Protein 9IKB (pdb70)

Structure (mmCIF, N/CA/C/O backbone):
data_9IKB
#
_entry.id   9IKB
#
_cell.length_a   107.445
_cell.length_b   107.445
_cell.length_c   255.397
_cell.angle_alpha   90.00
_cell.angle_beta   90.00
_cell.angle_gamma   90.00
#
_symmetry.space_group_name_H-M   'P 43 21 2'
#
loop_
_entity.id
_entity.type
_entity.pdbx_description
1 polymer 'Kinesin-like protein'
2 polymer 'Kinesin-like protein klp-20'
3 polymer 'Kinesin-associated protein'
#
loop_
_atom_site.group_PDB
_atom_site.id
_atom_site.type_symbol
_atom_site.label_atom_id
_atom_site.label_alt_id
_atom_site.label_comp_id
_atom_site.label_asym_id
_atom_site.label_entity_id
_atom_site.label_seq_id
_atom_site.pdbx_PDB_ins_code
_atom_site.Cartn_x
_atom_site.Cartn_y
_atom_site.Cartn_z
_atom_site.occupancy
_atom_site.B_iso_or_equiv
_atom_site.auth_seq_id
_atom_site.auth_comp_id
_atom_site.auth_asym_id
_atom_site.auth_atom_id
_atom_site.pdbx_PDB_model_num
ATOM 1 N N . HIS A 1 1 ? 7.725 17.472 11.482 1.00 175.35 529 HIS B N 1
ATOM 2 C CA . HIS A 1 1 ? 8.957 17.017 12.116 1.00 175.52 529 HIS B CA 1
ATOM 3 C C . HIS A 1 1 ? 8.841 17.066 13.638 1.00 170.98 529 HIS B C 1
ATOM 4 O O . HIS A 1 1 ? 9.034 16.059 14.320 1.00 166.30 529 HIS B O 1
ATOM 6 N N . HIS A 1 2 ? 8.532 18.250 14.160 1.00 169.80 530 HIS B N 1
ATOM 7 C CA . HIS A 1 2 ? 8.379 18.441 15.594 1.00 172.82 530 HIS B CA 1
ATOM 8 C C . HIS A 1 2 ? 7.078 17.813 16.092 1.00 174.69 530 HIS B C 1
ATOM 9 O O . HIS A 1 2 ? 6.113 17.633 15.343 1.00 166.65 530 HIS B O 1
ATOM 16 N N . HIS A 1 3 ? 7.068 17.462 17.380 1.00 182.04 531 HIS B N 1
ATOM 17 C CA . HIS A 1 3 ? 5.875 16.916 18.019 1.00 174.83 531 HIS B CA 1
ATOM 18 C C . HIS A 1 3 ? 4.955 18.032 18.501 1.00 169.26 531 HIS B C 1
ATOM 19 O O . HIS A 1 3 ? 4.924 19.116 17.910 1.00 174.61 531 HIS B O 1
ATOM 26 N N . HIS A 1 4 ? 4.197 17.781 19.566 1.00 165.77 532 HIS B N 1
ATOM 27 C CA . HIS A 1 4 ? 3.234 18.767 20.037 1.00 169.20 532 HIS B CA 1
ATOM 28 C C . HIS A 1 4 ? 2.875 18.488 21.488 1.00 163.61 532 HIS B C 1
ATOM 29 O O . HIS A 1 4 ? 3.058 17.377 21.992 1.00 158.38 532 HIS B O 1
ATOM 31 N N . SER A 1 5 ? 2.339 19.509 22.144 1.00 155.19 533 SER B N 1
ATOM 32 C CA . SER A 1 5 ? 1.935 19.404 23.540 1.00 163.51 533 SER B CA 1
ATOM 33 C C . SER A 1 5 ? 0.738 20.323 23.763 1.00 156.33 533 SER B C 1
ATOM 34 O O . SER A 1 5 ? 0.096 20.770 22.806 1.00 162.10 533 SER B O 1
ATOM 37 N N . GLN A 1 6 ? 0.445 20.617 25.032 1.00 138.67 534 GLN B N 1
ATOM 38 C CA . GLN A 1 6 ? -0.706 21.434 25.392 1.00 142.13 534 GLN B CA 1
ATOM 39 C C . GLN A 1 6 ? -0.376 22.672 26.224 1.00 144.98 534 GLN B C 1
ATOM 40 O O . GLN A 1 6 ? -1.229 23.563 26.312 1.00 136.29 534 GLN B O 1
ATOM 46 N N . ASP A 1 7 ? 0.816 22.771 26.820 1.00 147.98 535 ASP B N 1
ATOM 47 C CA . ASP A 1 7 ? 1.218 23.925 27.634 1.00 143.40 535 ASP B CA 1
ATOM 48 C C . ASP A 1 7 ? 0.268 24.088 28.811 1.00 125.25 535 ASP B C 1
ATOM 49 O O . ASP A 1 7 ? 0.094 23.141 29.596 1.00 108.38 535 ASP B O 1
ATOM 54 N N . GLY A 1 8 ? -0.359 25.247 28.983 1.00 135.83 536 GLY B N 1
ATOM 55 C CA . GLY A 1 8 ? -1.234 25.458 30.111 1.00 126.40 536 GLY B CA 1
ATOM 56 C C . GLY A 1 8 ? -2.489 26.256 29.830 1.00 126.82 536 GLY B C 1
ATOM 57 O O . GLY A 1 8 ? -2.747 27.280 30.472 1.00 119.70 536 GLY B O 1
ATOM 58 N N . GLY A 1 9 ? -3.294 25.780 28.898 1.00 138.37 537 GLY B N 1
ATOM 59 C CA . GLY A 1 9 ? -4.526 26.449 28.522 1.00 137.68 537 GLY B CA 1
ATOM 60 C C . GLY A 1 9 ? -4.764 26.363 27.029 1.00 141.08 537 GLY B C 1
ATOM 61 O O . GLY A 1 9 ? -3.835 26.284 26.224 1.00 141.34 537 GLY B O 1
ATOM 62 N N . ALA A 1 10 ? -6.036 26.375 26.647 1.00 143.19 538 ALA B N 1
ATOM 63 C CA . ALA A 1 10 ? -6.440 26.315 25.243 1.00 148.30 538 ALA B CA 1
ATOM 64 C C . ALA A 1 10 ? -7.007 27.679 24.859 1.00 152.61 538 ALA B C 1
ATOM 65 O O . ALA A 1 10 ? -8.197 27.949 25.036 1.00 148.79 538 ALA B O 1
ATOM 67 N N . TYR A 1 11 ? -6.142 28.539 24.335 1.00 158.00 539 TYR B N 1
ATOM 68 C CA . TYR A 1 11 ? -6.536 29.837 23.812 1.00 162.13 539 TYR B CA 1
ATOM 69 C C . TYR A 1 11 ? -6.682 29.777 22.295 1.00 164.56 539 TYR B C 1
ATOM 70 O O . TYR A 1 11 ? -6.089 28.933 21.620 1.00 157.51 539 TYR B O 1
ATOM 79 N N . SER A 1 12 ? -7.490 30.693 21.767 1.00 173.03 540 SER B N 1
ATOM 80 C CA . SER A 1 12 ? -7.683 30.822 20.332 1.00 183.87 540 SER B CA 1
ATOM 81 C C . SER A 1 12 ? -6.466 31.487 19.689 1.00 184.63 540 SER B C 1
ATOM 82 O O . SER A 1 12 ? -5.569 31.994 20.367 1.00 189.94 540 SER B O 1
ATOM 85 N N . ASP A 1 13 ? -6.429 31.456 18.358 1.00 176.77 541 ASP B N 1
ATOM 86 C CA . ASP A 1 13 ? -5.319 32.048 17.619 1.00 188.02 541 ASP B CA 1
ATOM 87 C C . ASP A 1 13 ? -5.782 33.199 16.733 1.00 193.87 541 ASP B C 1
ATOM 88 O O . ASP A 1 13 ? -5.420 33.267 15.553 1.00 189.29 541 ASP B O 1
ATOM 93 N N . GLU A 1 14 ? -6.586 34.100 17.286 1.00 197.54 542 GLU B N 1
ATOM 94 C CA . GLU A 1 14 ? -7.047 35.287 16.581 1.00 195.79 542 GLU B CA 1
ATOM 95 C C . GLU A 1 14 ? -6.179 36.490 16.936 1.00 203.46 542 GLU B C 1
ATOM 96 O O . GLU A 1 14 ? -5.574 36.557 18.009 1.00 199.90 542 GLU B O 1
ATOM 98 N N . ARG A 1 15 ? -6.138 37.455 16.012 1.00 212.99 543 ARG B N 1
ATOM 99 C CA . ARG A 1 15 ? -5.323 38.650 16.202 1.00 209.19 543 ARG B CA 1
ATOM 100 C C . ARG A 1 15 ? -5.899 39.599 17.246 1.00 213.48 543 ARG B C 1
ATOM 101 O O . ARG A 1 15 ? -5.171 40.466 17.742 1.00 216.08 543 ARG B O 1
ATOM 103 N N . GLN A 1 16 ? -7.180 39.469 17.582 1.00 225.13 544 GLN B N 1
ATOM 104 C CA . GLN A 1 16 ? -7.833 40.361 18.535 1.00 224.41 544 GLN B CA 1
ATOM 105 C C . GLN A 1 16 ? -8.206 39.687 19.845 1.00 221.78 544 GLN B C 1
ATOM 106 O O . GLN A 1 16 ? -8.111 40.315 20.903 1.00 224.91 544 GLN B O 1
ATOM 112 N N . ASP A 1 17 ? -8.647 38.427 19.799 1.00 201.74 545 ASP B N 1
ATOM 113 C CA . ASP A 1 17 ? -9.039 37.735 21.023 1.00 192.60 545 ASP B CA 1
ATOM 114 C C . ASP A 1 17 ? -7.847 37.519 21.949 1.00 183.85 545 ASP B C 1
ATOM 115 O O . ASP A 1 17 ? -7.972 37.651 23.175 1.00 180.83 545 ASP B O 1
ATOM 120 N N . LEU A 1 18 ? -6.679 37.205 21.385 1.00 185.76 546 LEU B N 1
ATOM 121 C CA . LEU A 1 18 ? -5.479 37.113 22.206 1.00 176.25 546 LEU B CA 1
ATOM 122 C C . LEU A 1 18 ? -5.107 38.464 22.797 1.00 177.16 546 LEU B C 1
ATOM 123 O O . LEU A 1 18 ? -4.619 38.532 23.929 1.00 173.60 546 LEU B O 1
ATOM 128 N N . ASP A 1 19 ? -5.357 39.550 22.061 1.00 189.37 547 ASP B N 1
ATOM 129 C CA . ASP A 1 19 ? -5.098 40.879 22.602 1.00 186.19 547 ASP B CA 1
ATOM 130 C C . ASP A 1 19 ? -6.035 41.191 23.763 1.00 183.32 547 ASP B C 1
ATOM 131 O O . ASP A 1 19 ? -5.623 41.800 24.759 1.00 181.95 547 ASP B O 1
ATOM 136 N N . GLN A 1 20 ? -7.294 40.757 23.665 1.00 168.45 548 GLN B N 1
ATOM 137 C CA . GLN A 1 20 ? -8.224 40.958 24.772 1.00 168.29 548 GLN B CA 1
ATOM 138 C C . GLN A 1 20 ? -7.815 40.135 25.987 1.00 168.14 548 GLN B C 1
ATOM 139 O O . GLN A 1 20 ? -7.916 40.605 27.128 1.00 163.63 548 GLN B O 1
ATOM 145 N N . THR A 1 21 ? -7.350 38.904 25.762 1.00 173.39 549 THR B N 1
ATOM 146 C CA . THR A 1 21 ? -6.876 38.093 26.880 1.00 161.34 549 THR B CA 1
ATOM 147 C C . THR A 1 21 ? -5.641 38.714 27.523 1.00 154.04 549 THR B C 1
ATOM 148 O O . THR A 1 21 ? -5.493 38.685 28.752 1.00 159.70 549 THR B O 1
ATOM 152 N N . ILE A 1 22 ? -4.766 39.315 26.712 1.00 157.00 550 ILE B N 1
ATOM 153 C CA . ILE A 1 22 ? -3.599 40.000 27.259 1.00 160.67 550 ILE B CA 1
ATOM 154 C C . ILE A 1 22 ? -4.035 41.180 28.113 1.00 162.79 550 ILE B C 1
ATOM 155 O O . ILE A 1 22 ? -3.524 41.389 29.222 1.00 165.52 550 ILE B O 1
ATOM 160 N N . ALA A 1 23 ? -5.005 41.955 27.621 1.00 154.22 551 ALA B N 1
ATOM 161 C CA . ALA A 1 23 ? -5.475 43.107 28.381 1.00 152.72 551 ALA B CA 1
ATOM 162 C C . ALA A 1 23 ? -6.112 42.678 29.696 1.00 157.59 551 ALA B C 1
ATOM 163 O O . ALA A 1 23 ? -5.891 43.309 30.736 1.00 163.86 551 ALA B O 1
ATOM 165 N N . GLU A 1 24 ? -6.857 41.570 29.684 1.00 163.65 552 GLU B N 1
ATOM 166 C CA . GLU A 1 24 ? -7.529 41.129 30.903 1.00 167.22 552 GLU B CA 1
ATOM 167 C C . GLU A 1 24 ? -6.529 40.604 31.928 1.00 163.20 552 GLU B C 1
ATOM 168 O O . GLU A 1 24 ? -6.610 40.937 33.121 1.00 159.86 552 GLU B O 1
ATOM 174 N N . VAL A 1 25 ? -5.580 39.773 31.487 1.00 160.87 553 VAL B N 1
ATOM 175 C CA . VAL A 1 25 ? -4.611 39.244 32.439 1.00 158.51 553 VAL B CA 1
ATOM 176 C C . VAL A 1 25 ? -3.711 40.353 32.970 1.00 160.32 553 VAL B C 1
ATOM 177 O O . VAL A 1 25 ? -3.323 40.326 34.142 1.00 160.74 553 VAL B O 1
ATOM 181 N N . SER A 1 26 ? -3.394 41.364 32.152 1.00 151.85 554 SER B N 1
ATOM 182 C CA . SER A 1 26 ? -2.616 42.487 32.667 1.00 144.77 554 SER B CA 1
ATOM 183 C C . SER A 1 26 ? -3.429 43.321 33.651 1.00 146.57 554 SER B C 1
ATOM 184 O O . SER A 1 26 ? -2.889 43.817 34.650 1.00 146.21 554 SER B O 1
ATOM 187 N N . LYS A 1 27 ? -4.733 43.471 33.397 1.00 148.01 555 LYS B N 1
ATOM 188 C CA . LYS A 1 27 ? -5.577 44.225 34.316 1.00 144.93 555 LYS B CA 1
ATOM 189 C C . LYS A 1 27 ? -5.667 43.537 35.671 1.00 141.35 555 LYS B C 1
ATOM 190 O O . LYS A 1 27 ? -5.649 44.201 36.715 1.00 141.02 555 LYS B O 1
ATOM 196 N N . GLU A 1 28 ? -5.742 42.203 35.678 1.00 142.30 556 GLU B N 1
ATOM 197 C CA . GLU A 1 28 ? -5.748 41.493 36.956 1.00 136.35 556 GLU B CA 1
ATOM 198 C C . GLU A 1 28 ? -4.368 41.487 37.605 1.00 132.71 556 GLU B C 1
ATOM 199 O O . GLU A 1 28 ? -4.261 41.543 38.840 1.00 130.45 556 GLU B O 1
ATOM 205 N N . LEU A 1 29 ? -3.307 41.418 36.795 1.00 136.84 557 LEU B N 1
ATOM 206 C CA . LEU A 1 29 ? -1.954 41.432 37.333 1.00 131.66 557 LEU B CA 1
ATOM 207 C C . LEU A 1 29 ? -1.633 42.753 38.008 1.00 137.59 557 LEU B C 1
ATOM 208 O O . LEU A 1 29 ? -0.887 42.771 38.989 1.00 137.67 557 LEU B O 1
ATOM 213 N N . LYS A 1 30 ? -2.189 43.861 37.512 1.00 134.49 558 LYS B N 1
ATOM 214 C CA . LYS A 1 30 ? -1.974 45.143 38.179 1.00 134.70 558 LYS B CA 1
ATOM 215 C C . LYS A 1 30 ? -2.512 45.110 39.605 1.00 134.71 558 LYS B C 1
ATOM 216 O O . LYS A 1 30 ? -1.825 45.512 40.557 1.00 135.55 558 LYS B O 1
ATOM 222 N N . LEU A 1 31 ? -3.740 44.610 39.772 1.00 135.89 559 LEU B N 1
ATOM 223 C CA . LEU A 1 31 ? -4.345 44.542 41.097 1.00 133.99 559 LEU B CA 1
ATOM 224 C C . LEU A 1 31 ? -3.588 43.582 42.004 1.00 134.76 559 LEU B C 1
ATOM 225 O O . LEU A 1 31 ? -3.321 43.900 43.171 1.00 139.30 559 LEU B O 1
ATOM 230 N N . LYS A 1 32 ? -3.218 42.409 41.483 1.00 133.36 560 LYS B N 1
ATOM 231 C CA . LYS A 1 32 ? -2.489 41.458 42.316 1.00 129.92 560 LYS B CA 1
ATOM 232 C C . LYS A 1 32 ? -1.122 42.004 42.711 1.00 133.92 560 LYS B C 1
ATOM 233 O O . LYS A 1 32 ? -0.670 41.801 43.844 1.00 135.81 560 LYS B O 1
ATOM 239 N N . LEU A 1 33 ? -0.477 42.755 41.815 1.00 134.26 561 LEU B N 1
ATOM 240 C CA . LEU A 1 33 ? 0.842 43.295 42.115 1.00 137.01 561 LEU B CA 1
ATOM 241 C C . LEU A 1 33 ? 0.761 44.383 43.176 1.00 143.04 561 LEU B C 1
ATOM 242 O O . LEU A 1 33 ? 1.576 44.412 44.107 1.00 143.61 561 LEU B O 1
ATOM 247 N N . LEU A 1 34 ? -0.219 45.286 43.065 1.00 149.26 562 LEU B N 1
ATOM 248 C CA . LEU A 1 34 ? -0.351 46.305 44.103 1.00 147.38 562 LEU B CA 1
ATOM 249 C C . LEU A 1 34 ? -0.768 45.704 45.442 1.00 150.16 562 LEU B C 1
ATOM 250 O O . LEU A 1 34 ? -0.338 46.194 46.496 1.00 161.01 562 LEU B O 1
ATOM 255 N N . ILE A 1 35 ? -1.587 44.644 45.431 1.00 147.65 563 ILE B N 1
ATOM 256 C CA . ILE A 1 35 ? -1.936 43.985 46.688 1.00 148.48 563 ILE B CA 1
ATOM 257 C C . ILE A 1 35 ? -0.709 43.323 47.303 1.00 151.09 563 ILE B C 1
ATOM 258 O O . ILE A 1 35 ? -0.538 43.316 48.528 1.00 149.19 563 ILE B O 1
ATOM 263 N N . VAL A 1 36 ? 0.177 42.778 46.465 1.00 147.99 564 VAL B N 1
ATOM 264 C CA . VAL A 1 36 ? 1.439 42.243 46.970 1.00 142.82 564 VAL B CA 1
ATOM 265 C C . VAL A 1 36 ? 2.293 43.364 47.547 1.00 148.44 564 VAL B C 1
ATOM 266 O O . VAL A 1 36 ? 2.999 43.180 48.548 1.00 146.83 564 VAL B O 1
ATOM 270 N N . GLU A 1 37 ? 2.220 44.550 46.944 1.00 154.22 565 GLU B N 1
ATOM 271 C CA . GLU A 1 37 ? 3.108 45.637 47.337 1.00 156.70 565 GLU B CA 1
ATOM 272 C C . GLU A 1 37 ? 2.700 46.234 48.679 1.00 159.53 565 GLU B C 1
ATOM 273 O O . GLU A 1 37 ? 3.486 46.244 49.634 1.00 158.87 565 GLU B O 1
ATOM 279 N N . ASN A 1 38 ? 1.468 46.741 48.770 1.00 155.20 566 ASN B N 1
ATOM 280 C CA . ASN A 1 38 ? 1.102 47.553 49.927 1.00 155.90 566 ASN B CA 1
ATOM 281 C C . ASN A 1 38 ? 0.870 46.734 51.194 1.00 159.29 566 ASN B C 1
ATOM 282 O O . ASN A 1 38 ? 1.189 47.206 52.292 1.00 162.55 566 ASN B O 1
ATOM 287 N N . PHE A 1 39 ? 0.332 45.521 51.078 1.00 156.59 567 PHE B N 1
ATOM 288 C CA . PHE A 1 39 ? -0.058 44.768 52.266 1.00 154.85 567 PHE B CA 1
ATOM 289 C C . PHE A 1 39 ? 1.038 43.821 52.746 1.00 151.04 567 PHE B C 1
ATOM 290 O O . PHE A 1 39 ? 1.412 43.848 53.923 1.00 149.97 567 PHE B O 1
ATOM 298 N N . ILE A 1 40 ? 1.553 42.981 51.859 1.00 153.45 568 ILE B N 1
ATOM 299 C CA . ILE A 1 40 ? 2.578 42.008 52.254 1.00 146.95 568 ILE B CA 1
ATOM 300 C C . ILE A 1 40 ? 3.909 42.729 52.445 1.00 150.20 568 ILE B C 1
ATOM 301 O O . ILE A 1 40 ? 4.315 43.518 51.573 1.00 153.46 568 ILE B O 1
ATOM 306 N N . PRO A 1 41 ? 4.609 42.502 53.554 1.00 148.88 569 PRO B N 1
ATOM 307 C CA . PRO A 1 41 ? 5.911 43.145 53.770 1.00 148.36 569 PRO B CA 1
ATOM 308 C C . PRO A 1 41 ? 6.982 42.590 52.844 1.00 159.79 569 PRO B C 1
ATOM 309 O O . PRO A 1 41 ? 6.845 41.515 52.256 1.00 167.79 569 PRO B O 1
ATOM 313 N N . ARG A 1 42 ? 8.056 43.370 52.698 1.00 158.59 570 ARG B N 1
ATOM 314 C CA . ARG A 1 42 ? 9.171 42.942 51.857 1.00 165.22 570 ARG B CA 1
ATOM 315 C C . ARG A 1 42 ? 9.775 41.632 52.349 1.00 166.98 570 ARG B C 1
ATOM 316 O O . ARG A 1 42 ? 10.204 40.800 51.542 1.00 166.53 570 ARG B O 1
ATOM 324 N N . ASP A 1 43 ? 9.807 41.422 53.668 1.00 168.21 571 ASP B N 1
ATOM 325 C CA . ASP A 1 43 ? 10.436 40.216 54.199 1.00 166.14 571 ASP B CA 1
ATOM 326 C C . ASP A 1 43 ? 9.666 38.968 53.787 1.00 163.86 571 ASP B C 1
ATOM 327 O O . ASP A 1 43 ? 10.249 38.003 53.275 1.00 167.13 571 ASP B O 1
ATOM 332 N N . VAL A 1 44 ? 8.346 38.981 53.985 1.00 160.14 572 VAL B N 1
ATOM 333 C CA . VAL A 1 44 ? 7.540 37.807 53.670 1.00 160.84 572 VAL B CA 1
ATOM 334 C C . VAL A 1 44 ? 7.532 37.548 52.170 1.00 162.04 572 VAL B C 1
ATOM 335 O O . VAL A 1 44 ? 7.607 36.396 51.725 1.00 160.70 572 VAL B O 1
ATOM 339 N N . SER A 1 45 ? 7.473 38.612 51.365 1.00 157.89 573 SER B N 1
ATOM 340 C CA . SER A 1 45 ? 7.447 38.425 49.919 1.00 157.26 573 SER B CA 1
ATOM 341 C C . SER A 1 45 ? 8.772 37.874 49.413 1.00 163.88 573 SER B C 1
ATOM 342 O O . SER A 1 45 ? 8.790 36.964 48.574 1.00 162.32 573 SER B O 1
ATOM 345 N N . GLU A 1 46 ? 9.892 38.395 49.925 1.00 182.33 574 GLU B N 1
ATOM 346 C CA . GLU A 1 46 ? 11.190 37.869 49.519 1.00 180.32 574 GLU B CA 1
ATOM 347 C C . GLU A 1 46 ? 11.356 36.419 49.950 1.00 181.61 574 GLU B C 1
ATOM 348 O O . GLU A 1 46 ? 11.880 35.596 49.190 1.00 186.12 574 GLU B O 1
ATOM 354 N N . ARG A 1 47 ? 10.870 36.072 51.146 1.00 166.58 575 ARG B N 1
ATOM 355 C CA . ARG A 1 47 ? 11.011 34.696 51.608 1.00 161.07 575 ARG B CA 1
ATOM 356 C C . ARG A 1 47 ? 10.175 33.739 50.769 1.00 159.66 575 ARG B C 1
ATOM 357 O O . ARG A 1 47 ? 10.652 32.664 50.382 1.00 162.25 575 ARG B O 1
ATOM 365 N N . ILE A 1 48 ? 8.934 34.117 50.455 1.00 159.91 576 ILE B N 1
ATOM 366 C CA . ILE A 1 48 ? 8.083 33.222 49.679 1.00 155.74 576 ILE B CA 1
ATOM 367 C C . ILE A 1 48 ? 8.591 33.100 48.247 1.00 155.96 576 ILE B C 1
ATOM 368 O O . ILE A 1 48 ? 8.567 32.012 47.660 1.00 155.90 576 ILE B O 1
ATOM 373 N N . LYS A 1 49 ? 9.069 34.203 47.660 1.00 153.33 577 LYS B N 1
ATOM 374 C CA . LYS A 1 49 ? 9.603 34.127 46.305 1.00 155.73 577 LYS B CA 1
ATOM 375 C C . LYS A 1 49 ? 10.934 33.387 46.239 1.00 162.57 577 LYS B C 1
ATOM 376 O O . LYS A 1 49 ? 11.267 32.838 45.183 1.00 166.98 577 LYS B O 1
ATOM 382 N N . GLU A 1 50 ? 11.708 33.363 47.328 1.00 169.15 578 GLU B N 1
ATOM 383 C CA . GLU A 1 50 ? 12.923 32.556 47.336 1.00 171.33 578 GLU B CA 1
ATOM 384 C C . GLU A 1 50 ? 12.637 31.087 47.619 1.00 170.04 578 GLU B C 1
ATOM 385 O O . GLU A 1 50 ? 13.418 30.221 47.209 1.00 170.59 578 GLU B O 1
ATOM 391 N N . ARG A 1 51 ? 11.535 30.785 48.306 1.00 163.34 579 ARG B N 1
ATOM 392 C CA . ARG A 1 51 ? 11.154 29.408 48.594 1.00 161.45 579 ARG B CA 1
ATOM 393 C C . ARG A 1 51 ? 10.106 28.877 47.619 1.00 156.24 579 ARG B C 1
ATOM 394 O O . ARG A 1 51 ? 9.431 27.888 47.923 1.00 158.91 579 ARG B O 1
ATOM 402 N N . ALA A 1 52 ? 9.947 29.521 46.465 1.00 158.58 580 ALA B N 1
ATOM 403 C CA . ALA A 1 52 ? 8.998 29.100 45.443 1.00 157.85 580 ALA B CA 1
ATOM 404 C C . ALA A 1 52 ? 9.733 28.461 44.272 1.00 157.53 580 ALA B C 1
ATOM 405 O O . ALA A 1 52 ? 10.795 28.938 43.857 1.00 146.51 580 ALA B O 1
ATOM 407 N N . GLU A 1 53 ? 9.155 27.389 43.731 1.00 155.81 581 GLU B N 1
ATOM 408 C CA . GLU A 1 53 ? 9.714 26.666 42.594 1.00 152.01 581 GLU B CA 1
ATOM 409 C C . GLU A 1 53 ? 8.681 26.654 41.475 1.00 147.98 581 GLU B C 1
ATOM 410 O O . GLU A 1 53 ? 7.604 26.069 41.627 1.00 146.81 581 GLU B O 1
ATOM 416 N N . TRP A 1 54 ? 9.001 27.317 40.367 1.00 148.61 582 TRP B N 1
ATOM 417 C CA . TRP A 1 54 ? 8.146 27.283 39.188 1.00 150.10 582 TRP B CA 1
ATOM 418 C C . TRP A 1 54 ? 8.223 25.917 38.518 1.00 148.39 582 TRP B C 1
ATOM 419 O O . TRP A 1 54 ? 9.289 25.296 38.467 1.00 145.89 582 TRP B O 1
ATOM 430 N N . ASN A 1 55 ? 7.092 25.449 37.993 1.00 145.24 583 ASN B N 1
ATOM 431 C CA . ASN A 1 55 ? 7.043 24.184 37.277 1.00 145.66 583 ASN B CA 1
ATOM 432 C C . ASN A 1 55 ? 7.090 24.427 35.773 1.00 155.01 583 ASN B C 1
ATOM 433 O O . ASN A 1 55 ? 6.535 25.407 35.269 1.00 154.50 583 ASN B O 1
ATOM 438 N N . GLU A 1 56 ? 7.756 23.517 35.058 1.00 164.57 584 GLU B N 1
ATOM 439 C CA . GLU A 1 56 ? 7.861 23.574 33.602 1.00 156.53 584 GLU B CA 1
ATOM 440 C C . GLU A 1 56 ? 6.801 22.732 32.901 1.00 153.86 584 GLU B C 1
ATOM 441 O O . GLU A 1 56 ? 6.119 23.227 32.000 1.00 159.48 584 GLU B O 1
ATOM 443 N N . ASP A 1 57 ? 6.652 21.462 33.291 1.00 159.99 585 ASP B N 1
ATOM 444 C CA . ASP A 1 57 ? 5.626 20.623 32.676 1.00 162.41 585 ASP B CA 1
ATOM 445 C C . ASP A 1 57 ? 4.231 21.137 33.002 1.00 160.11 585 ASP B C 1
ATOM 446 O O . ASP A 1 57 ? 3.358 21.188 32.127 1.00 160.28 585 ASP B O 1
ATOM 451 N N . SER A 1 58 ? 4.004 21.519 34.251 1.00 164.01 586 SER B N 1
ATOM 452 C CA . SER A 1 58 ? 2.756 22.129 34.678 1.00 162.38 586 SER B CA 1
ATOM 453 C C . SER A 1 58 ? 2.926 23.638 34.799 1.00 164.54 586 SER B C 1
ATOM 454 O O . SER A 1 58 ? 4.038 24.169 34.791 1.00 166.75 586 SER B O 1
ATOM 457 N N . PHE A 1 59 ? 1.797 24.333 34.901 1.00 147.27 587 PHE B N 1
ATOM 458 C CA . PHE A 1 59 ? 1.769 25.786 35.033 1.00 146.26 587 PHE B CA 1
ATOM 459 C C . PHE A 1 59 ? 1.392 26.127 36.473 1.00 147.89 587 PHE B C 1
ATOM 460 O O . PHE A 1 59 ? 0.261 26.518 36.764 1.00 147.14 587 PHE B O 1
ATOM 468 N N . GLU A 1 60 ? 2.354 25.975 37.383 1.00 144.08 588 GLU B N 1
ATOM 469 C CA . GLU A 1 60 ? 2.089 26.242 38.791 1.00 141.61 588 GLU B CA 1
ATOM 470 C C . GLU A 1 60 ? 3.394 26.450 39.548 1.00 143.20 588 GLU B C 1
ATOM 471 O O . GLU A 1 60 ? 4.455 25.958 39.152 1.00 143.23 588 GLU B O 1
ATOM 477 N N . TRP A 1 61 ? 3.290 27.183 40.653 1.00 140.83 589 TRP B N 1
ATOM 478 C CA . TRP A 1 61 ? 4.377 27.351 41.606 1.00 142.89 589 TRP B CA 1
ATOM 479 C C . TRP A 1 61 ? 4.173 26.424 42.798 1.00 152.65 589 TRP B C 1
ATOM 480 O O . TRP A 1 61 ? 3.042 26.169 43.220 1.00 152.02 589 TRP B O 1
ATOM 491 N N . ASN A 1 62 ? 5.282 25.924 43.341 1.00 169.91 590 ASN B N 1
ATOM 492 C CA . ASN A 1 62 ? 5.280 25.106 44.549 1.00 166.36 590 ASN B CA 1
ATOM 493 C C . ASN A 1 62 ? 6.049 25.859 45.628 1.00 167.17 590 ASN B C 1
ATOM 494 O O . ASN A 1 62 ? 7.258 26.080 45.496 1.00 172.85 590 ASN B O 1
ATOM 499 N N . VAL A 1 63 ? 5.348 26.264 46.683 1.00 167.12 591 VAL B N 1
ATOM 500 C CA . VAL A 1 63 ? 5.933 27.021 47.783 1.00 165.24 591 VAL B CA 1
ATOM 501 C C . VAL A 1 63 ? 6.069 26.067 48.963 1.00 165.74 591 VAL B C 1
ATOM 502 O O . VAL A 1 63 ? 5.109 25.834 49.706 1.00 162.93 591 VAL B O 1
ATOM 506 N N . ASN A 1 64 ? 7.265 25.515 49.144 1.00 170.90 592 ASN B N 1
ATOM 507 C CA . ASN A 1 64 ? 7.528 24.598 50.246 1.00 180.04 592 ASN B CA 1
ATOM 508 C C . ASN A 1 64 ? 8.025 25.347 51.481 1.00 174.21 592 ASN B C 1
ATOM 509 O O . ASN A 1 64 ? 8.870 24.848 52.225 1.00 167.15 592 ASN B O 1
ATOM 514 N N . LYS A 1 116 ? 16.997 23.058 67.654 1.00 141.97 645 LYS B N 1
ATOM 515 C CA . LYS A 1 116 ? 18.049 23.844 67.019 1.00 151.42 645 LYS B CA 1
ATOM 516 C C . LYS A 1 116 ? 19.111 24.254 68.034 1.00 151.95 645 LYS B C 1
ATOM 517 O O . LYS A 1 116 ? 20.120 23.568 68.204 1.00 146.04 645 LYS B O 1
ATOM 519 N N . ARG A 1 117 ? 18.878 25.378 68.709 1.00 152.63 646 ARG B N 1
ATOM 520 C CA . ARG A 1 117 ? 19.797 25.868 69.725 1.00 149.25 646 ARG B CA 1
ATOM 521 C C . ARG A 1 117 ? 19.022 26.701 70.734 1.00 141.62 646 ARG B C 1
ATOM 522 O O . ARG A 1 117 ? 18.067 27.392 70.372 1.00 145.39 646 ARG B O 1
ATOM 524 N N . LEU A 1 118 ? 19.439 26.627 71.997 1.00 136.49 647 LEU B N 1
ATOM 525 C CA . LEU A 1 118 ? 18.802 27.425 73.036 1.00 136.26 647 LEU B CA 1
ATOM 526 C C . LEU A 1 118 ? 19.038 28.909 72.780 1.00 134.67 647 LEU B C 1
ATOM 527 O O . LEU A 1 118 ? 20.139 29.328 72.414 1.00 140.29 647 LEU B O 1
ATOM 532 N N . VAL A 1 119 ? 17.991 29.708 72.981 1.00 127.65 648 VAL B N 1
ATOM 533 C CA . VAL A 1 119 ? 18.044 31.148 72.752 1.00 131.50 648 VAL B CA 1
ATOM 534 C C . VAL A 1 119 ? 18.091 31.862 74.098 1.00 120.92 648 VAL B C 1
ATOM 535 O O . VAL A 1 119 ? 18.151 31.212 75.148 1.00 125.31 648 VAL B O 1
ATOM 539 N N . ALA A 1 120 ? 18.062 33.194 74.092 1.00 120.19 649 ALA B N 1
ATOM 540 C CA . ALA A 1 120 ? 18.271 33.947 75.326 1.00 122.78 649 ALA B CA 1
ATOM 541 C C . ALA A 1 120 ? 17.775 35.379 75.154 1.00 131.05 649 ALA B C 1
ATOM 542 O O . ALA A 1 120 ? 17.252 35.762 74.102 1.00 129.80 649 ALA B O 1
ATOM 544 N N . THR A 1 121 ? 17.937 36.157 76.222 1.00 145.84 650 THR B N 1
ATOM 545 C CA . THR A 1 121 ? 17.686 37.589 76.294 1.00 143.75 650 THR B CA 1
ATOM 546 C C . THR A 1 121 ? 18.805 38.351 75.580 1.00 145.36 650 THR B C 1
ATOM 547 O O . THR A 1 121 ? 19.898 37.815 75.388 1.00 150.15 650 THR B O 1
ATOM 551 N N . PRO A 1 122 ? 18.558 39.600 75.161 1.00 137.85 651 PRO B N 1
ATOM 552 C CA . PRO A 1 122 ? 19.519 40.300 74.288 1.00 135.97 651 PRO B CA 1
ATOM 553 C C . PRO A 1 122 ? 20.853 40.662 74.934 1.00 125.50 651 PRO B C 1
ATOM 554 O O . PRO A 1 122 ? 21.673 41.315 74.277 1.00 135.75 651 PRO B O 1
ATOM 558 N N . GLY A 1 123 ? 21.120 40.275 76.178 1.00 120.47 652 GLY B N 1
ATOM 559 C CA . GLY A 1 123 ? 22.351 40.711 76.811 1.00 128.46 652 GLY B CA 1
ATOM 560 C C . GLY A 1 123 ? 23.368 39.638 77.157 1.00 123.71 652 GLY B C 1
ATOM 561 O O . GLY A 1 123 ? 24.516 39.688 76.702 1.00 94.37 652 GLY B O 1
ATOM 562 N N . CYS A 1 124 ? 22.966 38.691 77.999 1.00 122.45 653 CYS B N 1
ATOM 563 C CA . CYS A 1 124 ? 23.848 37.694 78.592 1.00 114.29 653 CYS B CA 1
ATOM 564 C C . CYS A 1 124 ? 24.157 36.535 77.643 1.00 107.50 653 CYS B C 1
ATOM 565 O O . CYS A 1 124 ? 23.389 36.217 76.730 1.00 108.61 653 CYS B O 1
ATOM 568 N N . ARG A 1 125 ? 25.304 35.893 77.888 1.00 109.46 654 ARG B N 1
ATOM 569 C CA . ARG A 1 125 ? 25.717 34.696 77.161 1.00 104.76 654 ARG B CA 1
ATOM 570 C C . ARG A 1 125 ? 24.814 33.511 77.488 1.00 100.42 654 ARG B C 1
ATOM 571 O O . ARG A 1 125 ? 24.075 33.027 76.625 1.00 102.72 654 ARG B O 1
ATOM 579 N N . ARG A 1 126 ? 24.872 33.033 78.733 1.00 118.71 655 ARG B N 1
ATOM 580 C CA . ARG A 1 126 ? 23.994 31.969 79.192 1.00 121.68 655 ARG B CA 1
ATOM 581 C C . ARG A 1 126 ? 22.625 32.534 79.566 1.00 117.44 655 ARG B C 1
ATOM 582 O O . ARG A 1 126 ? 22.505 33.716 79.904 1.00 120.25 655 ARG B O 1
ATOM 590 N N . PRO A 1 127 ? 21.572 31.716 79.494 1.00 102.95 656 PRO B N 1
ATOM 591 C CA . PRO A 1 127 ? 20.242 32.191 79.905 1.00 107.84 656 PRO B CA 1
ATOM 592 C C . PRO A 1 127 ? 20.092 32.318 81.414 1.00 120.50 656 PRO B C 1
ATOM 593 O O . PRO A 1 127 ? 19.886 31.319 82.111 1.00 122.49 656 PRO B O 1
ATOM 597 N N . MET A 1 128 ? 20.194 33.539 81.930 1.00 116.03 657 MET B N 1
ATOM 598 C CA . MET A 1 128 ? 19.952 33.819 83.338 1.00 108.37 657 MET B CA 1
ATOM 599 C C . MET A 1 128 ? 18.608 34.521 83.504 1.00 107.28 657 MET B C 1
ATOM 600 O O . MET A 1 128 ? 18.190 35.308 82.651 1.00 114.36 657 MET B O 1
ATOM 605 N N . SER A 1 129 ? 17.939 34.236 84.622 1.00 113.14 658 SER B N 1
ATOM 606 C CA . SER A 1 129 ? 16.569 34.683 84.843 1.00 109.62 658 SER B CA 1
ATOM 607 C C . SER A 1 129 ? 16.526 36.184 85.142 1.00 112.02 658 SER B C 1
ATOM 608 O O . SER A 1 129 ? 17.544 36.880 85.134 1.00 118.16 658 SER B O 1
ATOM 611 N N . MET A 1 130 ? 15.311 36.692 85.385 1.00 114.61 659 MET B N 1
ATOM 612 C CA . MET A 1 130 ? 15.135 38.119 85.641 1.00 124.35 659 MET B CA 1
ATOM 613 C C . MET A 1 130 ? 15.494 38.508 87.071 1.00 111.97 659 MET B C 1
ATOM 614 O O . MET A 1 130 ? 16.080 39.573 87.291 1.00 110.74 659 MET B O 1
ATOM 619 N N . CYS A 1 131 ? 15.116 37.697 88.064 1.00 114.48 660 CYS B N 1
ATOM 620 C CA . CYS A 1 131 ? 15.494 38.043 89.430 1.00 117.49 660 CYS B CA 1
ATOM 621 C C . CYS A 1 131 ? 17.002 37.999 89.603 1.00 114.62 660 CYS B C 1
ATOM 622 O O . CYS A 1 131 ? 17.571 38.834 90.315 1.00 122.85 660 CYS B O 1
ATOM 625 N N . GLU A 1 132 ? 17.660 37.067 88.916 1.00 105.44 661 GLU B N 1
ATOM 626 C CA . GLU A 1 132 ? 19.113 36.974 88.966 1.00 98.06 661 GLU B CA 1
ATOM 627 C C . GLU A 1 132 ? 19.759 38.254 88.450 1.00 98.65 661 GLU B C 1
ATOM 628 O O . GLU A 1 132 ? 20.570 38.880 89.145 1.00 103.69 661 GLU B O 1
ATOM 634 N N . ARG A 1 133 ? 19.389 38.676 87.236 1.00 101.64 662 ARG B N 1
ATOM 635 C CA . ARG A 1 133 ? 19.979 39.883 86.668 1.00 101.41 662 ARG B CA 1
ATOM 636 C C . ARG A 1 133 ? 19.583 41.134 87.440 1.00 98.29 662 ARG B C 1
ATOM 637 O O . ARG A 1 133 ? 20.381 42.070 87.534 1.00 111.07 662 ARG B O 1
ATOM 645 N N . MET A 1 134 ? 18.377 41.174 88.017 1.00 99.31 663 MET B N 1
ATOM 646 C CA . MET A 1 134 ? 17.990 42.344 88.803 1.00 111.42 663 MET B CA 1
ATOM 647 C C . MET A 1 134 ? 18.801 42.438 90.091 1.00 106.88 663 MET B C 1
ATOM 648 O O . MET A 1 134 ? 19.252 43.529 90.474 1.00 104.53 663 MET B O 1
ATOM 653 N N . LEU A 1 135 ? 19.008 41.309 90.772 1.00 102.83 664 LEU B N 1
ATOM 654 C CA . LEU A 1 135 ? 19.873 41.336 91.941 1.00 94.48 664 LEU B CA 1
ATOM 655 C C . LEU A 1 135 ? 21.294 41.714 91.550 1.00 95.64 664 LEU B C 1
ATOM 656 O O . LEU A 1 135 ? 21.962 42.463 92.273 1.00 104.60 664 LEU B O 1
ATOM 661 N N . VAL A 1 136 ? 21.752 41.264 90.377 1.00 99.49 665 VAL B N 1
ATOM 662 C CA . VAL A 1 136 ? 23.099 41.627 89.949 1.00 99.82 665 VAL B CA 1
ATOM 663 C C . VAL A 1 136 ? 23.189 43.122 89.672 1.00 108.25 665 VAL B C 1
ATOM 664 O O . VAL A 1 136 ? 24.194 43.766 89.997 1.00 111.70 665 VAL B O 1
ATOM 668 N N . GLU A 1 137 ? 22.132 43.707 89.106 1.00 106.97 666 GLU B N 1
ATOM 669 C CA . GLU A 1 137 ? 22.179 45.130 88.789 1.00 109.04 666 GLU B CA 1
ATOM 670 C C . GLU A 1 137 ? 22.159 45.971 90.057 1.00 115.43 666 GLU B C 1
ATOM 671 O O . GLU A 1 137 ? 22.911 46.949 90.176 1.00 122.09 666 GLU B O 1
ATOM 677 N N . THR A 1 138 ? 21.331 45.588 91.032 1.00 109.93 667 THR B N 1
ATOM 678 C CA . THR A 1 138 ? 21.342 46.316 92.296 1.00 110.05 667 THR B CA 1
ATOM 679 C C . THR A 1 138 ? 22.680 46.155 93.016 1.00 114.69 667 THR B C 1
ATOM 680 O O . THR A 1 138 ? 23.180 47.108 93.633 1.00 121.73 667 THR B O 1
ATOM 684 N N . ALA A 1 139 ? 23.305 44.976 92.906 1.00 111.36 668 ALA B N 1
ATOM 685 C CA . ALA A 1 139 ? 24.612 44.777 93.527 1.00 101.00 668 ALA B CA 1
ATOM 686 C C . ALA A 1 139 ? 25.683 45.631 92.859 1.00 106.36 668 ALA B C 1
ATOM 687 O O . ALA A 1 139 ? 26.579 46.149 93.533 1.00 110.61 668 ALA B O 1
ATOM 689 N N . ARG A 1 140 ? 25.613 45.785 91.534 1.00 106.13 669 ARG B N 1
ATOM 690 C CA . ARG A 1 140 ? 26.556 46.670 90.857 1.00 102.20 669 ARG B CA 1
ATOM 691 C C . ARG A 1 140 ? 26.329 48.127 91.234 1.00 112.74 669 ARG B C 1
ATOM 692 O O . ARG A 1 140 ? 27.289 48.902 91.328 1.00 110.66 669 ARG B O 1
ATOM 700 N N . GLU A 1 141 ? 25.075 48.520 91.465 1.00 136.01 670 GLU B N 1
ATOM 701 C CA . GLU A 1 141 ? 24.842 49.871 91.965 1.00 137.45 670 GLU B CA 1
ATOM 702 C C . GLU A 1 141 ? 25.463 50.051 93.348 1.00 138.07 670 GLU B C 1
ATOM 703 O O . GLU A 1 141 ? 26.090 51.083 93.629 1.00 138.69 670 GLU B O 1
ATOM 709 N N . GLN A 1 142 ? 25.348 49.031 94.207 1.00 111.39 671 GLN B N 1
ATOM 710 C CA . GLN A 1 142 ? 26.002 49.103 95.512 1.00 102.94 671 GLN B CA 1
ATOM 711 C C . GLN A 1 142 ? 27.519 49.182 95.370 1.00 107.18 671 GLN B C 1
ATOM 712 O O . GLN A 1 142 ? 28.179 49.927 96.104 1.00 112.23 671 GLN B O 1
ATOM 718 N N . PHE A 1 143 ? 28.085 48.444 94.410 1.00 110.70 672 PHE B N 1
ATOM 719 C CA . PHE A 1 143 ? 29.530 48.496 94.198 1.00 102.81 672 PHE B CA 1
ATOM 720 C C . PHE A 1 143 ? 29.970 49.860 93.690 1.00 107.66 672 PHE B C 1
ATOM 721 O O . PHE A 1 143 ? 31.066 50.322 94.025 1.00 110.15 672 PHE B O 1
ATOM 729 N N . GLY A 1 144 ? 29.129 50.517 92.890 1.00 109.38 673 GLY B N 1
ATOM 730 C CA . GLY A 1 144 ? 29.447 51.852 92.421 1.00 114.51 673 GLY B CA 1
ATOM 731 C C . GLY A 1 144 ? 29.231 52.927 93.457 1.00 118.05 673 GLY B C 1
ATOM 732 O O . GLY A 1 144 ? 29.741 54.041 93.298 1.00 122.89 673 GLY B O 1
ATOM 733 N N . ALA A 1 145 ? 28.487 52.617 94.515 1.00 113.40 674 ALA B N 1
ATOM 734 C CA . ALA A 1 145 ? 28.299 53.550 95.617 1.00 111.17 674 ALA B CA 1
ATOM 735 C C . ALA A 1 145 ? 29.406 53.476 96.673 1.00 108.45 674 ALA B C 1
ATOM 736 O O . ALA A 1 145 ? 29.301 54.151 97.700 1.00 119.36 674 ALA B O 1
ATOM 738 N N . GLN A 1 146 ? 30.449 52.674 96.459 1.00 109.77 675 GLN B N 1
ATOM 739 C CA . GLN A 1 146 ? 31.514 52.545 97.453 1.00 105.42 675 GLN B CA 1
ATOM 740 C C . GLN A 1 146 ? 32.421 53.772 97.483 1.00 113.55 675 GLN B C 1
ATOM 741 O O . GLN A 1 146 ? 32.610 54.460 96.476 1.00 115.25 675 GLN B O 1
ATOM 747 N N . ARG A 1 147 ? 32.997 54.035 98.660 1.00 124.28 676 ARG B N 1
ATOM 748 C CA . ARG A 1 147 ? 33.939 55.136 98.841 1.00 123.62 676 ARG B CA 1
ATOM 749 C C . ARG A 1 147 ? 35.363 54.670 98.560 1.00 118.55 676 ARG B C 1
ATOM 750 O O . ARG A 1 147 ? 35.791 53.623 99.060 1.00 115.26 676 ARG B O 1
ATOM 758 N N . ARG A 1 148 ? 36.098 55.461 97.780 1.00 108.49 677 ARG B N 1
ATOM 759 C CA . ARG A 1 148 ? 37.453 55.095 97.401 1.00 101.54 677 ARG B CA 1
ATOM 760 C C . ARG A 1 148 ? 38.424 55.306 98.565 1.00 100.68 677 ARG B C 1
ATOM 761 O O . ARG A 1 148 ? 38.191 56.151 99.434 1.00 104.08 677 ARG B O 1
ATOM 769 N N . PRO A 1 149 ? 39.515 54.537 98.603 1.00 96.07 678 PRO B N 1
ATOM 770 C CA . PRO A 1 149 ? 40.505 54.710 99.667 1.00 92.08 678 PRO B CA 1
ATOM 771 C C . PRO A 1 149 ? 41.178 56.069 99.590 1.00 98.43 678 PRO B C 1
ATOM 772 O O . PRO A 1 149 ? 41.287 56.666 98.505 1.00 108.23 678 PRO B O 1
ATOM 776 N N . PRO A 1 150 ? 41.639 56.603 100.719 1.00 102.31 679 PRO B N 1
ATOM 777 C CA . PRO A 1 150 ? 42.271 57.930 100.719 1.00 101.62 679 PRO B CA 1
ATOM 778 C C . PRO A 1 150 ? 43.572 57.958 99.931 1.00 101.13 679 PRO B C 1
ATOM 779 O O . PRO A 1 150 ? 44.251 56.943 99.759 1.00 105.46 679 PRO B O 1
ATOM 783 N N . ILE A 1 151 ? 43.887 59.148 99.408 1.00 101.89 680 ILE B N 1
ATOM 784 C CA . ILE A 1 151 ? 45.114 59.328 98.634 1.00 110.98 680 ILE B CA 1
ATOM 785 C C . ILE A 1 151 ? 46.340 59.006 99.479 1.00 120.93 680 ILE B C 1
ATOM 786 O O . ILE A 1 151 ? 47.306 58.404 98.993 1.00 122.94 680 ILE B O 1
ATOM 791 N N . SER A 1 152 ? 46.315 59.375 100.758 1.00 122.11 681 SER B N 1
ATOM 792 C CA . SER A 1 152 ? 47.451 59.186 101.657 1.00 119.80 681 SER B CA 1
ATOM 793 C C . SER A 1 152 ? 47.023 58.217 102.754 1.00 131.41 681 SER B C 1
ATOM 794 O O . SER A 1 152 ? 46.656 58.609 103.863 1.00 128.70 681 SER B O 1
ATOM 797 N N . GLY A 1 153 ? 47.071 56.930 102.426 1.00 149.13 682 GLY B N 1
ATOM 798 C CA . GLY A 1 153 ? 46.749 55.890 103.384 1.00 144.50 682 GLY B CA 1
ATOM 799 C C . GLY A 1 153 ? 47.352 54.575 102.954 1.00 156.86 682 GLY B C 1
ATOM 800 O O . GLY A 1 153 ? 47.614 54.351 101.767 1.00 164.03 682 GLY B O 1
ATOM 801 N N . SER A 1 154 ? 47.545 53.686 103.924 1.00 161.46 683 SER B N 1
ATOM 802 C CA . SER A 1 154 ? 48.235 52.425 103.691 1.00 168.12 683 SER B CA 1
ATOM 803 C C . SER A 1 154 ? 47.244 51.443 103.092 1.00 177.19 683 SER B C 1
ATOM 804 O O . SER A 1 154 ? 46.506 50.759 103.802 1.00 168.89 683 SER B O 1
ATOM 807 N N . GLY A 1 155 ? 47.226 51.374 101.764 1.00 196.64 684 GLY B N 1
ATOM 808 C CA . GLY A 1 155 ? 46.328 50.475 101.056 1.00 193.17 684 GLY B CA 1
ATOM 809 C C . GLY A 1 155 ? 47.050 49.629 100.026 1.00 193.60 684 GLY B C 1
ATOM 810 O O . GLY A 1 155 ? 46.653 49.598 98.859 1.00 191.57 684 GLY B O 1
ATOM 811 N N . SER A 1 156 ? 48.127 48.956 100.441 1.00 179.38 685 SER B N 1
ATOM 812 C CA . SER A 1 156 ? 48.889 48.129 99.508 1.00 169.32 685 SER B CA 1
ATOM 813 C C . SER A 1 156 ? 48.096 46.913 99.038 1.00 157.67 685 SER B C 1
ATOM 814 O O . SER A 1 156 ? 48.225 46.492 97.882 1.00 149.32 685 SER B O 1
ATOM 817 N N . PHE A 1 157 ? 47.260 46.349 99.905 1.00 157.97 686 PHE B N 1
ATOM 818 C CA . PHE A 1 157 ? 46.610 45.075 99.614 1.00 151.77 686 PHE B CA 1
ATOM 819 C C . PHE A 1 157 ? 45.412 45.315 98.704 1.00 144.56 686 PHE B C 1
ATOM 820 O O . PHE A 1 157 ? 44.366 45.797 99.151 1.00 143.86 686 PHE B O 1
ATOM 822 N N . VAL A 1 158 ? 45.572 44.991 97.419 1.00 145.36 687 VAL B N 1
ATOM 823 C CA . VAL A 1 158 ? 44.457 45.099 96.485 1.00 144.03 687 VAL B CA 1
ATOM 824 C C . VAL A 1 158 ? 43.386 44.058 96.791 1.00 134.85 687 VAL B C 1
ATOM 825 O O . VAL A 1 158 ? 42.205 44.269 96.490 1.00 117.69 687 VAL B O 1
ATOM 829 N N . GLU A 1 159 ? 43.776 42.928 97.387 1.00 131.68 688 GLU B N 1
ATOM 830 C CA . GLU A 1 159 ? 42.864 41.855 97.781 1.00 135.34 688 GLU B CA 1
ATOM 831 C C . GLU A 1 159 ? 42.106 41.252 96.601 1.00 128.60 688 GLU B C 1
ATOM 832 O O . GLU A 1 159 ? 42.311 40.079 96.268 1.00 120.44 688 GLU B O 1
ATOM 838 N N . ALA A 1 160 ? 41.227 42.036 95.972 1.00 121.77 689 ALA B N 1
ATOM 839 C CA . ALA A 1 160 ? 40.379 41.574 94.870 1.00 119.18 689 ALA B CA 1
ATOM 840 C C . ALA A 1 160 ? 39.507 40.390 95.306 1.00 111.07 689 ALA B C 1
ATOM 841 O O . ALA A 1 160 ? 39.663 39.253 94.856 1.00 103.40 689 ALA B O 1
ATOM 843 N N . THR A 1 161 ? 38.582 40.701 96.209 1.00 110.99 690 THR B N 1
ATOM 844 C CA . THR A 1 161 ? 37.641 39.711 96.712 1.00 118.36 690 THR B CA 1
ATOM 845 C C . THR A 1 161 ? 36.580 39.386 95.666 1.00 109.71 690 THR B C 1
ATOM 846 O O . THR A 1 161 ? 36.285 40.191 94.778 1.00 103.36 690 THR B O 1
ATOM 850 N N . ILE A 1 162 ? 36.008 38.189 95.773 1.00 100.99 691 ILE B N 1
ATOM 851 C CA . ILE A 1 162 ? 34.887 37.774 94.935 1.00 90.84 691 ILE B CA 1
ATOM 852 C C . ILE A 1 162 ? 33.607 38.000 95.738 1.00 88.12 691 ILE B C 1
ATOM 853 O O . ILE A 1 162 ? 33.386 37.297 96.737 1.00 97.18 691 ILE B O 1
ATOM 858 N N . PRO A 1 163 ? 32.758 38.950 95.355 1.00 79.83 692 PRO B N 1
ATOM 859 C CA . PRO A 1 163 ? 31.489 39.138 96.068 1.00 85.94 692 PRO B CA 1
ATOM 860 C C . PRO A 1 163 ? 30.565 37.939 95.923 1.00 94.05 692 PRO B C 1
ATOM 861 O O . PRO A 1 163 ? 30.516 37.271 94.881 1.00 108.45 692 PRO B O 1
ATOM 865 N N . GLU A 1 164 ? 29.807 37.683 96.991 1.00 89.64 693 GLU B N 1
ATOM 866 C CA . GLU A 1 164 ? 28.814 36.620 96.942 1.00 100.56 693 GLU B CA 1
ATOM 867 C C . GLU A 1 164 ? 27.740 36.921 95.908 1.00 104.96 693 GLU B C 1
ATOM 868 O O . GLU A 1 164 ? 27.226 36.000 95.261 1.00 109.87 693 GLU B O 1
ATOM 874 N N . GLU A 1 165 ? 27.421 38.205 95.709 1.00 115.11 694 GLU B N 1
ATOM 875 C CA . GLU A 1 165 ? 26.390 38.578 94.748 1.00 117.99 694 GLU B CA 1
ATOM 876 C C . GLU A 1 165 ? 26.767 38.166 93.332 1.00 119.77 694 GLU B C 1
ATOM 877 O O . GLU A 1 165 ? 25.885 37.862 92.521 1.00 122.33 694 GLU B O 1
ATOM 883 N N . THR A 1 166 ? 28.061 38.152 93.012 1.00 96.61 695 THR B N 1
ATOM 884 C CA . THR A 1 166 ? 28.496 37.691 91.700 1.00 93.30 695 THR B CA 1
ATOM 885 C C . THR A 1 166 ? 28.749 36.191 91.667 1.00 95.38 695 THR B C 1
ATOM 886 O O . THR A 1 166 ? 28.446 35.541 90.662 1.00 102.56 695 THR B O 1
ATOM 890 N N . ILE A 1 167 ? 29.300 35.615 92.740 1.00 96.30 696 ILE B N 1
ATOM 891 C CA . ILE A 1 167 ? 29.532 34.176 92.710 1.00 90.88 696 ILE B CA 1
ATOM 892 C C . ILE A 1 167 ? 28.220 33.398 92.694 1.00 89.17 696 ILE B C 1
ATOM 893 O O . ILE A 1 167 ? 28.196 32.250 92.237 1.00 98.80 696 ILE B O 1
ATOM 898 N N . ARG A 1 168 ? 27.119 33.985 93.164 1.00 94.03 697 ARG B N 1
ATOM 899 C CA . ARG A 1 168 ? 25.857 33.257 93.162 1.00 104.40 697 ARG B CA 1
ATOM 900 C C . ARG A 1 168 ? 25.083 33.395 91.859 1.00 105.09 697 ARG B C 1
ATOM 901 O O . ARG A 1 168 ? 24.369 32.462 91.477 1.00 111.94 697 ARG B O 1
ATOM 909 N N . PHE A 1 169 ? 25.209 34.522 91.161 1.00 103.30 698 PHE B N 1
ATOM 910 C CA . PHE A 1 169 ? 24.381 34.799 89.995 1.00 105.46 698 PHE B CA 1
ATOM 911 C C . PHE A 1 169 ? 25.197 34.876 88.710 1.00 105.17 698 PHE B C 1
ATOM 912 O O . PHE A 1 169 ? 24.919 34.142 87.755 1.00 107.08 698 PHE B O 1
ATOM 920 N N . CYS A 1 170 ? 26.187 35.764 88.652 1.00 92.38 699 CYS B N 1
ATOM 921 C CA . CYS A 1 170 ? 26.993 35.909 87.447 1.00 94.57 699 CYS B CA 1
ATOM 922 C C . CYS A 1 170 ? 27.790 34.639 87.169 1.00 97.56 699 CYS B C 1
ATOM 923 O O . CYS A 1 170 ? 28.386 34.047 88.075 1.00 95.10 699 CYS B O 1
ATOM 926 N N . GLY A 1 171 ? 27.792 34.225 85.906 1.00 105.23 700 GLY B N 1
ATOM 927 C CA . GLY A 1 171 ? 28.604 33.131 85.422 1.00 103.20 700 GLY B CA 1
ATOM 928 C C . GLY A 1 171 ? 30.014 33.497 85.015 1.00 99.58 700 GLY B C 1
ATOM 929 O O . GLY A 1 171 ? 30.803 32.606 84.687 1.00 103.33 700 GLY B O 1
ATOM 930 N N . GLU A 1 172 ? 30.361 34.783 85.024 1.00 106.09 701 GLU B N 1
ATOM 931 C CA . GLU A 1 172 ? 31.670 35.228 84.565 1.00 105.62 701 GLU B CA 1
ATOM 932 C C . GLU A 1 172 ? 31.974 36.586 85.178 1.00 109.94 701 GLU B C 1
ATOM 933 O O . GLU A 1 172 ? 31.073 37.298 85.631 1.00 117.77 701 GLU B O 1
ATOM 939 N N . ASN A 1 173 ? 33.262 36.940 85.173 1.00 102.98 702 ASN B N 1
ATOM 940 C CA . ASN A 1 173 ? 33.743 38.220 85.698 1.00 104.07 702 ASN B CA 1
ATOM 941 C C . ASN A 1 173 ? 33.334 38.403 87.162 1.00 101.45 702 ASN B C 1
ATOM 942 O O . ASN A 1 173 ? 32.722 39.400 87.552 1.00 95.60 702 ASN B O 1
ATOM 947 N N . VAL A 1 174 ? 33.677 37.399 87.972 1.00 94.35 703 VAL B N 1
ATOM 948 C CA . VAL A 1 174 ? 33.271 37.396 89.374 1.00 86.13 703 VAL B CA 1
ATOM 949 C C . VAL A 1 174 ? 34.175 38.287 90.228 1.00 82.48 703 VAL B C 1
ATOM 950 O O . VAL A 1 174 ? 33.697 38.956 91.151 1.00 85.56 703 VAL B O 1
ATOM 954 N N . VAL A 1 175 ? 35.485 38.303 89.959 1.00 78.59 704 VAL B N 1
ATOM 955 C CA . VAL A 1 175 ? 36.399 39.118 90.754 1.00 76.47 704 VAL B CA 1
ATOM 956 C C . VAL A 1 175 ? 36.087 40.593 90.547 1.00 75.95 704 VAL B C 1
ATOM 957 O O . VAL A 1 175 ? 35.881 41.052 89.414 1.00 79.91 704 VAL B O 1
ATOM 961 N N . VAL A 1 176 ? 36.050 41.346 91.645 1.00 71.82 705 VAL B N 1
ATOM 962 C CA . VAL A 1 176 ? 35.852 42.792 91.617 1.00 75.28 705 VAL B CA 1
ATOM 963 C C . VAL A 1 176 ? 36.970 43.426 92.433 1.00 78.89 705 VAL B C 1
ATOM 964 O O . VAL A 1 176 ? 37.056 43.208 93.648 1.00 95.86 705 VAL B O 1
ATOM 968 N N . PHE A 1 177 ? 37.828 44.194 91.769 1.00 73.19 706 PHE B N 1
ATOM 969 C CA . PHE A 1 177 ? 38.945 44.828 92.452 1.00 76.84 706 PHE B CA 1
ATOM 970 C C . PHE A 1 177 ? 38.472 46.013 93.286 1.00 91.09 706 PHE B C 1
ATOM 971 O O . PHE A 1 177 ? 37.481 46.675 92.965 1.00 90.06 706 PHE B O 1
ATOM 979 N N . SER A 1 178 ? 39.203 46.277 94.369 1.00 97.50 707 SER B N 1
ATOM 980 C CA . SER A 1 178 ? 38.815 47.295 95.337 1.00 94.48 707 SER B CA 1
ATOM 981 C C . SER A 1 178 ? 39.452 48.653 95.052 1.00 90.96 707 SER B C 1
ATOM 982 O O . SER A 1 178 ? 38.773 49.681 95.123 1.00 97.61 707 SER B O 1
ATOM 985 N N . ALA A 1 179 ? 40.739 48.678 94.717 1.00 90.13 708 ALA B N 1
ATOM 986 C CA . ALA A 1 179 ? 41.443 49.939 94.545 1.00 90.45 708 ALA B CA 1
ATOM 987 C C . ALA A 1 179 ? 42.541 49.767 93.504 1.00 97.10 708 ALA B C 1
ATOM 988 O O . ALA A 1 179 ? 42.910 48.651 93.130 1.00 99.20 708 ALA B O 1
ATOM 990 N N . LEU A 1 180 ? 43.030 50.898 93.008 1.00 100.34 709 LEU B N 1
ATOM 991 C CA . LEU A 1 180 ? 44.139 50.917 92.067 1.00 98.24 709 LEU B CA 1
ATOM 992 C C . LEU A 1 180 ? 45.469 50.668 92.767 1.00 95.18 709 LEU B C 1
ATOM 993 O O . LEU A 1 180 ? 45.631 50.943 93.960 1.00 101.22 709 LEU B O 1
ATOM 998 N N . GLU A 1 181 ? 46.422 50.126 92.013 1.00 90.79 710 GLU B N 1
ATOM 999 C CA . GLU A 1 181 ? 47.797 50.058 92.487 1.00 91.35 710 GLU B CA 1
ATOM 1000 C C . GLU A 1 181 ? 48.390 51.460 92.568 1.00 97.16 710 GLU B C 1
ATOM 1001 O O . GLU A 1 181 ? 48.186 52.285 91.674 1.00 96.96 710 GLU B O 1
ATOM 1007 N N . ARG A 1 182 ? 49.146 51.721 93.634 1.00 96.60 711 ARG B N 1
ATOM 1008 C CA . ARG A 1 182 ? 49.758 53.028 93.847 1.00 97.56 711 ARG B CA 1
ATOM 1009 C C . ARG A 1 182 ? 51.183 52.838 94.343 1.00 98.28 711 ARG B C 1
ATOM 1010 O O . ARG A 1 182 ? 51.403 52.200 95.378 1.00 101.74 711 ARG B O 1
ATOM 1018 N N . PHE A 1 183 ? 52.143 53.376 93.595 1.00 100.24 712 PHE B N 1
ATOM 1019 C CA . PHE A 1 183 ? 53.545 53.301 93.983 1.00 104.64 712 PHE B CA 1
ATOM 1020 C C . PHE A 1 183 ? 53.813 54.162 95.214 1.00 112.57 712 PHE B C 1
ATOM 1021 O O . PHE A 1 183 ? 53.294 55.274 95.341 1.00 105.23 712 PHE B O 1
ATOM 1029 N N . VAL A 1 184 ? 54.629 53.642 96.122 1.00 121.01 713 VAL B N 1
ATOM 1030 C CA . VAL A 1 184 ? 54.978 54.319 97.370 1.00 116.48 713 VAL B CA 1
ATOM 1031 C C . VAL A 1 184 ? 56.442 54.747 97.302 1.00 119.55 713 VAL B C 1
ATOM 1032 O O . VAL A 1 184 ? 57.325 53.893 97.148 1.00 118.32 713 VAL B O 1
ATOM 1036 N N . PRO A 1 185 ? 56.742 56.043 97.383 1.00 125.70 714 PRO B N 1
ATOM 1037 C CA . PRO A 1 185 ? 58.141 56.477 97.472 1.00 126.93 714 PRO B CA 1
ATOM 1038 C C . PRO A 1 185 ? 58.782 56.039 98.779 1.00 121.92 714 PRO B C 1
ATOM 1039 O O . PRO A 1 185 ? 58.111 55.861 99.798 1.00 126.94 714 PRO B O 1
ATOM 1043 N N . GLU A 1 186 ? 60.105 55.859 98.736 1.00 117.89 715 GLU B N 1
ATOM 1044 C CA . GLU A 1 186 ? 60.887 55.520 99.927 1.00 120.33 715 GLU B CA 1
ATOM 1045 C C . GLU A 1 186 ? 61.262 56.810 100.655 1.00 127.64 715 GLU B C 1
ATOM 1046 O O . GLU A 1 186 ? 62.337 57.384 100.463 1.00 127.40 715 GLU B O 1
ATOM 1052 N N . VAL A 1 187 ? 60.355 57.263 101.524 1.00 124.91 716 VAL B N 1
ATOM 1053 C CA . VAL A 1 187 ? 60.561 58.464 102.327 1.00 123.17 716 VAL B CA 1
ATOM 1054 C C . VAL A 1 187 ? 60.067 58.205 103.744 1.00 126.96 716 VAL B C 1
ATOM 1055 O O . VAL A 1 187 ? 59.168 57.388 103.970 1.00 130.07 716 VAL B O 1
ATOM 1059 N N . THR A 1 188 ? 60.655 58.919 104.703 1.00 125.86 717 THR B N 1
ATOM 1060 C CA . THR A 1 188 ? 60.352 58.714 106.112 1.00 124.84 717 THR B CA 1
ATOM 1061 C C . THR A 1 188 ? 60.442 60.049 106.842 1.00 128.74 717 THR B C 1
ATOM 1062 O O . THR A 1 188 ? 61.023 61.016 106.344 1.00 124.20 717 THR B O 1
ATOM 1066 N N . ASP A 1 189 ? 59.849 60.092 108.031 1.00 134.47 718 ASP B N 1
ATOM 1067 C CA . ASP A 1 189 ? 59.893 61.259 108.910 1.00 133.25 718 ASP B CA 1
ATOM 1068 C C . ASP A 1 189 ? 60.632 60.872 110.189 1.00 127.93 718 ASP B C 1
ATOM 1069 O O . ASP A 1 189 ? 60.012 60.739 111.247 1.00 138.32 718 ASP B O 1
ATOM 1074 N N . SER A 1 190 ? 61.954 60.694 110.103 1.00 127.50 719 SER B N 1
ATOM 1075 C CA . SER A 1 190 ? 62.689 60.105 111.214 1.00 135.27 719 SER B CA 1
ATOM 1076 C C . SER A 1 190 ? 63.918 60.871 111.688 1.00 139.06 719 SER B C 1
ATOM 1077 O O . SER A 1 190 ? 64.625 60.359 112.564 1.00 138.02 719 SER B O 1
ATOM 1080 N N . ASP A 1 191 ? 64.208 62.061 111.141 1.00 135.63 720 ASP B N 1
ATOM 1081 C CA . ASP A 1 191 ? 65.268 62.902 111.697 1.00 139.83 720 ASP B CA 1
ATOM 1082 C C . ASP A 1 191 ? 66.604 62.150 111.677 1.00 141.89 720 ASP B C 1
ATOM 1083 O O . ASP A 1 191 ? 66.741 61.195 110.899 1.00 123.06 720 ASP B O 1
ATOM 1088 N N . PRO A 1 192 ? 67.646 62.558 112.448 1.00 151.72 721 PRO B N 1
ATOM 1089 C CA . PRO A 1 192 ? 68.804 61.662 112.591 1.00 139.12 721 PRO B CA 1
ATOM 1090 C C . PRO A 1 192 ? 68.468 60.362 113.307 1.00 133.47 721 PRO B C 1
ATOM 1091 O O . PRO A 1 192 ? 68.398 60.330 114.540 1.00 124.80 721 PRO B O 1
ATOM 1095 N N . SER A 1 193 ? 68.258 59.297 112.530 1.00 143.53 722 SER B N 1
ATOM 1096 C CA . SER A 1 193 ? 68.032 57.930 113.020 1.00 137.33 722 SER B CA 1
ATOM 1097 C C . SER A 1 193 ? 67.248 57.834 114.331 1.00 125.12 722 SER B C 1
ATOM 1098 O O . SER A 1 193 ? 66.046 58.097 114.369 1.00 115.65 722 SER B O 1
ATOM 1101 N N . ARG B 2 5 ? 6.884 32.399 13.492 1.00 205.98 531 ARG C N 1
ATOM 1102 C CA . ARG B 2 5 ? 6.747 33.839 13.671 1.00 205.29 531 ARG C CA 1
ATOM 1103 C C . ARG B 2 5 ? 5.307 34.288 13.443 1.00 199.98 531 ARG C C 1
ATOM 1104 O O . ARG B 2 5 ? 5.034 35.480 13.301 1.00 203.11 531 ARG C O 1
ATOM 1106 N N . GLN B 2 6 ? 4.387 33.325 13.404 1.00 188.86 532 GLN C N 1
ATOM 1107 C CA . GLN B 2 6 ? 2.972 33.631 13.230 1.00 180.86 532 GLN C CA 1
ATOM 1108 C C . GLN B 2 6 ? 2.392 34.201 14.518 1.00 181.48 532 GLN C C 1
ATOM 1109 O O . GLN B 2 6 ? 2.175 35.412 14.627 1.00 180.39 532 GLN C O 1
ATOM 1111 N N . VAL B 2 7 ? 2.138 33.335 15.497 1.00 185.22 533 VAL C N 1
ATOM 1112 C CA . VAL B 2 7 ? 1.660 33.769 16.804 1.00 179.45 533 VAL C CA 1
ATOM 1113 C C . VAL B 2 7 ? 2.593 33.214 17.871 1.00 180.40 533 VAL C C 1
ATOM 1114 O O . VAL B 2 7 ? 2.324 32.165 18.466 1.00 165.74 533 VAL C O 1
ATOM 1118 N N . GLU B 2 8 ? 3.709 33.901 18.102 1.00 194.15 534 GLU C N 1
ATOM 1119 C CA . GLU B 2 8 ? 4.649 33.527 19.148 1.00 185.48 534 GLU C CA 1
ATOM 1120 C C . GLU B 2 8 ? 4.717 34.558 20.264 1.00 185.10 534 GLU C C 1
ATOM 1121 O O . GLU B 2 8 ? 4.615 34.197 21.439 1.00 183.80 534 GLU C O 1
ATOM 1127 N N . ALA B 2 9 ? 4.890 35.839 19.929 1.00 184.45 535 ALA C N 1
ATOM 1128 C CA . ALA B 2 9 ? 4.884 36.872 20.960 1.00 181.86 535 ALA C CA 1
ATOM 1129 C C . ALA B 2 9 ? 3.512 37.024 21.604 1.00 177.25 535 ALA C C 1
ATOM 1130 O O . ALA B 2 9 ? 3.423 37.313 22.804 1.00 186.77 535 ALA C O 1
ATOM 1132 N N . MET B 2 10 ? 2.436 36.810 20.839 1.00 168.42 536 MET C N 1
ATOM 1133 C CA . MET B 2 10 ? 1.096 37.003 21.385 1.00 169.62 536 MET C CA 1
ATOM 1134 C C . MET B 2 10 ? 0.768 35.981 22.465 1.00 172.80 536 MET C C 1
ATOM 1135 O O . MET B 2 10 ? -0.012 36.279 23.377 1.00 170.41 536 MET C O 1
ATOM 1140 N N . LEU B 2 11 ? 1.337 34.778 22.383 1.00 176.20 537 LEU C N 1
ATOM 1141 C CA . LEU B 2 11 ? 1.174 33.811 23.460 1.00 170.12 537 LEU C CA 1
ATOM 1142 C C . LEU B 2 11 ? 2.302 33.874 24.481 1.00 171.99 537 LEU C C 1
ATOM 1143 O O . LEU B 2 11 ? 2.096 33.491 25.636 1.00 172.57 537 LEU C O 1
ATOM 1148 N N . ASP B 2 12 ? 3.491 34.342 24.089 1.00 192.50 538 ASP C N 1
ATOM 1149 C CA . ASP B 2 12 ? 4.565 34.517 25.063 1.00 194.99 538 ASP C CA 1
ATOM 1150 C C . ASP B 2 12 ? 4.217 35.597 26.080 1.00 191.29 538 ASP C C 1
ATOM 1151 O O . ASP B 2 12 ? 4.562 35.478 27.264 1.00 193.14 538 ASP C O 1
ATOM 1156 N N . ASP B 2 13 ? 3.511 36.645 25.646 1.00 205.39 539 ASP C N 1
ATOM 1157 C CA . ASP B 2 13 ? 3.052 37.651 26.596 1.00 200.62 539 ASP C CA 1
ATOM 1158 C C . ASP B 2 13 ? 2.061 37.051 27.582 1.00 198.83 539 ASP C C 1
ATOM 1159 O O . ASP B 2 13 ? 2.128 37.324 28.786 1.00 196.26 539 ASP C O 1
ATOM 1164 N N . ILE B 2 14 ? 1.148 36.209 27.090 1.00 176.60 540 ILE C N 1
ATOM 1165 C CA . ILE B 2 14 ? 0.183 35.564 27.974 1.00 167.25 540 ILE C CA 1
ATOM 1166 C C . ILE B 2 14 ? 0.890 34.625 28.940 1.00 163.71 540 ILE C C 1
ATOM 1167 O O . ILE B 2 14 ? 0.533 34.545 30.120 1.00 160.04 540 ILE C O 1
ATOM 1172 N N . ARG B 2 15 ? 1.935 33.938 28.473 1.00 161.53 541 ARG C N 1
ATOM 1173 C CA . ARG B 2 15 ? 2.647 33.007 29.342 1.00 153.27 541 ARG C CA 1
ATOM 1174 C C . ARG B 2 15 ? 3.385 33.747 30.450 1.00 158.12 541 ARG C C 1
ATOM 1175 O O . ARG B 2 15 ? 3.298 33.371 31.625 1.00 164.25 541 ARG C O 1
ATOM 1183 N N . GLN B 2 16 ? 4.095 34.823 30.100 1.00 156.94 542 GLN C N 1
ATOM 1184 C CA . GLN B 2 16 ? 4.814 35.577 31.123 1.00 154.33 542 GLN C CA 1
ATOM 1185 C C . GLN B 2 16 ? 3.854 36.242 32.103 1.00 152.28 542 GLN C C 1
ATOM 1186 O O . GLN B 2 16 ? 4.083 36.217 33.323 1.00 152.77 542 GLN C O 1
ATOM 1192 N N . LEU B 2 17 ? 2.767 36.832 31.595 1.00 152.20 543 LEU C N 1
ATOM 1193 C CA . LEU B 2 17 ? 1.826 37.506 32.479 1.00 147.79 543 LEU C CA 1
ATOM 1194 C C . LEU B 2 17 ? 1.108 36.514 33.384 1.00 152.17 543 LEU C C 1
ATOM 1195 O O . LEU B 2 17 ? 0.902 36.791 34.569 1.00 157.54 543 LEU C O 1
ATOM 1200 N N . ARG B 2 18 ? 0.735 35.344 32.855 1.00 147.69 544 ARG C N 1
ATOM 1201 C CA . ARG B 2 18 ? 0.121 34.323 33.693 1.00 145.43 544 ARG C CA 1
ATOM 1202 C C . ARG B 2 18 ? 1.100 33.756 34.709 1.00 146.58 544 ARG C C 1
ATOM 1203 O O . ARG B 2 18 ? 0.693 33.409 35.819 1.00 152.66 544 ARG C O 1
ATOM 1211 N N . LYS B 2 19 ? 2.388 33.670 34.368 1.00 145.32 545 LYS C N 1
ATOM 1212 C CA . LYS B 2 19 ? 3.365 33.205 35.347 1.00 146.71 545 LYS C CA 1
ATOM 1213 C C . LYS B 2 19 ? 3.494 34.197 36.495 1.00 152.28 545 LYS C C 1
ATOM 1214 O O . LYS B 2 19 ? 3.469 33.813 37.675 1.00 146.81 545 LYS C O 1
ATOM 1220 N N . GLU B 2 20 ? 3.599 35.488 36.168 1.00 168.36 546 GLU C N 1
ATOM 1221 C CA . GLU B 2 20 ? 3.679 36.501 37.217 1.00 167.24 546 GLU C CA 1
ATOM 1222 C C . GLU B 2 20 ? 2.393 36.548 38.036 1.00 173.30 546 GLU C C 1
ATOM 1223 O O . GLU B 2 20 ? 2.428 36.726 39.262 1.00 175.77 546 GLU C O 1
ATOM 1229 N N . LEU B 2 21 ? 1.248 36.343 37.379 1.00 148.83 547 LEU C N 1
ATOM 1230 C CA . LEU B 2 21 ? -0.028 36.370 38.083 1.00 144.96 547 LEU C CA 1
ATOM 1231 C C . LEU B 2 21 ? -0.170 35.177 39.017 1.00 151.00 547 LEU C C 1
ATOM 1232 O O . LEU B 2 21 ? -0.665 35.322 40.138 1.00 149.52 547 LEU C O 1
ATOM 1237 N N . LEU B 2 22 ? 0.253 33.991 38.573 1.00 148.03 548 LEU C N 1
ATOM 1238 C CA . LEU B 2 22 ? 0.211 32.824 39.445 1.00 145.37 548 LEU C CA 1
ATOM 1239 C C . LEU B 2 22 ? 1.160 32.983 40.623 1.00 147.05 548 LEU C C 1
ATOM 1240 O O . LEU B 2 22 ? 0.835 32.574 41.743 1.00 152.03 548 LEU C O 1
ATOM 1245 N N . LEU B 2 23 ? 2.315 33.617 40.406 1.00 149.08 549 LEU C N 1
ATOM 1246 C CA . LEU B 2 23 ? 3.233 33.848 41.518 1.00 144.32 549 LEU C CA 1
ATOM 1247 C C . LEU B 2 23 ? 2.616 34.789 42.547 1.00 137.76 549 LEU C C 1
ATOM 1248 O O . LEU B 2 23 ? 2.653 34.524 43.758 1.00 137.66 549 LEU C O 1
ATOM 1253 N N . ASN B 2 24 ? 2.018 35.888 42.077 1.00 133.73 550 ASN C N 1
ATOM 1254 C CA . ASN B 2 24 ? 1.410 36.837 43.004 1.00 134.14 550 ASN C CA 1
ATOM 1255 C C . ASN B 2 24 ? 0.201 36.232 43.710 1.00 139.78 550 ASN C C 1
ATOM 1256 O O . ASN B 2 24 ? -0.001 36.460 44.910 1.00 143.92 550 ASN C O 1
ATOM 1261 N N . ILE B 2 25 ? -0.603 35.444 42.993 1.00 143.23 551 ILE C N 1
ATOM 1262 C CA . ILE B 2 25 ? -1.760 34.808 43.612 1.00 145.51 551 ILE C CA 1
ATOM 1263 C C . ILE B 2 25 ? -1.314 33.790 44.651 1.00 150.65 551 ILE C C 1
ATOM 1264 O O . ILE B 2 25 ? -1.920 33.673 45.723 1.00 154.15 551 ILE C O 1
ATOM 1269 N N . ALA B 2 26 ? -0.219 33.076 44.379 1.00 147.11 552 ALA C N 1
ATOM 1270 C CA . ALA B 2 26 ? 0.273 32.109 45.350 1.00 146.15 552 ALA C CA 1
ATOM 1271 C C . ALA B 2 26 ? 0.774 32.802 46.607 1.00 151.59 552 ALA C C 1
ATOM 1272 O O . ALA B 2 26 ? 0.471 32.366 47.724 1.00 152.80 552 ALA C O 1
ATOM 1274 N N . ILE B 2 27 ? 1.524 33.897 46.453 1.00 149.40 553 ILE C N 1
ATOM 1275 C CA . ILE B 2 27 ? 2.037 34.551 47.654 1.00 147.43 553 ILE C CA 1
ATOM 1276 C C . ILE B 2 27 ? 0.916 35.229 48.444 1.00 147.48 553 ILE C C 1
ATOM 1277 O O . ILE B 2 27 ? 0.942 35.231 49.684 1.00 158.95 553 ILE C O 1
ATOM 1282 N N . ILE B 2 28 ? -0.096 35.791 47.770 1.00 142.65 554 ILE C N 1
ATOM 1283 C CA . ILE B 2 28 ? -1.181 36.408 48.533 1.00 144.72 554 ILE C CA 1
ATOM 1284 C C . ILE B 2 28 ? -2.051 35.350 49.202 1.00 153.10 554 ILE C C 1
ATOM 1285 O O . ILE B 2 28 ? -2.566 35.574 50.304 1.00 152.61 554 ILE C O 1
ATOM 1290 N N . ASP B 2 29 ? -2.240 34.190 48.564 1.00 166.81 555 ASP C N 1
ATOM 1291 C CA . ASP B 2 29 ? -2.939 33.100 49.232 1.00 172.23 555 ASP C CA 1
ATOM 1292 C C . ASP B 2 29 ? -2.126 32.563 50.401 1.00 170.05 555 ASP C C 1
ATOM 1293 O O . ASP B 2 29 ? -2.697 32.077 51.384 1.00 175.90 555 ASP C O 1
ATOM 1298 N N . GLU B 2 30 ? -0.796 32.635 50.306 1.00 164.75 556 GLU C N 1
ATOM 1299 C CA . GLU B 2 30 ? 0.056 32.213 51.413 1.00 168.34 556 GLU C CA 1
ATOM 1300 C C . GLU B 2 30 ? -0.026 33.183 52.587 1.00 171.02 556 GLU C C 1
ATOM 1301 O O . GLU B 2 30 ? 0.034 32.761 53.748 1.00 178.28 556 GLU C O 1
ATOM 1307 N N . TYR B 2 31 ? -0.177 34.481 52.314 1.00 165.72 557 TYR C N 1
ATOM 1308 C CA . TYR B 2 31 ? -0.154 35.452 53.405 1.00 168.36 557 TYR C CA 1
ATOM 1309 C C . TYR B 2 31 ? -1.555 35.804 53.897 1.00 169.06 557 TYR C C 1
ATOM 1310 O O . TYR B 2 31 ? -1.978 35.330 54.956 1.00 175.74 557 TYR C O 1
ATOM 1319 N N . ILE B 2 32 ? -2.278 36.633 53.149 1.00 156.19 558 ILE C N 1
ATOM 1320 C CA . ILE B 2 32 ? -3.583 37.132 53.588 1.00 151.94 558 ILE C CA 1
ATOM 1321 C C . ILE B 2 32 ? -4.614 36.008 53.551 1.00 150.00 558 ILE C C 1
ATOM 1322 O O . ILE B 2 32 ? -4.498 35.082 52.734 1.00 153.47 558 ILE C O 1
ATOM 1327 N N . PRO B 2 33 ? -5.627 36.036 54.431 1.00 151.37 559 PRO C N 1
ATOM 1328 C CA . PRO B 2 33 ? -6.617 34.949 54.465 1.00 154.70 559 PRO C CA 1
ATOM 1329 C C . PRO B 2 33 ? -7.673 35.050 53.373 1.00 158.94 559 PRO C C 1
ATOM 1330 O O . PRO B 2 33 ? -7.540 35.834 52.427 1.00 154.80 559 PRO C O 1
ATOM 1334 N N . VAL B 2 34 ? -8.729 34.245 53.503 1.00 163.86 560 VAL C N 1
ATOM 1335 C CA . VAL B 2 34 ? -9.762 34.190 52.474 1.00 163.03 560 VAL C CA 1
ATOM 1336 C C . VAL B 2 34 ? -10.811 35.286 52.669 1.00 163.68 560 VAL C C 1
ATOM 1337 O O . VAL B 2 34 ? -11.460 35.707 51.704 1.00 155.82 560 VAL C O 1
ATOM 1341 N N . GLU B 2 35 ? -11.011 35.759 53.900 1.00 169.01 561 GLU C N 1
ATOM 1342 C CA . GLU B 2 35 ? -11.993 36.814 54.120 1.00 171.71 561 GLU C CA 1
ATOM 1343 C C . GLU B 2 35 ? -11.411 38.192 53.822 1.00 173.35 561 GLU C C 1
ATOM 1344 O O . GLU B 2 35 ? -12.090 39.052 53.247 1.00 175.40 561 GLU C O 1
ATOM 1350 N N . HIS B 2 36 ? -10.155 38.419 54.206 1.00 164.38 562 HIS C N 1
ATOM 1351 C CA . HIS B 2 36 ? -9.548 39.725 53.986 1.00 163.61 562 HIS C CA 1
ATOM 1352 C C . HIS B 2 36 ? -9.331 40.018 52.506 1.00 162.07 562 HIS C C 1
ATOM 1353 O O . HIS B 2 36 ? -9.402 41.180 52.096 1.00 165.80 562 HIS C O 1
ATOM 1360 N N . VAL B 2 37 ? -9.079 38.995 51.685 1.00 168.91 563 VAL C N 1
ATOM 1361 C CA . VAL B 2 37 ? -8.962 39.240 50.250 1.00 163.66 563 VAL C CA 1
ATOM 1362 C C . VAL B 2 37 ? -10.307 39.665 49.668 1.00 167.27 563 VAL C C 1
ATOM 1363 O O . VAL B 2 37 ? -10.37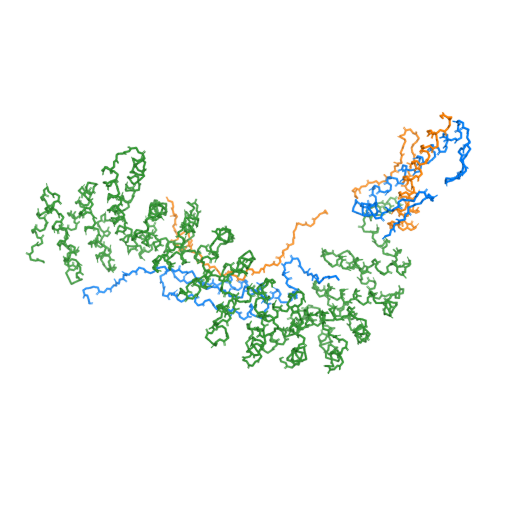4 40.543 48.798 1.00 171.80 563 VAL C O 1
ATOM 1367 N N . GLU B 2 38 ? -11.402 39.078 50.162 1.00 163.65 564 GLU C N 1
ATOM 1368 C CA . GLU B 2 38 ? -12.726 39.526 49.747 1.00 167.27 564 GLU C CA 1
ATOM 1369 C C . GLU B 2 38 ? -13.013 40.938 50.237 1.00 181.83 564 GLU C C 1
ATOM 1370 O O . GLU B 2 38 ? -13.717 41.699 49.562 1.00 189.14 564 GLU C O 1
ATOM 1376 N N . LEU B 2 39 ? -12.482 41.300 51.406 1.00 184.04 565 LEU C N 1
ATOM 1377 C CA . LEU B 2 39 ? -12.649 42.665 51.899 1.00 180.98 565 LEU C CA 1
ATOM 1378 C C . LEU B 2 39 ? -11.892 43.659 51.025 1.00 181.81 565 LEU C C 1
ATOM 1379 O O . LEU B 2 39 ? -12.407 44.739 50.710 1.00 182.17 565 LEU C O 1
ATOM 1384 N N . ILE B 2 40 ? -10.669 43.309 50.622 1.00 178.57 566 ILE C N 1
ATOM 1385 C CA . ILE B 2 40 ? -9.893 44.173 49.738 1.00 178.65 566 ILE C CA 1
ATOM 1386 C C . ILE B 2 40 ? -10.540 44.257 48.360 1.00 189.36 566 ILE C C 1
ATOM 1387 O O . ILE B 2 40 ? -10.416 45.276 47.668 1.00 179.73 566 ILE C O 1
ATOM 1392 N N . GLU B 2 41 ? -11.249 43.204 47.945 1.00 203.53 567 GLU C N 1
ATOM 1393 C CA . GLU B 2 41 ? -11.806 43.171 46.596 1.00 204.62 567 GLU C CA 1
ATOM 1394 C C . GLU B 2 41 ? -12.864 44.248 46.389 1.00 217.59 567 GLU C C 1
ATOM 1395 O O . GLU B 2 41 ? -13.067 44.708 45.259 1.00 225.20 567 GLU C O 1
ATOM 1401 N N . LYS B 2 42 ? -13.540 44.670 47.458 1.00 194.61 568 LYS C N 1
ATOM 1402 C CA . LYS B 2 42 ? -14.607 45.658 47.369 1.00 203.79 568 LYS C CA 1
ATOM 1403 C C . LYS B 2 42 ? -14.169 47.047 47.828 1.00 207.60 568 LYS C C 1
ATOM 1404 O O . LYS B 2 42 ? -15.023 47.894 48.114 1.00 217.97 568 LYS C O 1
ATOM 1410 N N . TYR B 2 43 ? -12.865 47.297 47.914 1.00 185.94 569 TYR C N 1
ATOM 1411 C CA . TYR B 2 43 ? -12.346 48.617 48.269 1.00 174.09 569 TYR C CA 1
ATOM 1412 C C . TYR B 2 43 ? -11.199 48.999 47.339 1.00 161.59 569 TYR C C 1
ATOM 1413 O O . TYR B 2 43 ? -10.131 49.433 47.771 1.00 157.91 569 TYR C O 1
ATOM 1422 N N . VAL B 2 44 ? -11.420 48.849 46.034 1.00 153.65 570 VAL C N 1
ATOM 1423 C CA . VAL B 2 44 ? -10.421 49.197 45.032 1.00 152.79 570 VAL C CA 1
ATOM 1424 C C . VAL B 2 44 ? -11.154 49.614 43.764 1.00 154.68 570 VAL C C 1
ATOM 1425 O O . VAL B 2 44 ? -12.252 49.131 43.475 1.00 159.54 570 VAL C O 1
ATOM 1429 N N . SER B 2 45 ? -10.549 50.531 43.009 1.00 149.10 571 SER C N 1
ATOM 1430 C CA . SER B 2 45 ? -11.196 51.105 41.833 1.00 149.22 571 SER C CA 1
ATOM 1431 C C . SER B 2 45 ? -10.236 51.086 40.653 1.00 165.87 571 SER C C 1
ATOM 1432 O O . SER B 2 45 ? -9.154 51.676 40.725 1.00 165.97 571 SER C O 1
ATOM 1435 N N . TRP B 2 46 ? -10.628 50.400 39.582 1.00 169.77 572 TRP C N 1
ATOM 1436 C CA . TRP B 2 46 ? -9.861 50.364 38.344 1.00 168.53 572 TRP C CA 1
ATOM 1437 C C . TRP B 2 46 ? -10.021 51.672 37.572 1.00 176.83 572 TRP C C 1
ATOM 1438 O O . TRP B 2 46 ? -11.073 52.316 37.619 1.00 165.54 572 TRP C O 1
ATOM 1449 N N . SER B 2 47 ? -8.970 52.059 36.845 1.00 194.72 573 SER C N 1
ATOM 1450 C CA . SER B 2 47 ? -8.986 53.271 36.034 1.00 207.62 573 SER C CA 1
ATOM 1451 C C . SER B 2 47 ? -8.636 52.931 34.593 1.00 208.55 573 SER C C 1
ATOM 1452 O O . SER B 2 47 ? -7.596 52.316 34.331 1.00 216.27 573 SER C O 1
ATOM 1455 N N . GLU B 2 48 ? -9.509 53.326 33.661 1.00 196.99 574 GLU C N 1
ATOM 1456 C CA . GLU B 2 48 ? -9.258 53.072 32.246 1.00 201.43 574 GLU C CA 1
ATOM 1457 C C . GLU B 2 48 ? -8.320 54.100 31.623 1.00 216.95 574 GLU C C 1
ATOM 1458 O O . GLU B 2 48 ? -7.640 53.789 30.639 1.00 207.16 574 GLU C O 1
ATOM 1460 N N . GLU B 2 49 ? -8.275 55.321 32.160 1.00 219.98 575 GLU C N 1
ATOM 1461 C CA . GLU B 2 49 ? -7.385 56.350 31.635 1.00 220.76 575 GLU C CA 1
ATOM 1462 C C . GLU B 2 49 ? -6.032 56.376 32.335 1.00 223.19 575 GLU C C 1
ATOM 1463 O O . GLU B 2 49 ? -5.058 56.866 31.752 1.00 221.65 575 GLU C O 1
ATOM 1469 N N . HIS B 2 50 ? -5.950 55.868 33.565 1.00 223.38 576 HIS C N 1
ATOM 1470 C CA . HIS B 2 50 ? -4.680 55.757 34.273 1.00 224.13 576 HIS C CA 1
ATOM 1471 C C . HIS B 2 50 ? -3.983 54.425 34.016 1.00 218.65 576 HIS C C 1
ATOM 1472 O O . HIS B 2 50 ? -2.749 54.371 33.966 1.00 218.58 576 HIS C O 1
ATOM 1479 N N . GLY B 2 51 ? -4.747 53.350 33.833 1.00 212.74 577 GLY C N 1
ATOM 1480 C CA . GLY B 2 51 ? -4.155 52.035 33.688 1.00 210.41 577 GLY C CA 1
ATOM 1481 C C . GLY B 2 51 ? -3.747 51.357 34.978 1.00 206.12 577 GLY C C 1
ATOM 1482 O O . GLY B 2 51 ? -2.823 50.539 34.968 1.00 201.50 577 GLY C O 1
ATOM 1483 N N . ASP B 2 52 ? -4.386 51.693 36.099 1.00 186.71 578 ASP C N 1
ATOM 1484 C CA . ASP B 2 52 ? -4.055 51.073 37.378 1.00 175.88 578 ASP C CA 1
ATOM 1485 C C . ASP B 2 52 ? -5.262 51.162 38.306 1.00 171.91 578 ASP C C 1
ATOM 1486 O O . ASP B 2 52 ? -6.282 51.777 37.982 1.00 174.60 578 ASP C O 1
ATOM 1491 N N . TRP B 2 53 ? -5.143 50.501 39.453 1.00 162.61 579 TRP C N 1
ATOM 1492 C CA . TRP B 2 53 ? -6.158 50.522 40.495 1.00 161.44 579 TRP C CA 1
ATOM 1493 C C . TRP B 2 53 ? -5.817 51.560 41.563 1.00 164.48 579 TRP C C 1
ATOM 1494 O O . TRP B 2 53 ? -4.691 52.055 41.654 1.00 166.00 579 TRP C O 1
ATOM 1505 N N . GLN B 2 54 ? -6.819 51.883 42.381 1.00 153.57 580 GLN C N 1
ATOM 1506 C CA . GLN B 2 54 ? -6.688 52.877 43.437 1.00 156.33 580 GLN C CA 1
ATOM 1507 C C . GLN B 2 54 ? -7.377 52.390 44.704 1.00 155.85 580 GLN C C 1
ATOM 1508 O O . GLN B 2 54 ? -8.434 51.752 44.644 1.00 157.71 580 GLN C O 1
ATOM 1514 N N . LEU B 2 55 ? -6.766 52.707 45.848 1.00 164.00 581 LEU C N 1
ATOM 1515 C CA . LEU B 2 55 ? -7.296 52.381 47.165 1.00 160.33 581 LEU C CA 1
ATOM 1516 C C . LEU B 2 55 ? -6.758 53.395 48.168 1.00 160.75 581 LEU C C 1
ATOM 1517 O O . LEU B 2 55 ? -5.879 54.203 47.857 1.00 164.23 581 LEU C O 1
ATOM 1522 N N . LYS B 2 56 ? -7.296 53.345 49.387 1.00 161.28 582 LYS C N 1
ATOM 1523 C CA . LYS B 2 56 ? -6.897 54.260 50.459 1.00 161.23 582 LYS C CA 1
ATOM 1524 C C . LYS B 2 56 ? -5.632 53.726 51.123 1.00 162.65 582 LYS C C 1
ATOM 1525 O O . LYS B 2 56 ? -5.682 52.967 52.093 1.00 153.74 582 LYS C O 1
ATOM 1527 N N . ALA B 2 57 ? -4.479 54.132 50.595 1.00 161.69 583 ALA C N 1
ATOM 1528 C CA . ALA B 2 57 ? -3.183 53.681 51.085 1.00 164.34 583 ALA C CA 1
ATOM 1529 C C . ALA B 2 57 ? -2.593 54.683 52.070 1.00 171.15 583 ALA C C 1
ATOM 1530 O O . ALA B 2 57 ? -2.745 55.897 51.904 1.00 170.23 583 ALA C O 1
ATOM 1532 N N . ILE B 2 58 ? -1.906 54.164 53.091 1.00 171.65 584 ILE C N 1
ATOM 1533 C CA . ILE B 2 58 ? -1.198 54.992 54.063 1.00 175.32 584 ILE C CA 1
ATOM 1534 C C . ILE B 2 58 ? -0.190 54.140 54.830 1.00 184.89 584 ILE C C 1
ATOM 1535 O O . ILE B 2 58 ? -0.555 53.138 55.455 1.00 188.55 584 ILE C O 1
ATOM 1540 N N . ALA B 2 59 ? 1.081 54.538 54.789 1.00 181.00 585 ALA C N 1
ATOM 1541 C CA . ALA B 2 59 ? 2.186 53.855 55.486 1.00 173.16 585 ALA C CA 1
ATOM 1542 C C . ALA B 2 59 ? 2.281 52.426 54.951 1.00 172.23 585 ALA C C 1
ATOM 1543 O O . ALA B 2 59 ? 2.349 52.250 53.724 1.00 158.60 585 ALA C O 1
ATOM 1545 N N . TYR B 2 60 ? 2.306 51.405 55.808 1.00 176.12 586 TYR C N 1
ATOM 1546 C CA . TYR B 2 60 ? 2.430 49.997 55.408 1.00 167.88 586 TYR C CA 1
ATOM 1547 C C . TYR B 2 60 ? 3.718 49.746 54.632 1.00 163.48 586 TYR C C 1
ATOM 1548 O O . TYR B 2 60 ? 3.990 48.621 54.213 1.00 153.69 586 TYR C O 1
ATOM 1557 N N . SER B 2 68 ? 5.972 54.227 65.509 1.00 173.45 594 SER C N 1
ATOM 1558 C CA . SER B 2 68 ? 7.140 54.472 64.669 1.00 180.86 594 SER C CA 1
ATOM 1559 C C . SER B 2 68 ? 8.181 53.370 64.849 1.00 194.74 594 SER C C 1
ATOM 1560 O O . SER B 2 68 ? 8.146 52.355 64.150 1.00 192.22 594 SER C O 1
ATOM 1563 N N . ALA B 2 69 ? 9.116 53.581 65.781 1.00 209.90 595 ALA C N 1
ATOM 1564 C CA . ALA B 2 69 ? 10.113 52.566 66.096 1.00 209.21 595 ALA C CA 1
ATOM 1565 C C . ALA B 2 69 ? 10.576 52.735 67.531 1.00 209.70 595 ALA C C 1
ATOM 1566 O O . ALA B 2 69 ? 10.662 53.873 68.010 1.00 210.15 595 ALA C O 1
ATOM 1568 N N . PRO B 2 70 ? 10.883 51.647 68.241 1.00 210.90 596 PRO C N 1
ATOM 1569 C CA . PRO B 2 70 ? 11.435 51.793 69.587 1.00 209.54 596 PRO C CA 1
ATOM 1570 C C . PRO B 2 70 ? 12.797 52.458 69.542 1.00 208.54 596 PRO C C 1
ATOM 1571 O O . PRO B 2 70 ? 13.562 52.271 68.581 1.00 207.71 596 PRO C O 1
ATOM 1575 N N . PRO B 2 71 ? 13.147 53.255 70.562 1.00 203.45 597 PRO C N 1
ATOM 1576 C CA . PRO B 2 71 ? 14.480 53.874 70.588 1.00 197.55 597 PRO C CA 1
ATOM 1577 C C . PRO B 2 71 ? 15.598 52.851 70.713 1.00 192.63 597 PRO C C 1
ATOM 1578 O O . PRO B 2 71 ? 16.357 52.628 69.764 1.00 192.26 597 PRO C O 1
ATOM 1582 N N . ALA B 2 72 ? 15.705 52.227 71.884 1.00 186.20 598 ALA C N 1
ATOM 1583 C CA . ALA B 2 72 ? 16.732 51.226 72.147 1.00 178.98 598 ALA C CA 1
ATOM 1584 C C . ALA B 2 72 ? 16.320 50.421 73.371 1.00 172.83 598 ALA C C 1
ATOM 1585 O O . ALA B 2 72 ? 15.386 50.782 74.090 1.00 169.48 598 ALA C O 1
ATOM 1587 N N . LYS B 2 73 ? 17.025 49.313 73.590 1.00 176.87 599 LYS C N 1
ATOM 1588 C CA . LYS B 2 73 ? 16.802 48.452 74.743 1.00 165.39 599 LYS C CA 1
ATOM 1589 C C . LYS B 2 73 ? 18.046 48.445 75.625 1.00 176.17 599 LYS C C 1
ATOM 1590 O O . LYS B 2 73 ? 19.175 48.425 75.123 1.00 170.16 599 LYS C O 1
ATOM 1592 N N . LYS B 2 74 ? 17.832 48.456 76.937 1.00 192.10 600 LYS C N 1
ATOM 1593 C CA . LYS B 2 74 ? 18.920 48.468 77.904 1.00 189.96 600 LYS C CA 1
ATOM 1594 C C . LYS B 2 74 ? 19.405 47.039 78.072 1.00 186.69 600 LYS C C 1
ATOM 1595 O O . LYS B 2 74 ? 18.947 46.300 78.945 1.00 190.24 600 LYS C O 1
ATOM 1597 N N . GLU B 2 75 ? 20.335 46.647 77.204 1.00 162.00 601 GLU C N 1
ATOM 1598 C CA . GLU B 2 75 ? 20.846 45.286 77.190 1.00 151.09 601 GLU C CA 1
ATOM 1599 C C . GLU B 2 75 ? 21.701 45.021 78.423 1.00 143.34 601 GLU C C 1
ATOM 1600 O O . GLU B 2 75 ? 22.328 45.925 78.980 1.00 143.77 601 GLU C O 1
ATOM 1606 N N . PHE B 2 76 ? 21.701 43.763 78.854 1.00 139.70 602 PHE C N 1
ATOM 1607 C CA . PHE B 2 76 ? 22.448 43.352 80.033 1.00 121.63 602 PHE C CA 1
ATOM 1608 C C . PHE B 2 76 ? 23.951 43.465 79.796 1.00 114.67 602 PHE C C 1
ATOM 1609 O O . PHE B 2 76 ? 24.445 43.288 78.679 1.00 119.65 602 PHE C O 1
ATOM 1617 N N . SER B 2 77 ? 24.676 43.770 80.869 1.00 107.90 603 SER C N 1
ATOM 1618 C CA . SER B 2 77 ? 26.124 43.902 80.840 1.00 107.89 603 SER C CA 1
ATOM 1619 C C . SER B 2 77 ? 26.753 42.962 81.860 1.00 104.83 603 SER C C 1
ATOM 1620 O O . SER B 2 77 ? 26.134 42.606 82.868 1.00 115.20 603 SER C O 1
ATOM 1623 N N . ASN B 2 78 ? 27.992 42.557 81.585 1.00 98.23 604 ASN C N 1
ATOM 1624 C CA . ASN B 2 78 ? 28.734 41.664 82.465 1.00 96.53 604 ASN C CA 1
ATOM 1625 C C . ASN B 2 78 ? 29.927 42.338 83.130 1.00 100.99 604 ASN C C 1
ATOM 1626 O O . ASN B 2 78 ? 30.776 41.645 83.702 1.00 105.94 604 ASN C O 1
ATOM 1631 N N . ASN B 2 79 ? 30.021 43.665 83.072 1.00 98.46 605 ASN C N 1
ATOM 1632 C CA . ASN B 2 79 ? 31.128 44.377 83.710 1.00 98.02 605 ASN C CA 1
ATOM 1633 C C . ASN B 2 79 ? 30.788 44.565 85.181 1.00 105.92 605 ASN C C 1
ATOM 1634 O O . ASN B 2 79 ? 30.197 45.566 85.588 1.00 108.82 605 ASN C O 1
ATOM 1639 N N . ASN B 2 80 ? 31.167 43.576 85.993 1.00 98.92 606 ASN C N 1
ATOM 1640 C CA . ASN B 2 80 ? 30.985 43.664 87.435 1.00 93.17 606 ASN C CA 1
ATOM 1641 C C . ASN B 2 80 ? 31.932 44.665 88.082 1.00 92.88 606 ASN C C 1
ATOM 1642 O O . ASN B 2 80 ? 31.707 45.052 89.234 1.00 90.12 606 ASN C O 1
ATOM 1647 N N . GLN B 2 81 ? 32.973 45.093 87.371 1.00 92.61 607 GLN C N 1
ATOM 1648 C CA . GLN B 2 81 ? 33.923 46.080 87.879 1.00 84.59 607 GLN C CA 1
ATOM 1649 C C . GLN B 2 81 ? 33.282 47.457 87.771 1.00 89.13 607 GLN C C 1
ATOM 1650 O O . GLN B 2 81 ? 33.478 48.187 86.798 1.00 93.21 607 GLN C O 1
ATOM 1656 N N . THR B 2 82 ? 32.483 47.808 88.779 1.00 94.36 608 THR C N 1
ATOM 1657 C CA . THR B 2 82 ? 31.824 49.107 88.831 1.00 91.70 608 THR C CA 1
ATOM 1658 C C . THR B 2 82 ? 32.309 49.970 89.990 1.00 95.58 608 THR C C 1
ATOM 1659 O O . THR B 2 82 ? 31.767 51.060 90.204 1.00 100.01 608 THR C O 1
ATOM 1663 N N . VAL B 2 83 ? 33.308 49.520 90.739 1.00 98.21 609 VAL C N 1
ATOM 1664 C CA . VAL B 2 83 ? 33.811 50.314 91.867 1.00 102.88 609 VAL C CA 1
ATOM 1665 C C . VAL B 2 83 ? 34.550 51.534 91.327 1.00 107.22 609 VAL C C 1
ATOM 1666 O O . VAL B 2 83 ? 35.444 51.384 90.475 1.00 118.20 609 VAL C O 1
ATOM 1670 N N . PRO B 2 84 ? 34.224 52.748 91.773 1.00 98.05 610 PRO C N 1
ATOM 1671 C CA . PRO B 2 84 ? 35.005 53.916 91.346 1.00 98.83 610 PRO C CA 1
ATOM 1672 C C . PRO B 2 84 ? 36.443 53.796 91.828 1.00 107.17 610 PRO C C 1
ATOM 1673 O O . PRO B 2 84 ? 36.709 53.300 92.925 1.00 110.80 610 PRO C O 1
ATOM 1677 N N . MET B 2 85 ? 37.376 54.265 91.003 1.00 108.32 611 MET C N 1
ATOM 1678 C CA . MET B 2 85 ? 38.784 54.038 91.304 1.00 104.71 611 MET C CA 1
ATOM 1679 C C . MET B 2 85 ? 39.646 55.265 91.045 1.00 99.39 611 MET C C 1
ATOM 1680 O O . MET B 2 85 ? 40.473 55.628 91.887 1.00 102.26 611 MET C O 1
ATOM 1685 N N . TYR B 2 86 ? 39.489 55.892 89.882 1.00 97.61 612 TYR C N 1
ATOM 1686 C CA . TYR B 2 86 ? 40.316 57.042 89.546 1.00 98.61 612 TYR C CA 1
ATOM 1687 C C . TYR B 2 86 ? 39.933 58.250 90.393 1.00 96.38 612 TYR C C 1
ATOM 1688 O O . TYR B 2 86 ? 38.757 58.473 90.695 1.00 97.23 612 TYR C O 1
ATOM 1697 N N . TYR B 2 87 ? 40.942 59.025 90.777 1.00 90.00 613 TYR C N 1
ATOM 1698 C CA . TYR B 2 87 ? 40.782 60.251 91.539 1.00 87.76 613 TYR C CA 1
ATOM 1699 C C . TYR B 2 87 ? 40.836 61.443 90.583 1.00 100.36 613 TYR C C 1
ATOM 1700 O O . TYR B 2 87 ? 40.939 61.288 89.365 1.00 118.84 613 TYR C O 1
ATOM 1709 N N . SER B 2 88 ? 40.767 62.650 91.142 1.00 97.09 614 SER C N 1
ATOM 1710 C CA . SER B 2 88 ? 40.792 63.850 90.314 1.00 96.68 614 SER C CA 1
ATOM 1711 C C . SER B 2 88 ? 41.318 65.025 91.124 1.00 102.96 614 SER C C 1
ATOM 1712 O O . SER B 2 88 ? 40.859 65.258 92.245 1.00 114.96 614 SER C O 1
ATOM 1715 N N . TYR B 2 89 ? 42.283 65.755 90.556 1.00 96.80 615 TYR C N 1
ATOM 1716 C CA . TYR B 2 89 ? 42.758 66.975 91.202 1.00 93.89 615 TYR C CA 1
ATOM 1717 C C . TYR B 2 89 ? 41.674 68.045 91.242 1.00 104.30 615 TYR C C 1
ATOM 1718 O O . TYR B 2 89 ? 41.590 68.816 92.204 1.00 112.09 615 TYR C O 1
ATOM 1727 N N . ARG B 2 90 ? 40.837 68.108 90.206 1.00 120.42 616 ARG C N 1
ATOM 1728 C CA . ARG B 2 90 ? 39.811 69.139 90.127 1.00 125.54 616 ARG C CA 1
ATOM 1729 C C . ARG B 2 90 ? 38.558 68.785 90.911 1.00 128.51 616 ARG C C 1
ATOM 1730 O O . ARG B 2 90 ? 37.683 69.644 91.068 1.00 132.67 616 ARG C O 1
ATOM 1738 N N . ALA B 2 91 ? 38.453 67.559 91.406 1.00 113.14 617 ALA C N 1
ATOM 1739 C CA . ALA B 2 91 ? 37.300 67.119 92.180 1.00 114.32 617 ALA C CA 1
ATOM 1740 C C . ALA B 2 91 ? 37.649 66.744 93.610 1.00 111.34 617 ALA C C 1
ATOM 1741 O O . ALA B 2 91 ? 36.875 67.041 94.524 1.00 106.20 617 ALA C O 1
ATOM 1743 N N . ASP B 2 92 ? 38.788 66.085 93.827 1.00 118.34 618 ASP C N 1
ATOM 1744 C CA . ASP B 2 92 ? 39.192 65.698 95.172 1.00 114.93 618 ASP C CA 1
ATOM 1745 C C . ASP B 2 92 ? 40.089 66.727 95.845 1.00 115.51 618 ASP C C 1
ATOM 1746 O O . ASP B 2 92 ? 40.106 66.806 97.080 1.00 114.62 618 ASP C O 1
ATOM 1751 N N . LEU B 2 93 ? 40.843 67.512 95.071 1.00 100.22 619 LEU C N 1
ATOM 1752 C CA . LEU B 2 93 ? 41.666 68.577 95.627 1.00 102.25 619 LEU C CA 1
ATOM 1753 C C . LEU B 2 93 ? 41.169 69.975 95.288 1.00 108.24 619 LEU C C 1
ATOM 1754 O O . LEU B 2 93 ? 41.745 70.950 95.782 1.00 102.71 619 LEU C O 1
ATOM 1759 N N . GLY B 2 94 ? 40.136 70.109 94.462 1.00 108.64 620 GLY C N 1
ATOM 1760 C CA . GLY B 2 94 ? 39.572 71.425 94.243 1.00 107.04 620 GLY C CA 1
ATOM 1761 C C . GLY B 2 94 ? 40.475 72.410 93.525 1.00 116.06 620 GLY C C 1
ATOM 1762 O O . GLY B 2 94 ? 40.495 73.594 93.875 1.00 127.14 620 GLY C O 1
ATOM 1763 N N . ALA B 2 95 ? 41.254 71.944 92.550 1.00 115.93 621 ALA C N 1
ATOM 1764 C CA . ALA B 2 95 ? 42.148 72.838 91.828 1.00 127.70 621 ALA C CA 1
ATOM 1765 C C . ALA B 2 95 ? 42.266 72.407 90.373 1.00 136.33 621 ALA C C 1
ATOM 1766 O O . ALA B 2 95 ? 42.345 71.212 90.077 1.00 132.75 621 ALA C O 1
ATOM 1768 N N . SER B 2 96 ? 42.290 73.389 89.474 1.00 164.96 622 SER C N 1
ATOM 1769 C CA . SER B 2 96 ? 42.436 73.110 88.052 1.00 160.75 622 SER C CA 1
ATOM 1770 C C . SER B 2 96 ? 43.867 72.695 87.724 1.00 160.35 622 SER C C 1
ATOM 1771 O O . SER B 2 96 ? 44.826 73.104 88.384 1.00 160.51 622 SER C O 1
ATOM 1774 N N . THR B 2 97 ? 44.001 71.870 86.687 1.00 156.19 623 THR C N 1
ATOM 1775 C CA . THR B 2 97 ? 45.291 71.356 86.245 1.00 152.10 623 THR C CA 1
ATOM 1776 C C . THR B 2 97 ? 45.910 72.186 85.124 1.00 155.68 623 THR C C 1
ATOM 1777 O O . THR B 2 97 ? 46.905 71.758 84.529 1.00 158.79 623 THR C O 1
ATOM 1781 N N . ALA B 2 98 ? 45.340 73.346 84.810 1.00 153.73 624 ALA C N 1
ATOM 1782 C CA . ALA B 2 98 ? 45.864 74.191 83.740 1.00 146.71 624 ALA C CA 1
ATOM 1783 C C . ALA B 2 98 ? 46.588 75.417 84.293 1.00 148.47 624 ALA C C 1
ATOM 1784 O O . ALA B 2 98 ? 47.301 76.114 83.568 1.00 146.51 624 ALA C O 1
ATOM 1786 N N . LEU C 3 2 ? 83.254 65.779 107.113 1.00 152.18 123 LEU G N 1
ATOM 1787 C CA . LEU C 3 2 ? 82.801 67.029 107.712 1.00 161.80 123 LEU G CA 1
ATOM 1788 C C . LEU C 3 2 ? 83.998 67.910 108.061 1.00 182.47 123 LEU G C 1
ATOM 1789 O O . LEU C 3 2 ? 83.847 69.095 108.356 1.00 180.82 123 LEU G O 1
ATOM 1794 N N . GLY C 3 3 ? 85.197 67.325 108.006 1.00 211.80 124 GLY G N 1
ATOM 1795 C CA . GLY C 3 3 ? 86.390 68.069 108.368 1.00 216.84 124 GLY G CA 1
ATOM 1796 C C . GLY C 3 3 ? 86.867 69.051 107.321 1.00 215.61 124 GLY G C 1
ATOM 1797 O O . GLY C 3 3 ? 87.606 69.982 107.655 1.00 224.18 124 GLY G O 1
ATOM 1798 N N . LYS C 3 4 ? 86.446 68.882 106.065 1.00 192.38 125 LYS G N 1
ATOM 1799 C CA . LYS C 3 4 ? 86.862 69.763 104.976 1.00 192.49 125 LYS G CA 1
ATOM 1800 C C . LYS C 3 4 ? 85.665 70.076 104.074 1.00 190.72 125 LYS G C 1
ATOM 1801 O O . LYS C 3 4 ? 85.672 69.835 102.870 1.00 194.13 125 LYS G O 1
ATOM 1807 N N . ILE C 3 5 ? 84.606 70.623 104.674 1.00 187.65 126 ILE G N 1
ATOM 1808 C CA . ILE C 3 5 ? 83.451 71.045 103.887 1.00 185.95 126 ILE G CA 1
ATOM 1809 C C . ILE C 3 5 ? 83.772 72.314 103.109 1.00 193.68 126 ILE G C 1
ATOM 1810 O O . ILE C 3 5 ? 83.450 72.432 101.918 1.00 191.06 126 ILE G O 1
ATOM 1815 N N . ASP C 3 6 ? 84.416 73.283 103.766 1.00 197.17 127 ASP G N 1
ATOM 1816 C CA . ASP C 3 6 ? 84.803 74.507 103.076 1.00 196.85 127 ASP G CA 1
ATOM 1817 C C . ASP C 3 6 ? 85.823 74.226 101.984 1.00 200.88 127 ASP G C 1
ATOM 1818 O O . ASP C 3 6 ? 85.870 74.946 100.981 1.00 204.22 127 ASP G O 1
ATOM 1823 N N . GLU C 3 7 ? 86.640 73.184 102.153 1.00 204.23 128 GLU G N 1
ATOM 1824 C CA . GLU C 3 7 ? 87.548 72.789 101.083 1.00 207.14 128 GLU G CA 1
ATOM 1825 C C . GLU C 3 7 ? 86.771 72.323 99.857 1.00 205.54 128 GLU G C 1
ATOM 1826 O O . GLU C 3 7 ? 87.124 72.666 98.723 1.00 202.64 128 GLU G O 1
ATOM 1832 N N . TYR C 3 8 ? 85.693 71.561 100.065 1.00 193.10 129 TYR G N 1
ATOM 1833 C CA . TYR C 3 8 ? 84.855 71.155 98.941 1.00 188.73 129 TYR G CA 1
ATOM 1834 C C . TYR C 3 8 ? 84.136 72.345 98.318 1.00 187.32 129 TYR G C 1
ATOM 1835 O O . TYR C 3 8 ? 83.947 72.387 97.096 1.00 185.06 129 TYR G O 1
ATOM 1844 N N . ILE C 3 9 ? 83.754 73.335 99.128 1.00 186.98 130 ILE G N 1
ATOM 1845 C CA . ILE C 3 9 ? 83.111 74.520 98.566 1.00 185.80 130 ILE G CA 1
ATOM 1846 C C . ILE C 3 9 ? 84.097 75.308 97.709 1.00 194.97 130 ILE G C 1
ATOM 1847 O O . ILE C 3 9 ? 83.761 75.769 96.610 1.00 194.23 130 ILE G O 1
ATOM 1852 N N . GLU C 3 10 ? 85.334 75.459 98.188 1.00 198.13 131 GLU G N 1
ATOM 1853 C CA . GLU C 3 10 ? 86.362 76.122 97.393 1.00 196.84 131 GLU G CA 1
ATOM 1854 C C . GLU C 3 10 ? 86.697 75.328 96.137 1.00 201.77 131 GLU G C 1
ATOM 1855 O O . GLU C 3 10 ? 87.031 75.919 95.103 1.00 206.25 131 GLU G O 1
ATOM 1861 N N . CYS C 3 11 ? 86.626 73.997 96.206 1.00 193.38 132 CYS G N 1
ATOM 1862 C CA . CYS C 3 11 ? 86.781 73.190 95.001 1.00 187.78 132 CYS G CA 1
ATOM 1863 C C . CYS C 3 11 ? 85.644 73.444 94.020 1.00 185.49 132 CYS G C 1
ATOM 1864 O O . CYS C 3 11 ? 85.846 73.415 92.800 1.00 183.15 132 CYS G O 1
ATOM 1867 N N . PHE C 3 12 ? 84.437 73.688 94.537 1.00 187.07 133 PHE G N 1
ATOM 1868 C CA . PHE C 3 12 ? 83.340 74.113 93.671 1.00 182.22 133 PHE G CA 1
ATOM 1869 C C . PHE C 3 12 ? 83.618 75.477 93.056 1.00 186.85 133 PHE G C 1
ATOM 1870 O O . PHE C 3 12 ? 83.206 75.744 91.921 1.00 181.32 133 PHE G O 1
ATOM 1878 N N . TYR C 3 13 ? 84.315 76.350 93.785 1.00 189.20 134 TYR G N 1
ATOM 1879 C CA . TYR C 3 13 ? 84.710 77.641 93.236 1.00 191.57 134 TYR G CA 1
ATOM 1880 C C . TYR C 3 13 ? 85.868 77.543 92.248 1.00 190.98 134 TYR G C 1
ATOM 1881 O O . TYR C 3 13 ? 86.111 78.505 91.512 1.00 188.74 134 TYR G O 1
ATOM 1890 N N . GLY C 3 14 ? 86.584 76.421 92.218 1.00 197.20 135 GLY G N 1
ATOM 1891 C CA . GLY C 3 14 ? 87.616 76.226 91.210 1.00 198.32 135 GLY G CA 1
ATOM 1892 C C . GLY C 3 14 ? 87.002 75.963 89.846 1.00 200.75 135 GLY G C 1
ATOM 1893 O O . GLY C 3 14 ? 86.071 75.159 89.713 1.00 198.39 135 GLY G O 1
ATOM 1894 N N . GLU C 3 15 ? 87.517 76.644 88.823 1.00 196.31 136 GLU G N 1
ATOM 1895 C CA . GLU C 3 15 ? 86.980 76.532 87.466 1.00 191.09 136 GLU G CA 1
ATOM 1896 C C . GLU C 3 15 ? 87.678 75.409 86.695 1.00 198.33 136 GLU G C 1
ATOM 1897 O O . GLU C 3 15 ? 88.312 75.619 85.661 1.00 206.71 136 GLU G O 1
ATOM 1899 N N . THR C 3 16 ? 87.528 74.192 87.214 1.00 197.20 137 THR G N 1
ATOM 1900 C CA . THR C 3 16 ? 88.084 73.005 86.585 1.00 197.50 137 THR G CA 1
ATOM 1901 C C . THR C 3 16 ? 87.057 71.884 86.657 1.00 199.48 137 THR G C 1
ATOM 1902 O O . THR C 3 16 ? 86.304 71.773 87.628 1.00 195.57 137 THR G O 1
ATOM 1906 N N . SER C 3 17 ? 87.022 71.062 85.605 1.00 219.35 138 SER G N 1
ATOM 1907 C CA . SER C 3 17 ? 86.012 70.012 85.520 1.00 216.18 138 SER G CA 1
ATOM 1908 C C . SER C 3 17 ? 86.186 68.963 86.613 1.00 215.99 138 SER G C 1
ATOM 1909 O O . SER C 3 17 ? 85.196 68.446 87.144 1.00 215.00 138 SER G O 1
ATOM 1912 N N . VAL C 3 18 ? 87.427 68.644 86.972 1.00 197.09 139 VAL G N 1
ATOM 1913 C CA . VAL C 3 18 ? 87.666 67.617 87.981 1.00 186.72 139 VAL G CA 1
ATOM 1914 C C . VAL C 3 18 ? 87.738 68.207 89.386 1.00 180.23 139 VAL G C 1
ATOM 1915 O O . VAL C 3 18 ? 87.333 67.552 90.354 1.00 173.38 139 VAL G O 1
ATOM 1919 N N . GLU C 3 19 ? 88.224 69.442 89.516 1.00 174.02 140 GLU G N 1
ATOM 1920 C CA . GLU C 3 19 ? 88.273 70.075 90.828 1.00 170.63 140 GLU G CA 1
ATOM 1921 C C . GLU C 3 19 ? 86.876 70.250 91.406 1.00 176.61 140 GLU G C 1
ATOM 1922 O O . GLU C 3 19 ? 86.703 70.229 92.629 1.00 177.17 140 GLU G O 1
ATOM 1928 N N . LYS C 3 20 ? 85.866 70.403 90.546 1.00 174.55 141 LYS G N 1
ATOM 1929 C CA . LYS C 3 20 ? 84.491 70.487 91.024 1.00 169.89 141 LYS G CA 1
ATOM 1930 C C . LYS C 3 20 ? 83.925 69.110 91.360 1.00 171.62 141 LYS G C 1
ATOM 1931 O O . LYS C 3 20 ? 83.353 68.913 92.439 1.00 179.91 141 LYS G O 1
ATOM 1937 N N . ASN C 3 21 ? 84.077 68.144 90.448 1.00 165.20 142 ASN G N 1
ATOM 1938 C CA . ASN C 3 21 ? 83.438 66.848 90.645 1.00 160.59 142 ASN G CA 1
ATOM 1939 C C . ASN C 3 21 ? 84.083 66.039 91.764 1.00 168.43 142 ASN G C 1
ATOM 1940 O O . ASN C 3 21 ? 83.410 65.191 92.356 1.00 169.19 142 ASN G O 1
ATOM 1945 N N . LYS C 3 22 ? 85.355 66.290 92.088 1.00 162.69 143 LYS G N 1
ATOM 1946 C CA . LYS C 3 22 ? 85.958 65.612 93.232 1.00 150.59 143 LYS G CA 1
ATOM 1947 C C . LYS C 3 22 ? 85.278 66.028 94.531 1.00 145.96 143 LYS G C 1
ATOM 1948 O O . LYS C 3 22 ? 84.879 65.179 95.341 1.00 150.03 143 LYS G O 1
ATOM 1950 N N . GLY C 3 23 ? 85.095 67.335 94.727 1.00 146.30 144 GLY G N 1
ATOM 1951 C CA . GLY C 3 23 ? 84.368 67.795 95.895 1.00 148.33 144 GLY G CA 1
ATOM 1952 C C . GLY C 3 23 ? 82.905 67.410 95.852 1.00 146.11 144 GLY G C 1
ATOM 1953 O O . GLY C 3 23 ? 82.293 67.175 96.897 1.00 148.19 144 GLY G O 1
ATOM 1954 N N . ALA C 3 24 ? 82.335 67.301 94.650 1.00 147.42 145 ALA G N 1
ATOM 1955 C CA . ALA C 3 24 ? 80.944 66.878 94.528 1.00 137.01 145 ALA G CA 1
ATOM 1956 C C . ALA C 3 24 ? 80.763 65.431 94.978 1.00 130.86 145 ALA G C 1
ATOM 1957 O O . ALA C 3 24 ? 79.846 65.121 95.748 1.00 127.79 145 ALA G O 1
ATOM 1959 N N . VAL C 3 25 ? 81.625 64.526 94.505 1.00 132.72 146 VAL G N 1
ATOM 1960 C CA . VAL C 3 25 ? 81.523 63.132 94.926 1.00 132.42 146 VAL G CA 1
ATOM 1961 C C . VAL C 3 25 ? 81.873 62.982 96.403 1.00 135.11 146 VAL G C 1
ATOM 1962 O O . VAL C 3 25 ? 81.315 62.118 97.093 1.00 138.52 146 VAL G O 1
ATOM 1966 N N . ALA C 3 26 ? 82.766 63.829 96.930 1.00 130.72 147 ALA G N 1
ATOM 1967 C CA . ALA C 3 26 ? 83.038 63.777 98.363 1.00 133.02 147 ALA G CA 1
ATOM 1968 C C . ALA C 3 26 ? 81.821 64.212 99.171 1.00 134.13 147 ALA G C 1
ATOM 1969 O O . ALA C 3 26 ? 81.477 63.582 100.179 1.00 138.92 147 ALA G O 1
ATOM 1971 N N . LEU C 3 27 ? 81.139 65.270 98.729 1.00 127.53 148 LEU G N 1
ATOM 1972 C CA . LEU C 3 27 ? 79.917 65.699 99.397 1.00 123.16 148 LEU G CA 1
ATOM 1973 C C . LEU C 3 27 ? 78.816 64.651 99.278 1.00 123.31 148 LEU G C 1
ATOM 1974 O O . LEU C 3 27 ? 78.023 64.472 100.209 1.00 129.06 148 LEU G O 1
ATOM 1979 N N . TYR C 3 28 ? 78.775 63.928 98.158 1.00 126.11 149 TYR G N 1
ATOM 1980 C CA . TYR C 3 28 ? 77.765 62.889 97.982 1.00 123.96 149 TYR G CA 1
ATOM 1981 C C . TYR C 3 28 ? 78.019 61.705 98.911 1.00 130.99 149 TYR G C 1
ATOM 1982 O O . TYR C 3 28 ? 77.091 61.201 99.559 1.00 135.43 149 TYR G O 1
ATOM 1991 N N . GLU C 3 29 ? 79.275 61.263 99.015 1.00 135.60 150 GLU G N 1
ATOM 1992 C CA . GLU C 3 29 ? 79.584 60.195 99.958 1.00 136.88 150 GLU G CA 1
ATOM 1993 C C . GLU C 3 29 ? 79.438 60.649 101.407 1.00 140.49 150 GLU G C 1
ATOM 1994 O O . GLU C 3 29 ? 79.218 59.806 102.284 1.00 148.26 150 GLU G O 1
ATOM 2000 N N . LEU C 3 30 ? 79.566 61.952 101.683 1.00 140.36 151 LEU G N 1
ATOM 2001 C CA . LEU C 3 30 ? 79.262 62.445 103.025 1.00 138.99 151 LEU G CA 1
ATOM 2002 C C . LEU C 3 30 ? 77.763 62.419 103.302 1.00 138.37 151 LEU G C 1
ATOM 2003 O O . LEU C 3 30 ? 77.336 62.058 104.406 1.00 148.54 151 LEU G O 1
ATOM 2008 N N . SER C 3 31 ? 76.948 62.784 102.310 1.00 142.49 152 SER G N 1
ATOM 2009 C CA . SER C 3 31 ? 75.498 62.735 102.467 1.00 147.30 152 SER G CA 1
ATOM 2010 C C . SER C 3 31 ? 74.974 61.309 102.492 1.00 147.97 152 SER G C 1
ATOM 2011 O O . SER C 3 31 ? 73.817 61.095 102.871 1.00 149.24 152 SER G O 1
ATOM 2014 N N . LYS C 3 32 ? 75.799 60.341 102.087 1.00 154.53 153 LYS G N 1
ATOM 2015 C CA . LYS C 3 32 ? 75.398 58.940 102.133 1.00 148.92 153 LYS G CA 1
ATOM 2016 C C . LYS C 3 32 ? 74.992 58.487 103.533 1.00 149.97 153 LYS G C 1
ATOM 2017 O O . LYS C 3 32 ? 74.225 57.526 103.655 1.00 150.50 153 LYS G O 1
ATOM 2023 N N . ASN C 3 33 ? 75.491 59.141 104.598 1.00 177.50 154 ASN G N 1
ATOM 2024 C CA . ASN C 3 33 ? 74.967 58.781 105.910 1.00 177.20 154 ASN G CA 1
ATOM 2025 C C . ASN C 3 33 ? 74.028 59.870 106.430 1.00 175.49 154 ASN G C 1
ATOM 2026 O O . ASN C 3 33 ? 74.239 61.059 106.168 1.00 178.05 154 ASN G O 1
ATOM 2031 N N . PRO C 3 34 ? 72.979 59.495 107.168 1.00 159.54 155 PRO G N 1
ATOM 2032 C CA . PRO C 3 34 ? 71.956 60.468 107.574 1.00 154.88 155 PRO G CA 1
ATOM 2033 C C . PRO C 3 34 ? 72.285 61.271 108.824 1.00 159.53 155 PRO G C 1
ATOM 2034 O O . PRO C 3 34 ? 71.493 62.147 109.191 1.00 154.51 155 PRO G O 1
ATOM 2038 N N . GLN C 3 35 ? 73.403 61.001 109.502 1.00 159.04 156 GLN G N 1
ATOM 2039 C CA . GLN C 3 35 ? 73.679 61.685 110.763 1.00 165.20 156 GLN G CA 1
ATOM 2040 C C . GLN C 3 35 ? 73.925 63.174 110.546 1.00 164.41 156 GLN G C 1
ATOM 2041 O O . GLN C 3 35 ? 73.336 64.018 111.232 1.00 160.52 156 GLN G O 1
ATOM 2047 N N . ASN C 3 36 ? 74.786 63.516 109.591 1.00 162.96 157 ASN G N 1
ATOM 2048 C CA . ASN C 3 36 ? 75.107 64.900 109.276 1.00 159.95 157 ASN G CA 1
ATOM 2049 C C . ASN C 3 36 ? 74.204 65.484 108.198 1.00 145.65 157 ASN G C 1
ATOM 2050 O O . ASN C 3 36 ? 74.445 66.610 107.746 1.00 141.86 157 ASN G O 1
ATOM 2055 N N . LEU C 3 37 ? 73.189 64.736 107.760 1.00 144.11 158 LEU G N 1
ATOM 2056 C CA . LEU C 3 37 ? 72.314 65.228 106.701 1.00 144.73 158 LEU G CA 1
ATOM 2057 C C . LEU C 3 37 ? 71.568 66.483 107.137 1.00 140.79 158 LEU G C 1
ATOM 2058 O O . LEU C 3 37 ? 71.406 67.422 106.348 1.00 134.56 158 LEU G O 1
ATOM 2063 N N . THR C 3 38 ? 71.128 66.530 108.397 1.00 147.17 159 THR G N 1
ATOM 2064 C CA . THR C 3 38 ? 70.494 67.743 108.903 1.00 139.94 159 THR G CA 1
ATOM 2065 C C . THR C 3 38 ? 71.496 68.886 109.008 1.00 143.83 159 THR G C 1
ATOM 2066 O O . THR C 3 38 ? 71.164 70.042 108.715 1.00 141.97 159 THR G O 1
ATOM 2070 N N . GLN C 3 39 ? 72.734 68.577 109.405 1.00 147.59 160 GLN G N 1
ATOM 2071 C CA . GLN C 3 39 ? 73.752 69.615 109.517 1.00 150.18 160 GLN G CA 1
ATOM 2072 C C . GLN C 3 39 ? 74.088 70.221 108.162 1.00 149.80 160 GLN G C 1
ATOM 2073 O O . GLN C 3 39 ? 74.391 71.416 108.077 1.00 154.96 160 GLN G O 1
ATOM 2079 N N . LEU C 3 40 ? 74.027 69.424 107.094 1.00 137.65 161 LEU G N 1
ATOM 2080 C CA . LEU C 3 40 ? 74.366 69.964 105.786 1.00 138.93 161 LEU G CA 1
ATOM 2081 C C . LEU C 3 40 ? 73.167 70.612 105.107 1.00 143.68 161 LEU G C 1
ATOM 2082 O O . LEU C 3 40 ? 73.342 71.596 104.378 1.00 141.54 161 LEU G O 1
ATOM 2087 N N . VAL C 3 41 ? 71.955 70.086 105.311 1.00 142.32 162 VAL G N 1
ATOM 2088 C CA . VAL C 3 41 ? 70.780 70.754 104.758 1.00 132.98 162 VAL G CA 1
ATOM 2089 C C . VAL C 3 41 ? 70.528 72.078 105.472 1.00 143.88 162 VAL G C 1
ATOM 2090 O O . VAL C 3 41 ? 69.959 73.007 104.886 1.00 138.95 162 VAL G O 1
ATOM 2094 N N . ASN C 3 42 ? 70.951 72.199 106.733 1.00 150.64 163 ASN G N 1
ATOM 2095 C CA . ASN C 3 42 ? 70.827 73.468 107.439 1.00 147.75 163 ASN G CA 1
ATOM 2096 C C . ASN C 3 42 ? 71.963 74.432 107.127 1.00 151.91 163 ASN G C 1
ATOM 2097 O O . ASN C 3 42 ? 71.906 75.589 107.558 1.00 157.41 163 ASN G O 1
ATOM 2102 N N . ASN C 3 43 ? 72.985 73.991 106.396 1.00 152.03 164 ASN G N 1
ATOM 2103 C CA . ASN C 3 43 ? 74.070 74.870 105.975 1.00 153.54 164 ASN G CA 1
ATOM 2104 C C . ASN C 3 43 ? 73.582 75.692 104.789 1.00 154.16 164 ASN G C 1
ATOM 2105 O O . ASN C 3 43 ? 73.324 75.148 103.710 1.00 148.92 164 ASN G O 1
ATOM 2110 N N . GLU C 3 44 ? 73.459 77.006 104.984 1.00 166.49 165 GLU G N 1
ATOM 2111 C CA . GLU C 3 44 ? 72.839 77.848 103.966 1.00 165.42 165 GLU G CA 1
ATOM 2112 C C . GLU C 3 44 ? 73.766 78.062 102.776 1.00 157.98 165 GLU G C 1
ATOM 2113 O O . GLU C 3 44 ? 73.343 77.955 101.619 1.00 149.50 165 GLU G O 1
ATOM 2119 N N . THR C 3 45 ? 75.041 78.357 103.042 1.00 155.24 166 THR G N 1
ATOM 2120 C CA . THR C 3 45 ? 75.968 78.664 101.958 1.00 147.03 166 THR G CA 1
ATOM 2121 C C . THR C 3 45 ? 76.231 77.447 101.082 1.00 141.39 166 THR G C 1
ATOM 2122 O O . THR C 3 45 ? 76.572 77.594 99.902 1.00 143.09 166 THR G O 1
ATOM 2126 N N . LEU C 3 46 ? 76.066 76.244 101.631 1.00 146.23 167 LEU G N 1
ATOM 2127 C CA . LEU C 3 46 ? 76.345 75.034 100.865 1.00 142.94 167 LEU G CA 1
ATOM 2128 C C . LEU C 3 46 ? 75.312 74.826 99.764 1.00 141.72 167 LEU G C 1
ATOM 2129 O O . LEU C 3 46 ? 75.644 74.855 98.574 1.00 142.93 167 LEU G O 1
ATOM 2134 N N . MET C 3 47 ? 74.046 74.627 100.144 1.00 138.54 168 MET G N 1
ATOM 2135 C CA . MET C 3 47 ? 73.029 74.261 99.160 1.00 141.17 168 MET G CA 1
ATOM 2136 C C . MET C 3 47 ? 72.817 75.353 98.121 1.00 141.30 168 MET G C 1
ATOM 2137 O O . MET C 3 47 ? 72.465 75.055 96.974 1.00 136.26 168 MET G O 1
ATOM 2142 N N . MET C 3 48 ? 73.024 76.617 98.493 1.00 143.72 169 MET G N 1
ATOM 2143 C CA . MET C 3 48 ? 72.901 77.693 97.516 1.00 138.81 169 MET G CA 1
ATOM 2144 C C . MET C 3 48 ? 73.971 77.570 96.437 1.00 138.24 169 MET G C 1
ATOM 2145 O O . MET C 3 48 ? 73.677 77.672 95.239 1.00 143.21 169 MET G O 1
ATOM 2150 N N . ALA C 3 49 ? 75.218 77.316 96.845 1.00 137.10 170 ALA G N 1
ATOM 2151 C CA . ALA C 3 49 ? 76.278 77.084 95.873 1.00 138.01 170 ALA G CA 1
ATOM 2152 C C . ALA C 3 49 ? 76.038 75.809 95.076 1.00 138.49 170 ALA G C 1
ATOM 2153 O O . ALA C 3 49 ? 76.394 75.742 93.895 1.00 141.10 170 ALA G O 1
ATOM 2155 N N . LEU C 3 50 ? 75.418 74.799 95.693 1.00 136.78 171 LEU G N 1
ATOM 2156 C CA . LEU C 3 50 ? 75.106 73.567 94.975 1.00 133.49 171 LEU G CA 1
ATOM 2157 C C . LEU C 3 50 ? 74.101 73.827 93.861 1.00 133.76 171 LEU G C 1
ATOM 2158 O O . LEU C 3 50 ? 74.288 73.389 92.719 1.00 130.41 171 LEU G O 1
ATOM 2163 N N . ALA C 3 51 ? 73.027 74.553 94.175 1.00 137.00 172 ALA G N 1
ATOM 2164 C CA . ALA C 3 51 ? 72.037 74.882 93.156 1.00 132.14 172 ALA G CA 1
ATOM 2165 C C . ALA C 3 51 ? 72.629 75.783 92.081 1.00 132.57 172 ALA G C 1
ATOM 2166 O O . ALA C 3 51 ? 72.325 75.627 90.892 1.00 136.02 172 ALA G O 1
ATOM 2168 N N . ARG C 3 52 ? 73.508 76.711 92.470 1.00 133.10 173 ARG G N 1
ATOM 2169 C CA . ARG C 3 52 ? 74.088 77.606 91.476 1.00 134.18 173 ARG G CA 1
ATOM 2170 C C . ARG C 3 52 ? 75.032 76.860 90.540 1.00 135.59 173 ARG G C 1
ATOM 2171 O O . ARG C 3 52 ? 75.052 77.124 89.333 1.00 145.61 173 ARG G O 1
ATOM 2179 N N . VAL C 3 53 ? 75.830 75.931 91.075 1.00 134.43 174 VAL G N 1
ATOM 2180 C CA . VAL C 3 53 ? 76.702 75.138 90.218 1.00 136.07 174 VAL G CA 1
ATOM 2181 C C . VAL C 3 53 ? 75.912 74.140 89.378 1.00 139.13 174 VAL G C 1
ATOM 2182 O O . VAL C 3 53 ? 76.375 73.743 88.303 1.00 147.87 174 VAL G O 1
ATOM 2186 N N . PHE C 3 54 ? 74.737 73.701 89.844 1.00 134.56 175 PHE G N 1
ATOM 2187 C CA . PHE C 3 54 ? 73.867 72.924 88.967 1.00 126.86 175 PHE G CA 1
ATOM 2188 C C . PHE C 3 54 ? 73.286 73.784 87.852 1.00 137.15 175 PHE G C 1
ATOM 2189 O O . PHE C 3 54 ? 73.034 73.283 86.751 1.00 142.81 175 PHE G O 1
ATOM 2197 N N . ARG C 3 55 ? 73.057 75.072 88.116 1.00 142.36 176 ARG G N 1
ATOM 2198 C CA . ARG C 3 55 ? 72.563 75.956 87.063 1.00 140.55 176 ARG G CA 1
ATOM 2199 C C . ARG C 3 55 ? 73.652 76.261 86.040 1.00 143.68 176 ARG G C 1
ATOM 2200 O O . ARG C 3 55 ? 73.391 76.270 84.831 1.00 141.49 176 ARG G O 1
ATOM 2208 N N . GLU C 3 56 ? 74.879 76.491 86.506 1.00 172.04 177 GLU G N 1
ATOM 2209 C CA . GLU C 3 56 ? 75.970 76.935 85.633 1.00 173.37 177 GLU G CA 1
ATOM 2210 C C . GLU C 3 56 ? 76.671 75.753 84.967 1.00 171.68 177 GLU G C 1
ATOM 2211 O O . GLU C 3 56 ? 76.480 75.498 83.774 1.00 176.08 177 GLU G O 1
ATOM 2217 N N . ASP C 3 57 ? 77.504 75.038 85.723 1.00 152.58 178 ASP G N 1
ATOM 2218 C CA . ASP C 3 57 ? 78.304 73.943 85.170 1.00 151.41 178 ASP G CA 1
ATOM 2219 C C . ASP C 3 57 ? 77.495 72.649 85.210 1.00 141.02 178 ASP G C 1
ATOM 2220 O O . ASP C 3 57 ? 77.610 71.826 86.121 1.00 146.70 178 ASP G O 1
ATOM 2222 N N . TRP C 3 58 ? 76.666 72.464 84.184 1.00 130.67 179 TRP G N 1
ATOM 2223 C CA . TRP C 3 58 ? 75.873 71.246 84.070 1.00 131.84 179 TRP G CA 1
ATOM 2224 C C . TRP C 3 58 ? 75.633 70.874 82.613 1.00 138.63 179 TRP G C 1
ATOM 2225 O O . TRP C 3 58 ? 75.554 69.687 82.278 1.00 134.71 179 TRP G O 1
ATOM 2236 N N . LYS C 3 59 ? 75.514 71.877 81.739 1.00 142.69 180 LYS G N 1
ATOM 2237 C CA . LYS C 3 59 ? 75.294 71.598 80.324 1.00 136.00 180 LYS G CA 1
ATOM 2238 C C . LYS C 3 59 ? 76.432 70.763 79.750 1.00 132.63 180 LYS G C 1
ATOM 2239 O O . LYS C 3 59 ? 76.201 69.734 79.104 1.00 133.39 180 LYS G O 1
ATOM 2245 N N . LYS C 3 60 ? 77.671 71.191 79.983 1.00 129.63 181 LYS G N 1
ATOM 2246 C CA . LYS C 3 60 ? 78.848 70.464 79.531 1.00 129.23 181 LYS G CA 1
ATOM 2247 C C . LYS C 3 60 ? 79.343 69.430 80.534 1.00 136.88 181 LYS G C 1
ATOM 2248 O O . LYS C 3 60 ? 80.232 68.641 80.195 1.00 138.27 181 LYS G O 1
ATOM 2254 N N . HIS C 3 61 ? 78.798 69.406 81.747 1.00 143.99 182 HIS G N 1
ATOM 2255 C CA . HIS C 3 61 ? 79.325 68.580 82.833 1.00 139.68 182 HIS G CA 1
ATOM 2256 C C . HIS C 3 61 ? 78.218 67.690 83.389 1.00 134.08 182 HIS G C 1
ATOM 2257 O O . HIS C 3 61 ? 77.459 68.103 84.269 1.00 128.86 182 HIS G O 1
ATOM 2264 N N . PHE C 3 62 ? 78.119 66.468 82.864 1.00 136.00 183 PHE G N 1
ATOM 2265 C CA . PHE C 3 62 ? 77.302 65.445 83.502 1.00 129.33 183 PHE G CA 1
ATOM 2266 C C . PHE C 3 62 ? 78.015 64.765 84.666 1.00 136.28 183 PHE G C 1
ATOM 2267 O O . PHE C 3 62 ? 77.362 64.064 85.447 1.00 132.81 183 PHE G O 1
ATOM 2275 N N . GLU C 3 63 ? 79.333 64.945 84.790 1.00 168.43 184 GLU G N 1
ATOM 2276 C CA . GLU C 3 63 ? 80.086 64.333 85.879 1.00 170.09 184 GLU G CA 1
ATOM 2277 C C . GLU C 3 63 ? 79.769 64.947 87.236 1.00 170.77 184 GLU G C 1
ATOM 2278 O O . GLU C 3 63 ? 79.936 64.274 88.259 1.00 171.18 184 GLU G O 1
ATOM 2284 N N . VAL C 3 64 ? 79.325 66.202 87.274 1.00 141.56 185 VAL G N 1
ATOM 2285 C CA . VAL C 3 64 ? 79.010 66.862 88.530 1.00 134.33 185 VAL G CA 1
ATOM 2286 C C . VAL C 3 64 ? 77.507 67.001 88.757 1.00 120.75 185 VAL G C 1
ATOM 2287 O O . VAL C 3 64 ? 77.065 67.012 89.914 1.00 128.55 185 VAL G O 1
ATOM 2291 N N . GLY C 3 65 ? 76.706 67.088 87.692 1.00 112.94 186 GLY G N 1
ATOM 2292 C CA . GLY C 3 65 ? 75.280 67.284 87.867 1.00 99.91 186 GLY G CA 1
ATOM 2293 C C . GLY C 3 65 ? 74.547 66.031 88.279 1.00 107.27 186 GLY G C 1
ATOM 2294 O O . GLY C 3 65 ? 73.381 66.110 88.684 1.00 106.86 186 GLY G O 1
ATOM 2295 N N . THR C 3 66 ? 75.194 64.873 88.165 1.00 110.04 187 THR G N 1
ATOM 2296 C CA . THR C 3 66 ? 74.653 63.646 88.733 1.00 111.21 187 THR G CA 1
ATOM 2297 C C . THR C 3 66 ? 74.998 63.502 90.213 1.00 117.14 187 THR G C 1
ATOM 2298 O O . THR C 3 66 ? 74.155 63.071 91.005 1.00 112.84 187 THR G O 1
ATOM 2302 N N . ASN C 3 67 ? 76.217 63.881 90.610 1.00 116.22 188 ASN G N 1
ATOM 2303 C CA . ASN C 3 67 ? 76.576 63.832 92.024 1.00 106.58 188 ASN G CA 1
ATOM 2304 C C . ASN C 3 67 ? 75.754 64.823 92.836 1.00 104.91 188 ASN G C 1
ATOM 2305 O O . ASN C 3 67 ? 75.200 64.469 93.887 1.00 114.51 188 ASN G O 1
ATOM 2310 N N . ILE C 3 68 ? 75.631 66.061 92.343 1.00 104.13 189 ILE G N 1
ATOM 2311 C CA . ILE C 3 68 ? 74.892 67.081 93.078 1.00 100.67 189 ILE G CA 1
ATOM 2312 C C . ILE C 3 68 ? 73.389 66.871 92.993 1.00 102.68 189 ILE G C 1
ATOM 2313 O O . ILE C 3 68 ? 72.638 67.562 93.693 1.00 105.56 189 ILE G O 1
ATOM 2318 N N . MET C 3 69 ? 72.922 65.962 92.131 1.00 104.67 190 MET G N 1
ATOM 2319 C CA . MET C 3 69 ? 71.523 65.546 92.127 1.00 110.24 190 MET G CA 1
ATOM 2320 C C . MET C 3 69 ? 71.264 64.350 93.040 1.00 106.68 190 MET G C 1
ATOM 2321 O O . MET C 3 69 ? 70.226 64.294 93.709 1.00 109.99 190 MET G O 1
ATOM 2326 N N . ASN C 3 70 ? 72.173 63.372 93.066 1.00 120.97 191 ASN G N 1
ATOM 2327 C CA . ASN C 3 70 ? 72.026 62.267 94.006 1.00 121.03 191 ASN G CA 1
ATOM 2328 C C . ASN C 3 70 ? 72.154 62.748 95.445 1.00 120.51 191 ASN G C 1
ATOM 2329 O O . ASN C 3 70 ? 71.542 62.170 96.353 1.00 120.09 191 ASN G O 1
ATOM 2334 N N . LEU C 3 71 ? 72.925 63.816 95.673 1.00 114.15 192 LEU G N 1
ATOM 2335 C CA . LEU C 3 71 ? 72.946 64.424 96.999 1.00 110.77 192 LEU G CA 1
ATOM 2336 C C . LEU C 3 71 ? 71.575 64.985 97.368 1.00 112.13 192 LEU G C 1
ATOM 2337 O O . LEU C 3 71 ? 71.106 64.813 98.502 1.00 115.28 192 LEU G O 1
ATOM 2342 N N . PHE C 3 72 ? 70.899 65.630 96.412 1.00 112.83 193 PHE G N 1
ATOM 2343 C CA . PHE C 3 72 ? 69.550 66.121 96.675 1.00 112.13 193 PHE G CA 1
ATOM 2344 C C . PHE C 3 72 ? 68.571 64.975 96.890 1.00 114.52 193 PHE G C 1
ATOM 2345 O O . PHE C 3 72 ? 67.636 65.097 97.688 1.00 121.35 193 PHE G O 1
ATOM 2353 N N . VAL C 3 73 ? 68.780 63.850 96.204 1.00 111.44 194 VAL G N 1
ATOM 2354 C CA . VAL C 3 73 ? 67.921 62.688 96.422 1.00 105.74 194 VAL G CA 1
ATOM 2355 C C . VAL C 3 73 ? 68.107 62.147 97.836 1.00 119.87 194 VAL G C 1
ATOM 2356 O O . VAL C 3 73 ? 67.133 61.802 98.523 1.00 124.41 194 VAL G O 1
ATOM 2360 N N . ASN C 3 74 ? 69.358 62.079 98.298 1.00 114.29 195 ASN G N 1
ATOM 2361 C CA . ASN C 3 74 ? 69.613 61.635 99.663 1.00 108.19 195 ASN G CA 1
ATOM 2362 C C . ASN C 3 74 ? 69.004 62.596 100.676 1.00 114.95 195 ASN G C 1
ATOM 2363 O O . ASN C 3 74 ? 68.533 62.173 101.738 1.00 121.26 195 ASN G O 1
ATOM 2368 N N . ILE C 3 75 ? 69.004 63.896 100.368 1.00 110.55 196 ILE G N 1
ATOM 2369 C CA . ILE C 3 75 ? 68.353 64.857 101.257 1.00 109.68 196 ILE G CA 1
ATOM 2370 C C . ILE C 3 75 ? 66.841 64.653 101.260 1.00 111.85 196 ILE G C 1
ATOM 2371 O O . ILE C 3 75 ? 66.185 64.769 102.303 1.00 118.98 196 ILE G O 1
ATOM 2376 N N . SER C 3 76 ? 66.270 64.320 100.103 1.00 112.45 197 SER G N 1
ATOM 2377 C CA . SER C 3 76 ? 64.829 64.150 99.963 1.00 109.34 197 SER G CA 1
ATOM 2378 C C . SER C 3 76 ? 64.349 62.788 100.440 1.00 113.77 197 SER G C 1
ATOM 2379 O O . SER C 3 76 ? 63.136 62.550 100.462 1.00 120.16 197 SER G O 1
ATOM 2382 N N . LYS C 3 77 ? 65.267 61.894 100.812 1.00 119.80 198 LYS G N 1
ATOM 2383 C CA . LYS C 3 77 ? 64.863 60.605 101.362 1.00 121.38 198 LYS G CA 1
ATOM 2384 C C . LYS C 3 77 ? 64.057 60.750 102.648 1.00 120.96 198 LYS G C 1
ATOM 2385 O O . LYS C 3 77 ? 63.331 59.820 103.014 1.00 122.51 198 LYS G O 1
ATOM 2391 N N . PHE C 3 78 ? 64.172 61.878 103.345 1.00 122.87 199 PHE G N 1
ATOM 2392 C CA . PHE C 3 78 ? 63.374 62.154 104.531 1.00 119.93 199 PHE G CA 1
ATOM 2393 C C . PHE C 3 78 ? 62.477 63.360 104.284 1.00 119.14 199 PHE G C 1
ATOM 2394 O O . PHE C 3 78 ? 62.923 64.378 103.746 1.00 125.25 199 PHE G O 1
ATOM 2402 N N . SER C 3 79 ? 61.209 63.239 104.684 1.00 122.11 200 SER G N 1
ATOM 2403 C CA . SER C 3 79 ? 60.202 64.240 104.348 1.00 126.84 200 SER G CA 1
ATOM 2404 C C . SER C 3 79 ? 60.229 65.472 105.244 1.00 126.91 200 SER G C 1
ATOM 2405 O O . SER C 3 79 ? 59.603 66.477 104.893 1.00 132.03 200 SER G O 1
ATOM 2408 N N . CYS C 3 80 ? 60.921 65.431 106.382 1.00 130.09 201 CYS G N 1
ATOM 2409 C CA . CYS C 3 80 ? 60.999 66.620 107.220 1.00 132.47 201 CYS G CA 1
ATOM 2410 C C . CYS C 3 80 ? 61.977 67.654 106.677 1.00 126.43 201 CYS G C 1
ATOM 2411 O O . CYS C 3 80 ? 61.984 68.792 107.159 1.00 131.31 201 CYS G O 1
ATOM 2414 N N . LEU C 3 81 ? 62.808 67.281 105.706 1.00 119.43 202 LEU G N 1
ATOM 2415 C CA . LEU C 3 81 ? 63.713 68.204 105.038 1.00 123.33 202 LEU G CA 1
ATOM 2416 C C . LEU C 3 81 ? 63.148 68.767 103.739 1.00 126.65 202 LEU G C 1
ATOM 2417 O O . LEU C 3 81 ? 63.820 69.576 103.089 1.00 120.68 202 LEU G O 1
ATOM 2422 N N . HIS C 3 82 ? 61.946 68.348 103.332 1.00 127.40 203 HIS G N 1
ATOM 2423 C CA . HIS C 3 82 ? 61.403 68.807 102.057 1.00 118.63 203 HIS G CA 1
ATOM 2424 C C . HIS C 3 82 ? 61.109 70.301 102.062 1.00 116.33 203 HIS G C 1
ATOM 2425 O O . HIS C 3 82 ? 61.172 70.943 101.006 1.00 120.65 203 HIS G O 1
ATOM 2432 N N . GLY C 3 83 ? 60.788 70.874 103.222 1.00 114.57 204 GLY G N 1
ATOM 2433 C CA . GLY C 3 83 ? 60.543 72.305 103.266 1.00 120.04 204 GLY G CA 1
ATOM 2434 C C . GLY C 3 83 ? 61.809 73.112 103.060 1.00 120.11 204 GLY G C 1
ATOM 2435 O O . GLY C 3 83 ? 61.795 74.147 102.389 1.00 125.21 204 GLY G O 1
ATOM 2436 N N . ILE C 3 84 ? 62.931 72.628 103.601 1.00 120.69 205 ILE G N 1
ATOM 2437 C CA . ILE C 3 84 ? 64.205 73.301 103.375 1.00 124.86 205 ILE G CA 1
ATOM 2438 C C . ILE C 3 84 ? 64.634 73.167 101.919 1.00 119.84 205 ILE G C 1
ATOM 2439 O O . ILE C 3 84 ? 65.332 74.040 101.387 1.00 122.74 205 ILE G O 1
ATOM 2444 N N . LEU C 3 85 ? 64.228 72.085 101.249 1.00 118.62 206 LEU G N 1
ATOM 2445 C CA . LEU C 3 85 ? 64.538 71.934 99.831 1.00 117.99 206 LEU G CA 1
ATOM 2446 C C . LEU C 3 85 ? 63.684 72.867 98.981 1.00 117.54 206 LEU G C 1
ATOM 2447 O O . LEU C 3 85 ? 64.190 73.524 98.064 1.00 116.03 206 LEU G O 1
ATOM 2452 N N . LEU C 3 86 ? 62.382 72.936 99.270 1.00 121.60 207 LEU G N 1
ATOM 2453 C CA . LEU C 3 86 ? 61.498 73.808 98.505 1.00 115.15 207 LEU G CA 1
ATOM 2454 C C . LEU C 3 86 ? 61.727 75.284 98.803 1.00 125.45 207 LEU G C 1
ATOM 2455 O O . LEU C 3 86 ? 61.327 76.131 97.996 1.00 126.55 207 LEU G O 1
ATOM 2460 N N . HIS C 3 87 ? 62.343 75.615 99.943 1.00 137.36 208 HIS G N 1
ATOM 2461 C CA . HIS C 3 87 ? 62.686 77.009 100.204 1.00 139.34 208 HIS G CA 1
ATOM 2462 C C . HIS C 3 87 ? 63.683 77.531 99.179 1.00 137.86 208 HIS G C 1
ATOM 2463 O O . HIS C 3 87 ? 63.696 78.729 98.874 1.00 138.76 208 HIS G O 1
ATOM 2470 N N . HIS C 3 88 ? 64.531 76.653 98.653 1.00 132.10 209 HIS G N 1
ATOM 2471 C CA . HIS C 3 88 ? 65.344 76.928 97.480 1.00 130.94 209 HIS G CA 1
ATOM 2472 C C . HIS C 3 88 ? 64.589 76.505 96.221 1.00 139.62 209 HIS G C 1
ATOM 2473 O O . HIS C 3 88 ? 63.633 75.728 96.273 1.00 144.50 209 HIS G O 1
ATOM 2480 N N . LYS C 3 89 ? 65.023 77.036 95.080 1.00 145.32 210 LYS G N 1
ATOM 2481 C CA . LYS C 3 89 ? 64.422 76.661 93.804 1.00 146.98 210 LYS G CA 1
ATOM 2482 C C . LYS C 3 89 ? 65.025 75.362 93.280 1.00 147.07 210 LYS G C 1
ATOM 2483 O O . LYS C 3 89 ? 65.467 75.295 92.128 1.00 149.79 210 LYS G O 1
ATOM 2485 N N . ILE C 3 90 ? 65.045 74.326 94.120 1.00 125.53 211 ILE G N 1
ATOM 2486 C CA . ILE C 3 90 ? 65.676 73.064 93.743 1.00 122.91 211 ILE G CA 1
ATOM 2487 C C . ILE C 3 90 ? 64.767 72.241 92.838 1.00 123.14 211 ILE G C 1
ATOM 2488 O O . ILE C 3 90 ? 65.238 71.590 91.898 1.00 133.72 211 ILE G O 1
ATOM 2493 N N . GLY C 3 91 ? 63.457 72.252 93.096 1.00 115.93 212 GLY G N 1
ATOM 2494 C CA . GLY C 3 91 ? 62.554 71.438 92.299 1.00 119.38 212 GLY G CA 1
ATOM 2495 C C . GLY C 3 91 ? 62.444 71.898 90.860 1.00 123.15 212 GLY G C 1
ATOM 2496 O O . GLY C 3 91 ? 62.286 71.074 89.954 1.00 115.38 212 GLY G O 1
ATOM 2497 N N . THR C 3 92 ? 62.529 73.209 90.625 1.00 128.34 213 THR G N 1
ATOM 2498 C CA . THR C 3 92 ? 62.503 73.715 89.257 1.00 108.68 213 THR G CA 1
ATOM 2499 C C . THR C 3 92 ? 63.744 73.299 88.477 1.00 116.41 213 THR G C 1
ATOM 2500 O O . THR C 3 92 ? 63.696 73.211 87.244 1.00 125.84 213 THR G O 1
ATOM 2504 N N . LEU C 3 93 ? 64.858 73.051 89.171 1.00 118.73 214 LEU G N 1
ATOM 2505 C CA . LEU C 3 93 ? 66.089 72.690 88.477 1.00 120.52 214 LEU G CA 1
ATOM 2506 C C . LEU C 3 93 ? 65.937 71.378 87.720 1.00 125.41 214 LEU G C 1
ATOM 2507 O O . LEU C 3 93 ? 66.362 71.272 86.566 1.00 127.99 214 LEU G O 1
ATOM 2512 N N . CYS C 3 94 ? 65.317 70.370 88.342 1.00 134.71 215 CYS G N 1
ATOM 2513 C CA . CYS C 3 94 ? 65.123 69.100 87.647 1.00 133.59 215 CYS G CA 1
ATOM 2514 C C . CYS C 3 94 ? 64.137 69.218 86.493 1.00 133.22 215 CYS G C 1
ATOM 2515 O O . CYS C 3 94 ? 64.308 68.553 85.465 1.00 130.37 215 CYS G O 1
ATOM 2518 N N . VAL C 3 95 ? 63.117 70.065 86.629 1.00 123.91 216 VAL G N 1
ATOM 2519 C CA . VAL C 3 95 ? 62.166 70.230 85.536 1.00 114.38 216 VAL G CA 1
ATOM 2520 C C . VAL C 3 95 ? 62.842 70.894 84.347 1.00 118.40 216 VAL G C 1
ATOM 2521 O O . VAL C 3 95 ? 62.683 70.459 83.200 1.00 128.07 216 VAL G O 1
ATOM 2525 N N . ASN C 3 96 ? 63.638 71.936 84.604 1.00 118.30 217 ASN G N 1
ATOM 2526 C CA . ASN C 3 96 ? 64.381 72.575 83.524 1.00 122.17 217 ASN G CA 1
ATOM 2527 C C . ASN C 3 96 ? 65.407 71.619 82.927 1.00 120.94 217 ASN G C 1
ATOM 2528 O O . ASN C 3 96 ? 65.639 71.621 81.710 1.00 123.85 217 ASN G O 1
ATOM 2533 N N . ALA C 3 97 ? 66.003 70.765 83.763 1.00 117.74 218 ALA G N 1
ATOM 2534 C CA . ALA C 3 97 ? 67.003 69.829 83.268 1.00 115.34 218 ALA G CA 1
ATOM 2535 C C . ALA C 3 97 ? 66.378 68.792 82.349 1.00 116.28 218 ALA G C 1
ATOM 2536 O O . ALA C 3 97 ? 66.926 68.490 81.284 1.00 122.69 218 ALA G O 1
ATOM 2538 N N . MET C 3 98 ? 65.225 68.246 82.734 1.00 117.24 219 MET G N 1
ATOM 2539 C CA . MET C 3 98 ? 64.546 67.293 81.864 1.00 116.87 219 MET G CA 1
ATOM 2540 C C . MET C 3 98 ? 64.057 67.966 80.589 1.00 117.53 219 MET G C 1
ATOM 2541 O O . MET C 3 98 ? 64.170 67.393 79.496 1.00 122.40 219 MET G O 1
ATOM 2546 N N . GLU C 3 99 ? 63.556 69.201 80.699 1.00 122.22 220 GLU G N 1
ATOM 2547 C CA . GLU C 3 99 ? 63.056 69.899 79.520 1.00 123.59 220 GLU G CA 1
ATOM 2548 C C . GLU C 3 99 ? 64.175 70.180 78.528 1.00 125.37 220 GLU G C 1
ATOM 2549 O O . GLU C 3 99 ? 63.964 70.133 77.310 1.00 121.86 220 GLU G O 1
ATOM 2555 N N . HIS C 3 100 ? 65.380 70.462 79.028 1.00 117.38 221 HIS G N 1
ATOM 2556 C CA . HIS C 3 100 ? 66.491 70.725 78.122 1.00 114.56 221 HIS G CA 1
ATOM 2557 C C . HIS C 3 100 ? 67.088 69.436 77.568 1.00 114.11 221 HIS G C 1
ATOM 2558 O O . HIS C 3 100 ? 67.376 69.346 76.367 1.00 120.65 221 HIS G O 1
ATOM 2565 N N . GLU C 3 101 ? 67.275 68.426 78.423 1.00 111.26 222 GLU G N 1
ATOM 2566 C CA . GLU C 3 101 ? 67.882 67.177 77.984 1.00 106.38 222 GLU G CA 1
ATOM 2567 C C . GLU C 3 101 ? 66.990 66.380 77.043 1.00 111.74 222 GLU G C 1
ATOM 2568 O O . GLU C 3 101 ? 67.517 65.608 76.241 1.00 116.83 222 GLU G O 1
ATOM 2574 N N . THR C 3 102 ? 65.666 66.557 77.093 1.00 115.22 223 THR G N 1
ATOM 2575 C CA . THR C 3 102 ? 64.817 65.895 76.105 1.00 112.78 223 THR G CA 1
ATOM 2576 C C . THR C 3 102 ? 65.121 66.406 74.700 1.00 119.75 223 THR G C 1
ATOM 2577 O O . THR C 3 102 ? 65.361 65.621 73.771 1.00 120.47 223 THR G O 1
ATOM 2581 N N . LYS C 3 103 ? 65.131 67.730 74.533 1.00 118.75 224 LYS G N 1
ATOM 2582 C CA . LYS C 3 103 ? 65.465 68.311 73.240 1.00 111.09 224 LYS G CA 1
ATOM 2583 C C . LYS C 3 103 ? 66.909 68.023 72.851 1.00 114.86 224 LYS G C 1
ATOM 2584 O O . LYS C 3 103 ? 67.204 67.831 71.665 1.00 123.49 224 LYS G O 1
ATOM 2590 N N . ARG C 3 104 ? 67.819 67.964 73.827 1.00 111.58 225 ARG G N 1
ATOM 2591 C CA . ARG C 3 104 ? 69.202 67.630 73.500 1.00 109.67 225 ARG G CA 1
ATOM 2592 C C . ARG C 3 104 ? 69.331 66.186 73.029 1.00 114.20 225 ARG G C 1
ATOM 2593 O O 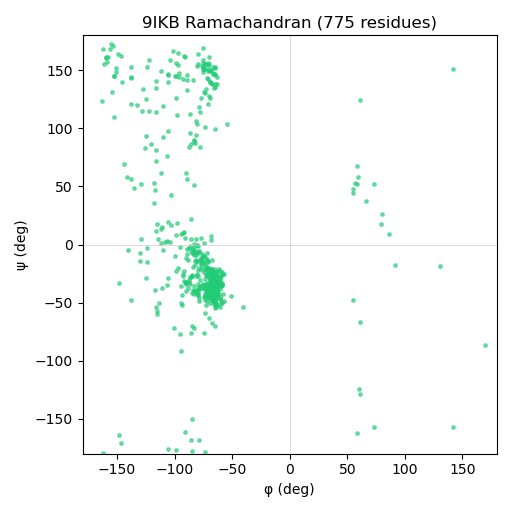. ARG C 3 104 ? 70.099 65.898 72.105 1.00 125.35 225 ARG G O 1
ATOM 2601 N N . TYR C 3 105 ? 68.582 65.263 73.638 1.00 113.46 226 TYR G N 1
ATOM 2602 C CA . TYR C 3 105 ? 68.597 63.880 73.176 1.00 113.33 226 TYR G CA 1
ATOM 2603 C C . TYR C 3 105 ? 67.982 63.757 71.791 1.00 123.94 226 TYR G C 1
ATOM 2604 O O . TYR C 3 105 ? 68.436 62.947 70.976 1.00 128.51 226 TYR G O 1
ATOM 2613 N N . ASP C 3 106 ? 66.953 64.557 71.500 1.00 131.70 227 ASP G N 1
ATOM 2614 C CA . ASP C 3 106 ? 66.400 64.545 70.149 1.00 128.82 227 ASP G CA 1
ATOM 2615 C C . ASP C 3 106 ? 67.418 65.063 69.138 1.00 133.24 227 ASP G C 1
ATOM 2616 O O . ASP C 3 106 ? 67.576 64.491 68.051 1.00 140.58 227 ASP G O 1
ATOM 2621 N N . PHE C 3 107 ? 68.140 66.129 69.494 1.00 134.28 228 PHE G N 1
ATOM 2622 C CA . PHE C 3 107 ? 69.170 66.650 68.601 1.00 136.10 228 PHE G CA 1
ATOM 2623 C C . PHE C 3 107 ? 70.303 65.647 68.413 1.00 135.69 228 PHE G C 1
ATOM 2624 O O . PHE C 3 107 ? 70.855 65.524 67.316 1.00 140.16 228 PHE G O 1
ATOM 2632 N N . TRP C 3 108 ? 70.634 64.887 69.459 1.00 126.57 229 TRP G N 1
ATOM 2633 C CA . TRP C 3 108 ? 71.695 63.891 69.334 1.00 119.38 229 TRP G CA 1
ATOM 2634 C C . TRP C 3 108 ? 71.253 62.711 68.478 1.00 130.32 229 TRP G C 1
ATOM 2635 O O . TRP C 3 108 ? 72.035 62.194 67.670 1.00 132.44 229 TRP G O 1
ATOM 2646 N N . ILE C 3 109 ? 70.005 62.265 68.645 1.00 133.49 230 ILE G N 1
ATOM 2647 C CA . ILE C 3 109 ? 69.507 61.157 67.841 1.00 135.06 230 ILE G CA 1
ATOM 2648 C C . ILE C 3 109 ? 69.338 61.576 66.384 1.00 133.03 230 ILE G C 1
ATOM 2649 O O . ILE C 3 109 ? 69.419 60.735 65.481 1.00 129.06 230 ILE G O 1
ATOM 2654 N N . ALA C 3 110 ? 69.098 62.868 66.123 1.00 137.15 231 ALA G N 1
ATOM 2655 C CA . ALA C 3 110 ? 69.098 63.359 64.748 1.00 140.55 231 ALA G CA 1
ATOM 2656 C C . ALA C 3 110 ? 70.498 63.660 64.227 1.00 136.83 231 ALA G C 1
ATOM 2657 O O . ALA C 3 110 ? 70.679 63.794 63.014 1.00 135.78 231 ALA G O 1
ATOM 2659 N N . GLU C 3 111 ? 71.478 63.805 65.115 1.00 136.39 232 GLU G N 1
ATOM 2660 C CA . GLU C 3 111 ? 72.850 64.019 64.682 1.00 137.47 232 GLU G CA 1
ATOM 2661 C C . GLU C 3 111 ? 73.554 62.702 64.382 1.00 137.63 232 GLU G C 1
ATOM 2662 O O . GLU C 3 111 ? 74.473 62.665 63.555 1.00 133.92 232 GLU G O 1
ATOM 2668 N N . MET C 3 112 ? 73.124 61.618 65.031 1.00 138.33 233 MET G N 1
ATOM 2669 C CA . MET C 3 112 ? 73.774 60.324 64.844 1.00 135.09 233 MET G CA 1
ATOM 2670 C C . MET C 3 112 ? 73.651 59.821 63.412 1.00 136.41 233 MET G C 1
ATOM 2671 O O . MET C 3 112 ? 74.509 59.064 62.944 1.00 138.21 233 MET G O 1
ATOM 2676 N N . LYS C 3 113 ? 72.604 60.233 62.699 1.00 149.53 234 LYS G N 1
ATOM 2677 C CA . LYS C 3 113 ? 72.358 59.752 61.345 1.00 152.61 234 LYS G CA 1
ATOM 2678 C C . LYS C 3 113 ? 73.234 60.439 60.303 1.00 151.31 234 LYS G C 1
ATOM 2679 O O . LYS C 3 113 ? 73.190 60.052 59.130 1.00 155.33 234 LYS G O 1
ATOM 2685 N N . LYS C 3 114 ? 74.018 61.447 60.697 1.00 147.63 235 LYS G N 1
ATOM 2686 C CA . LYS C 3 114 ? 74.936 62.143 59.803 1.00 144.01 235 LYS G CA 1
ATOM 2687 C C . LYS C 3 114 ? 76.195 62.506 60.598 1.00 143.16 235 LYS G C 1
ATOM 2688 O O . LYS C 3 114 ? 76.488 63.667 60.884 1.00 144.15 235 LYS G O 1
ATOM 2694 N N . THR C 3 115 ? 76.972 61.486 60.955 1.00 149.81 236 THR G N 1
ATOM 2695 C CA . THR C 3 115 ? 78.191 61.683 61.730 1.00 145.84 236 THR G CA 1
ATOM 2696 C C . THR C 3 115 ? 79.131 60.512 61.479 1.00 153.22 236 THR G C 1
ATOM 2697 O O . THR C 3 115 ? 78.750 59.495 60.895 1.00 159.32 236 THR G O 1
ATOM 2701 N N . ASP C 3 116 ? 80.372 60.671 61.933 1.00 156.38 237 ASP G N 1
ATOM 2702 C CA . ASP C 3 116 ? 81.398 59.649 61.784 1.00 163.87 237 ASP G CA 1
ATOM 2703 C C . ASP C 3 116 ? 81.303 58.647 62.938 1.00 164.06 237 ASP G C 1
ATOM 2704 O O . ASP C 3 116 ? 80.323 58.622 63.688 1.00 161.99 237 ASP G O 1
ATOM 2709 N N . GLN C 3 117 ? 82.321 57.796 63.083 1.00 171.24 238 GLN G N 1
ATOM 2710 C CA . GLN C 3 117 ? 82.281 56.707 64.055 1.00 163.95 238 GLN G CA 1
ATOM 2711 C C . GLN C 3 117 ? 82.722 57.125 65.454 1.00 167.94 238 GLN G C 1
ATOM 2712 O O . GLN C 3 117 ? 82.111 56.703 66.441 1.00 167.26 238 GLN G O 1
ATOM 2718 N N . GLU C 3 118 ? 83.780 57.934 65.570 1.00 206.98 239 GLU G N 1
ATOM 2719 C CA . GLU C 3 118 ? 84.226 58.363 66.893 1.00 203.74 239 GLU G CA 1
ATOM 2720 C C . GLU C 3 118 ? 83.191 59.267 67.552 1.00 200.09 239 GLU G C 1
ATOM 2721 O O . GLU C 3 118 ? 82.884 59.116 68.744 1.00 199.79 239 GLU G O 1
ATOM 2727 N N . THR C 3 119 ? 82.624 60.197 66.782 1.00 163.39 240 THR G N 1
ATOM 2728 C CA . THR C 3 119 ? 81.549 61.029 67.305 1.00 154.25 240 THR G CA 1
ATOM 2729 C C . THR C 3 119 ? 80.313 60.198 67.623 1.00 152.31 240 THR G C 1
ATOM 2730 O O . THR C 3 119 ? 79.534 60.565 68.507 1.00 155.37 240 THR G O 1
ATOM 2734 N N . LEU C 3 120 ? 80.127 59.068 66.936 1.00 149.45 241 LEU G N 1
ATOM 2735 C CA . LEU C 3 120 ? 79.005 58.192 67.255 1.00 140.69 241 LEU G CA 1
ATOM 2736 C C . LEU C 3 120 ? 79.158 57.588 68.647 1.00 148.26 241 LEU G C 1
ATOM 2737 O O . LEU C 3 120 ? 78.210 57.587 69.442 1.00 150.60 241 LEU G O 1
ATOM 2742 N N . ARG C 3 121 ? 80.351 57.078 68.969 1.00 143.03 242 ARG G N 1
ATOM 2743 C CA . ARG C 3 121 ? 80.584 56.579 70.320 1.00 139.96 242 ARG G CA 1
ATOM 2744 C C . ARG C 3 121 ? 80.514 57.699 71.349 1.00 140.59 242 ARG G C 1
ATOM 2745 O O . ARG C 3 121 ? 80.051 57.478 72.478 1.00 140.08 242 ARG G O 1
ATOM 2753 N N . LYS C 3 122 ? 80.950 58.906 70.976 1.00 137.62 243 LYS G N 1
ATOM 2754 C CA . LYS C 3 122 ? 80.837 60.031 71.898 1.00 138.78 243 LYS G CA 1
ATOM 2755 C C . LYS C 3 122 ? 79.377 60.338 72.205 1.00 133.98 243 LYS G C 1
ATOM 2756 O O . LYS C 3 122 ? 79.010 60.565 73.364 1.00 137.34 243 LYS G O 1
ATOM 2762 N N . LEU C 3 123 ? 78.524 60.325 71.178 1.00 128.98 244 LEU G N 1
ATOM 2763 C CA . LEU C 3 123 ? 77.099 60.551 71.388 1.00 124.15 244 LEU G CA 1
ATOM 2764 C C . LEU C 3 123 ? 76.455 59.417 72.175 1.00 134.23 244 LEU G C 1
ATOM 2765 O O . LEU C 3 123 ? 75.542 59.661 72.970 1.00 140.30 244 LEU G O 1
ATOM 2770 N N . LYS C 3 124 ? 76.932 58.183 71.998 1.00 132.70 245 LYS G N 1
ATOM 2771 C CA . LYS C 3 124 ? 76.392 57.075 72.782 1.00 133.13 245 LYS G CA 1
ATOM 2772 C C . LYS C 3 124 ? 76.709 57.254 74.263 1.00 130.90 245 LYS G C 1
ATOM 2773 O O . LYS C 3 124 ? 75.830 57.115 75.126 1.00 132.46 245 LYS G O 1
ATOM 2779 N N . THR C 3 125 ? 77.966 57.580 74.573 1.00 127.68 246 THR G N 1
ATOM 2780 C CA . THR C 3 125 ? 78.339 57.796 75.968 1.00 123.91 246 THR G CA 1
ATOM 2781 C C . THR C 3 125 ? 77.621 59.009 76.551 1.00 123.39 246 THR G C 1
ATOM 2782 O O . THR C 3 125 ? 77.236 59.005 77.730 1.00 130.03 246 THR G O 1
ATOM 2786 N N . ALA C 3 126 ? 77.407 60.047 75.737 1.00 118.57 247 ALA G N 1
ATOM 2787 C CA . ALA C 3 126 ? 76.681 61.214 76.221 1.00 114.99 247 ALA G CA 1
ATOM 2788 C C . ALA C 3 126 ? 75.224 60.877 76.509 1.00 118.95 247 ALA G C 1
ATOM 2789 O O . ALA C 3 126 ? 74.656 61.359 77.495 1.00 128.29 247 ALA G O 1
ATOM 2791 N N . ILE C 3 127 ? 74.608 60.042 75.669 1.00 114.78 248 ILE G N 1
ATOM 2792 C CA . ILE C 3 127 ? 73.230 59.633 75.915 1.00 121.62 248 ILE G CA 1
ATOM 2793 C C . ILE C 3 127 ? 73.140 58.791 77.181 1.00 120.10 248 ILE G C 1
ATOM 2794 O O . ILE C 3 127 ? 72.187 58.916 77.959 1.00 121.11 248 ILE G O 1
ATOM 2799 N N . ARG C 3 128 ? 74.151 57.956 77.438 1.00 119.69 249 ARG G N 1
ATOM 2800 C CA . ARG C 3 128 ? 74.133 57.160 78.664 1.00 114.81 249 ARG G CA 1
ATOM 2801 C C . ARG C 3 128 ? 74.272 58.040 79.905 1.00 112.48 249 ARG G C 1
ATOM 2802 O O . ARG C 3 128 ? 73.536 57.868 80.889 1.00 114.94 249 ARG G O 1
ATOM 2810 N N . LYS C 3 129 ? 75.202 58.999 79.873 1.00 112.07 250 LYS G N 1
ATOM 2811 C CA . LYS C 3 129 ? 75.363 59.887 81.022 1.00 114.62 250 LYS G CA 1
ATOM 2812 C C . LYS C 3 129 ? 74.125 60.750 81.234 1.00 113.05 250 LYS G C 1
ATOM 2813 O O . LYS C 3 129 ? 73.712 60.991 82.379 1.00 118.01 250 LYS G O 1
ATOM 2819 N N . GLN C 3 130 ? 73.506 61.208 80.143 1.00 110.72 251 GLN G N 1
ATOM 2820 C CA . GLN C 3 130 ? 72.267 61.963 80.263 1.00 108.17 251 GLN G CA 1
ATOM 2821 C C . GLN C 3 130 ? 71.145 61.102 80.820 1.00 109.61 251 GLN G C 1
ATOM 2822 O O . GLN C 3 130 ? 70.290 61.602 81.558 1.00 108.46 251 GLN G O 1
ATOM 2828 N N . ALA C 3 131 ? 71.138 59.808 80.491 1.00 112.42 252 ALA G N 1
ATOM 2829 C CA . ALA C 3 131 ? 70.134 58.919 81.060 1.00 108.90 252 ALA G CA 1
ATOM 2830 C C . ALA C 3 131 ? 70.324 58.770 82.562 1.00 104.21 252 ALA G C 1
ATOM 2831 O O . ALA C 3 131 ? 69.346 58.775 83.318 1.00 106.62 252 ALA G O 1
ATOM 2833 N N . MET C 3 132 ? 71.576 58.678 83.018 1.00 113.42 253 MET G N 1
ATOM 2834 C CA . MET C 3 132 ? 71.807 58.604 84.461 1.00 110.98 253 MET G CA 1
ATOM 2835 C C . MET C 3 132 ? 71.371 59.891 85.155 1.00 108.25 253 MET G C 1
ATOM 2836 O O . MET C 3 132 ? 70.735 59.855 86.220 1.00 109.65 253 MET G O 1
ATOM 2841 N N . LEU C 3 133 ? 71.683 61.040 84.550 1.00 104.07 254 LEU G N 1
ATOM 2842 C CA . LEU C 3 133 ? 71.309 62.314 85.157 1.00 92.27 254 LEU G CA 1
ATOM 2843 C C . LEU C 3 133 ? 69.795 62.481 85.216 1.00 95.26 254 LEU G C 1
ATOM 2844 O O . LEU C 3 133 ? 69.247 62.895 86.246 1.00 101.88 254 LEU G O 1
ATOM 2849 N N . LEU C 3 134 ? 69.101 62.157 84.122 1.00 101.88 255 LEU G N 1
ATOM 2850 C CA . LEU C 3 134 ? 67.648 62.261 84.119 1.00 102.05 255 LEU G CA 1
ATOM 2851 C C . LEU C 3 134 ? 67.003 61.252 85.057 1.00 98.91 255 LEU G C 1
ATOM 2852 O O . LEU C 3 134 ? 65.951 61.541 85.635 1.00 98.86 255 LEU G O 1
ATOM 2857 N N . ALA C 3 135 ? 67.615 60.077 85.239 1.00 98.35 256 ALA G N 1
ATOM 2858 C CA . ALA C 3 135 ? 67.087 59.128 86.211 1.00 92.60 256 ALA G CA 1
ATOM 2859 C C . ALA C 3 135 ? 67.196 59.681 87.622 1.00 94.94 256 ALA G C 1
ATOM 2860 O O . ALA C 3 135 ? 66.243 59.595 88.407 1.00 96.55 256 ALA G O 1
ATOM 2862 N N . ALA C 3 136 ? 68.342 60.282 87.954 1.00 97.96 257 ALA G N 1
ATOM 2863 C CA . ALA C 3 136 ? 68.482 60.888 89.275 1.00 101.11 257 ALA G CA 1
ATOM 2864 C C . ALA C 3 136 ? 67.490 62.031 89.463 1.00 103.02 257 ALA G C 1
ATOM 2865 O O . ALA C 3 136 ? 66.893 62.178 90.538 1.00 99.42 257 ALA G O 1
ATOM 2867 N N . CYS C 3 137 ? 67.252 62.813 88.406 1.00 109.09 258 CYS G N 1
ATOM 2868 C CA . CYS C 3 137 ? 66.345 63.951 88.531 1.00 106.83 258 CYS G CA 1
ATOM 2869 C C . CYS C 3 137 ? 64.900 63.498 88.707 1.00 103.10 258 CYS G C 1
ATOM 2870 O O . CYS C 3 137 ? 64.168 64.033 89.550 1.00 105.84 258 CYS G O 1
ATOM 2873 N N . VAL C 3 138 ? 64.461 62.526 87.904 1.00 97.82 259 VAL G N 1
ATOM 2874 C CA . VAL C 3 138 ? 63.090 62.051 88.033 1.00 94.87 259 VAL G CA 1
ATOM 2875 C C . VAL C 3 138 ? 62.893 61.303 89.348 1.00 94.39 259 VAL G C 1
ATOM 2876 O O . VAL C 3 138 ? 61.804 61.347 89.929 1.00 97.81 259 VAL G O 1
ATOM 2880 N N . THR C 3 139 ? 63.932 60.634 89.864 1.00 93.36 260 THR G N 1
ATOM 2881 C CA . THR C 3 139 ? 63.811 60.025 91.187 1.00 95.16 260 THR G CA 1
ATOM 2882 C C . THR C 3 139 ? 63.685 61.087 92.274 1.00 100.06 260 THR G C 1
ATOM 2883 O O . THR C 3 139 ? 62.912 60.923 93.229 1.00 92.34 260 THR G O 1
ATOM 2887 N N . PHE C 3 140 ? 64.411 62.199 92.129 1.00 105.24 261 PHE G N 1
ATOM 2888 C CA . PHE C 3 140 ? 64.274 63.290 93.088 1.00 94.84 261 PHE G CA 1
ATOM 2889 C C . PHE C 3 140 ? 62.874 63.890 93.041 1.00 86.65 261 PHE G C 1
ATOM 2890 O O . PHE C 3 140 ? 62.268 64.161 94.085 1.00 85.77 261 PHE G O 1
ATOM 2898 N N . LEU C 3 141 ? 62.335 64.084 91.835 1.00 98.46 262 LEU G N 1
ATOM 2899 C CA . LEU C 3 141 ? 60.972 64.596 91.711 1.00 96.69 262 LEU G CA 1
ATOM 2900 C C . LEU C 3 141 ? 59.942 63.610 92.252 1.00 93.21 262 LEU G C 1
ATOM 2901 O O . LEU C 3 141 ? 58.940 64.025 92.848 1.00 94.54 262 LEU G O 1
ATOM 2906 N N . THR C 3 142 ? 60.184 62.308 92.092 1.00 91.75 263 THR G N 1
ATOM 2907 C CA . THR C 3 142 ? 59.256 61.318 92.625 1.00 89.42 263 THR G CA 1
ATOM 2908 C C . THR C 3 142 ? 59.263 61.328 94.146 1.00 96.99 263 THR G C 1
ATOM 2909 O O . THR C 3 142 ? 58.203 61.234 94.777 1.00 105.42 263 THR G O 1
ATOM 2913 N N . ASN C 3 143 ? 60.446 61.446 94.754 1.00 102.01 264 ASN G N 1
ATOM 2914 C CA . ASN C 3 143 ? 60.496 61.558 96.207 1.00 92.52 264 ASN G CA 1
ATOM 2915 C C . ASN C 3 143 ? 59.881 62.865 96.697 1.00 94.78 264 ASN G C 1
ATOM 2916 O O . ASN C 3 143 ? 59.286 62.897 97.779 1.00 97.74 264 ASN G O 1
ATOM 2921 N N . LEU C 3 144 ? 60.010 63.949 95.923 1.00 102.19 265 LEU G N 1
ATOM 2922 C CA . LEU C 3 144 ? 59.359 65.201 96.301 1.00 93.31 265 LEU G CA 1
ATOM 2923 C C . LEU C 3 144 ? 57.844 65.106 96.188 1.00 95.63 265 LEU G C 1
ATOM 2924 O O . LEU C 3 144 ? 57.122 65.754 96.957 1.00 94.93 265 LEU G O 1
ATOM 2929 N N . ALA C 3 145 ? 57.347 64.276 95.274 1.00 100.80 266 ALA G N 1
ATOM 2930 C CA . ALA C 3 145 ? 55.917 64.258 94.970 1.00 99.60 266 ALA G CA 1
ATOM 2931 C C . ALA C 3 145 ? 55.104 63.539 96.003 1.00 102.60 266 ALA G C 1
ATOM 2932 O O . ALA C 3 145 ? 53.898 63.351 95.790 1.00 103.29 266 ALA G O 1
ATOM 2934 N N . THR C 3 146 ? 55.725 63.118 97.110 1.00 105.25 267 THR G N 1
ATOM 2935 C CA . THR C 3 146 ? 54.960 62.498 98.186 1.00 110.28 267 THR G CA 1
ATOM 2936 C C . THR C 3 146 ? 53.924 63.458 98.753 1.00 118.29 267 THR G C 1
ATOM 2937 O O . THR C 3 146 ? 52.846 63.029 99.177 1.00 115.42 267 THR G O 1
ATOM 2941 N N . ASP C 3 147 ? 54.223 64.755 98.758 1.00 117.61 268 ASP G N 1
ATOM 2942 C CA . ASP C 3 147 ? 53.207 65.761 99.035 1.00 112.81 268 ASP G CA 1
ATOM 2943 C C . ASP C 3 147 ? 52.378 65.962 97.774 1.00 115.06 268 ASP G C 1
ATOM 2944 O O . ASP C 3 147 ? 52.909 66.379 96.739 1.00 115.39 268 ASP G O 1
ATOM 2949 N N . ILE C 3 148 ? 51.077 65.677 97.856 1.00 117.53 269 ILE G N 1
ATOM 2950 C CA . ILE C 3 148 ? 50.229 65.810 96.679 1.00 103.26 269 ILE G CA 1
ATOM 2951 C C . ILE C 3 148 ? 50.096 67.269 96.263 1.00 106.50 269 ILE G C 1
ATOM 2952 O O . ILE C 3 148 ? 49.810 67.555 95.095 1.00 107.54 269 ILE G O 1
ATOM 2957 N N . SER C 3 149 ? 50.315 68.207 97.189 1.00 114.02 270 SER G N 1
ATOM 2958 C CA . SER C 3 149 ? 50.278 69.622 96.835 1.00 112.36 270 SER G CA 1
ATOM 2959 C C . SER C 3 149 ? 51.397 69.974 95.859 1.00 111.11 270 SER G C 1
ATOM 2960 O O . SER C 3 149 ? 51.153 70.560 94.797 1.00 114.99 270 SER G O 1
ATOM 2963 N N . VAL C 3 150 ? 52.638 69.613 96.199 1.00 107.28 271 VAL G N 1
ATOM 2964 C CA . VAL C 3 150 ? 53.740 69.891 95.285 1.00 99.55 271 VAL G CA 1
ATOM 2965 C C . VAL C 3 150 ? 53.631 69.028 94.034 1.00 104.69 271 VAL G C 1
ATOM 2966 O O . VAL C 3 150 ? 54.094 69.425 92.959 1.00 113.98 271 VAL G O 1
ATOM 2970 N N . GLU C 3 151 ? 52.999 67.855 94.135 1.00 105.84 272 GLU G N 1
ATOM 2971 C CA . GLU C 3 151 ? 52.775 67.047 92.941 1.00 101.62 272 GLU G CA 1
ATOM 2972 C C . GLU C 3 151 ? 51.829 67.747 91.974 1.00 94.43 272 GLU G C 1
ATOM 2973 O O . GLU C 3 151 ? 52.073 67.764 90.764 1.00 102.25 272 GLU G O 1
ATOM 2979 N N . LEU C 3 152 ? 50.753 68.346 92.489 1.00 96.50 273 LEU G N 1
ATOM 2980 C CA . LEU C 3 152 ? 49.871 69.133 91.634 1.00 92.99 273 LEU G CA 1
ATOM 2981 C C . LEU C 3 152 ? 50.582 70.369 91.100 1.00 93.52 273 LEU G C 1
ATOM 2982 O O . LEU C 3 152 ? 50.358 70.775 89.953 1.00 96.12 273 LEU G O 1
ATOM 2987 N N . LYS C 3 153 ? 51.451 70.976 91.913 1.00 100.67 274 LYS G N 1
ATOM 2988 C CA . LYS C 3 153 ? 52.196 72.142 91.449 1.00 101.00 274 LYS G CA 1
ATOM 2989 C C . LYS C 3 153 ? 53.147 71.783 90.315 1.00 99.35 274 LYS G C 1
ATOM 2990 O O . LYS C 3 153 ? 53.386 72.602 89.421 1.00 106.27 274 LYS G O 1
ATOM 2996 N N . MET C 3 154 ? 53.695 70.567 90.334 1.00 101.12 275 MET G N 1
ATOM 2997 C CA . MET C 3 154 ? 54.550 70.121 89.241 1.00 101.92 275 MET G CA 1
ATOM 2998 C C . MET C 3 154 ? 53.731 69.699 88.025 1.00 107.17 275 MET G C 1
ATOM 2999 O O . MET C 3 154 ? 54.165 69.898 86.885 1.00 109.49 275 MET G O 1
ATOM 3004 N N . VAL C 3 155 ? 52.556 69.100 88.247 1.00 110.60 276 VAL G N 1
ATOM 3005 C CA . VAL C 3 155 ? 51.695 68.717 87.133 1.00 100.22 276 VAL G CA 1
ATOM 3006 C C . VAL C 3 155 ? 51.139 69.954 86.428 1.00 108.83 276 VAL G C 1
ATOM 3007 O O . VAL C 3 155 ? 50.813 69.905 85.234 1.00 108.33 276 VAL G O 1
ATOM 3011 N N . ARG C 3 156 ? 51.042 71.083 87.139 1.00 122.02 277 ARG G N 1
ATOM 3012 C CA . ARG C 3 156 ? 50.629 72.330 86.501 1.00 114.64 277 ARG G CA 1
ATOM 3013 C C . ARG C 3 156 ? 51.556 72.675 85.342 1.00 115.29 277 ARG G C 1
ATOM 3014 O O . ARG C 3 156 ? 51.102 72.975 84.231 1.00 125.52 277 ARG G O 1
ATOM 3022 N N . ARG C 3 157 ? 52.862 72.620 85.583 1.00 134.54 278 ARG G N 1
ATOM 3023 C CA . ARG C 3 157 ? 53.843 72.640 84.510 1.00 137.59 278 ARG G CA 1
ATOM 3024 C C . ARG C 3 157 ? 53.776 71.330 83.731 1.00 138.03 278 ARG G C 1
ATOM 3025 O O . ARG C 3 157 ? 53.426 70.279 84.276 1.00 140.56 278 ARG G O 1
ATOM 3033 N N . ASN C 3 158 ? 54.084 71.401 82.435 1.00 132.20 279 ASN G N 1
ATOM 3034 C CA . ASN C 3 158 ? 54.074 70.208 81.596 1.00 124.50 279 ASN G CA 1
ATOM 3035 C C . ASN C 3 158 ? 54.963 69.125 82.193 1.00 120.53 279 ASN G C 1
ATOM 3036 O O . ASN C 3 158 ? 56.192 69.195 82.096 1.00 131.59 279 ASN G O 1
ATOM 3041 N N . LEU C 3 159 ? 54.346 68.121 82.815 1.00 114.28 280 LEU G N 1
ATOM 3042 C CA . LEU C 3 159 ? 55.072 67.051 83.487 1.00 117.22 280 LEU G CA 1
ATOM 3043 C C . LEU C 3 159 ? 54.830 65.696 82.847 1.00 116.25 280 LEU G C 1
ATOM 3044 O O . LEU C 3 159 ? 55.794 64.995 82.519 1.00 118.39 280 LEU G O 1
ATOM 3049 N N . VAL C 3 160 ? 53.569 65.290 82.687 1.00 124.94 281 VAL G N 1
ATOM 3050 C CA . VAL C 3 160 ? 53.290 63.959 82.159 1.00 125.38 281 VAL G CA 1
ATOM 3051 C C . VAL C 3 160 ? 53.821 63.823 80.739 1.00 128.62 281 VAL G C 1
ATOM 3052 O O . VAL C 3 160 ? 54.276 62.744 80.337 1.00 130.87 281 VAL G O 1
ATOM 3056 N N . ALA C 3 161 ? 53.803 64.911 79.966 1.00 111.91 282 ALA G N 1
ATOM 3057 C CA . ALA C 3 161 ? 54.419 64.868 78.645 1.00 112.92 282 ALA G CA 1
ATOM 3058 C C . ALA C 3 161 ? 55.928 64.684 78.747 1.00 115.27 282 ALA G C 1
ATOM 3059 O O . ALA C 3 161 ? 56.521 63.933 77.964 1.00 119.45 282 ALA G O 1
ATOM 3061 N N . LEU C 3 162 ? 56.563 65.332 79.729 1.00 107.81 283 LEU G N 1
ATOM 3062 C CA . LEU C 3 162 ? 57.997 65.145 79.922 1.00 104.44 283 LEU G CA 1
ATOM 3063 C C . LEU C 3 162 ? 58.314 63.714 80.330 1.00 105.20 283 LEU G C 1
ATOM 3064 O O . LEU C 3 162 ? 59.337 63.154 79.921 1.00 110.78 283 LEU G O 1
ATOM 3069 N N . LEU C 3 163 ? 57.430 63.093 81.111 1.00 102.11 284 LEU G N 1
ATOM 3070 C CA . LEU C 3 163 ? 57.667 61.719 81.538 1.00 100.81 284 LEU G CA 1
ATOM 3071 C C . LEU C 3 163 ? 57.460 60.741 80.390 1.00 103.66 284 LEU G C 1
ATOM 3072 O O . LEU C 3 163 ? 58.196 59.755 80.268 1.00 103.54 284 LEU G O 1
ATOM 3077 N N . VAL C 3 164 ? 56.470 60.998 79.532 1.00 107.05 285 VAL G N 1
ATOM 3078 C CA . VAL C 3 164 ? 56.303 60.166 78.344 1.00 107.92 285 VAL G CA 1
ATOM 3079 C C . VAL C 3 164 ? 57.501 60.322 77.414 1.00 108.39 285 VAL G C 1
ATOM 3080 O O . VAL C 3 164 ? 57.960 59.350 76.798 1.00 104.26 285 VAL G O 1
ATOM 3084 N N . LYS C 3 165 ? 58.060 61.532 77.334 1.00 112.70 286 LYS G N 1
ATOM 3085 C CA . LYS C 3 165 ? 59.259 61.726 76.524 1.00 110.49 286 LYS G CA 1
ATOM 3086 C C . LYS C 3 165 ? 60.454 60.991 77.120 1.00 111.46 286 LYS G C 1
ATOM 3087 O O . LYS C 3 165 ? 61.239 60.378 76.388 1.00 119.33 286 LYS G O 1
ATOM 3093 N N . CYS C 3 166 ? 60.600 61.026 78.447 1.00 99.19 287 CYS G N 1
ATOM 3094 C CA . CYS C 3 166 ? 61.690 60.301 79.090 1.00 103.33 287 CYS G CA 1
ATOM 3095 C C . CYS C 3 166 ? 61.535 58.796 78.913 1.00 108.15 287 CYS G C 1
ATOM 3096 O O . CYS C 3 166 ? 62.528 58.071 78.784 1.00 106.15 287 CYS G O 1
ATOM 3099 N N . LEU C 3 167 ? 60.292 58.305 78.912 1.00 108.43 288 LEU G N 1
ATOM 3100 C CA . LEU C 3 167 ? 60.070 56.884 78.669 1.00 104.20 288 LEU G CA 1
ATOM 3101 C C . LEU C 3 167 ? 60.416 56.514 77.234 1.00 114.67 288 LEU G C 1
ATOM 3102 O O . LEU C 3 167 ? 61.018 55.463 76.986 1.00 121.16 288 LEU G O 1
ATOM 3107 N N . GLN C 3 168 ? 60.060 57.375 76.278 1.00 117.67 289 GLN G N 1
ATOM 3108 C CA . GLN C 3 168 ? 60.421 57.113 74.890 1.00 117.15 289 GLN G CA 1
ATOM 3109 C C . GLN C 3 168 ? 61.928 57.194 74.677 1.00 119.00 289 GLN G C 1
ATOM 3110 O O . GLN C 3 168 ? 62.461 56.526 73.783 1.00 124.33 289 GLN G O 1
ATOM 3116 N N . MET C 3 169 ? 62.630 57.994 75.483 1.00 111.81 290 MET G N 1
ATOM 3117 C CA . MET C 3 169 ? 64.081 58.090 75.352 1.00 110.05 290 MET G CA 1
ATOM 3118 C C . MET C 3 169 ? 64.747 56.759 75.672 1.00 119.89 290 MET G C 1
ATOM 3119 O O . MET C 3 169 ? 65.500 56.210 74.861 1.00 124.62 290 MET G O 1
ATOM 3124 N N . SER C 3 170 ? 64.449 56.212 76.847 1.00 121.02 291 SER G N 1
ATOM 3125 C CA . SER C 3 170 ? 65.061 54.984 77.328 1.00 121.50 291 SER G CA 1
ATOM 3126 C C . SER C 3 170 ? 64.255 53.749 76.957 1.00 126.65 291 SER G C 1
ATOM 3127 O O . SER C 3 170 ? 64.524 52.663 77.483 1.00 125.35 291 SER G O 1
ATOM 3130 N N . SER C 3 171 ? 63.260 53.900 76.079 1.00 137.10 292 SER G N 1
ATOM 3131 C CA . SER C 3 171 ? 62.444 52.764 75.666 1.00 137.91 292 SER G CA 1
ATOM 3132 C C . SER C 3 171 ? 63.263 51.707 74.936 1.00 146.98 292 SER G C 1
ATOM 3133 O O . SER C 3 171 ? 62.911 50.523 74.966 1.00 141.70 292 SER G O 1
ATOM 3136 N N . GLU C 3 172 ? 64.350 52.106 74.273 1.00 137.78 293 GLU G N 1
ATOM 3137 C CA . GLU C 3 172 ? 65.181 51.132 73.565 1.00 131.11 293 GLU G CA 1
ATOM 3138 C C . GLU C 3 172 ? 66.171 50.468 74.518 1.00 129.74 293 GLU G C 1
ATOM 3139 O O . GLU C 3 172 ? 66.022 49.293 74.868 1.00 135.01 293 GLU G O 1
ATOM 3145 N N . SER C 3 173 ? 67.189 51.208 74.946 1.00 133.32 294 SER G N 1
ATOM 3146 C CA . SER C 3 173 ? 68.149 50.711 75.928 1.00 139.92 294 SER G CA 1
ATOM 3147 C C . SER C 3 173 ? 67.586 51.002 77.313 1.00 144.77 294 SER G C 1
ATOM 3148 O O . SER C 3 173 ? 67.728 52.112 77.832 1.00 146.28 294 SER G O 1
ATOM 3151 N N . THR C 3 174 ? 66.927 50.007 77.906 1.00 134.20 295 THR G N 1
ATOM 3152 C CA . THR C 3 174 ? 66.347 50.189 79.229 1.00 124.13 295 THR G CA 1
ATOM 3153 C C . THR C 3 174 ? 67.442 50.461 80.251 1.00 133.48 295 THR G C 1
ATOM 3154 O O . THR C 3 174 ? 68.500 49.827 80.239 1.00 140.32 295 THR G O 1
ATOM 3158 N N . SER C 3 175 ? 67.175 51.410 81.141 1.00 128.09 296 SER G N 1
ATOM 3159 C CA . SER C 3 175 ? 68.139 51.838 82.143 1.00 126.02 296 SER G CA 1
ATOM 3160 C C . SER C 3 175 ? 67.371 52.230 83.399 1.00 122.63 296 SER G C 1
ATOM 3161 O O . SER C 3 175 ? 66.164 51.992 83.506 1.00 113.62 296 SER G O 1
ATOM 3164 N N . SER C 3 176 ? 68.079 52.823 84.362 1.00 126.72 297 SER G N 1
ATOM 3165 C CA . SER C 3 176 ? 67.414 53.299 85.571 1.00 117.80 297 SER G CA 1
ATOM 3166 C C . SER C 3 176 ? 66.397 54.385 85.254 1.00 116.43 297 SER G C 1
ATOM 3167 O O . SER C 3 176 ? 65.417 54.556 85.991 1.00 115.43 297 SER G O 1
ATOM 3170 N N . LEU C 3 177 ? 66.610 55.126 84.162 1.00 115.21 298 LEU G N 1
ATOM 3171 C CA . LEU C 3 177 ? 65.650 56.148 83.766 1.00 108.56 298 LEU G CA 1
ATOM 3172 C C . LEU C 3 177 ? 64.295 55.533 83.448 1.00 108.27 298 LEU G C 1
ATOM 3173 O O . LEU C 3 177 ? 63.252 56.098 83.800 1.00 104.05 298 LEU G O 1
ATOM 3178 N N . THR C 3 178 ? 64.291 54.344 82.839 1.00 110.34 299 THR G N 1
ATOM 3179 C CA . THR C 3 178 ? 63.029 53.686 82.515 1.00 108.52 299 THR G CA 1
ATOM 3180 C C . THR C 3 178 ? 62.280 53.295 83.781 1.00 110.15 299 THR G C 1
ATOM 3181 O O . THR C 3 178 ? 61.087 53.586 83.925 1.00 105.59 299 THR G O 1
ATOM 3185 N N . THR C 3 179 ? 62.973 52.645 84.720 1.00 107.83 300 THR G N 1
ATOM 3186 C CA . THR C 3 179 ? 62.316 52.210 85.946 1.00 102.93 300 THR G CA 1
ATOM 3187 C C . THR C 3 179 ? 61.805 53.399 86.746 1.00 102.84 300 THR G C 1
ATOM 3188 O O . THR C 3 179 ? 60.682 53.372 87.268 1.00 102.62 300 THR G O 1
ATOM 3192 N N . ALA C 3 180 ? 62.588 54.479 86.800 1.00 99.48 301 ALA G N 1
ATOM 3193 C CA . ALA C 3 180 ? 62.178 55.625 87.601 1.00 97.41 301 ALA G CA 1
ATOM 3194 C C . ALA C 3 180 ? 60.998 56.352 86.967 1.00 101.13 301 ALA G C 1
ATOM 3195 O O . ALA C 3 180 ? 60.035 56.706 87.663 1.00 106.47 301 ALA G O 1
ATOM 3197 N N . THR C 3 181 ? 61.040 56.574 85.647 1.00 101.25 302 THR G N 1
ATOM 3198 C CA . THR C 3 181 ? 59.919 57.242 84.999 1.00 95.89 302 THR G CA 1
ATOM 3199 C C . THR C 3 181 ? 58.660 56.383 85.022 1.00 90.79 302 THR G C 1
ATOM 3200 O O . THR C 3 181 ? 57.553 56.923 85.116 1.00 85.28 302 THR G O 1
ATOM 3204 N N . ILE C 3 182 ? 58.797 55.054 84.982 1.00 90.47 303 ILE G N 1
ATOM 3205 C CA . ILE C 3 182 ? 57.601 54.222 85.032 1.00 93.77 303 ILE G CA 1
ATOM 3206 C C . ILE C 3 182 ? 57.026 54.182 86.442 1.00 98.57 303 ILE G C 1
ATOM 3207 O O . ILE C 3 182 ? 55.803 54.152 86.614 1.00 100.76 303 ILE G O 1
ATOM 3212 N N . LYS C 3 183 ? 57.875 54.218 87.473 1.00 97.87 304 LYS G N 1
ATOM 3213 C CA . LYS C 3 183 ? 57.347 54.338 88.829 1.00 95.65 304 LYS G CA 1
ATOM 3214 C C . LYS C 3 183 ? 56.640 55.675 89.029 1.00 90.47 304 LYS G C 1
ATOM 3215 O O . LYS C 3 183 ? 55.578 55.739 89.667 1.00 96.85 304 LYS G O 1
ATOM 3221 N N . PHE C 3 184 ? 57.196 56.752 88.467 1.00 85.14 305 PHE G N 1
ATOM 3222 C CA . PHE C 3 184 ? 56.544 58.052 88.596 1.00 89.78 305 PHE G CA 1
ATOM 3223 C C . PHE C 3 184 ? 55.219 58.080 87.840 1.00 91.44 305 PHE G C 1
ATOM 3224 O O . PHE C 3 184 ? 54.229 58.637 88.332 1.00 89.74 305 PHE G O 1
ATOM 3232 N N . LEU C 3 185 ? 55.171 57.466 86.655 1.00 94.66 306 LEU G N 1
ATOM 3233 C CA . LEU C 3 185 ? 53.908 57.381 85.929 1.00 96.29 306 LEU G CA 1
ATOM 3234 C C . LEU C 3 185 ? 52.899 56.506 86.659 1.00 98.11 306 LEU G C 1
ATOM 3235 O O . LEU C 3 185 ? 51.696 56.784 86.616 1.00 97.10 306 LEU G O 1
ATOM 3240 N N . LEU C 3 186 ? 53.367 55.469 87.357 1.00 93.04 307 LEU G N 1
ATOM 3241 C CA . LEU C 3 186 ? 52.462 54.650 88.151 1.00 84.42 307 LEU G CA 1
ATOM 3242 C C . LEU C 3 186 ? 51.852 55.471 89.276 1.00 93.60 307 LEU G C 1
ATOM 3243 O O . LEU C 3 186 ? 50.644 55.400 89.530 1.00 96.15 307 LEU G O 1
ATOM 3248 N N . LYS C 3 187 ? 52.679 56.263 89.963 1.00 96.50 308 LYS G N 1
ATOM 3249 C CA . LYS C 3 187 ? 52.148 57.093 91.039 1.00 95.66 308 LYS G CA 1
ATOM 3250 C C . LYS C 3 187 ? 51.209 58.167 90.501 1.00 94.13 308 LYS G C 1
ATOM 3251 O O . LYS C 3 187 ? 50.220 58.521 91.155 1.00 95.60 308 LYS G O 1
ATOM 3257 N N . LEU C 3 188 ? 51.498 58.699 89.312 1.00 92.57 309 LEU G N 1
ATOM 3258 C CA . LEU C 3 188 ? 50.648 59.730 88.727 1.00 89.89 309 LEU G CA 1
ATOM 3259 C C . LEU C 3 188 ? 49.354 59.179 88.139 1.00 93.26 309 LEU G C 1
ATOM 3260 O O . LEU C 3 188 ? 48.373 59.923 88.028 1.00 92.01 309 LEU G O 1
ATOM 3265 N N . SER C 3 189 ? 49.312 57.888 87.808 1.00 92.03 310 SER G N 1
ATOM 3266 C CA . SER C 3 189 ? 48.138 57.321 87.156 1.00 86.27 310 SER G CA 1
ATOM 3267 C C . SER C 3 189 ? 46.950 57.200 88.095 1.00 84.40 310 SER G C 1
ATOM 3268 O O . SER C 3 189 ? 45.856 56.849 87.640 1.00 93.11 310 SER G O 1
ATOM 3271 N N . ILE C 3 190 ? 47.147 57.459 89.388 1.00 97.04 311 ILE G N 1
ATOM 3272 C CA . ILE C 3 190 ? 46.050 57.397 90.348 1.00 94.05 311 ILE G CA 1
ATOM 3273 C C . ILE C 3 190 ? 44.963 58.405 89.990 1.00 94.98 311 ILE G C 1
ATOM 3274 O O . ILE C 3 190 ? 43.766 58.136 90.152 1.00 95.40 311 ILE G O 1
ATOM 3279 N N . PHE C 3 191 ? 45.356 59.560 89.465 1.00 98.43 312 PHE G N 1
ATOM 3280 C CA . PHE C 3 191 ? 44.421 60.617 89.117 1.00 94.97 312 PHE G CA 1
ATOM 3281 C C . PHE C 3 191 ? 43.974 60.499 87.661 1.00 102.48 312 PHE G C 1
ATOM 3282 O O . PHE C 3 191 ? 44.597 59.819 86.843 1.00 106.21 312 PHE G O 1
ATOM 3290 N N . ASP C 3 192 ? 42.863 61.168 87.346 1.00 126.58 313 ASP G N 1
ATOM 3291 C CA . ASP C 3 192 ? 42.271 61.101 86.014 1.00 130.73 313 ASP G CA 1
ATOM 3292 C C . ASP C 3 192 ? 42.951 62.009 84.993 1.00 134.49 313 ASP G C 1
ATOM 3293 O O . ASP C 3 192 ? 43.143 61.598 83.844 1.00 135.96 313 ASP G O 1
ATOM 3298 N N . GLU C 3 193 ? 43.309 63.242 85.369 1.00 111.00 314 GLU G N 1
ATOM 3299 C CA . GLU C 3 193 ? 43.927 64.139 84.396 1.00 99.25 314 GLU G CA 1
ATOM 3300 C C . GLU C 3 193 ? 45.297 63.630 83.965 1.00 97.90 314 GLU G C 1
ATOM 3301 O O . GLU C 3 193 ? 45.667 63.739 82.786 1.00 110.94 314 GLU G O 1
ATOM 3307 N N . ASN C 3 194 ? 46.060 63.062 84.902 1.00 93.57 315 ASN G N 1
ATOM 3308 C CA . ASN C 3 194 ? 47.342 62.477 84.532 1.00 92.20 315 ASN G CA 1
ATOM 3309 C C . ASN C 3 194 ? 47.146 61.284 83.610 1.00 95.91 315 ASN G C 1
ATOM 3310 O O . ASN C 3 194 ? 47.913 61.093 82.662 1.00 99.66 315 ASN G O 1
ATOM 3315 N N . LYS C 3 195 ? 46.102 60.488 83.853 1.00 101.77 316 LYS G N 1
ATOM 3316 C CA . LYS C 3 195 ? 45.829 59.349 82.984 1.00 104.13 316 LYS G CA 1
ATOM 3317 C C . LYS C 3 195 ? 45.426 59.801 81.586 1.00 95.56 316 LYS G C 1
ATOM 3318 O O . LYS C 3 195 ? 45.790 59.162 80.592 1.00 100.20 316 LYS G O 1
ATOM 3324 N N . ILE C 3 196 ? 44.703 60.918 81.489 1.00 100.94 317 ILE G N 1
ATOM 3325 C CA . ILE C 3 196 ? 44.278 61.412 80.184 1.00 99.97 317 ILE G CA 1
ATOM 3326 C C . ILE C 3 196 ? 45.471 61.946 79.404 1.00 100.63 317 ILE G C 1
ATOM 3327 O O . ILE C 3 196 ? 45.646 61.637 78.219 1.00 103.64 317 ILE G O 1
ATOM 3332 N N . VAL C 3 197 ? 46.318 62.746 80.058 1.00 101.90 318 VAL G N 1
ATOM 3333 C CA . VAL C 3 197 ? 47.518 63.238 79.385 1.00 92.72 318 VAL G CA 1
ATOM 3334 C C . VAL C 3 197 ? 48.463 62.086 79.057 1.00 96.31 318 VAL G C 1
ATOM 3335 O O . VAL C 3 197 ? 49.221 62.150 78.081 1.00 96.77 318 VAL G O 1
ATOM 3339 N N . MET C 3 198 ? 48.423 61.010 79.845 1.00 101.17 319 MET G N 1
ATOM 3340 C CA . MET C 3 198 ? 49.297 59.870 79.601 1.00 100.11 319 MET G CA 1
ATOM 3341 C C . MET C 3 198 ? 48.849 59.080 78.378 1.00 96.06 319 MET G C 1
ATOM 3342 O O . MET C 3 198 ? 49.644 58.821 77.467 1.00 101.03 319 MET G O 1
ATOM 3347 N N . GLU C 3 199 ? 47.572 58.695 78.333 1.00 97.25 320 GLU G N 1
ATOM 3348 C CA . GLU C 3 199 ? 47.077 57.902 77.216 1.00 98.11 320 GLU G CA 1
ATOM 3349 C C . GLU C 3 199 ? 46.835 58.731 75.962 1.00 102.99 320 GLU G C 1
ATOM 3350 O O . GLU C 3 199 ? 46.658 58.151 74.885 1.00 110.00 320 GLU G O 1
ATOM 3356 N N . GLN C 3 200 ? 46.781 60.060 76.079 1.00 109.75 321 GLN G N 1
ATOM 3357 C CA . GLN C 3 200 ? 46.700 60.918 74.903 1.00 108.17 321 GLN G CA 1
ATOM 3358 C C . GLN C 3 200 ? 48.020 60.981 74.142 1.00 101.56 321 GLN G C 1
ATOM 3359 O O . GLN C 3 200 ? 48.022 61.236 72.933 1.00 101.70 321 GLN G O 1
ATOM 3365 N N . ASN C 3 201 ? 49.140 60.751 74.825 1.00 101.61 322 ASN G N 1
ATOM 3366 C CA . ASN C 3 201 ? 50.456 60.729 74.202 1.00 97.34 322 ASN G CA 1
ATOM 3367 C C . ASN C 3 201 ? 50.877 59.329 73.778 1.00 101.65 322 ASN G C 1
ATOM 3368 O O . ASN C 3 201 ? 52.043 59.124 73.426 1.00 104.38 322 ASN G O 1
ATOM 3373 N N . GLY C 3 202 ? 49.962 58.362 73.819 1.00 115.32 323 GLY G N 1
ATOM 3374 C CA . GLY C 3 202 ? 50.262 57.017 73.373 1.00 120.78 323 GLY G CA 1
ATOM 3375 C C . GLY C 3 202 ? 51.157 56.239 74.314 1.00 123.20 323 GLY G C 1
ATOM 3376 O O . GLY C 3 202 ? 52.193 55.712 73.896 1.00 128.31 323 GLY G O 1
ATOM 3377 N N . THR C 3 203 ? 50.791 56.189 75.596 1.00 110.48 324 THR G N 1
ATOM 3378 C CA . THR C 3 203 ? 51.608 55.485 76.579 1.00 107.38 324 THR G CA 1
ATOM 3379 C C . THR C 3 203 ? 51.397 53.974 76.551 1.00 110.87 324 THR G C 1
ATOM 3380 O O . THR C 3 203 ? 52.349 53.220 76.788 1.00 111.63 324 THR G O 1
ATOM 3384 N N . ILE C 3 204 ? 50.176 53.511 76.264 1.00 110.43 325 ILE G N 1
ATOM 3385 C CA . ILE C 3 204 ? 49.892 52.079 76.346 1.00 109.89 325 ILE G CA 1
ATOM 3386 C C . ILE C 3 204 ? 50.701 51.310 75.309 1.00 115.52 325 ILE G C 1
ATOM 3387 O O . ILE C 3 204 ? 51.249 50.239 75.597 1.00 111.83 325 ILE G O 1
ATOM 3392 N N . GLU C 3 205 ? 50.797 51.846 74.090 1.00 131.25 326 GLU G N 1
ATOM 3393 C CA . GLU C 3 205 ? 51.572 51.170 73.054 1.00 133.34 326 GLU G CA 1
ATOM 3394 C C . GLU C 3 205 ? 53.065 51.199 73.365 1.00 132.65 326 GLU G C 1
ATOM 3395 O O . GLU C 3 205 ? 53.777 50.217 73.116 1.00 135.98 326 GLU G O 1
ATOM 3401 N N . LYS C 3 206 ? 53.557 52.309 73.922 1.00 115.56 327 LYS G N 1
ATOM 3402 C CA . LYS C 3 206 ? 54.963 52.365 74.306 1.00 109.93 327 LYS G CA 1
ATOM 3403 C C . LYS C 3 206 ? 55.278 51.374 75.416 1.00 108.67 327 LYS G C 1
ATOM 3404 O O . LYS C 3 206 ? 56.379 50.814 75.453 1.00 110.64 327 LYS G O 1
ATOM 3410 N N . LEU C 3 207 ? 54.325 51.134 76.317 1.00 106.08 328 LEU G N 1
ATOM 3411 C CA . LEU C 3 207 ? 54.539 50.126 77.348 1.00 105.59 328 LEU G CA 1
ATOM 3412 C C . LEU C 3 207 ? 54.485 48.721 76.765 1.00 109.65 328 LEU G C 1
ATOM 3413 O O . LEU C 3 207 ? 55.290 47.857 77.135 1.00 110.37 328 LEU G O 1
ATOM 3418 N N . LEU C 3 208 ? 53.540 48.471 75.855 1.00 106.78 329 LEU G N 1
ATOM 3419 C CA . LEU C 3 208 ? 53.432 47.152 75.241 1.00 100.37 329 LEU G CA 1
ATOM 3420 C C . LEU C 3 208 ? 54.653 46.822 74.394 1.00 112.31 329 LEU G C 1
ATOM 3421 O O . LEU C 3 208 ? 54.987 45.643 74.223 1.00 118.86 329 LEU G O 1
ATOM 3426 N N . LYS C 3 209 ? 55.334 47.837 73.867 1.00 117.03 330 LYS G N 1
ATOM 3427 C CA . LYS C 3 209 ? 56.527 47.611 73.059 1.00 121.92 330 LYS G CA 1
ATOM 3428 C C . LYS C 3 209 ? 57.778 47.371 73.899 1.00 121.38 330 LYS G C 1
ATOM 3429 O O . LYS C 3 209 ? 58.877 47.296 73.337 1.00 120.47 330 LYS G O 1
ATOM 3435 N N . LEU C 3 210 ? 57.644 47.288 75.225 1.00 118.68 331 LEU G N 1
ATOM 3436 C CA . LEU C 3 210 ? 58.773 46.979 76.094 1.00 115.81 331 LEU G CA 1
ATOM 3437 C C . LEU C 3 210 ? 58.993 45.484 76.298 1.00 116.81 331 LEU G C 1
ATOM 3438 O O . LEU C 3 210 ? 60.143 45.054 76.444 1.00 117.46 331 LEU G O 1
ATOM 3443 N N . PHE C 3 211 ? 57.932 44.681 76.295 1.00 116.30 332 PHE G N 1
ATOM 3444 C CA . PHE C 3 211 ? 58.078 43.255 76.545 1.00 121.06 332 PHE G CA 1
ATOM 3445 C C . PHE C 3 211 ? 58.811 42.576 75.388 1.00 120.58 332 PHE G C 1
ATOM 3446 O O . PHE C 3 211 ? 58.706 43.011 74.238 1.00 124.60 332 PHE G O 1
ATOM 3454 N N . PRO C 3 212 ? 59.554 41.488 75.663 1.00 115.88 333 PRO G N 1
ATOM 3455 C CA . PRO C 3 212 ? 59.973 40.984 76.983 1.00 120.55 333 PRO G CA 1
ATOM 3456 C C . PRO C 3 212 ? 60.949 41.910 77.715 1.00 127.40 333 PRO G C 1
ATOM 3457 O O . PRO C 3 212 ? 61.803 42.535 77.089 1.00 126.16 333 PRO G O 1
ATOM 3461 N N . ILE C 3 213 ? 60.882 41.973 79.043 1.00 125.40 334 ILE G N 1
ATOM 3462 C CA . ILE C 3 213 ? 61.838 42.721 79.851 1.00 129.74 334 ILE G CA 1
ATOM 3463 C C . ILE C 3 213 ? 62.378 41.789 80.925 1.00 129.44 334 ILE G C 1
ATOM 3464 O O . ILE C 3 213 ? 61.609 41.071 81.575 1.00 127.66 334 ILE G O 1
ATOM 3469 N N . GLN C 3 214 ? 63.697 41.795 81.105 1.00 138.26 335 GLN G N 1
ATOM 3470 C CA . GLN C 3 214 ? 64.323 40.886 82.055 1.00 145.59 335 GLN G CA 1
ATOM 3471 C C . GLN C 3 214 ? 64.360 41.436 83.474 1.00 145.15 335 GLN G C 1
ATOM 3472 O O . GLN C 3 214 ? 64.354 40.651 84.429 1.00 146.06 335 GLN G O 1
ATOM 3478 N N . ASP C 3 215 ? 64.394 42.751 83.642 1.00 131.97 336 ASP G N 1
ATOM 3479 C CA . ASP C 3 215 ? 64.520 43.308 84.984 1.00 126.56 336 ASP G CA 1
ATOM 3480 C C . ASP C 3 215 ? 63.222 43.097 85.754 1.00 128.51 336 ASP G C 1
ATOM 3481 O O . ASP C 3 215 ? 62.165 43.567 85.310 1.00 128.40 336 ASP G O 1
ATOM 3486 N N . PRO C 3 216 ? 63.248 42.399 86.894 1.00 124.40 337 PRO G N 1
ATOM 3487 C CA . PRO C 3 216 ? 62.013 42.209 87.674 1.00 124.11 337 PRO G CA 1
ATOM 3488 C C . PRO C 3 216 ? 61.356 43.504 88.119 1.00 121.56 337 PRO G C 1
ATOM 3489 O O . PRO C 3 216 ? 60.121 43.577 88.160 1.00 115.49 337 PRO G O 1
ATOM 3493 N N . GLU C 3 217 ? 62.142 44.534 88.445 1.00 117.10 338 GLU G N 1
ATOM 3494 C CA . GLU C 3 217 ? 61.556 45.787 88.909 1.00 111.04 338 GLU G CA 1
ATOM 3495 C C . GLU C 3 217 ? 60.805 46.485 87.786 1.00 110.63 338 GLU G C 1
ATOM 3496 O O . GLU C 3 217 ? 59.672 46.949 87.973 1.00 114.44 338 GLU G O 1
ATOM 3502 N N . LEU C 3 218 ? 61.418 46.552 86.602 1.00 114.30 339 LEU G N 1
ATOM 3503 C CA . LEU C 3 218 ? 60.727 47.113 85.449 1.00 113.24 339 LEU G CA 1
ATOM 3504 C C . LEU C 3 218 ? 59.504 46.283 85.091 1.00 111.51 339 LEU G C 1
ATOM 3505 O O . LEU C 3 218 ? 58.472 46.826 84.687 1.00 108.64 339 LEU G O 1
ATOM 3510 N N . ARG C 3 219 ? 59.590 44.964 85.271 1.00 109.52 340 ARG G N 1
ATOM 3511 C CA . ARG C 3 219 ? 58.461 44.099 84.951 1.00 109.28 340 ARG G CA 1
ATOM 3512 C C . ARG C 3 219 ? 57.275 44.397 85.860 1.00 113.49 340 ARG G C 1
ATOM 3513 O O . ARG C 3 219 ? 56.146 44.594 85.388 1.00 103.70 340 ARG G O 1
ATOM 3521 N N . LYS C 3 220 ? 57.522 44.459 87.172 1.00 111.89 341 LYS G N 1
ATOM 3522 C CA . LYS C 3 220 ? 56.444 44.759 88.107 1.00 98.61 341 LYS G CA 1
ATOM 3523 C C . LYS C 3 220 ? 55.891 46.160 87.884 1.00 103.03 341 LYS G C 1
ATOM 3524 O O . LYS C 3 220 ? 54.673 46.366 87.929 1.00 106.46 341 LYS G O 1
ATOM 3530 N N . ALA C 3 221 ? 56.765 47.130 87.598 1.00 105.66 342 ALA G N 1
ATOM 3531 C CA . ALA C 3 221 ? 56.285 48.494 87.404 1.00 97.63 342 ALA G CA 1
ATOM 3532 C C . ALA C 3 221 ? 55.424 48.604 86.152 1.00 94.69 342 ALA G C 1
ATOM 3533 O O . ALA C 3 221 ? 54.368 49.250 86.173 1.00 89.98 342 ALA G O 1
ATOM 3535 N N . VAL C 3 222 ? 55.836 47.947 85.064 1.00 96.57 343 VAL G N 1
ATOM 3536 C CA . VAL C 3 222 ? 55.067 48.016 83.828 1.00 95.84 343 VAL G CA 1
ATOM 3537 C C . VAL C 3 222 ? 53.731 47.306 83.988 1.00 95.94 343 VAL G C 1
ATOM 3538 O O . VAL C 3 222 ? 52.691 47.815 83.551 1.00 93.27 343 VAL G O 1
ATOM 3542 N N . ILE C 3 223 ? 53.729 46.120 84.607 1.00 95.06 344 ILE G N 1
ATOM 3543 C CA . ILE C 3 223 ? 52.459 45.415 84.742 1.00 89.09 344 ILE G CA 1
ATOM 3544 C C . ILE C 3 223 ? 51.521 46.152 85.692 1.00 94.99 344 ILE G C 1
ATOM 3545 O O . ILE C 3 223 ? 50.306 46.169 85.473 1.00 96.40 344 ILE G O 1
ATOM 3550 N N . MET C 3 224 ? 52.051 46.816 86.727 1.00 96.22 345 MET G N 1
ATOM 3551 C CA . MET C 3 224 ? 51.176 47.583 87.612 1.00 92.96 345 MET G CA 1
ATOM 3552 C C . MET C 3 224 ? 50.637 48.834 86.924 1.00 96.57 345 MET G C 1
ATOM 3553 O O . MET C 3 224 ? 49.480 49.220 87.140 1.00 92.85 345 MET G O 1
ATOM 3558 N N . LEU C 3 225 ? 51.452 49.483 86.086 1.00 96.61 346 LEU G N 1
ATOM 3559 C CA . LEU C 3 225 ? 50.954 50.642 85.353 1.00 84.59 346 LEU G CA 1
ATOM 3560 C C . LEU C 3 225 ? 49.890 50.235 84.341 1.00 86.53 346 LEU G C 1
ATOM 3561 O O . LEU C 3 225 ? 48.871 50.923 84.187 1.00 89.66 346 LEU G O 1
ATOM 3566 N N . LEU C 3 226 ? 50.088 49.102 83.665 1.00 89.04 347 LEU G N 1
ATOM 3567 C CA . LEU C 3 226 ? 49.044 48.591 82.786 1.00 92.40 347 LEU G CA 1
ATOM 3568 C C . LEU C 3 226 ? 47.809 48.174 83.573 1.00 95.73 347 LEU G C 1
ATOM 3569 O O . LEU C 3 226 ? 46.688 48.274 83.064 1.00 96.29 347 LEU G O 1
ATOM 3574 N N . PHE C 3 227 ? 47.990 47.714 84.814 1.00 92.74 348 PHE G N 1
ATOM 3575 C CA . PHE C 3 227 ? 46.845 47.385 85.656 1.00 94.29 348 PHE G CA 1
ATOM 3576 C C . PHE C 3 227 ? 46.038 48.630 85.993 1.00 98.24 348 PHE G C 1
ATOM 3577 O O . PHE C 3 227 ? 44.803 48.596 85.993 1.00 100.33 348 PHE G O 1
ATOM 3585 N N . ASN C 3 228 ? 46.722 49.737 86.283 1.00 96.75 349 ASN G N 1
ATOM 3586 C CA . ASN C 3 228 ? 46.013 50.998 86.480 1.00 91.29 349 ASN G CA 1
ATOM 3587 C C . ASN C 3 228 ? 45.335 51.463 85.197 1.00 96.89 349 ASN G C 1
ATOM 3588 O O . ASN C 3 228 ? 44.265 52.079 85.247 1.00 90.12 349 ASN G O 1
ATOM 3593 N N . PHE C 3 229 ? 45.947 51.184 84.042 1.00 103.46 350 PHE G N 1
ATOM 3594 C CA . PHE C 3 229 ? 45.362 51.605 82.770 1.00 99.19 350 PHE G CA 1
ATOM 3595 C C . PHE C 3 229 ? 44.149 50.771 82.374 1.00 99.96 350 PHE G C 1
ATOM 3596 O O . PHE C 3 229 ? 43.239 51.281 81.709 1.00 96.87 350 PHE G O 1
ATOM 3604 N N . SER C 3 230 ? 44.106 49.503 82.779 1.00 95.58 351 SER G N 1
ATOM 3605 C CA . SER C 3 230 ? 43.154 48.554 82.210 1.00 98.96 351 SER G CA 1
ATOM 3606 C C . SER C 3 230 ? 41.754 48.675 82.795 1.00 89.22 351 SER G C 1
ATOM 3607 O O . SER C 3 230 ? 40.863 47.929 82.377 1.00 86.22 351 SER G O 1
ATOM 3610 N N . PHE C 3 231 ? 41.535 49.582 83.744 1.00 93.97 352 PHE G N 1
ATOM 3611 C CA . PHE C 3 231 ? 40.207 49.839 84.280 1.00 95.05 352 PHE G CA 1
ATOM 3612 C C . PHE C 3 231 ? 39.430 50.858 83.454 1.00 100.32 352 PHE G C 1
ATOM 3613 O O . PHE C 3 231 ? 38.514 51.504 83.977 1.00 84.14 352 PHE G O 1
ATOM 3621 N N . ASP C 3 232 ? 39.805 51.040 82.189 1.00 102.84 353 ASP G N 1
ATOM 3622 C CA . ASP C 3 232 ? 39.018 51.784 81.219 1.00 100.60 353 ASP G CA 1
ATOM 3623 C C . ASP C 3 232 ? 38.489 50.824 80.159 1.00 104.46 353 ASP G C 1
ATOM 3624 O O . ASP C 3 232 ? 39.127 49.816 79.842 1.00 104.11 353 ASP G O 1
ATOM 3629 N N . SER C 3 233 ? 37.312 51.147 79.616 1.00 112.82 354 SER G N 1
ATOM 3630 C CA . SER C 3 233 ? 36.691 50.279 78.618 1.00 119.56 354 SER G CA 1
ATOM 3631 C C . SER C 3 233 ? 37.513 50.196 77.337 1.00 122.06 354 SER G C 1
ATOM 3632 O O . SER C 3 233 ? 37.439 49.190 76.622 1.00 119.95 354 SER G O 1
ATOM 3635 N N . LYS C 3 234 ? 38.290 51.233 77.026 1.00 115.31 355 LYS G N 1
ATOM 3636 C CA . LYS C 3 234 ? 39.010 51.298 75.761 1.00 106.77 355 LYS G CA 1
ATOM 3637 C C . LYS C 3 234 ? 40.403 50.685 75.822 1.00 105.30 355 LYS G C 1
ATOM 3638 O O . LYS C 3 234 ? 40.872 50.138 74.818 1.00 120.98 355 LYS G O 1
ATOM 3644 N N . ASN C 3 235 ? 41.080 50.765 76.969 1.00 97.49 356 ASN G N 1
ATOM 3645 C CA . ASN C 3 235 ? 42.464 50.313 77.044 1.00 103.19 356 ASN G CA 1
ATOM 3646 C C . ASN C 3 235 ? 42.604 48.794 77.005 1.00 108.35 356 ASN G C 1
ATOM 3647 O O . ASN C 3 235 ? 43.692 48.299 76.694 1.00 112.90 356 ASN G O 1
ATOM 3652 N N . LEU C 3 236 ? 41.547 48.039 77.344 1.00 108.13 357 LEU G N 1
ATOM 3653 C CA . LEU C 3 236 ? 41.655 46.580 77.299 1.00 108.25 357 LEU G CA 1
ATOM 3654 C C . LEU C 3 236 ? 41.765 46.036 75.878 1.00 115.21 357 LEU G C 1
ATOM 3655 O O . LEU C 3 236 ? 42.665 45.205 75.628 1.00 125.10 357 LEU G O 1
ATOM 3660 N N . PRO C 3 237 ? 40.902 46.404 74.919 1.00 108.37 358 PRO G N 1
ATOM 3661 C CA . PRO C 3 237 ? 41.131 45.937 73.540 1.00 106.62 358 PRO G CA 1
ATOM 3662 C C . PRO C 3 237 ? 42.468 46.374 72.978 1.00 105.25 358 PRO G C 1
ATOM 3663 O O . PRO C 3 237 ? 43.068 45.640 72.181 1.00 101.90 358 PRO G O 1
ATOM 3667 N N . LYS C 3 238 ? 42.954 47.552 73.373 1.00 107.55 359 LYS G N 1
ATOM 3668 C CA . LYS C 3 238 ? 44.244 48.026 72.890 1.00 103.00 359 LYS G CA 1
ATOM 3669 C C . LYS C 3 238 ? 45.376 47.112 73.334 1.00 103.35 359 LYS G C 1
ATOM 3670 O O . LYS C 3 238 ? 46.357 46.940 72.600 1.00 109.63 359 LYS G O 1
ATOM 3676 N N . MET C 3 239 ? 45.251 46.508 74.514 1.00 106.39 360 MET G N 1
ATOM 3677 C CA . MET C 3 239 ? 46.268 45.580 74.989 1.00 101.15 360 MET G CA 1
ATOM 3678 C C . MET C 3 239 ? 46.062 44.184 74.418 1.00 99.55 360 MET G C 1
ATOM 3679 O O . MET C 3 239 ? 47.037 43.477 74.141 1.00 106.75 360 MET G O 1
ATOM 3684 N N . VAL C 3 240 ? 44.806 43.767 74.242 1.00 99.18 361 VAL G N 1
ATOM 3685 C CA . VAL C 3 240 ? 44.545 42.439 73.691 1.00 104.78 361 VAL G CA 1
ATOM 3686 C C . VAL C 3 240 ? 45.035 42.356 72.251 1.00 118.07 361 VAL G C 1
ATOM 3687 O O . VAL C 3 240 ? 45.707 41.395 71.860 1.00 119.92 361 VAL G O 1
ATOM 3691 N N . ASN C 3 241 ? 44.727 43.375 71.446 1.00 120.49 362 ASN G N 1
ATOM 3692 C CA . ASN C 3 241 ? 45.207 43.404 70.071 1.00 112.55 362 ASN G CA 1
ATOM 3693 C C . ASN C 3 241 ? 46.694 43.713 69.993 1.00 105.30 362 ASN G C 1
ATOM 3694 O O . ASN C 3 241 ? 47.312 43.477 68.949 1.00 107.92 362 ASN G O 1
ATOM 3699 N N . GLY C 3 242 ? 47.277 44.232 71.071 1.00 108.63 363 GLY G N 1
ATOM 3700 C CA . GLY C 3 242 ? 48.683 44.556 71.144 1.00 103.98 363 GLY G CA 1
ATOM 3701 C C . GLY C 3 242 ? 49.593 43.403 71.485 1.00 110.50 363 GLY G C 1
ATOM 3702 O O . GLY C 3 242 ? 50.807 43.599 71.583 1.00 106.41 363 GLY G O 1
ATOM 3703 N N . GLY C 3 243 ? 49.049 42.203 71.677 1.00 130.63 364 GLY G N 1
ATOM 3704 C CA . GLY C 3 243 ? 49.887 41.052 71.947 1.00 135.05 364 GLY G CA 1
ATOM 3705 C C . GLY C 3 243 ? 50.386 40.931 73.368 1.00 128.75 364 GLY G C 1
ATOM 3706 O O . GLY C 3 243 ? 51.368 40.222 73.607 1.00 131.44 364 GLY G O 1
ATOM 3707 N N . LEU C 3 244 ? 49.766 41.634 74.318 1.00 117.50 365 LEU G N 1
ATOM 3708 C CA . LEU C 3 244 ? 50.189 41.524 75.710 1.00 116.47 365 LEU G CA 1
ATOM 3709 C C . LEU C 3 244 ? 49.952 40.123 76.269 1.00 120.09 365 LEU G C 1
ATOM 3710 O O . LEU C 3 244 ? 50.718 39.662 77.125 1.00 124.46 365 LEU G O 1
ATOM 3715 N N . VAL C 3 245 ? 48.903 39.441 75.792 1.00 114.57 366 VAL G N 1
ATOM 3716 C CA . VAL C 3 245 ? 48.521 38.143 76.357 1.00 105.44 366 VAL G CA 1
ATOM 3717 C C . VAL C 3 245 ? 49.610 37.079 76.230 1.00 113.53 366 VAL G C 1
ATOM 3718 O O . VAL C 3 245 ? 49.908 36.410 77.235 1.00 122.97 366 VAL G O 1
ATOM 3722 N N . PRO C 3 246 ? 50.195 36.830 75.048 1.00 113.74 367 PRO G N 1
ATOM 3723 C CA . PRO C 3 246 ? 51.105 35.670 74.932 1.00 119.09 367 PRO G CA 1
ATOM 3724 C C . PRO C 3 246 ? 52.317 35.727 75.848 1.00 130.62 367 PRO G C 1
ATOM 3725 O O . PRO C 3 246 ? 52.621 34.733 76.519 1.00 121.36 367 PRO G O 1
ATOM 3729 N N . HIS C 3 247 ? 53.017 36.863 75.909 1.00 157.08 368 HIS G N 1
ATOM 3730 C CA . HIS C 3 247 ? 54.215 36.928 76.734 1.00 161.93 368 HIS G CA 1
ATOM 3731 C C . HIS C 3 247 ? 53.900 37.161 78.202 1.00 156.29 368 HIS G C 1
ATOM 3732 O O . HIS C 3 247 ? 54.808 37.074 79.036 1.00 158.77 368 HIS G O 1
ATOM 3739 N N . MET C 3 248 ? 52.645 37.460 78.531 1.00 127.62 369 MET G N 1
ATOM 3740 C CA . MET C 3 248 ? 52.206 37.499 79.917 1.00 130.28 369 MET G CA 1
ATOM 3741 C C . MET C 3 248 ? 51.785 36.133 80.439 1.00 125.37 369 MET G C 1
ATOM 3742 O O . MET C 3 248 ? 51.896 35.879 81.645 1.00 120.97 369 MET G O 1
ATOM 3747 N N . ALA C 3 249 ? 51.312 35.243 79.560 1.00 128.72 370 ALA G N 1
ATOM 3748 C CA . ALA C 3 249 ? 50.891 33.923 80.021 1.00 119.97 370 ALA G CA 1
ATOM 3749 C C . ALA C 3 249 ? 52.052 33.140 80.624 1.00 124.53 370 ALA G C 1
ATOM 3750 O O . ALA C 3 249 ? 51.847 32.339 81.544 1.00 122.35 370 ALA G O 1
ATOM 3752 N N . SER C 3 250 ? 53.272 33.356 80.124 1.00 128.91 371 SER G N 1
ATOM 3753 C CA . SER C 3 250 ? 54.457 32.717 80.691 1.00 131.12 371 SER G CA 1
ATOM 3754 C C . SER C 3 250 ? 54.828 33.265 82.064 1.00 126.56 371 SER G C 1
ATOM 3755 O O . SER C 3 250 ? 55.460 32.549 82.849 1.00 127.06 371 SER G O 1
ATOM 3758 N N . LEU C 3 251 ? 54.439 34.500 82.379 1.00 125.18 372 LEU G N 1
ATOM 3759 C CA . LEU C 3 251 ? 54.799 35.123 83.649 1.00 126.33 372 LEU G CA 1
ATOM 3760 C C . LEU C 3 251 ? 53.905 34.680 84.795 1.00 134.36 372 LEU G C 1
ATOM 3761 O O . LEU C 3 251 ? 54.097 35.141 85.926 1.00 136.50 372 LEU G O 1
ATOM 3766 N N . LEU C 3 252 ? 52.926 33.817 84.520 1.00 132.19 373 LEU G N 1
ATOM 3767 C CA . LEU C 3 252 ? 52.014 33.354 85.557 1.00 119.36 373 LEU G CA 1
ATOM 3768 C C . LEU C 3 252 ? 52.745 32.616 86.673 1.00 131.74 373 LEU G C 1
ATOM 3769 O O . LEU C 3 252 ? 52.314 32.661 87.831 1.00 134.79 373 LEU G O 1
ATOM 3774 N N . ASP C 3 253 ? 53.844 31.932 86.352 1.00 149.19 374 ASP G N 1
ATOM 3775 C CA . ASP C 3 253 ? 54.620 31.213 87.355 1.00 154.10 374 ASP G CA 1
ATOM 3776 C C . ASP C 3 253 ? 55.693 32.067 88.023 1.00 157.54 374 ASP G C 1
ATOM 3777 O O . ASP C 3 253 ? 56.227 31.660 89.060 1.00 166.32 374 ASP G O 1
ATOM 3782 N N . SER C 3 254 ? 56.012 33.239 87.474 1.00 140.63 375 SER G N 1
ATOM 3783 C CA . SER C 3 254 ? 57.107 34.044 88.007 1.00 140.83 375 SER G CA 1
ATOM 3784 C C . SER C 3 254 ? 56.596 35.176 88.892 1.00 152.08 375 SER G C 1
ATOM 3785 O O . SER C 3 254 ? 56.757 35.138 90.116 1.00 163.20 375 SER G O 1
ATOM 3788 N N . ASP C 3 255 ? 55.988 36.188 88.277 1.00 147.53 376 ASP G N 1
ATOM 3789 C CA . ASP C 3 255 ? 55.496 37.363 88.978 1.00 145.87 376 ASP G CA 1
ATOM 3790 C C . ASP C 3 255 ? 54.148 37.084 89.644 1.00 140.94 376 ASP G C 1
ATOM 3791 O O . ASP C 3 255 ? 53.478 36.085 89.369 1.00 140.57 376 ASP G O 1
ATOM 3796 N N . THR C 3 256 ? 53.780 37.966 90.572 1.00 146.75 377 THR G N 1
ATOM 3797 C CA . THR C 3 256 ? 52.503 37.895 91.276 1.00 152.12 377 THR G CA 1
ATOM 3798 C C . THR C 3 256 ? 51.407 38.749 90.649 1.00 145.85 377 THR G C 1
ATOM 3799 O O . THR C 3 256 ? 50.241 38.342 90.648 1.00 138.81 377 THR G O 1
ATOM 3803 N N . LYS C 3 257 ? 51.746 39.921 90.108 1.00 133.65 378 LYS G N 1
ATOM 3804 C CA . LYS C 3 257 ? 50.753 40.765 89.452 1.00 121.66 378 LYS G CA 1
ATOM 3805 C C . LYS C 3 257 ? 50.399 40.266 88.060 1.00 120.27 378 LYS G C 1
ATOM 3806 O O . LYS C 3 257 ? 49.441 40.772 87.456 1.00 117.05 378 LYS G O 1
ATOM 3812 N N . ALA C 3 258 ? 51.166 39.310 87.532 1.00 121.89 379 ALA G N 1
ATOM 3813 C CA . ALA C 3 258 ? 50.876 38.778 86.208 1.00 110.77 379 ALA G CA 1
ATOM 3814 C C . ALA C 3 258 ? 49.518 38.092 86.171 1.00 110.08 379 ALA G C 1
ATOM 3815 O O . ALA C 3 258 ? 48.770 38.242 85.201 1.00 109.91 379 ALA G O 1
ATOM 3817 N N . LEU C 3 259 ? 49.166 37.355 87.229 1.00 109.88 380 LEU G N 1
ATOM 3818 C CA . LEU C 3 259 ? 47.839 36.745 87.281 1.00 106.38 380 LEU G CA 1
ATOM 3819 C C . LEU C 3 259 ? 46.750 37.803 87.394 1.00 107.45 380 LEU G C 1
ATOM 3820 O O . LEU C 3 259 ? 45.674 37.668 86.794 1.00 106.69 380 LEU G O 1
ATOM 3825 N N . ASN C 3 260 ? 47.024 38.875 88.142 1.00 109.53 381 ASN G N 1
ATOM 3826 C CA . ASN C 3 260 ? 46.038 39.936 88.309 1.00 100.07 381 ASN G CA 1
ATOM 3827 C C . ASN C 3 260 ? 45.745 40.623 86.984 1.00 102.13 381 ASN G C 1
ATOM 3828 O O . ASN C 3 260 ? 44.590 40.945 86.680 1.00 95.83 381 ASN G O 1
ATOM 3833 N N . MET C 3 261 ? 46.782 40.842 86.174 1.00 102.00 382 MET G N 1
ATOM 3834 C CA . MET C 3 261 ? 46.565 41.425 84.853 1.00 101.23 382 MET G CA 1
ATOM 3835 C C . MET C 3 261 ? 45.943 40.414 83.896 1.00 104.11 382 MET G C 1
ATOM 3836 O O . MET C 3 261 ? 45.103 40.774 83.059 1.00 103.38 382 MET G O 1
ATOM 3841 N N . MET C 3 262 ? 46.341 39.144 84.003 1.00 103.51 383 MET G N 1
ATOM 3842 C CA . MET C 3 262 ? 45.822 38.131 83.095 1.00 100.29 383 MET G CA 1
ATOM 3843 C C . MET C 3 262 ? 44.333 37.908 83.296 1.00 96.75 383 MET G C 1
ATOM 3844 O O . MET C 3 262 ? 43.628 37.592 82.335 1.00 99.00 383 MET G O 1
ATOM 3849 N N . TYR C 3 263 ? 43.830 38.076 84.520 1.00 98.83 384 TYR G N 1
ATOM 3850 C CA . TYR C 3 263 ? 42.387 37.968 84.719 1.00 95.80 384 TYR G CA 1
ATOM 3851 C C . TYR C 3 263 ? 41.648 39.079 83.981 1.00 101.99 384 TYR G C 1
ATOM 3852 O O . TYR C 3 263 ? 40.668 38.827 83.265 1.00 106.17 384 TYR G O 1
ATOM 3861 N N . LEU C 3 264 ? 42.112 40.322 84.141 1.00 102.36 385 LEU G N 1
ATOM 3862 C CA . LEU C 3 264 ? 41.469 41.443 83.466 1.00 99.76 385 LEU G CA 1
ATOM 3863 C C . LEU C 3 264 ? 41.565 41.306 81.956 1.00 100.44 385 LEU G C 1
ATOM 3864 O O . LEU C 3 264 ? 40.662 41.740 81.231 1.00 101.07 385 LEU G O 1
ATOM 3869 N N . LEU C 3 265 ? 42.648 40.704 81.466 1.00 101.10 386 LEU G N 1
ATOM 3870 C CA . LEU C 3 265 ? 42.741 40.419 80.039 1.00 103.11 386 LEU G CA 1
ATOM 3871 C C . LEU C 3 265 ? 41.728 39.355 79.632 1.00 104.65 386 LEU G C 1
ATOM 3872 O O . LEU C 3 265 ? 40.971 39.541 78.673 1.00 107.58 386 LEU G O 1
ATOM 3877 N N . SER C 3 266 ? 41.649 38.264 80.399 1.00 100.98 387 SER G N 1
ATOM 3878 C CA . SER C 3 266 ? 40.775 37.142 80.080 1.00 97.23 387 SER G CA 1
ATOM 3879 C C . SER C 3 266 ? 39.304 37.499 80.201 1.00 97.42 387 SER G C 1
ATOM 3880 O O . SER C 3 266 ? 38.457 36.724 79.745 1.00 98.27 387 SER G O 1
ATOM 3883 N N . CYS C 3 267 ? 38.981 38.635 80.821 1.00 105.36 388 CYS G N 1
ATOM 3884 C CA . CYS C 3 267 ? 37.615 39.138 80.751 1.00 107.13 388 CYS G CA 1
ATOM 3885 C C . CYS C 3 267 ? 37.173 39.390 79.311 1.00 106.64 388 CYS G C 1
ATOM 3886 O O . CYS C 3 267 ? 35.969 39.378 79.034 1.00 106.90 388 CYS G O 1
ATOM 3889 N N . ASN C 3 268 ? 38.112 39.637 78.398 1.00 105.68 389 ASN G N 1
ATOM 3890 C CA . ASN C 3 268 ? 37.817 39.789 76.979 1.00 101.02 389 ASN G CA 1
ATOM 3891 C C . ASN C 3 268 ? 37.879 38.443 76.256 1.00 104.66 389 ASN G C 1
ATOM 3892 O O . ASN C 3 268 ? 38.692 37.576 76.587 1.00 112.79 389 ASN G O 1
ATOM 3897 N N . ASP C 3 269 ? 37.008 38.281 75.251 1.00 105.08 390 ASP G N 1
ATOM 3898 C CA . ASP C 3 269 ? 36.900 37.004 74.543 1.00 102.88 390 ASP G CA 1
ATOM 3899 C C . ASP C 3 269 ? 38.138 36.705 73.701 1.00 107.62 390 ASP G C 1
ATOM 3900 O O . ASP C 3 269 ? 38.599 35.554 73.648 1.00 113.58 390 ASP G O 1
ATOM 3905 N N . ASP C 3 270 ? 38.684 37.720 73.026 1.00 111.13 391 ASP G N 1
ATOM 3906 C CA . ASP C 3 270 ? 39.867 37.489 72.204 1.00 109.20 391 ASP G CA 1
ATOM 3907 C C . ASP C 3 270 ? 41.051 37.051 73.053 1.00 109.42 391 ASP G C 1
ATOM 3908 O O . ASP C 3 270 ? 41.897 36.279 72.588 1.00 108.22 391 ASP G O 1
ATOM 3913 N N . ALA C 3 271 ? 41.121 37.516 74.302 1.00 105.96 392 ALA G N 1
ATOM 3914 C CA . ALA C 3 271 ? 42.179 37.054 75.192 1.00 100.13 392 ALA G CA 1
ATOM 3915 C C . ALA C 3 271 ? 42.015 35.579 75.535 1.00 97.26 392 ALA G C 1
ATOM 3916 O O . ALA C 3 271 ? 43.009 34.857 75.662 1.00 105.36 392 ALA G O 1
ATOM 3918 N N . LYS C 3 272 ? 40.774 35.105 75.670 1.00 97.07 393 LYS G N 1
ATOM 3919 C CA . LYS C 3 272 ? 40.572 33.675 75.876 1.00 100.95 393 LYS G CA 1
ATOM 3920 C C . LYS C 3 272 ? 40.982 32.887 74.640 1.00 109.91 393 LYS G C 1
ATOM 3921 O O . LYS C 3 272 ? 41.613 31.825 74.745 1.00 114.97 393 LYS G O 1
ATOM 3927 N N . ALA C 3 273 ? 40.658 33.409 73.454 1.00 114.56 394 ALA G N 1
ATOM 3928 C CA . ALA C 3 273 ? 41.054 32.728 72.225 1.00 111.64 394 ALA G CA 1
ATOM 3929 C C . ALA C 3 273 ? 42.570 32.691 72.063 1.00 104.67 394 ALA G C 1
ATOM 3930 O O . ALA C 3 273 ? 43.113 31.723 71.516 1.00 106.54 394 ALA G O 1
ATOM 3932 N N . MET C 3 274 ? 43.268 33.727 72.533 1.00 101.86 395 MET G N 1
ATOM 3933 C CA . MET C 3 274 ? 44.728 33.733 72.473 1.00 103.40 395 MET G CA 1
ATOM 3934 C C . MET C 3 274 ? 45.343 32.817 73.525 1.00 104.22 395 MET G C 1
ATOM 3935 O O . MET C 3 274 ? 46.344 32.144 73.256 1.00 109.55 395 MET G O 1
ATOM 3940 N N . LEU C 3 275 ? 44.752 32.770 74.720 1.00 111.14 396 LEU G N 1
ATOM 3941 C CA . LEU C 3 275 ? 45.223 31.883 75.777 1.00 112.31 396 LEU G CA 1
ATOM 3942 C C . LEU C 3 275 ? 44.914 30.426 75.486 1.00 120.31 396 LEU G C 1
ATOM 3943 O O . LEU C 3 275 ? 45.465 29.546 76.157 1.00 124.68 396 LEU G O 1
ATOM 3948 N N . ALA C 3 276 ? 44.052 30.160 74.505 1.00 121.29 397 ALA G N 1
ATOM 3949 C CA . ALA C 3 276 ? 43.799 28.788 74.089 1.00 118.57 397 ALA G CA 1
ATOM 3950 C C . ALA C 3 276 ? 45.064 28.083 73.615 1.00 123.43 397 ALA G C 1
ATOM 3951 O O . ALA C 3 276 ? 45.112 26.848 73.629 1.00 131.47 397 ALA G O 1
ATOM 3953 N N . TYR C 3 277 ? 46.082 28.830 73.181 1.00 127.35 398 TYR G N 1
ATOM 3954 C CA . TYR C 3 277 ? 47.321 28.249 72.677 1.00 130.57 398 TYR G CA 1
ATOM 3955 C C . TYR C 3 277 ? 48.530 28.647 73.522 1.00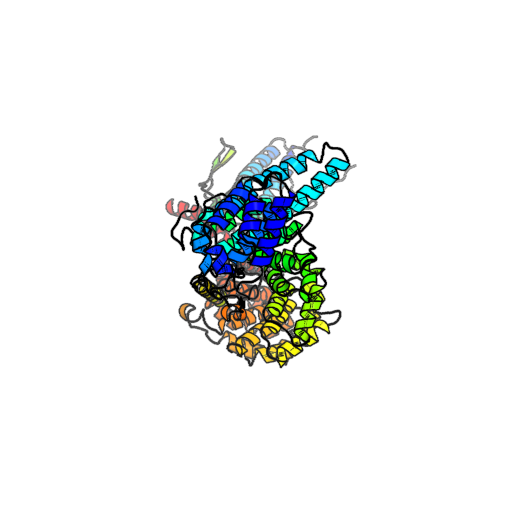 132.20 398 TYR G C 1
ATOM 3956 O O . TYR C 3 277 ? 49.628 28.844 72.996 1.00 129.59 398 TYR G O 1
ATOM 3965 N N . THR C 3 278 ? 48.346 28.762 74.836 1.00 144.54 399 THR G N 1
ATOM 3966 C CA . THR C 3 278 ? 49.422 29.094 75.758 1.00 143.34 399 THR G CA 1
ATOM 3967 C C . THR C 3 278 ? 49.564 28.004 76.813 1.00 153.92 399 THR G C 1
ATOM 3968 O O . THR C 3 278 ? 48.636 27.231 77.071 1.00 159.00 399 THR G O 1
ATOM 3972 N N . ASP C 3 279 ? 50.752 27.950 77.421 1.00 162.05 400 ASP G N 1
ATOM 3973 C CA . ASP C 3 279 ? 51.039 26.956 78.449 1.00 164.62 400 ASP G CA 1
ATOM 3974 C C . ASP C 3 279 ? 50.248 27.187 79.732 1.00 155.25 400 ASP G C 1
ATOM 3975 O O . ASP C 3 279 ? 50.067 26.244 80.511 1.00 155.66 400 ASP G O 1
ATOM 3980 N N . ALA C 3 280 ? 49.752 28.407 79.956 1.00 144.10 401 ALA G N 1
ATOM 3981 C CA . ALA C 3 280 ? 49.149 28.759 81.237 1.00 137.88 401 ALA G CA 1
ATOM 3982 C C . ALA C 3 280 ? 47.935 27.903 81.573 1.00 131.81 401 ALA G C 1
ATOM 3983 O O . ALA C 3 280 ? 47.581 27.792 82.752 1.00 126.99 401 ALA G O 1
ATOM 3985 N N . ILE C 3 281 ? 47.283 27.310 80.570 1.00 133.53 402 ILE G N 1
ATOM 3986 C CA . ILE C 3 281 ? 46.132 26.454 80.841 1.00 128.04 402 ILE G CA 1
ATOM 3987 C C . ILE C 3 281 ? 46.530 25.264 81.708 1.00 127.02 402 ILE G C 1
ATOM 3988 O O . ILE C 3 281 ? 45.722 24.769 82.504 1.00 117.54 402 ILE G O 1
ATOM 3993 N N . LYS C 3 282 ? 47.772 24.786 81.581 1.00 129.90 403 LYS G N 1
ATOM 3994 C CA . LYS C 3 282 ? 48.242 23.740 82.479 1.00 123.22 403 LYS G CA 1
ATOM 3995 C C . LYS C 3 282 ? 48.762 24.291 83.800 1.00 119.49 403 LYS G C 1
ATOM 3996 O O . LYS C 3 282 ? 48.860 23.536 84.773 1.00 126.03 403 LYS G O 1
ATOM 4002 N N . LEU C 3 283 ? 49.100 25.581 83.857 1.00 124.71 404 LEU G N 1
ATOM 4003 C CA . LEU C 3 283 ? 49.584 26.155 85.109 1.00 126.89 404 LEU G CA 1
ATOM 4004 C C . LEU C 3 283 ? 48.447 26.327 86.106 1.00 125.84 404 LEU G C 1
ATOM 4005 O O . LEU C 3 283 ? 48.589 25.982 87.286 1.00 129.82 404 LEU G O 1
ATOM 4010 N N . LEU C 3 284 ? 47.302 26.837 85.644 1.00 118.04 405 LEU G N 1
ATOM 4011 C CA . LEU C 3 284 ? 46.156 26.992 86.532 1.00 114.47 405 LEU G CA 1
ATOM 4012 C C . LEU C 3 284 ? 45.719 25.646 87.089 1.00 122.29 405 LEU G C 1
ATOM 4013 O O . LEU C 3 284 ? 45.521 25.495 88.302 1.00 137.34 405 LEU G O 1
ATOM 4018 N N . MET C 3 285 ? 45.636 24.634 86.223 1.00 110.23 406 MET G N 1
ATOM 4019 C CA . MET C 3 285 ? 45.293 23.294 86.677 1.00 111.86 406 MET G CA 1
ATOM 4020 C C . MET C 3 285 ? 46.337 22.743 87.633 1.00 122.83 406 MET G C 1
ATOM 4021 O O . MET C 3 285 ? 46.023 21.856 88.434 1.00 127.00 406 MET G O 1
ATOM 4026 N N . LYS C 3 286 ? 47.573 23.242 87.563 1.00 129.06 407 LYS G N 1
ATOM 4027 C CA . LYS C 3 286 ? 48.568 22.860 88.556 1.00 131.75 407 LYS G CA 1
ATOM 4028 C C . LYS C 3 286 ? 48.254 23.480 89.912 1.00 150.37 407 LYS G C 1
ATOM 4029 O O . LYS C 3 286 ? 48.341 22.803 90.944 1.00 155.12 407 LYS G O 1
ATOM 4035 N N . ASP C 3 287 ? 47.874 24.761 89.934 1.00 177.85 408 ASP G N 1
ATOM 4036 C CA . ASP C 3 287 ? 47.655 25.426 91.214 1.00 180.02 408 ASP G CA 1
ATOM 4037 C C . ASP C 3 287 ? 46.319 25.050 91.839 1.00 180.44 408 ASP G C 1
ATOM 4038 O O . ASP C 3 287 ? 46.202 25.027 93.069 1.00 182.18 408 ASP G O 1
ATOM 4043 N N . VAL C 3 288 ? 45.309 24.755 91.021 1.00 145.14 409 VAL G N 1
ATOM 4044 C CA . VAL C 3 288 ? 44.000 24.403 91.560 1.00 134.24 409 VAL G CA 1
ATOM 4045 C C . VAL C 3 288 ? 44.026 23.000 92.156 1.00 137.42 409 VAL G C 1
ATOM 4046 O O . VAL C 3 288 ? 43.552 22.774 93.276 1.00 136.31 409 VAL G O 1
ATOM 4050 N N . LEU C 3 289 ? 44.577 22.037 91.413 1.00 134.92 410 LEU G N 1
ATOM 4051 C CA . LEU C 3 289 ? 44.567 20.644 91.849 1.00 133.65 410 LEU G CA 1
ATOM 4052 C C . LEU C 3 289 ? 45.533 20.364 92.997 1.00 142.84 410 LEU G C 1
ATOM 4053 O O . LEU C 3 289 ? 45.302 19.432 93.775 1.00 148.52 410 LEU G O 1
ATOM 4058 N N . SER C 3 290 ? 46.609 21.140 93.124 1.00 150.03 411 SER G N 1
ATOM 4059 C CA . SER C 3 290 ? 47.584 20.886 94.179 1.00 158.81 411 SER G CA 1
ATOM 4060 C C . SER C 3 290 ? 47.130 21.408 95.533 1.00 159.50 411 SER G C 1
ATOM 4061 O O . SER C 3 290 ? 47.811 21.163 96.534 1.00 166.83 411 SER G O 1
ATOM 4064 N N . GLY C 3 291 ? 46.014 22.133 95.580 1.00 146.41 412 GLY G N 1
ATOM 4065 C CA . GLY C 3 291 ? 45.467 22.654 96.806 1.00 149.82 412 GLY G CA 1
ATOM 4066 C C . GLY C 3 291 ? 45.946 24.041 97.169 1.00 154.13 412 GLY G C 1
ATOM 4067 O O . GLY C 3 291 ? 45.294 24.716 97.973 1.00 158.89 412 GLY G O 1
ATOM 4068 N N . THR C 3 292 ? 47.051 24.495 96.581 1.00 149.08 413 THR G N 1
ATOM 4069 C CA . THR C 3 292 ? 47.536 25.857 96.785 1.00 146.82 413 THR G CA 1
ATOM 4070 C C . THR C 3 292 ? 46.911 26.790 95.747 1.00 151.80 413 THR G C 1
ATOM 4071 O O . THR C 3 292 ? 47.586 27.487 94.990 1.00 162.74 413 THR G O 1
ATOM 4075 N N . GLY C 3 293 ? 45.580 26.785 95.728 1.00 148.85 414 GLY G N 1
ATOM 4076 C CA . GLY C 3 293 ? 44.830 27.582 94.785 1.00 144.41 414 GLY G CA 1
ATOM 4077 C C . GLY C 3 293 ? 44.619 29.001 95.269 1.00 134.78 414 GLY G C 1
ATOM 4078 O O . GLY C 3 293 ? 45.093 29.419 96.325 1.00 134.95 414 GLY G O 1
ATOM 4079 N N . SER C 3 294 ? 43.883 29.759 94.460 1.00 122.09 415 SER G N 1
ATOM 4080 C CA . SER C 3 294 ? 43.572 31.144 94.776 1.00 120.02 415 SER G CA 1
ATOM 4081 C C . SER C 3 294 ? 42.240 31.502 94.137 1.00 120.09 415 SER G C 1
ATOM 4082 O O . SER C 3 294 ? 41.847 30.920 93.123 1.00 121.38 415 SER G O 1
ATOM 4085 N N . GLU C 3 295 ? 41.541 32.459 94.752 1.00 140.78 416 GLU G N 1
ATOM 4086 C CA . GLU C 3 295 ? 40.255 32.884 94.209 1.00 136.56 416 GLU G CA 1
ATOM 4087 C C . GLU C 3 295 ? 40.420 33.526 92.837 1.00 133.70 416 GLU G C 1
ATOM 4088 O O . GLU C 3 295 ? 39.594 33.314 91.940 1.00 132.49 416 GLU G O 1
ATOM 4094 N N . VAL C 3 296 ? 41.496 34.294 92.644 1.00 124.76 417 VAL G N 1
ATOM 4095 C CA . VAL C 3 296 ? 41.765 34.861 91.326 1.00 110.85 417 VAL G CA 1
ATOM 4096 C C . VAL C 3 296 ? 42.106 33.761 90.332 1.00 103.35 417 VAL G C 1
ATOM 4097 O O . VAL C 3 296 ? 41.753 33.848 89.149 1.00 104.67 417 VAL G O 1
ATOM 4101 N N . THR C 3 297 ? 42.758 32.691 90.796 1.00 105.35 418 THR G N 1
ATOM 4102 C CA . THR C 3 297 ? 43.101 31.590 89.903 1.00 98.22 418 THR G CA 1
ATOM 4103 C C . THR C 3 297 ? 41.850 30.866 89.426 1.00 98.99 418 THR G C 1
ATOM 4104 O O . THR C 3 297 ? 41.683 30.616 88.228 1.00 100.11 418 THR G O 1
ATOM 4108 N N . LYS C 3 298 ? 40.948 30.533 90.351 1.00 101.62 419 LYS G N 1
ATOM 4109 C CA . LYS C 3 298 ? 39.706 29.881 89.953 1.00 93.57 419 LYS G CA 1
ATOM 4110 C C . LYS C 3 298 ? 38.823 30.808 89.126 1.00 93.32 419 LYS G C 1
ATOM 4111 O O . LYS C 3 298 ? 38.112 30.344 88.228 1.00 98.53 419 LYS G O 1
ATOM 4117 N N . ALA C 3 299 ? 38.885 32.119 89.374 1.00 96.22 420 ALA G N 1
ATOM 4118 C CA . ALA C 3 299 ? 38.082 33.047 88.584 1.00 95.56 420 ALA G CA 1
ATOM 4119 C C . ALA C 3 299 ? 38.591 33.139 87.152 1.00 88.91 420 ALA G C 1
ATOM 4120 O O . ALA C 3 299 ? 37.803 33.110 86.197 1.00 92.12 420 ALA G O 1
ATOM 4122 N N . VAL C 3 300 ? 39.910 33.263 86.979 1.00 91.79 421 VAL G N 1
ATOM 4123 C CA . VAL C 3 300 ? 40.453 33.291 85.626 1.00 92.64 421 VAL G CA 1
ATOM 4124 C C . VAL C 3 300 ? 40.261 31.940 84.948 1.00 90.53 421 VAL G C 1
ATOM 4125 O O . VAL C 3 300 ? 40.092 31.877 83.727 1.00 94.14 421 VAL G O 1
ATOM 4129 N N . LEU C 3 301 ? 40.260 30.843 85.713 1.00 87.89 422 LEU G N 1
ATOM 4130 C CA . LEU C 3 301 ? 39.985 29.539 85.116 1.00 86.58 422 LEU G CA 1
ATOM 4131 C C . LEU C 3 301 ? 38.536 29.434 84.656 1.00 83.28 422 LEU G C 1
ATOM 4132 O O . LEU C 3 301 ? 38.247 28.788 83.641 1.00 88.06 422 LEU G O 1
ATOM 4137 N N . LEU C 3 302 ? 37.611 30.058 85.388 1.00 80.08 423 LEU G N 1
ATOM 4138 C CA . LEU C 3 302 ? 36.221 30.077 84.946 1.00 79.56 423 LEU G CA 1
ATOM 4139 C C . LEU C 3 302 ? 36.056 30.930 83.697 1.00 89.12 423 LEU G C 1
ATOM 4140 O O . LEU C 3 302 ? 35.335 30.548 82.767 1.00 101.63 423 LEU G O 1
ATOM 4145 N N . ASN C 3 303 ? 36.717 32.088 83.657 1.00 94.06 424 ASN G N 1
ATOM 4146 C CA . ASN C 3 303 ? 36.644 32.930 82.466 1.00 92.19 424 ASN G CA 1
ATOM 4147 C C . ASN C 3 303 ? 37.323 32.278 81.265 1.00 94.39 424 ASN G C 1
ATOM 4148 O O . ASN C 3 303 ? 36.923 32.522 80.121 1.00 93.67 424 ASN G O 1
ATOM 4153 N N . ILE C 3 304 ? 38.338 31.447 81.501 1.00 100.84 425 ILE G N 1
ATOM 4154 C CA . ILE C 3 304 ? 39.077 30.833 80.402 1.00 96.58 425 ILE G CA 1
ATOM 4155 C C . ILE C 3 304 ? 38.289 29.685 79.784 1.00 92.21 425 ILE G C 1
ATOM 4156 O O . ILE C 3 304 ? 38.276 29.516 78.560 1.00 97.70 425 ILE G O 1
ATOM 4161 N N . CYS C 3 305 ? 37.582 28.911 80.607 1.00 102.37 426 CYS G N 1
ATOM 4162 C CA . CYS C 3 305 ? 36.899 27.716 80.124 1.00 99.21 426 CYS G CA 1
ATOM 4163 C C . CYS C 3 305 ? 35.644 28.036 79.329 1.00 96.98 426 CYS G C 1
ATOM 4164 O O . CYS C 3 305 ? 34.957 27.108 78.888 1.00 104.31 426 CYS G O 1
ATOM 4167 N N . LEU C 3 306 ? 35.323 29.317 79.148 1.00 93.58 427 LEU G N 1
ATOM 4168 C CA . LEU C 3 306 ? 34.231 29.720 78.275 1.00 96.89 427 LEU G CA 1
ATOM 4169 C C . LEU C 3 306 ? 34.571 29.553 76.798 1.00 102.23 427 LEU G C 1
ATOM 4170 O O . LEU C 3 306 ? 33.674 29.676 75.959 1.00 100.29 427 LEU G O 1
ATOM 4175 N N . GLU C 3 307 ? 35.839 29.312 76.462 1.00 118.08 428 GLU G N 1
ATOM 4176 C CA . GLU C 3 307 ? 36.246 28.974 75.103 1.00 116.67 428 GLU G CA 1
ATOM 4177 C C . GLU C 3 307 ? 36.268 27.458 74.927 1.00 122.26 428 GLU G C 1
ATOM 4178 O O . GLU C 3 307 ? 36.648 26.722 75.843 1.00 125.84 428 GLU G O 1
ATOM 4184 N N . LYS C 3 308 ? 35.847 26.996 73.743 1.00 114.63 429 LYS G N 1
ATOM 4185 C CA . LYS C 3 308 ? 35.749 25.559 73.495 1.00 106.35 429 LYS G CA 1
ATOM 4186 C C . LYS C 3 308 ? 37.114 24.880 73.562 1.00 112.72 429 LYS G C 1
ATOM 4187 O O . LYS C 3 308 ? 37.242 23.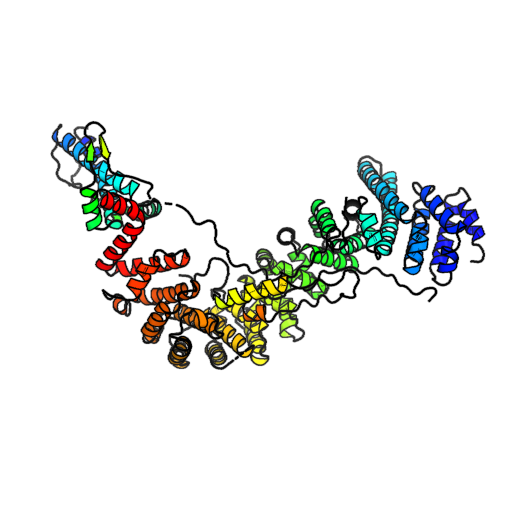778 74.113 1.00 114.39 429 LYS G O 1
ATOM 4193 N N . ARG C 3 309 ? 38.150 25.529 73.021 1.00 117.92 430 ARG G N 1
ATOM 4194 C CA . ARG C 3 309 ? 39.483 24.934 73.041 1.00 123.01 430 ARG G CA 1
ATOM 4195 C C . ARG C 3 309 ? 40.003 24.799 74.467 1.00 125.29 430 ARG G C 1
ATOM 4196 O O . ARG C 3 309 ? 40.645 23.799 74.814 1.00 130.90 430 ARG G O 1
ATOM 4204 N N . ASN C 3 310 ? 39.700 25.780 75.319 1.00 115.91 431 ASN G N 1
ATOM 4205 C CA . ASN C 3 310 ? 40.150 25.714 76.704 1.00 105.87 431 ASN G CA 1
ATOM 4206 C C . ASN C 3 310 ? 39.431 24.614 77.471 1.00 108.65 431 ASN G C 1
ATOM 4207 O O . ASN C 3 310 ? 40.040 23.927 78.300 1.00 114.44 431 ASN G O 1
ATOM 4212 N N . ALA C 3 311 ? 38.136 24.425 77.207 1.00 108.53 432 ALA G N 1
ATOM 4213 C CA . ALA C 3 311 ? 37.416 23.343 77.866 1.00 104.58 432 ALA G CA 1
ATOM 4214 C C . ALA C 3 311 ? 37.927 21.985 77.404 1.00 105.60 432 ALA G C 1
ATOM 4215 O O . ALA C 3 311 ? 38.065 21.058 78.214 1.00 104.62 432 ALA G O 1
ATOM 4217 N N . GLN C 3 312 ? 38.244 21.855 76.112 1.00 109.89 433 GLN G N 1
ATOM 4218 C CA . GLN C 3 312 ? 38.831 20.608 75.635 1.00 109.20 433 GLN G CA 1
ATOM 4219 C C . GLN C 3 312 ? 40.204 20.360 76.245 1.00 108.56 433 GLN G C 1
ATOM 4220 O O . GLN C 3 312 ? 40.566 19.206 76.501 1.00 108.51 433 GLN G O 1
ATOM 4226 N N . LEU C 3 313 ? 40.974 21.423 76.494 1.00 109.87 434 LEU G N 1
ATOM 4227 C CA . LEU C 3 313 ? 42.271 21.245 77.138 1.00 111.66 434 LEU G CA 1
ATOM 4228 C C . LEU C 3 313 ? 42.114 20.825 78.592 1.00 113.55 434 LEU G C 1
ATOM 4229 O O . LEU C 3 313 ? 42.835 19.941 79.070 1.00 117.84 434 LEU G O 1
ATOM 4234 N N . VAL C 3 314 ? 41.177 21.447 79.312 1.00 116.54 435 VAL G N 1
ATOM 4235 C CA . VAL C 3 314 ? 40.968 21.092 80.713 1.00 110.90 435 VAL G CA 1
ATOM 4236 C C . VAL C 3 314 ? 40.421 19.676 80.845 1.00 111.00 435 VAL G C 1
ATOM 4237 O O . VAL C 3 314 ? 40.713 18.976 81.823 1.00 112.65 435 VAL G O 1
ATOM 4241 N N . CYS C 3 315 ? 39.652 19.214 79.856 1.00 107.49 436 CYS G N 1
ATOM 4242 C CA . CYS C 3 315 ? 39.031 17.897 79.945 1.00 105.31 436 CYS G CA 1
ATOM 4243 C C . CYS C 3 315 ? 40.021 16.761 79.738 1.00 121.51 436 CYS G C 1
ATOM 4244 O O . CYS C 3 315 ? 39.660 15.600 79.961 1.00 134.44 436 CYS G O 1
ATOM 4247 N N . GLY C 3 316 ? 41.245 17.059 79.320 1.00 121.71 437 GLY G N 1
ATOM 4248 C CA . GLY C 3 316 ? 42.181 16.016 78.975 1.00 131.51 437 GLY G CA 1
ATOM 4249 C C . GLY C 3 316 ? 41.811 15.357 77.657 1.00 141.96 437 GLY G C 1
ATOM 4250 O O . GLY C 3 316 ? 41.143 15.937 76.795 1.00 137.88 437 GLY G O 1
ATOM 4251 N N . GLN C 3 317 ? 42.282 14.120 77.493 1.00 156.39 438 GLN G N 1
ATOM 4252 C CA . GLN C 3 317 ? 42.022 13.373 76.271 1.00 165.60 438 GLN G CA 1
ATOM 4253 C C . GLN C 3 317 ? 40.871 12.383 76.384 1.00 167.94 438 GLN G C 1
ATOM 4254 O O . GLN C 3 317 ? 40.290 12.015 75.356 1.00 161.92 438 GLN G O 1
ATOM 4256 N N . ARG C 3 318 ? 40.525 11.936 77.590 1.00 151.99 439 ARG G N 1
ATOM 4257 C CA . ARG C 3 318 ? 39.502 10.908 77.730 1.00 150.99 439 ARG G CA 1
ATOM 4258 C C . ARG C 3 318 ? 38.569 11.118 78.912 1.00 150.48 439 ARG G C 1
ATOM 4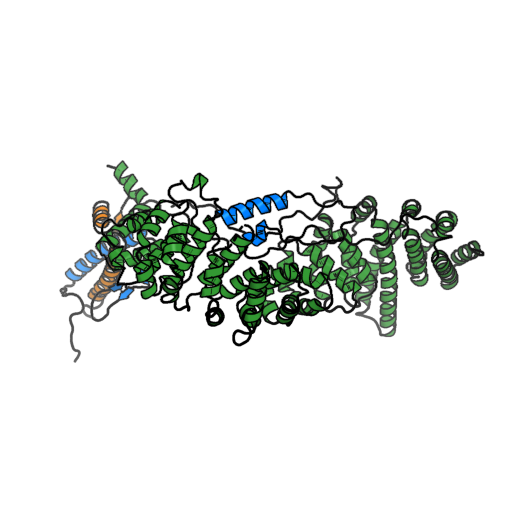259 O O . ARG C 3 318 ? 37.613 10.351 79.060 1.00 148.56 439 ARG G O 1
ATOM 4261 N N . GLY C 3 319 ? 38.809 12.120 79.752 1.00 145.33 440 GLY G N 1
ATOM 4262 C CA . GLY C 3 319 ? 37.954 12.372 80.894 1.00 137.76 440 GLY G CA 1
ATOM 4263 C C . GLY C 3 319 ? 38.721 12.548 82.185 1.00 134.85 440 GLY G C 1
ATOM 4264 O O . GLY C 3 319 ? 38.200 13.115 83.150 1.00 129.98 440 GLY G O 1
ATOM 4265 N N . GLN C 3 320 ? 39.975 12.088 82.205 1.00 134.82 441 GLN G N 1
ATOM 4266 C CA . GLN C 3 320 ? 40.787 12.178 83.413 1.00 126.13 441 GLN G CA 1
ATOM 4267 C C . GLN C 3 320 ? 41.076 13.620 83.807 1.00 121.50 441 GLN G C 1
ATOM 4268 O O . GLN C 3 320 ? 41.403 13.879 84.970 1.00 129.25 441 GLN G O 1
ATOM 4270 N N . GLY C 3 321 ? 40.971 14.560 82.867 1.00 124.15 442 GLY G N 1
ATOM 4271 C CA . GLY C 3 321 ? 41.218 15.952 83.203 1.00 124.91 442 GLY G CA 1
ATOM 4272 C C . GLY C 3 321 ? 40.174 16.522 84.145 1.00 118.56 442 GLY G C 1
ATOM 4273 O O . GLY C 3 321 ? 40.509 17.143 85.158 1.00 114.75 442 GLY G O 1
ATOM 4274 N N . LEU C 3 322 ? 38.892 16.322 83.830 1.00 116.84 443 LEU G N 1
ATOM 4275 C CA . LEU C 3 322 ? 37.828 16.845 84.680 1.00 116.78 443 LEU G CA 1
ATOM 4276 C C . LEU C 3 322 ? 37.393 15.878 85.773 1.00 127.46 443 LEU G C 1
ATOM 4277 O O . LEU C 3 322 ? 36.656 16.289 86.675 1.00 132.82 443 LEU G O 1
ATOM 4282 N N . ASP C 3 323 ? 37.810 14.610 85.716 1.00 136.98 444 ASP G N 1
ATOM 4283 C CA . ASP C 3 323 ? 37.444 13.682 86.781 1.00 135.25 444 ASP G CA 1
ATOM 4284 C C . ASP C 3 323 ? 38.097 14.064 88.103 1.00 136.58 444 ASP G C 1
ATOM 4285 O O . ASP C 3 323 ? 37.562 13.744 89.171 1.00 145.30 444 ASP G O 1
ATOM 4290 N N . LEU C 3 324 ? 39.245 14.742 88.055 1.00 116.64 445 LEU G N 1
ATOM 4291 C CA . LEU C 3 324 ? 39.853 15.263 89.273 1.00 120.84 445 LEU G CA 1
ATOM 4292 C C . LEU C 3 324 ? 39.200 16.571 89.703 1.00 122.93 445 LEU G C 1
ATOM 4293 O O . LEU C 3 324 ? 38.992 16.804 90.903 1.00 131.59 445 LEU G O 1
ATOM 4298 N N . LEU C 3 325 ? 38.871 17.433 88.737 1.00 115.31 446 LEU G N 1
ATOM 4299 C CA . LEU C 3 325 ? 38.268 18.719 89.071 1.00 114.34 446 LEU G CA 1
ATOM 4300 C C . LEU C 3 325 ? 36.897 18.537 89.704 1.00 112.17 446 LEU G C 1
ATOM 4301 O O . LEU C 3 325 ? 36.580 19.190 90.704 1.00 117.79 446 LEU G O 1
ATOM 4306 N N . MET C 3 326 ? 36.074 17.645 89.149 1.00 112.51 447 MET G N 1
ATOM 4307 C CA . MET C 3 326 ? 34.765 17.394 89.738 1.00 113.83 447 MET G CA 1
ATOM 4308 C C . MET C 3 326 ? 34.876 16.732 91.103 1.00 119.51 447 MET G C 1
ATOM 4309 O O . MET C 3 326 ? 34.055 17.000 91.987 1.00 124.87 447 MET G O 1
ATOM 4314 N N . GLU C 3 327 ? 35.886 15.884 91.303 1.00 117.56 448 GLU G N 1
ATOM 4315 C CA . GLU C 3 327 ? 36.045 15.245 92.604 1.00 112.70 448 GLU G CA 1
ATOM 4316 C C . GLU C 3 327 ? 36.430 16.266 93.666 1.00 112.28 448 GLU G C 1
ATOM 4317 O O . GLU C 3 327 ? 35.873 16.264 94.772 1.00 117.82 448 GLU G O 1
ATOM 4323 N N . MET C 3 328 ? 37.361 17.167 93.336 1.00 115.18 449 MET G N 1
ATOM 4324 C CA . MET C 3 328 ? 37.706 18.232 94.272 1.00 116.17 449 MET G CA 1
ATOM 4325 C C . MET C 3 328 ? 36.548 19.202 94.472 1.00 115.45 449 MET G C 1
ATOM 4326 O O . MET C 3 328 ? 36.394 19.766 95.562 1.00 119.74 449 MET G O 1
ATOM 4331 N N . SER C 3 329 ? 35.721 19.402 93.443 1.00 111.73 450 SER G N 1
ATOM 4332 C CA . SER C 3 329 ? 34.588 20.311 93.570 1.00 105.02 450 SER G CA 1
ATOM 4333 C C . SER C 3 329 ? 33.507 19.733 94.473 1.00 104.51 450 SER G C 1
ATOM 4334 O O . SER C 3 329 ? 32.884 20.464 95.252 1.00 107.76 450 SER G O 1
ATOM 4337 N N . ILE C 3 330 ? 33.267 18.425 94.382 1.00 104.59 451 ILE G N 1
ATOM 4338 C CA . ILE C 3 330 ? 32.209 17.812 95.176 1.00 105.86 451 ILE G CA 1
ATOM 4339 C C . ILE C 3 330 ? 32.669 17.568 96.608 1.00 111.30 451 ILE G C 1
ATOM 4340 O O . ILE C 3 330 ? 31.930 17.838 97.561 1.00 102.29 451 ILE G O 1
ATOM 4345 N N . ASN C 3 331 ? 33.894 17.064 96.790 1.00 112.16 452 ASN G N 1
ATOM 4346 C CA . ASN C 3 331 ? 34.334 16.698 98.133 1.00 107.50 452 ASN G CA 1
ATOM 4347 C C . ASN C 3 331 ? 34.570 17.928 99.003 1.00 110.10 452 ASN G C 1
ATOM 4348 O O . ASN C 3 331 ? 34.169 17.951 100.172 1.00 128.01 452 ASN G O 1
ATOM 4353 N N . SER C 3 332 ? 35.215 18.956 98.456 1.00 101.92 453 SER G N 1
ATOM 4354 C CA . SER C 3 332 ? 35.506 20.174 99.202 1.00 109.59 453 SER G CA 1
ATOM 4355 C C . SER C 3 332 ? 34.399 21.217 99.109 1.00 104.22 453 SER G C 1
ATOM 4356 O O . SER C 3 332 ? 34.505 22.265 99.756 1.00 103.33 453 SER G O 1
ATOM 4359 N N . ARG C 3 333 ? 33.348 20.960 98.330 1.00 102.41 454 ARG G N 1
ATOM 4360 C CA . ARG C 3 333 ? 32.231 21.893 98.164 1.00 104.92 454 ARG G CA 1
ATOM 4361 C C . ARG C 3 333 ? 32.716 23.269 97.708 1.00 114.12 454 ARG G C 1
ATOM 4362 O O . ARG C 3 333 ? 32.329 24.308 98.247 1.00 116.66 454 ARG G O 1
ATOM 4370 N N . ASP C 3 334 ? 33.580 23.267 96.695 1.00 121.65 455 ASP G N 1
ATOM 4371 C CA . ASP C 3 334 ? 34.129 24.496 96.131 1.00 116.48 455 ASP G CA 1
ATOM 4372 C C . ASP C 3 334 ? 33.173 25.018 95.064 1.00 114.58 455 ASP G C 1
ATOM 4373 O O . ASP C 3 334 ? 33.012 24.395 94.009 1.00 114.90 455 ASP G O 1
ATOM 4378 N N . LEU C 3 335 ? 32.537 26.160 95.340 1.00 101.04 456 LEU G N 1
ATOM 4379 C CA . LEU C 3 335 ? 31.594 26.722 94.377 1.00 95.81 456 LEU G CA 1
ATOM 4380 C C . LEU C 3 335 ? 32.286 27.192 93.102 1.00 97.23 456 LEU G C 1
ATOM 4381 O O . LEU C 3 335 ? 31.696 27.117 92.017 1.00 102.35 456 LEU G O 1
ATOM 4386 N N . MET C 3 336 ? 33.527 27.675 93.200 1.00 93.14 457 MET G N 1
ATOM 4387 C CA . MET C 3 336 ? 34.225 28.126 92.000 1.00 85.76 457 MET G CA 1
ATOM 4388 C C . MET C 3 336 ? 34.529 26.962 91.065 1.00 86.32 457 MET G C 1
ATOM 4389 O O . MET C 3 336 ? 34.425 27.096 89.838 1.00 88.74 457 MET G O 1
ATOM 4394 N N . LEU C 3 337 ? 34.876 25.802 91.623 1.00 84.36 458 LEU G N 1
ATOM 4395 C CA . LEU C 3 337 ? 35.192 24.659 90.777 1.00 81.10 458 LEU G CA 1
ATOM 4396 C C . LEU C 3 337 ? 33.939 24.087 90.125 1.00 83.95 458 LEU G C 1
ATOM 4397 O O . LEU C 3 337 ? 33.981 23.658 88.966 1.00 94.65 458 LEU G O 1
ATOM 4402 N N . ILE C 3 338 ? 32.812 24.072 90.841 1.00 74.69 459 ILE G N 1
ATOM 4403 C CA . ILE C 3 338 ? 31.577 23.641 90.195 1.00 73.49 459 ILE G CA 1
ATOM 4404 C C . ILE C 3 338 ? 31.129 24.662 89.155 1.00 85.84 459 ILE G C 1
ATOM 4405 O O . ILE C 3 338 ? 30.516 24.298 88.144 1.00 95.48 459 ILE G O 1
ATOM 4410 N N . LYS C 3 339 ? 31.454 25.945 89.355 1.00 85.05 460 LYS G N 1
ATOM 4411 C CA . LYS C 3 339 ? 31.200 26.935 88.313 1.00 84.48 460 LYS G CA 1
ATOM 4412 C C . LYS C 3 339 ? 32.030 26.642 87.069 1.00 86.49 460 LYS G C 1
ATOM 4413 O O . LYS C 3 339 ? 31.533 26.736 85.938 1.00 81.97 460 LYS G O 1
ATOM 4419 N N . VAL C 3 340 ? 33.295 26.268 87.264 1.00 80.93 461 VAL G N 1
ATOM 4420 C CA . VAL C 3 340 ? 34.149 25.918 86.132 1.00 71.79 461 VAL G CA 1
ATOM 4421 C C . VAL C 3 340 ? 33.624 24.668 85.434 1.00 79.28 461 VAL G C 1
ATOM 4422 O O . VAL C 3 340 ? 33.650 24.568 84.201 1.00 91.38 461 VAL G O 1
ATOM 4426 N N . VAL C 3 341 ? 33.115 23.709 86.209 1.00 83.11 462 VAL G N 1
ATOM 4427 C CA . VAL C 3 341 ? 32.581 22.486 85.615 1.00 85.73 462 VAL G CA 1
ATOM 4428 C C . VAL C 3 341 ? 31.326 22.787 84.803 1.00 81.09 462 VAL G C 1
ATOM 4429 O O . VAL C 3 341 ? 31.116 22.220 83.723 1.00 85.14 462 VAL G O 1
ATOM 4433 N N . ARG C 3 342 ? 30.482 23.697 85.294 1.00 80.45 463 ARG G N 1
ATOM 4434 C CA . ARG C 3 342 ? 29.298 24.075 84.529 1.00 84.02 463 ARG G CA 1
ATOM 4435 C C . ARG C 3 342 ? 29.677 24.818 83.255 1.00 82.40 463 ARG G C 1
ATOM 4436 O O . ARG C 3 342 ? 29.060 24.615 82.202 1.00 82.82 463 ARG G O 1
ATOM 4444 N N . ALA C 3 343 ? 30.700 25.674 83.329 1.00 84.17 464 ALA G N 1
ATOM 4445 C CA . ALA C 3 343 ? 31.163 26.355 82.124 1.00 88.35 464 ALA G CA 1
ATOM 4446 C C . ALA C 3 343 ? 31.743 25.371 81.117 1.00 83.95 464 ALA G C 1
ATOM 4447 O O . ALA C 3 343 ? 31.623 25.580 79.904 1.00 86.13 464 ALA G O 1
ATOM 4449 N N . ILE C 3 344 ? 32.373 24.299 81.599 1.00 84.04 465 ILE G N 1
ATOM 4450 C CA . ILE C 3 344 ? 32.876 23.268 80.697 1.00 84.28 465 ILE G CA 1
ATOM 4451 C C . ILE C 3 344 ? 31.722 22.501 80.060 1.00 89.68 465 ILE G C 1
ATOM 4452 O O . ILE C 3 344 ? 31.751 22.187 78.864 1.00 100.98 465 ILE G O 1
ATOM 4457 N N . SER C 3 345 ? 30.685 22.196 80.844 1.00 90.98 466 SER G N 1
ATOM 4458 C CA . SER C 3 345 ? 29.537 21.470 80.314 1.00 90.37 466 SER G CA 1
ATOM 4459 C C . SER C 3 345 ? 28.699 22.319 79.369 1.00 102.39 466 SER G C 1
ATOM 4460 O O . SER C 3 345 ? 27.934 21.763 78.573 1.00 110.05 466 SER G O 1
ATOM 4463 N N . SER C 3 346 ? 28.814 23.649 79.447 1.00 108.50 467 SER G N 1
ATOM 4464 C CA . SER C 3 346 ? 28.039 24.505 78.553 1.00 114.71 467 SER G CA 1
ATOM 4465 C C . SER C 3 346 ? 28.414 24.281 77.094 1.00 109.64 467 SER G C 1
ATOM 4466 O O . SER C 3 346 ? 27.569 24.442 76.206 1.00 109.87 467 SER G O 1
ATOM 4469 N N . HIS C 3 347 ? 29.665 23.916 76.825 1.00 108.60 468 HIS G N 1
ATOM 4470 C CA . HIS C 3 347 ? 30.105 23.687 75.455 1.00 105.30 468 HIS G CA 1
ATOM 4471 C C . HIS C 3 347 ? 29.453 22.442 74.867 1.00 116.16 468 HIS G C 1
ATOM 4472 O O . HIS C 3 347 ? 29.309 21.420 75.542 1.00 116.83 468 HIS G O 1
ATOM 4479 N N . GLU C 3 348 ? 29.063 22.531 73.599 1.00 130.34 469 GLU G N 1
ATOM 4480 C CA . GLU C 3 348 ? 28.465 21.416 72.880 1.00 130.66 469 GLU G CA 1
ATOM 4481 C C . GLU C 3 348 ? 29.524 20.685 72.062 1.00 124.44 469 GLU G C 1
ATOM 4482 O O . GLU C 3 348 ? 30.480 21.289 71.571 1.00 127.11 469 GLU G O 1
ATOM 4488 N N . GLY C 3 349 ? 29.347 19.373 71.920 1.00 123.53 470 GLY G N 1
ATOM 4489 C CA . GLY C 3 349 ? 30.308 18.559 71.194 1.00 129.44 470 GLY G CA 1
ATOM 4490 C C . GLY C 3 349 ? 30.524 17.198 71.823 1.00 120.82 470 GLY G C 1
ATOM 4491 O O . GLY C 3 349 ? 29.666 16.700 72.552 1.00 112.49 470 GLY G O 1
ATOM 4492 N N . ALA C 3 350 ? 31.679 16.588 71.541 1.00 116.95 471 ALA G N 1
ATOM 4493 C CA . ALA C 3 350 ? 32.013 15.301 72.129 1.00 117.74 471 ALA G CA 1
ATOM 4494 C C . ALA C 3 350 ? 32.424 15.412 73.589 1.00 119.52 471 ALA G C 1
ATOM 4495 O O . ALA C 3 350 ? 32.547 14.380 74.256 1.00 116.44 471 ALA G O 1
ATOM 4497 N N . THR C 3 351 ? 32.655 16.629 74.091 1.00 124.41 472 THR G N 1
ATOM 4498 C CA . THR C 3 351 ? 33.036 16.819 75.486 1.00 117.27 472 THR G CA 1
ATOM 4499 C C . THR C 3 351 ? 31.906 16.493 76.461 1.00 110.80 472 THR G C 1
ATOM 4500 O O . THR C 3 351 ? 32.177 16.260 77.642 1.00 114.50 472 THR G O 1
ATOM 4504 N N . GLN C 3 352 ? 30.649 16.508 76.012 1.00 108.36 473 GLN G N 1
ATOM 4505 C CA . GLN C 3 352 ? 29.554 16.188 76.923 1.00 106.72 473 GLN G CA 1
ATOM 4506 C C . GLN C 3 352 ? 29.550 14.715 77.313 1.00 113.39 473 GLN G C 1
ATOM 4507 O O . GLN C 3 352 ? 29.036 14.362 78.383 1.00 119.96 473 GLN G O 1
ATOM 4513 N N . ASN C 3 353 ? 30.129 13.845 76.479 1.00 120.11 474 ASN G N 1
ATOM 4514 C CA . ASN C 3 353 ? 30.257 12.440 76.852 1.00 122.89 474 ASN G CA 1
ATOM 4515 C C . ASN C 3 353 ? 31.135 12.264 78.083 1.00 125.01 474 ASN G C 1
ATOM 4516 O O . ASN C 3 353 ? 30.998 11.263 78.795 1.00 127.71 474 ASN G O 1
ATOM 4521 N N . MET C 3 354 ? 32.028 13.222 78.353 1.00 116.64 475 MET G N 1
ATOM 4522 C CA . MET C 3 354 ? 32.816 13.180 79.578 1.00 118.52 475 MET G CA 1
ATOM 4523 C C . MET C 3 354 ? 31.930 13.270 80.812 1.00 112.13 475 MET G C 1
ATOM 4524 O O . MET C 3 354 ? 32.270 12.718 81.864 1.00 103.99 475 MET G O 1
ATOM 4529 N N . PHE C 3 355 ? 30.797 13.963 80.705 1.00 115.95 476 PHE G N 1
ATOM 4530 C CA . PHE C 3 355 ? 29.895 14.169 81.830 1.00 111.88 476 PHE G CA 1
ATOM 4531 C C . PHE C 3 355 ? 28.895 13.035 82.005 1.00 111.52 476 PHE G C 1
ATOM 4532 O O . PHE C 3 355 ? 28.085 13.085 82.936 1.00 100.99 476 PHE G O 1
ATOM 4540 N N . LEU C 3 356 ? 28.928 12.026 81.132 1.00 116.66 477 LEU G N 1
ATOM 4541 C CA . LEU C 3 356 ? 27.922 10.973 81.174 1.00 114.79 477 LEU G CA 1
ATOM 4542 C C . LEU C 3 356 ? 27.977 10.188 82.478 1.00 116.31 477 LEU G C 1
ATOM 4543 O O . LEU C 3 356 ? 26.964 9.620 82.905 1.00 115.72 477 LEU G O 1
ATOM 4548 N N . LYS C 3 357 ? 29.147 10.127 83.115 1.00 118.51 478 LYS G N 1
ATOM 4549 C CA . LYS C 3 357 ? 29.306 9.357 84.343 1.00 108.78 478 LYS G CA 1
ATOM 4550 C C . LYS C 3 357 ? 28.829 10.095 85.588 1.00 116.76 478 LYS G C 1
ATOM 4551 O O . LYS C 3 357 ? 28.670 9.461 86.639 1.00 119.64 478 LYS G O 1
ATOM 4557 N N . TRP C 3 358 ? 28.591 11.404 85.503 1.00 121.21 479 TRP G N 1
ATOM 4558 C CA . TRP C 3 358 ? 28.251 12.211 86.668 1.00 114.15 479 TRP G CA 1
ATOM 4559 C C . TRP C 3 358 ? 26.809 12.708 86.639 1.00 107.19 479 TRP G C 1
ATOM 4560 O O . TRP C 3 358 ? 26.463 13.629 87.385 1.00 109.84 479 TRP G O 1
ATOM 4571 N N . ILE C 3 359 ? 25.963 12.131 85.784 1.00 109.87 480 ILE G N 1
ATOM 4572 C CA . ILE C 3 359 ? 24.581 12.592 85.686 1.00 112.52 480 ILE G CA 1
ATOM 4573 C C . ILE C 3 359 ? 23.832 12.329 86.986 1.00 114.38 480 ILE G C 1
ATOM 4574 O O . ILE C 3 359 ? 23.261 13.246 87.591 1.00 105.16 480 ILE G O 1
ATOM 4579 N N . GLU C 3 360 ? 23.835 11.074 87.441 1.00 125.47 481 GLU G N 1
ATOM 4580 C CA . GLU C 3 360 ? 23.044 10.711 88.612 1.00 121.93 481 GLU G CA 1
ATOM 4581 C C . GLU C 3 360 ? 23.577 11.380 89.872 1.00 117.26 481 GLU G C 1
ATOM 4582 O O . GLU C 3 360 ? 22.797 11.839 90.716 1.00 115.53 481 GLU G O 1
ATOM 4588 N N . THR C 3 361 ? 24.902 11.476 90.002 1.00 109.52 482 THR G N 1
ATOM 4589 C CA . THR C 3 361 ? 25.479 12.100 91.187 1.00 108.17 482 THR G CA 1
ATOM 4590 C C . THR C 3 361 ? 25.174 13.591 91.227 1.00 103.15 482 THR G C 1
ATOM 4591 O O . THR C 3 361 ? 24.844 14.135 92.287 1.00 107.57 482 THR G O 1
ATOM 4595 N N . LEU C 3 362 ? 25.271 14.267 90.080 1.00 101.40 483 LEU G N 1
ATOM 4596 C CA . LEU C 3 362 ? 24.976 15.695 90.046 1.00 93.68 483 LEU G CA 1
ATOM 4597 C C . LEU C 3 362 ? 23.496 15.962 90.280 1.00 96.08 483 LEU G C 1
ATOM 4598 O O . LEU C 3 362 ? 23.136 16.946 90.935 1.00 94.81 483 LEU G O 1
ATOM 4603 N N . ILE C 3 363 ? 22.621 15.087 89.779 1.00 100.59 484 ILE G N 1
ATOM 4604 C CA . ILE C 3 363 ? 21.196 15.252 90.054 1.00 101.00 484 ILE G CA 1
ATOM 4605 C C . ILE C 3 363 ? 20.910 15.045 91.535 1.00 98.98 484 ILE G C 1
ATOM 4606 O O . ILE C 3 363 ? 20.117 15.780 92.142 1.00 95.68 484 ILE G O 1
ATOM 4611 N N . GLY C 3 364 ? 21.581 14.072 92.153 1.00 100.62 485 GLY G N 1
ATOM 4612 C CA . GLY C 3 364 ? 21.382 13.851 93.573 1.00 92.61 485 GLY G CA 1
ATOM 4613 C C . GLY C 3 364 ? 21.897 15.007 94.406 1.00 87.90 485 GLY G C 1
ATOM 4614 O O . GLY C 3 364 ? 21.290 15.374 95.414 1.00 94.90 485 GLY G O 1
ATOM 4615 N N . ILE C 3 365 ? 23.013 15.609 93.988 1.00 86.21 486 ILE G N 1
ATOM 4616 C CA . ILE C 3 365 ? 23.506 16.794 94.678 1.00 84.39 486 ILE G CA 1
ATOM 4617 C C . ILE C 3 365 ? 22.531 17.952 94.511 1.00 94.84 486 ILE G C 1
ATOM 4618 O O . ILE C 3 365 ? 22.263 18.696 95.460 1.00 100.96 486 ILE G O 1
ATOM 4623 N N . ALA C 3 366 ? 21.959 18.102 93.314 1.00 99.30 487 ALA G N 1
ATOM 4624 C CA . ALA C 3 366 ? 21.061 19.221 93.055 1.00 94.67 487 ALA G CA 1
ATOM 4625 C C . ALA C 3 366 ? 19.713 19.065 93.741 1.00 95.52 487 ALA G C 1
ATOM 4626 O O . ALA C 3 366 ? 19.020 20.068 93.943 1.00 84.93 487 ALA G O 1
ATOM 4628 N N . LYS C 3 367 ? 19.319 17.842 94.101 1.00 103.14 488 LYS G N 1
ATOM 4629 C CA . LYS C 3 367 ? 17.999 17.665 94.699 1.00 91.18 488 LYS G CA 1
ATOM 4630 C C . LYS C 3 367 ? 17.978 18.054 96.176 1.00 105.86 488 LYS G C 1
ATOM 4631 O O . LYS C 3 367 ? 17.077 18.776 96.616 1.00 116.68 488 LYS G O 1
ATOM 4637 N N . ASN C 3 368 ? 18.961 17.609 96.956 1.00 105.00 489 ASN G N 1
ATOM 4638 C CA . ASN C 3 368 ? 19.015 17.924 98.385 1.00 111.50 489 ASN G CA 1
ATOM 4639 C C . ASN C 3 368 ? 20.320 18.662 98.682 1.00 113.25 489 ASN G C 1
ATOM 4640 O O . ASN C 3 368 ? 21.326 18.061 99.068 1.00 110.16 489 ASN G O 1
ATOM 4645 N N . GLU C 3 369 ? 20.292 19.979 98.507 1.00 116.79 490 GLU G N 1
ATOM 4646 C CA . GLU C 3 369 ? 21.433 20.826 98.830 1.00 134.27 490 GLU G CA 1
ATOM 4647 C C . GLU C 3 369 ? 20.978 22.270 99.005 1.00 153.46 490 GLU G C 1
ATOM 4648 O O . GLU C 3 369 ? 19.864 22.629 98.623 1.00 153.42 490 GLU G O 1
ATOM 4654 N N . GLU C 3 375 ? 22.788 29.165 101.908 1.00 153.34 496 GLU G N 1
ATOM 4655 C CA . GLU C 3 375 ? 22.739 29.791 100.592 1.00 163.16 496 GLU G CA 1
ATOM 4656 C C . GLU C 3 375 ? 23.720 29.114 99.641 1.00 167.91 496 GLU G C 1
ATOM 4657 O O . GLU C 3 375 ? 23.406 28.873 98.474 1.00 165.70 496 GLU G O 1
ATOM 4663 N N . SER C 3 376 ? 24.920 28.822 100.152 1.00 176.70 497 SER G N 1
ATOM 4664 C CA . SER C 3 376 ? 25.930 28.164 99.331 1.00 172.67 497 SER G CA 1
ATOM 4665 C C . SER C 3 376 ? 25.479 26.778 98.890 1.00 169.88 497 SER G C 1
ATOM 4666 O O . SER C 3 376 ? 25.828 26.334 97.790 1.00 163.13 497 SER G O 1
ATOM 4669 N N . LYS C 3 377 ? 24.697 26.086 99.720 1.00 212.32 498 LYS G N 1
ATOM 4670 C CA . LYS C 3 377 ? 24.168 24.787 99.316 1.00 212.35 498 LYS G CA 1
ATOM 4671 C C . LYS C 3 377 ? 23.205 24.927 98.143 1.00 212.27 498 LYS G C 1
ATOM 4672 O O . LYS C 3 377 ? 23.269 24.156 97.176 1.00 211.93 498 LYS G O 1
ATOM 4678 N N . SER C 3 378 ? 22.318 25.924 98.201 1.00 176.49 499 SER G N 1
ATOM 4679 C CA . SER C 3 378 ? 21.413 26.160 97.085 1.00 169.92 499 SER G CA 1
ATOM 4680 C C . SER C 3 378 ? 22.171 26.584 95.837 1.00 154.35 499 SER G C 1
ATOM 4681 O O . SER C 3 378 ? 21.789 26.203 94.725 1.00 147.08 499 SER G O 1
ATOM 4684 N N . SER C 3 379 ? 23.257 27.341 95.998 1.00 149.77 500 SER G N 1
ATOM 4685 C CA . SER C 3 379 ? 24.049 27.725 94.835 1.00 131.31 500 SER G CA 1
ATOM 4686 C C . SER C 3 379 ? 24.740 26.519 94.213 1.00 123.85 500 SER G C 1
ATOM 4687 O O . SER C 3 379 ? 24.796 26.397 92.985 1.00 126.81 500 SER G O 1
ATOM 4690 N N . PHE C 3 380 ? 25.265 25.613 95.042 1.00 119.66 501 PHE G N 1
ATOM 4691 C CA . PHE C 3 380 ? 25.904 24.416 94.504 1.00 103.87 501 PHE G CA 1
ATOM 4692 C C . PHE C 3 380 ? 24.890 23.519 93.804 1.00 110.83 501 PHE G C 1
ATOM 4693 O O . PHE C 3 380 ? 25.188 22.928 92.757 1.00 115.50 501 PHE G O 1
ATOM 4701 N N . GLY C 3 381 ? 23.673 23.440 94.343 1.00 116.04 502 GLY G N 1
ATOM 4702 C CA . GLY C 3 381 ? 22.644 22.655 93.683 1.00 100.69 502 GLY G CA 1
ATOM 4703 C C . GLY C 3 381 ? 22.206 23.279 92.372 1.00 107.81 502 GLY G C 1
ATOM 4704 O O . GLY C 3 381 ? 21.954 22.575 91.391 1.00 108.71 502 GLY G O 1
ATOM 4705 N N . LEU C 3 382 ? 22.140 24.613 92.329 1.00 113.35 503 LEU G N 1
ATOM 4706 C CA . LEU C 3 382 ? 21.820 25.297 91.081 1.00 98.95 503 LEU G CA 1
ATOM 4707 C C . LEU C 3 382 ? 22.910 25.087 90.038 1.00 100.14 503 LEU G C 1
ATOM 4708 O O . LEU C 3 382 ? 22.614 24.899 88.852 1.00 102.10 503 LEU G O 1
ATOM 4713 N N . GLU C 3 383 ? 24.176 25.090 90.463 1.00 98.93 504 GLU G N 1
ATOM 4714 C CA . GLU C 3 383 ? 25.263 24.860 89.517 1.00 92.07 504 GLU G CA 1
ATOM 4715 C C . GLU C 3 383 ? 25.239 23.435 88.982 1.00 98.39 504 GLU G C 1
ATOM 4716 O O . GLU C 3 383 ? 25.474 23.210 87.788 1.00 104.56 504 GLU G O 1
ATOM 4722 N N . CYS C 3 384 ? 24.941 22.458 89.843 1.00 96.92 505 CYS G N 1
ATOM 4723 C CA . CYS C 3 384 ? 24.840 21.083 89.362 1.00 93.97 505 CYS G CA 1
ATOM 4724 C C . CYS C 3 384 ? 23.651 20.909 88.424 1.00 97.59 505 CYS G C 1
ATOM 4725 O O . CYS C 3 384 ? 23.743 20.187 87.421 1.00 97.88 505 CYS G O 1
ATOM 4728 N N . MET C 3 385 ? 22.531 21.574 88.721 1.00 98.84 506 MET G N 1
ATOM 4729 C CA . MET C 3 385 ? 21.375 21.486 87.837 1.00 96.02 506 MET G CA 1
ATOM 4730 C C . MET C 3 385 ? 21.659 22.134 86.489 1.00 96.98 506 MET G C 1
ATOM 4731 O O . MET C 3 385 ? 21.203 21.644 85.449 1.00 102.20 506 MET G O 1
ATOM 4736 N N . GLY C 3 386 ? 22.432 23.222 86.482 1.00 95.93 507 GLY G N 1
ATOM 4737 C CA . GLY C 3 386 ? 22.799 23.839 85.221 1.00 96.69 507 GLY G CA 1
ATOM 4738 C C . GLY C 3 386 ? 23.800 23.018 84.438 1.00 104.81 507 GLY G C 1
ATOM 4739 O O . GLY C 3 386 ? 23.774 23.012 83.204 1.00 115.69 507 GLY G O 1
ATOM 4740 N N . THR C 3 387 ? 24.688 22.308 85.137 1.00 101.09 508 THR G N 1
ATOM 4741 C CA . THR C 3 387 ? 25.603 21.399 84.456 1.00 101.53 508 THR G CA 1
ATOM 4742 C C . THR C 3 387 ? 24.846 20.246 83.807 1.00 105.56 508 THR G C 1
ATOM 4743 O O . THR C 3 387 ? 25.125 19.881 82.658 1.00 112.98 508 THR G O 1
ATOM 4747 N N . VAL C 3 388 ? 23.876 19.668 84.522 1.00 105.45 509 VAL G N 1
ATOM 4748 C CA . VAL C 3 388 ? 23.091 18.577 83.950 1.00 103.08 509 VAL G CA 1
ATOM 4749 C C . VAL C 3 388 ? 22.202 19.069 82.809 1.00 105.74 509 VAL G C 1
ATOM 4750 O O . VAL C 3 388 ? 22.015 18.356 81.813 1.00 108.70 509 VAL G O 1
ATOM 4754 N N . ALA C 3 389 ? 21.657 20.288 82.914 1.00 109.94 510 ALA G N 1
ATOM 4755 C CA . ALA C 3 389 ? 20.756 20.811 81.888 1.00 110.90 510 ALA G CA 1
ATOM 4756 C C . ALA C 3 389 ? 21.454 21.113 80.568 1.00 125.92 510 ALA G C 1
ATOM 4757 O O . ALA C 3 389 ? 20.799 21.090 79.521 1.00 120.51 510 ALA G O 1
ATOM 4759 N N . GLU C 3 390 ? 22.754 21.418 80.592 1.00 148.81 511 GLU G N 1
ATOM 4760 C CA . GLU C 3 390 ? 23.461 21.772 79.368 1.00 151.05 511 GLU G CA 1
ATOM 4761 C C . GLU C 3 390 ? 23.663 20.579 78.442 1.00 152.72 511 GLU G C 1
ATOM 4762 O O . GLU C 3 390 ? 23.932 20.779 77.254 1.00 154.74 511 GLU G O 1
ATOM 4768 N N . LEU C 3 391 ? 23.575 19.355 78.956 1.00 130.46 512 LEU G N 1
ATOM 4769 C CA . LEU C 3 391 ? 23.836 18.162 78.164 1.00 125.15 512 LEU G CA 1
ATOM 4770 C C . LEU C 3 391 ? 22.599 17.731 77.386 1.00 125.65 512 LEU G C 1
ATOM 4771 O O . LEU C 3 391 ? 21.477 17.786 77.896 1.00 132.24 512 LEU G O 1
ATOM 4776 N N . LYS C 3 392 ? 22.821 17.271 76.153 1.00 119.50 513 LYS G N 1
ATOM 4777 C CA . LYS C 3 392 ? 21.759 16.731 75.316 1.00 120.66 513 LYS G CA 1
ATOM 4778 C C . LYS C 3 392 ? 22.089 15.373 74.715 1.00 119.61 513 LYS G C 1
ATOM 4779 O O . LYS C 3 392 ? 21.210 14.768 74.091 1.00 119.46 513 LYS G O 1
ATOM 4785 N N . VAL C 3 393 ? 23.324 14.882 74.870 1.00 117.64 514 VAL G N 1
ATOM 4786 C CA . VAL C 3 393 ? 23.699 13.552 74.398 1.00 116.20 514 VAL G CA 1
ATOM 4787 C C . VAL C 3 393 ? 23.414 12.466 75.431 1.00 116.94 514 VAL G C 1
ATOM 4788 O O . VAL C 3 393 ? 23.629 11.278 75.150 1.00 117.55 514 VAL G O 1
ATOM 4792 N N . ALA C 3 394 ? 22.934 12.835 76.618 1.00 121.25 515 ALA G N 1
ATOM 4793 C CA . ALA C 3 394 ? 22.661 11.870 77.671 1.00 117.99 515 ALA G CA 1
ATOM 4794 C C . ALA C 3 394 ? 21.449 11.010 77.313 1.00 120.78 515 ALA G C 1
ATOM 4795 O O . ALA C 3 394 ? 20.603 11.415 76.512 1.00 110.91 515 ALA G O 1
ATOM 4797 N N . PRO C 3 395 ? 21.362 9.794 77.870 1.00 125.86 516 PRO G N 1
ATOM 4798 C CA . PRO C 3 395 ? 20.191 8.951 77.567 1.00 121.52 516 PRO G CA 1
ATOM 4799 C C . PRO C 3 395 ? 18.866 9.590 77.948 1.00 120.49 516 PRO G C 1
ATOM 4800 O O . PRO C 3 395 ? 17.863 9.379 77.256 1.00 122.27 516 PRO G O 1
ATOM 4804 N N . TRP C 3 396 ? 18.832 10.356 79.042 1.00 116.15 517 TRP G N 1
ATOM 4805 C CA . TRP C 3 396 ? 17.646 11.079 79.499 1.00 112.09 517 TRP G CA 1
ATOM 4806 C C . TRP C 3 396 ? 16.425 10.185 79.690 1.00 114.10 517 TRP G C 1
ATOM 4807 O O . TRP C 3 396 ? 15.757 10.273 80.722 1.00 120.51 517 TRP G O 1
ATOM 4818 N N . ALA C 3 397 ? 16.111 9.333 78.711 1.00 110.54 518 ALA G N 1
ATOM 4819 C CA . ALA C 3 397 ? 14.979 8.426 78.865 1.00 112.47 518 ALA G CA 1
ATOM 4820 C C . ALA C 3 397 ? 15.184 7.467 80.029 1.00 116.86 518 ALA G C 1
ATOM 4821 O O . ALA C 3 397 ? 14.214 7.066 80.683 1.00 112.89 518 ALA G O 1
ATOM 4823 N N . LYS C 3 398 ? 16.434 7.092 80.304 1.00 127.48 519 LYS G N 1
ATOM 4824 C CA . LYS C 3 398 ? 16.722 6.233 81.446 1.00 129.97 519 LYS G CA 1
ATOM 4825 C C . LYS C 3 398 ? 16.832 7.038 82.736 1.00 124.29 519 LYS G C 1
ATOM 4826 O O . LYS C 3 398 ? 16.308 6.625 83.776 1.00 125.30 519 LYS G O 1
ATOM 4832 N N . ILE C 3 399 ? 17.509 8.187 82.683 1.00 113.86 520 ILE G N 1
ATOM 4833 C CA . ILE C 3 399 ? 17.741 8.983 83.885 1.00 110.65 520 ILE G CA 1
ATOM 4834 C C . ILE C 3 399 ? 16.439 9.556 84.433 1.00 113.73 520 ILE G C 1
ATOM 4835 O O . ILE C 3 399 ? 16.275 9.689 85.653 1.00 118.94 520 ILE G O 1
ATOM 4840 N N . ILE C 3 400 ? 15.484 9.876 83.555 1.00 112.04 521 ILE G N 1
ATOM 4841 C CA . ILE C 3 400 ? 14.269 10.561 83.978 1.00 107.57 521 ILE G CA 1
ATOM 4842 C C . ILE C 3 400 ? 13.415 9.689 84.886 1.00 100.89 521 ILE G C 1
ATOM 4843 O O . ILE C 3 400 ? 12.623 10.212 85.678 1.00 95.10 521 ILE G O 1
ATOM 4848 N N . GLN C 3 401 ? 13.551 8.367 84.793 1.00 99.88 522 GLN G N 1
ATOM 4849 C CA . GLN C 3 401 ? 12.825 7.453 85.661 1.00 107.27 522 GLN G CA 1
ATOM 4850 C C . GLN C 3 401 ? 13.696 6.807 86.727 1.00 116.69 522 GLN G C 1
ATOM 4851 O O . GLN C 3 401 ? 13.213 6.565 87.835 1.00 118.07 522 GLN G O 1
ATOM 4857 N N . SER C 3 402 ? 14.965 6.521 86.422 1.00 115.03 523 SER G N 1
ATOM 4858 C CA . SER C 3 402 ? 15.865 5.962 87.425 1.00 113.34 523 SER G CA 1
ATOM 4859 C C . SER C 3 402 ? 16.171 6.951 88.541 1.00 116.79 523 SER G C 1
ATOM 4860 O O . SER C 3 402 ? 16.531 6.529 89.644 1.00 129.92 523 SER G O 1
ATOM 4863 N N . GLU C 3 403 ? 16.047 8.252 88.278 1.00 118.47 524 GLU G N 1
ATOM 4864 C CA . GLU C 3 403 ? 16.284 9.278 89.281 1.00 121.40 524 GLU G CA 1
ATOM 4865 C C . GLU C 3 403 ? 15.006 9.936 89.785 1.00 118.74 524 GLU G C 1
ATOM 4866 O O . GLU C 3 403 ? 15.087 10.863 90.598 1.00 126.89 524 GLU G O 1
ATOM 4872 N N . ASN C 3 404 ? 13.835 9.486 89.327 1.00 107.27 525 ASN G N 1
ATOM 4873 C CA . ASN C 3 404 ? 12.546 10.033 89.758 1.00 106.00 525 ASN G CA 1
ATOM 4874 C C . ASN C 3 404 ? 12.477 11.545 89.548 1.00 105.79 525 ASN G C 1
ATOM 4875 O O . ASN C 3 404 ? 12.029 12.293 90.420 1.00 109.18 525 ASN G O 1
ATOM 4880 N N . LEU C 3 405 ? 12.938 12.000 88.382 1.00 101.60 526 LEU G N 1
ATOM 4881 C CA . LEU C 3 405 ? 12.962 13.432 88.107 1.00 97.18 526 LEU G CA 1
ATOM 4882 C C . LEU C 3 405 ? 11.563 14.030 88.015 1.00 102.39 526 LEU G C 1
ATOM 4883 O O . LEU C 3 405 ? 11.386 15.214 88.333 1.00 98.58 526 LEU G O 1
ATOM 4888 N N . VAL C 3 406 ? 10.576 13.262 87.535 1.00 100.60 527 VAL G N 1
ATOM 4889 C CA . VAL C 3 406 ? 9.241 13.824 87.317 1.00 96.78 527 VAL G CA 1
ATOM 4890 C C . VAL C 3 406 ? 8.580 14.309 88.603 1.00 103.16 527 VAL G C 1
ATOM 4891 O O . VAL C 3 406 ? 8.099 15.455 88.630 1.00 104.41 527 VAL G O 1
ATOM 4895 N N . PRO C 3 407 ? 8.478 13.507 89.675 1.00 108.85 528 PRO G N 1
ATOM 4896 C CA . PRO C 3 407 ? 7.871 14.047 90.906 1.00 103.16 528 PRO G CA 1
ATOM 4897 C C . PRO C 3 407 ? 8.607 15.248 91.465 1.00 101.80 528 PRO G C 1
ATOM 4898 O O . PRO C 3 407 ? 7.976 16.190 91.957 1.00 103.18 528 PRO G O 1
ATOM 4902 N N . TRP C 3 408 ? 9.937 15.260 91.354 1.00 98.26 529 TRP G N 1
ATOM 4903 C CA . TRP C 3 408 ? 10.705 16.361 91.923 1.00 95.67 529 TRP G CA 1
ATOM 4904 C C . TRP C 3 408 ? 10.514 17.635 91.116 1.00 95.48 529 TRP G C 1
ATOM 4905 O O . TRP C 3 408 ? 10.380 18.726 91.685 1.00 101.69 529 TRP G O 1
ATOM 4916 N N . MET C 3 409 ? 10.477 17.515 89.788 1.00 88.66 530 MET G N 1
ATOM 4917 C CA . MET C 3 409 ? 10.227 18.682 88.954 1.00 95.93 530 MET G CA 1
ATOM 4918 C C . MET C 3 409 ? 8.812 19.207 89.148 1.00 98.45 530 MET G C 1
ATOM 4919 O O . MET C 3 409 ? 8.598 20.424 89.177 1.00 100.58 530 MET G O 1
ATOM 4924 N N . LYS C 3 410 ? 7.831 18.311 89.291 1.00 100.83 531 LYS G N 1
ATOM 4925 C CA . LYS C 3 410 ? 6.475 18.782 89.547 1.00 98.86 531 LYS G CA 1
ATOM 4926 C C . LYS C 3 410 ? 6.360 19.445 90.913 1.00 102.02 531 LYS G C 1
ATOM 4927 O O . LYS C 3 410 ? 5.586 20.395 91.075 1.00 105.16 531 LYS G O 1
ATOM 4933 N N . THR C 3 411 ? 7.127 18.973 91.900 1.00 99.79 532 THR G N 1
ATOM 4934 C CA . THR C 3 411 ? 7.098 19.607 93.214 1.00 105.12 532 THR G CA 1
ATOM 4935 C C . THR C 3 411 ? 7.761 20.978 93.183 1.00 103.77 532 THR G C 1
ATOM 4936 O O . THR C 3 411 ? 7.261 21.929 93.794 1.00 111.12 532 THR G O 1
ATOM 4940 N N . GLN C 3 412 ? 8.878 21.104 92.463 1.00 96.44 533 GLN G N 1
ATOM 4941 C CA . GLN C 3 412 ? 9.590 22.377 92.444 1.00 99.81 533 GLN G CA 1
ATOM 4942 C C . GLN C 3 412 ? 8.856 23.416 91.605 1.00 105.54 533 GLN G C 1
ATOM 4943 O O . GLN C 3 412 ? 8.754 24.581 92.005 1.00 112.24 533 GLN G O 1
ATOM 4949 N N . LEU C 3 413 ? 8.348 23.019 90.434 1.00 104.72 534 LEU G N 1
ATOM 4950 C CA . LEU C 3 413 ? 7.639 23.971 89.584 1.00 97.49 534 LEU G CA 1
ATOM 4951 C C . LEU C 3 413 ? 6.334 24.439 90.217 1.00 99.98 534 LEU G C 1
ATOM 4952 O O . LEU C 3 413 ? 5.936 25.593 90.020 1.00 104.27 534 LEU G O 1
ATOM 4957 N N . GLN C 3 414 ? 5.658 23.574 90.975 1.00 104.62 535 GLN G N 1
ATOM 4958 C CA . GLN C 3 414 ? 4.413 23.979 91.616 1.00 113.27 535 GLN G CA 1
ATOM 4959 C C . GLN C 3 414 ? 4.631 24.808 92.874 1.00 122.33 535 GLN G C 1
ATOM 4960 O O . GLN C 3 414 ? 3.711 25.520 93.291 1.00 126.83 535 GLN G O 1
ATOM 4966 N N . GLU C 3 415 ? 5.813 24.741 93.486 1.00 128.64 536 GLU G N 1
ATOM 4967 C CA . GLU C 3 415 ? 6.087 25.575 94.650 1.00 132.53 536 GLU G CA 1
ATOM 4968 C C . GLU C 3 415 ? 6.182 27.032 94.210 1.00 135.11 536 GLU G C 1
ATOM 4969 O O . GLU C 3 415 ? 6.975 27.372 93.326 1.00 128.61 536 GLU G O 1
ATOM 4975 N N . GLY C 3 416 ? 5.397 27.896 94.849 1.00 141.01 537 GLY G N 1
ATOM 4976 C CA . GLY C 3 416 ? 5.295 29.284 94.447 1.00 139.88 537 GLY G CA 1
ATOM 4977 C C . GLY C 3 416 ? 4.279 29.599 93.368 1.00 146.38 537 GLY G C 1
ATOM 4978 O O . GLY C 3 416 ? 4.286 30.723 92.851 1.00 154.27 537 GLY G O 1
ATOM 4979 N N . ILE C 3 417 ? 3.420 28.648 92.994 1.00 149.86 538 ILE G N 1
ATOM 4980 C CA . ILE C 3 417 ? 2.403 28.902 91.975 1.00 154.59 538 ILE G CA 1
ATOM 4981 C C . ILE C 3 417 ? 1.271 29.745 92.560 1.00 161.00 538 ILE G C 1
ATOM 4982 O O . ILE C 3 417 ? 1.041 29.776 93.773 1.00 162.79 538 ILE G O 1
ATOM 4987 N N . ASP C 3 418 ? 0.563 30.454 91.672 1.00 163.81 539 ASP G N 1
ATOM 4988 C CA . ASP C 3 418 ? -0.623 31.239 92.031 1.00 171.09 539 ASP G CA 1
ATOM 4989 C C . ASP C 3 418 ? -0.303 32.290 93.094 1.00 180.46 539 ASP G C 1
ATOM 4990 O O . ASP C 3 418 ? -0.960 32.381 94.134 1.00 180.78 539 ASP G O 1
ATOM 4992 N N . GLU C 3 419 ? 0.733 33.085 92.833 1.00 189.47 540 GLU G N 1
ATOM 4993 C CA . GLU C 3 419 ? 1.149 34.118 93.770 1.00 192.76 540 GLU G CA 1
ATOM 4994 C C . GLU C 3 419 ? 1.200 35.516 93.172 1.00 193.39 540 GLU G C 1
ATOM 4995 O O . GLU C 3 419 ? 1.472 36.466 93.913 1.00 185.97 540 GLU G O 1
ATOM 5001 N N . SER C 3 420 ? 0.932 35.668 91.870 1.00 184.23 541 SER G N 1
ATOM 5002 C CA . SER C 3 420 ? 1.127 36.912 91.129 1.00 178.67 541 SER G CA 1
ATOM 5003 C C . SER C 3 420 ? 2.598 37.309 91.163 1.00 181.04 541 SER G C 1
ATOM 5004 O O . SER C 3 420 ? 3.187 37.460 92.239 1.00 192.91 541 SER G O 1
ATOM 5007 N N . GLU C 3 421 ? 3.192 37.503 89.982 1.00 171.45 542 GLU G N 1
ATOM 5008 C CA . GLU C 3 421 ? 4.644 37.598 89.874 1.00 168.59 542 GLU G CA 1
ATOM 5009 C C . GLU C 3 421 ? 5.192 38.735 90.721 1.00 172.92 542 GLU G C 1
ATOM 5010 O O . GLU C 3 421 ? 6.339 38.676 91.175 1.00 169.85 542 GLU G O 1
ATOM 5016 N N . GLU C 3 422 ? 4.367 39.751 90.971 1.00 182.59 543 GLU G N 1
ATOM 5017 C CA . GLU C 3 422 ? 4.698 40.912 91.783 1.00 181.61 543 GLU G CA 1
ATOM 5018 C C . GLU C 3 422 ? 5.495 40.546 93.031 1.00 183.94 543 GLU G C 1
ATOM 5019 O O . GLU C 3 422 ? 6.574 41.101 93.261 1.00 192.33 543 GLU G O 1
ATOM 5025 N N . VAL C 3 423 ? 4.989 39.612 93.837 1.00 173.08 544 VAL G N 1
ATOM 5026 C CA . VAL C 3 423 ? 5.679 39.255 95.072 1.00 170.17 544 VAL G CA 1
ATOM 5027 C C . VAL C 3 423 ? 6.564 38.020 94.946 1.00 162.42 544 VAL G C 1
ATOM 5028 O O . VAL C 3 423 ? 7.477 37.841 95.765 1.00 164.15 544 VAL G O 1
ATOM 5030 N N . THR C 3 424 ? 6.332 37.168 93.946 1.00 156.50 545 THR G N 1
ATOM 5031 C CA . THR C 3 424 ? 6.974 35.862 93.877 1.00 158.99 545 THR G CA 1
ATOM 5032 C C . THR C 3 424 ? 7.973 35.717 92.736 1.00 158.48 545 THR G C 1
ATOM 5033 O O . THR C 3 424 ? 8.540 34.632 92.568 1.00 150.03 545 THR G O 1
ATOM 5035 N N . VAL C 3 425 ? 8.202 36.764 91.936 1.00 169.06 546 VAL G N 1
ATOM 5036 C CA . VAL C 3 425 ? 9.183 36.660 90.857 1.00 163.96 546 VAL G CA 1
ATOM 5037 C C . VAL C 3 425 ? 10.603 36.945 91.327 1.00 149.16 546 VAL G C 1
ATOM 5038 O O . VAL C 3 425 ? 11.553 36.749 90.552 1.00 138.87 546 VAL G O 1
ATOM 5042 N N . LEU C 3 426 ? 10.787 37.390 92.572 1.00 150.83 547 LEU G N 1
ATOM 5043 C CA . LEU C 3 426 ? 12.111 37.616 93.142 1.00 150.56 547 LEU G CA 1
ATOM 5044 C C . LEU C 3 426 ? 12.495 36.536 94.151 1.00 141.09 547 LEU G C 1
ATOM 5045 O O . LEU C 3 426 ? 13.384 36.753 94.981 1.00 138.21 547 LEU G O 1
ATOM 5050 N N . ARG C 3 427 ? 11.829 35.386 94.102 1.00 133.32 548 ARG G N 1
ATOM 5051 C CA . ARG C 3 427 ? 12.066 34.304 95.046 1.00 130.24 548 ARG G CA 1
ATOM 5052 C C . ARG C 3 427 ? 13.415 33.630 94.798 1.00 126.63 548 ARG G C 1
ATOM 5053 O O . ARG C 3 427 ? 13.957 33.641 93.690 1.00 126.60 548 ARG G O 1
ATOM 5061 N N . ASP C 3 428 ? 13.960 33.043 95.868 1.00 145.97 549 ASP G N 1
ATOM 5062 C CA . ASP C 3 428 ? 15.187 32.260 95.757 1.00 147.89 549 ASP G CA 1
ATOM 5063 C C . ASP C 3 428 ? 14.988 30.993 94.933 1.00 144.09 549 ASP G C 1
ATOM 5064 O O . ASP C 3 428 ? 15.940 30.511 94.307 1.00 142.28 549 ASP G O 1
ATOM 5069 N N . ILE C 3 429 ? 13.775 30.432 94.928 1.00 119.16 550 ILE G N 1
ATOM 5070 C CA . ILE C 3 429 ? 13.500 29.221 94.154 1.00 114.77 550 ILE G CA 1
ATOM 5071 C C . ILE C 3 429 ? 13.377 29.494 92.662 1.00 113.93 550 ILE G C 1
ATOM 5072 O O . ILE C 3 429 ? 13.447 28.551 91.860 1.00 109.63 550 ILE G O 1
ATOM 5077 N N . LYS C 3 430 ? 13.218 30.758 92.266 1.00 113.41 551 LYS G N 1
ATOM 5078 C CA . LYS C 3 430 ? 12.972 31.080 90.861 1.00 99.29 551 LYS G CA 1
ATOM 5079 C C . LYS C 3 430 ? 14.077 30.601 89.923 1.00 103.76 551 LYS G C 1
ATOM 5080 O O . LYS C 3 430 ? 13.754 29.966 88.906 1.00 112.85 551 LYS G O 1
ATOM 5086 N N . PRO C 3 431 ? 15.369 30.865 90.170 1.00 93.64 552 PRO G N 1
ATOM 5087 C CA . PRO C 3 431 ? 16.395 30.381 89.221 1.00 98.30 552 PRO G CA 1
ATOM 5088 C C . PRO C 3 431 ? 16.409 28.873 89.036 1.00 88.35 552 PRO G C 1
ATOM 5089 O O . PRO C 3 431 ? 16.672 28.385 87.930 1.00 93.85 552 PRO G O 1
ATOM 5093 N N . LEU C 3 432 ? 16.118 28.111 90.100 1.00 82.47 553 LEU G N 1
ATOM 5094 C CA . LEU C 3 432 ? 16.074 26.662 89.957 1.00 87.04 553 LEU G CA 1
ATOM 5095 C C . LEU C 3 432 ? 14.938 26.240 89.036 1.00 93.56 553 LEU G C 1
ATOM 5096 O O . LEU C 3 432 ? 15.067 25.272 88.279 1.00 97.55 553 LEU G O 1
ATOM 5101 N N . GLN C 3 433 ? 13.814 26.963 89.076 1.00 91.30 554 GLN G N 1
ATOM 5102 C CA . GLN C 3 433 ? 12.728 26.670 88.147 1.00 94.89 554 GLN G CA 1
ATOM 5103 C C . GLN C 3 433 ? 13.143 26.943 86.707 1.00 93.77 554 GLN G C 1
ATOM 5104 O O . GLN C 3 433 ? 12.751 26.210 85.791 1.00 87.28 554 GLN G O 1
ATOM 5110 N N . LEU C 3 434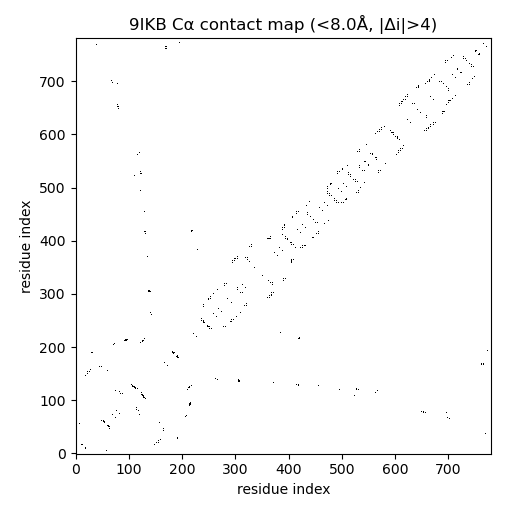 ? 13.966 27.973 86.489 1.00 90.89 555 LEU G N 1
ATOM 5111 C CA . LEU C 3 434 ? 14.456 28.231 85.140 1.00 88.60 555 LEU G CA 1
ATOM 5112 C C . LEU C 3 434 ? 15.385 27.121 84.673 1.00 85.44 555 LEU G C 1
ATOM 5113 O O . LEU C 3 434 ? 15.312 26.688 83.516 1.00 95.03 555 LEU G O 1
ATOM 5118 N N . GLN C 3 435 ? 16.250 26.630 85.565 1.00 80.98 556 GLN G N 1
ATOM 5119 C CA . GLN C 3 435 ? 17.101 25.508 85.187 1.00 72.78 556 GLN G CA 1
ATOM 5120 C C . GLN C 3 435 ? 16.282 24.253 84.918 1.00 78.61 556 GLN G C 1
ATOM 5121 O O . GLN C 3 435 ? 16.618 23.474 84.020 1.00 85.53 556 GLN G O 1
ATOM 5127 N N . ILE C 3 436 ? 15.189 24.058 85.660 1.00 82.78 557 ILE G N 1
ATOM 5128 C CA . ILE C 3 436 ? 14.334 22.898 85.425 1.00 87.02 557 ILE G CA 1
ATOM 5129 C C . ILE C 3 436 ? 13.636 23.007 84.075 1.00 85.54 557 ILE G C 1
ATOM 5130 O O . ILE C 3 436 ? 13.512 22.016 83.345 1.00 89.59 557 ILE G O 1
ATOM 5135 N N . VAL C 3 437 ? 13.183 24.209 83.711 1.00 88.50 558 VAL G N 1
ATOM 5136 C CA . VAL C 3 437 ? 12.543 24.382 82.409 1.00 84.72 558 VAL G CA 1
ATOM 5137 C C . VAL C 3 437 ? 13.552 24.175 81.285 1.00 86.94 558 VAL G C 1
ATOM 5138 O O . VAL C 3 437 ? 13.238 23.568 80.251 1.00 89.55 558 VAL G O 1
ATOM 5142 N N . ILE C 3 438 ? 14.786 24.646 81.479 1.00 88.12 559 ILE G N 1
ATOM 5143 C CA . ILE C 3 438 ? 15.809 24.458 80.455 1.00 81.35 559 ILE G CA 1
ATOM 5144 C C . ILE C 3 438 ? 16.156 22.981 80.309 1.00 93.06 559 ILE G C 1
ATOM 5145 O O . ILE C 3 438 ? 16.367 22.484 79.195 1.00 106.17 559 ILE G O 1
ATOM 5150 N N . ALA C 3 439 ? 16.203 22.251 81.426 1.00 92.93 560 ALA G N 1
ATOM 5151 C CA . ALA C 3 439 ? 16.468 20.820 81.352 1.00 86.50 560 ALA G CA 1
ATOM 5152 C C . ALA C 3 439 ? 15.316 20.072 80.696 1.00 93.25 560 ALA G C 1
ATOM 5153 O O . ALA C 3 439 ? 15.539 19.104 79.964 1.00 107.55 560 ALA G O 1
ATOM 5155 N N . C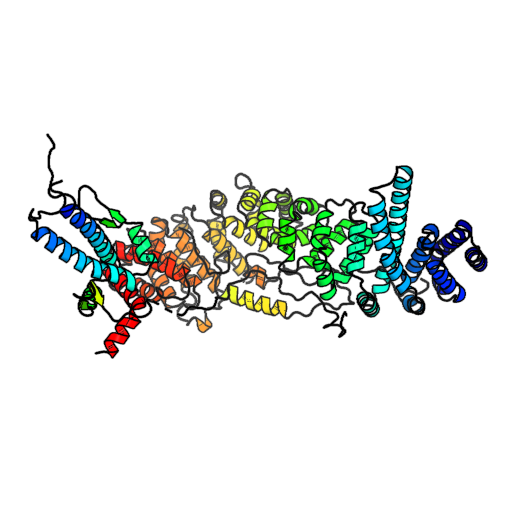YS C 3 440 ? 14.075 20.501 80.947 1.00 91.74 561 CYS G N 1
ATOM 5156 C CA . CYS C 3 440 ? 12.941 19.877 80.274 1.00 92.66 561 CYS G CA 1
ATOM 5157 C C . CYS C 3 440 ? 12.967 20.144 78.776 1.00 101.61 561 CYS G C 1
ATOM 5158 O O . CYS C 3 440 ? 12.570 19.278 77.985 1.00 103.29 561 CYS G O 1
ATOM 5161 N N . GLY C 3 441 ? 13.427 21.327 78.365 1.00 100.69 562 GLY G N 1
ATOM 5162 C CA . GLY C 3 441 ? 13.536 21.599 76.940 1.00 102.09 562 GLY G CA 1
ATOM 5163 C C . GLY C 3 441 ? 14.657 20.820 76.277 1.00 98.71 562 GLY G C 1
ATOM 5164 O O . GLY C 3 441 ? 14.496 20.306 75.167 1.00 101.75 562 GLY G O 1
ATOM 5165 N N . THR C 3 442 ? 15.798 20.700 76.960 1.00 100.03 563 THR G N 1
ATOM 5166 C CA . THR C 3 442 ? 16.906 19.914 76.433 1.00 98.49 563 THR G CA 1
ATOM 5167 C C . THR C 3 442 ? 16.610 18.421 76.473 1.00 100.14 563 THR G C 1
ATOM 5168 O O . THR C 3 442 ? 17.234 17.653 75.734 1.00 110.48 563 THR G O 1
ATOM 5172 N N . MET C 3 443 ? 15.671 18.001 77.318 1.00 102.59 564 MET G N 1
ATOM 5173 C CA . MET C 3 443 ? 15.318 16.597 77.475 1.00 105.66 564 MET G CA 1
ATOM 5174 C C . MET C 3 443 ? 14.181 16.161 76.560 1.00 104.08 564 MET G C 1
ATOM 5175 O O . MET C 3 443 ? 14.168 15.009 76.111 1.00 107.60 564 MET G O 1
ATOM 5180 N N . ALA C 3 444 ? 13.247 17.060 76.245 1.00 106.64 565 ALA G N 1
ATOM 5181 C CA . ALA C 3 444 ? 12.042 16.687 75.515 1.00 113.31 565 ALA G CA 1
ATOM 5182 C C . ALA C 3 444 ? 12.286 16.473 74.029 1.00 116.36 565 ALA G C 1
ATOM 5183 O O . ALA C 3 444 ? 11.370 16.031 73.328 1.00 116.22 565 ALA G O 1
ATOM 5185 N N . ARG C 3 445 ? 13.481 16.794 73.530 1.00 114.56 566 ARG G N 1
ATOM 5186 C CA . ARG C 3 445 ? 13.798 16.534 72.131 1.00 113.62 566 ARG G CA 1
ATOM 5187 C C . ARG C 3 445 ? 13.827 15.043 71.808 1.00 114.90 566 ARG G C 1
ATOM 5188 O O . ARG C 3 445 ? 13.652 14.675 70.641 1.00 114.21 566 ARG G O 1
ATOM 5196 N N . GLN C 3 446 ? 14.055 14.182 72.799 1.00 114.84 567 GLN G N 1
ATOM 5197 C CA . GLN C 3 446 ? 13.961 12.740 72.604 1.00 108.71 567 GLN G CA 1
ATOM 5198 C C . GLN C 3 446 ? 12.534 12.267 72.865 1.00 120.45 567 GLN G C 1
ATOM 5199 O O . GLN C 3 446 ? 11.866 12.752 73.782 1.00 120.70 567 GLN G O 1
ATOM 5205 N N . LEU C 3 447 ? 12.073 11.313 72.048 1.00 122.32 568 LEU G N 1
ATOM 5206 C CA . LEU C 3 447 ? 10.669 10.909 72.097 1.00 123.01 568 LEU G CA 1
ATOM 5207 C C . LEU C 3 447 ? 10.323 10.188 73.397 1.00 132.92 568 LEU G C 1
ATOM 5208 O O . LEU C 3 447 ? 9.241 10.401 73.961 1.00 134.45 568 LEU G O 1
ATOM 5213 N N . ASP C 3 448 ? 11.220 9.331 73.891 1.00 138.92 569 ASP G N 1
ATOM 5214 C CA . ASP C 3 448 ? 10.929 8.621 75.133 1.00 133.97 569 ASP G CA 1
ATOM 5215 C C . ASP C 3 448 ? 10.868 9.585 76.309 1.00 134.74 569 ASP G C 1
ATOM 5216 O O . ASP C 3 448 ? 9.959 9.503 77.146 1.00 138.63 569 ASP G O 1
ATOM 5221 N N . ALA C 3 449 ? 11.816 10.521 76.374 1.00 124.68 570 ALA G N 1
ATOM 5222 C CA . ALA C 3 449 ? 11.783 11.526 77.427 1.00 117.13 570 ALA G CA 1
ATOM 5223 C C . ALA C 3 449 ? 10.568 12.433 77.297 1.00 116.58 570 ALA G C 1
ATOM 5224 O O . ALA C 3 449 ? 10.034 12.894 78.310 1.00 120.27 570 ALA G O 1
ATOM 5226 N N . ALA C 3 450 ? 10.102 12.685 76.072 1.00 118.41 571 ALA G N 1
ATOM 5227 C CA . ALA C 3 450 ? 8.903 13.499 75.901 1.00 118.94 571 ALA G CA 1
ATOM 5228 C C . ALA C 3 450 ? 7.665 12.770 76.408 1.00 119.36 571 ALA G C 1
ATOM 5229 O O . ALA C 3 450 ? 6.814 13.367 77.079 1.00 117.24 571 ALA G O 1
ATOM 5231 N N . ARG C 3 451 ? 7.556 11.473 76.113 1.00 122.94 572 ARG G N 1
ATOM 5232 C CA . ARG C 3 451 ? 6.434 10.707 76.645 1.00 121.97 572 ARG G CA 1
ATOM 5233 C C . ARG C 3 451 ? 6.519 10.570 78.161 1.00 119.42 572 ARG G C 1
ATOM 5234 O O . ARG C 3 451 ? 5.487 10.452 78.830 1.00 120.04 572 ARG G O 1
ATOM 5242 N N . LEU C 3 452 ? 7.733 10.576 78.719 1.00 121.00 573 LEU G N 1
ATOM 5243 C CA . LEU C 3 452 ? 7.868 10.543 80.174 1.00 116.97 573 LEU G CA 1
ATOM 5244 C C . LEU C 3 452 ? 7.514 11.887 80.809 1.00 115.82 573 LEU G C 1
ATOM 5245 O O . LEU C 3 452 ? 6.962 11.929 81.914 1.00 109.84 573 LEU G O 1
ATOM 5250 N N . LEU C 3 453 ? 7.825 12.994 80.131 1.00 120.95 574 LEU G N 1
ATOM 5251 C CA . LEU C 3 453 ? 7.503 14.333 80.614 1.00 108.72 574 LEU G CA 1
ATOM 5252 C C . LEU C 3 453 ? 6.073 14.755 80.295 1.00 110.13 574 LEU G C 1
ATOM 5253 O O . LEU C 3 453 ? 5.651 15.832 80.730 1.00 107.22 574 LEU G O 1
ATOM 5258 N N . ALA C 3 454 ? 5.338 13.938 79.543 1.00 112.80 575 ALA G N 1
ATOM 5259 C CA . ALA C 3 454 ? 3.957 14.253 79.178 1.00 116.94 575 ALA G CA 1
ATOM 5260 C C . ALA C 3 454 ? 3.064 14.638 80.354 1.00 118.09 575 ALA G C 1
ATOM 5261 O O . ALA C 3 454 ? 2.301 15.609 80.216 1.00 124.80 575 ALA G O 1
ATOM 5263 N N . PRO C 3 455 ? 3.080 13.949 81.507 1.00 116.31 576 PRO G N 1
ATOM 5264 C CA . PRO C 3 455 ? 2.186 14.362 82.602 1.00 115.77 576 PRO G CA 1
ATOM 5265 C C . PRO C 3 455 ? 2.540 15.707 83.230 1.00 112.21 576 PRO G C 1
ATOM 5266 O O . PRO C 3 455 ? 1.950 16.084 84.248 1.00 113.78 576 PRO G O 1
ATOM 5270 N N . LEU C 3 456 ? 3.499 16.435 82.656 1.00 110.73 577 LEU G N 1
ATOM 5271 C CA . LEU C 3 456 ? 3.872 17.762 83.135 1.00 104.25 577 LEU G CA 1
ATOM 5272 C C . LEU C 3 456 ? 3.338 18.890 82.257 1.00 109.51 577 LEU G C 1
ATOM 5273 O O . LEU C 3 456 ? 3.632 20.063 82.528 1.00 109.46 577 LEU G O 1
ATOM 5278 N N . ILE C 3 457 ? 2.576 18.569 81.207 1.00 114.24 578 ILE G N 1
ATOM 5279 C CA . ILE C 3 457 ? 2.123 19.597 80.273 1.00 110.41 578 ILE G CA 1
ATOM 5280 C C . ILE C 3 457 ? 1.146 20.555 80.945 1.00 112.58 578 ILE G C 1
ATOM 5281 O O . ILE C 3 457 ? 1.180 21.767 80.701 1.00 113.87 578 ILE G O 1
ATOM 5286 N N . ASP C 3 458 ? 0.266 20.037 81.806 1.00 114.76 579 ASP G N 1
ATOM 5287 C CA . ASP C 3 458 ? -0.674 20.914 82.498 1.00 119.11 579 ASP G CA 1
ATOM 5288 C C . ASP C 3 458 ? 0.048 21.844 83.468 1.00 120.64 579 ASP G C 1
ATOM 5289 O O . ASP C 3 458 ? -0.338 23.011 83.628 1.00 124.59 579 ASP G O 1
ATOM 5294 N N . THR C 3 459 ? 1.113 21.351 84.108 1.00 116.23 580 THR G N 1
ATOM 5295 C CA . THR C 3 459 ? 1.915 22.213 84.967 1.00 115.94 580 THR G CA 1
ATOM 5296 C C . THR C 3 459 ? 2.612 23.296 84.154 1.00 113.13 580 THR G C 1
ATOM 5297 O O . THR C 3 459 ? 2.655 24.463 84.568 1.00 115.93 580 THR G O 1
ATOM 5301 N N . PHE C 3 460 ? 3.122 22.937 82.972 1.00 110.51 581 PHE G N 1
ATOM 5302 C CA . PHE C 3 460 ? 3.737 23.940 82.108 1.00 98.99 581 PHE G CA 1
ATOM 5303 C C . PHE C 3 460 ? 2.721 24.978 81.651 1.00 104.58 581 PHE G C 1
ATOM 5304 O O . PHE C 3 460 ? 3.051 26.161 81.536 1.00 106.16 581 PHE G O 1
ATOM 5312 N N . VAL C 3 461 ? 1.474 24.562 81.422 1.00 112.16 582 VAL G N 1
ATOM 5313 C CA . VAL C 3 461 ? 0.454 25.505 80.970 1.00 112.43 582 VAL G CA 1
ATOM 5314 C C . VAL C 3 461 ? 0.079 26.471 82.089 1.00 122.59 582 VAL G C 1
ATOM 5315 O O . VAL C 3 461 ? -0.043 27.685 81.867 1.00 129.32 582 VAL G O 1
ATOM 5319 N N . GLN C 3 462 ? -0.101 25.954 83.310 1.00 124.18 583 GLN G N 1
ATOM 5320 C CA . GLN C 3 462 ? -0.384 26.843 84.434 1.00 129.39 583 GLN G CA 1
ATOM 5321 C C . GLN C 3 462 ? 0.767 27.814 84.663 1.00 122.85 583 GLN G C 1
ATOM 5322 O O . GLN C 3 462 ? 0.548 29.013 84.877 1.00 124.84 583 GLN G O 1
ATOM 5328 N N . LEU C 3 463 ? 2.004 27.318 84.585 1.00 125.40 584 LEU G N 1
ATOM 5329 C CA . LEU C 3 463 ? 3.163 28.179 84.785 1.00 125.33 584 LEU G CA 1
ATOM 5330 C C . LEU C 3 463 ? 3.292 29.221 83.681 1.00 126.98 584 LEU G C 1
ATOM 5331 O O . LEU C 3 463 ? 3.737 30.343 83.942 1.00 131.18 584 LEU G O 1
ATOM 5336 N N . LEU C 3 464 ? 2.901 28.875 82.452 1.00 123.35 585 LEU G N 1
ATOM 5337 C CA . LEU C 3 464 ? 2.942 29.839 81.358 1.00 124.31 585 LEU G CA 1
ATOM 5338 C C . LEU C 3 464 ? 1.890 30.923 81.534 1.00 131.29 585 LEU G C 1
ATOM 5339 O O . LEU C 3 464 ? 2.155 32.101 81.270 1.00 132.37 585 LEU G O 1
ATOM 5344 N N . GLN C 3 465 ? 0.684 30.546 81.964 1.00 139.19 586 GLN G N 1
ATOM 5345 C CA . GLN C 3 465 ? -0.330 31.557 82.235 1.00 137.89 586 GLN G CA 1
ATOM 5346 C C . GLN C 3 465 ? 0.024 32.407 83.448 1.00 139.19 586 GLN G C 1
ATOM 5347 O O . GLN C 3 465 ? -0.431 33.552 83.539 1.00 140.44 586 GLN G O 1
ATOM 5353 N N . SER C 3 466 ? 0.828 31.879 84.371 1.00 149.39 587 SER G N 1
ATOM 5354 C CA . SER C 3 466 ? 1.210 32.637 85.568 1.00 149.89 587 SER G CA 1
ATOM 5355 C C . SER C 3 466 ? 2.410 33.547 85.315 1.00 150.60 587 SER G C 1
ATOM 5356 O O . SER C 3 466 ? 2.274 34.773 85.294 1.00 151.85 587 SER G O 1
ATOM 5359 N N . CYS C 3 467 ? 3.593 32.960 85.132 1.00 144.99 588 CYS G N 1
ATOM 5360 C CA . CYS C 3 467 ? 4.842 33.724 85.115 1.00 149.18 588 CYS G CA 1
ATOM 5361 C C . CYS C 3 467 ? 5.032 34.354 83.739 1.00 137.07 588 CYS G C 1
ATOM 5362 O O . CYS C 3 467 ? 5.367 33.671 82.768 1.00 113.96 588 CYS G O 1
ATOM 5365 N N . GLN C 3 468 ? 4.829 35.673 83.655 1.00 142.61 589 GLN G N 1
ATOM 5366 C CA . GLN C 3 468 ? 4.919 36.390 82.389 1.00 131.59 589 GLN G CA 1
ATOM 5367 C C . GLN C 3 468 ? 5.791 37.639 82.428 1.00 136.66 589 GLN G C 1
ATOM 5368 O O . GLN C 3 468 ? 6.127 38.159 81.359 1.00 139.48 589 GLN G O 1
ATOM 5374 N N . ILE C 3 469 ? 6.159 38.141 83.609 1.00 145.30 590 ILE G N 1
ATOM 5375 C CA . ILE C 3 469 ? 6.894 39.401 83.679 1.00 141.32 590 ILE G CA 1
ATOM 5376 C C . ILE C 3 469 ? 8.292 39.270 83.075 1.00 135.94 590 ILE G C 1
ATOM 5377 O O . ILE C 3 469 ? 8.820 40.236 82.509 1.00 131.86 590 ILE G O 1
ATOM 5382 N N . ASP C 3 470 ? 8.909 38.092 83.157 1.00 144.03 591 ASP G N 1
ATOM 5383 C CA . ASP C 3 470 ? 10.240 37.872 82.602 1.00 143.64 591 ASP G CA 1
ATOM 5384 C C . ASP C 3 470 ? 10.137 37.190 81.244 1.00 146.71 591 ASP G C 1
ATOM 5385 O O . ASP C 3 470 ? 9.507 36.134 81.119 1.00 146.10 591 ASP G O 1
ATOM 5390 N N . ASP C 3 471 ? 10.764 37.794 80.232 1.00 138.66 592 ASP G N 1
ATOM 5391 C CA . ASP C 3 471 ? 10.717 37.233 78.885 1.00 120.57 592 ASP G CA 1
ATOM 5392 C C . ASP C 3 471 ? 11.458 35.904 78.785 1.00 109.62 592 ASP G C 1
ATOM 5393 O O . ASP C 3 471 ? 11.083 35.051 77.974 1.00 105.73 592 ASP G O 1
ATOM 5395 N N . GLU C 3 472 ? 12.509 35.707 79.587 1.00 105.97 593 GLU G N 1
ATOM 5396 C CA . GLU C 3 472 ? 13.341 34.517 79.428 1.00 106.69 593 GLU G CA 1
ATOM 5397 C C . GLU C 3 472 ? 12.611 33.253 79.867 1.00 105.94 593 GLU G C 1
ATOM 5398 O O . GLU C 3 472 ? 12.751 32.195 79.237 1.00 103.07 593 GLU G O 1
ATOM 5404 N N . PHE C 3 473 ? 11.832 33.337 80.949 1.00 114.15 594 PHE G N 1
ATOM 5405 C CA . PHE C 3 473 ? 11.056 32.181 81.383 1.00 114.96 594 PHE G CA 1
ATOM 5406 C C . PHE C 3 473 ? 10.022 31.800 80.333 1.00 114.73 594 PHE G C 1
ATOM 5407 O O . PHE C 3 473 ? 9.824 30.612 80.041 1.00 112.39 594 PHE G O 1
ATOM 5415 N N . VAL C 3 474 ? 9.384 32.802 79.722 1.00 110.51 595 VAL G N 1
ATOM 5416 C CA . VAL C 3 474 ? 8.417 32.531 78.666 1.00 99.72 595 VAL G CA 1
ATOM 5417 C C . VAL C 3 474 ? 9.109 31.923 77.455 1.00 99.71 595 VAL G C 1
ATOM 5418 O O . VAL C 3 474 ? 8.577 31.012 76.812 1.00 102.95 595 VAL G O 1
ATOM 5422 N N . VAL C 3 475 ? 10.322 32.389 77.148 1.00 102.14 596 VAL G N 1
ATOM 5423 C CA . VAL C 3 475 ? 11.037 31.869 75.988 1.00 95.47 596 VAL G CA 1
ATOM 5424 C C . VAL C 3 475 ? 11.402 30.408 76.198 1.00 94.33 596 VAL G C 1
ATOM 5425 O O . VAL C 3 475 ? 11.216 29.574 75.305 1.00 98.17 596 VAL G O 1
ATOM 5429 N N . GLN C 3 476 ? 11.907 30.067 77.385 1.00 90.27 597 GLN G N 1
ATOM 5430 C CA . GLN C 3 476 ? 12.257 28.674 77.643 1.00 88.57 597 GLN G CA 1
ATOM 5431 C C . GLN C 3 476 ? 11.024 27.777 77.720 1.00 94.85 597 GLN G C 1
ATOM 5432 O O . GLN C 3 476 ? 11.070 26.626 77.263 1.00 96.85 597 GLN G O 1
ATOM 5438 N N . LEU C 3 477 ? 9.904 28.285 78.242 1.00 91.76 598 LEU G N 1
ATOM 5439 C CA . LEU C 3 477 ? 8.694 27.468 78.279 1.00 92.77 598 LEU G CA 1
ATOM 5440 C C . LEU C 3 477 ? 8.162 27.215 76.873 1.00 103.38 598 LEU G C 1
ATOM 5441 O O . LEU C 3 477 ? 7.758 26.090 76.543 1.00 103.91 598 LEU G O 1
ATOM 5446 N N . LEU C 3 478 ? 8.171 28.245 76.024 1.00 101.14 599 LEU G N 1
ATOM 5447 C CA . LEU C 3 478 ? 7.757 28.052 74.641 1.00 92.79 599 LEU G CA 1
ATOM 5448 C C . LEU C 3 478 ? 8.732 27.161 73.886 1.00 95.35 599 LEU G C 1
ATOM 5449 O O . LEU C 3 478 ? 8.324 26.440 72.973 1.00 106.27 599 LEU G O 1
ATOM 5454 N N . TYR C 3 479 ? 10.016 27.188 74.250 1.00 91.27 600 TYR G N 1
ATOM 5455 C CA . TYR C 3 479 ? 10.966 26.261 73.645 1.00 89.52 600 TYR G CA 1
ATOM 5456 C C . TYR C 3 479 ? 10.658 24.823 74.041 1.00 95.20 600 TYR G C 1
ATOM 5457 O O . TYR C 3 479 ? 10.778 23.905 73.219 1.00 98.89 600 TYR G O 1
ATOM 5466 N N . VAL C 3 480 ? 10.228 24.610 75.287 1.00 106.14 601 VAL G N 1
ATOM 5467 C CA . VAL C 3 480 ? 9.811 23.270 75.696 1.00 106.33 601 VAL G CA 1
ATOM 5468 C C . VAL C 3 480 ? 8.581 22.835 74.909 1.00 106.32 601 VAL G C 1
ATOM 5469 O O . VAL C 3 480 ? 8.482 21.685 74.456 1.00 105.41 601 VAL G O 1
ATOM 5473 N N . PHE C 3 481 ? 7.629 23.754 74.721 1.00 105.65 602 PHE G N 1
ATOM 5474 C CA . PHE C 3 481 ? 6.437 23.416 73.945 1.00 105.48 602 PHE G CA 1
ATOM 5475 C C . PHE C 3 481 ? 6.786 23.125 72.488 1.00 106.54 602 PHE G C 1
ATOM 5476 O O . PHE C 3 481 ? 6.187 22.242 71.863 1.00 103.77 602 PHE G O 1
ATOM 5484 N N . LEU C 3 482 ? 7.756 23.854 71.934 1.00 107.14 603 LEU G N 1
ATOM 5485 C CA . LEU C 3 482 ? 8.187 23.609 70.563 1.00 100.21 603 LEU G CA 1
ATOM 5486 C C . LEU C 3 482 ? 8.868 22.254 70.435 1.00 103.15 603 LEU G C 1
ATOM 5487 O O . LEU C 3 482 ? 8.689 21.555 69.430 1.00 113.95 603 LEU G O 1
ATOM 5492 N N . GLN C 3 483 ? 9.648 21.864 71.446 1.00 106.12 604 GLN G N 1
ATOM 5493 C CA . GLN C 3 483 ? 10.223 20.524 71.446 1.00 102.23 604 GLN G CA 1
ATOM 5494 C C . GLN C 3 483 ? 9.144 19.457 71.565 1.00 106.86 604 GLN G C 1
ATOM 5495 O O . GLN C 3 483 ? 9.302 18.355 71.029 1.00 110.90 604 GLN G O 1
ATOM 5501 N N . PHE C 3 484 ? 8.044 19.766 72.259 1.00 108.60 605 PHE G N 1
ATOM 5502 C CA . PHE C 3 484 ? 6.937 18.818 72.345 1.00 111.96 605 PHE G CA 1
ATOM 5503 C C . PHE C 3 484 ? 6.146 18.734 71.044 1.00 115.10 605 PHE G C 1
ATOM 5504 O O . PHE C 3 484 ? 5.716 17.644 70.651 1.00 123.22 605 PHE G O 1
ATOM 5512 N N . LEU C 3 485 ? 5.943 19.865 70.363 1.00 120.23 606 LEU G N 1
ATOM 5513 C CA . LEU C 3 485 ? 5.100 19.867 69.169 1.00 127.30 606 LEU G CA 1
ATOM 5514 C C . LEU C 3 485 ? 5.720 19.090 68.014 1.00 126.02 606 LEU G C 1
ATOM 5515 O O . LEU C 3 485 ? 4.991 18.552 67.173 1.00 129.25 606 LEU G O 1
ATOM 5520 N N . LYS C 3 486 ? 7.052 19.027 67.944 1.00 120.85 607 LYS G N 1
ATOM 5521 C CA . LYS C 3 486 ? 7.698 18.332 66.836 1.00 114.29 607 LYS G CA 1
ATOM 5522 C C . LYS C 3 486 ? 7.492 16.822 66.886 1.00 133.55 607 LYS G C 1
ATOM 5523 O O . LYS C 3 486 ? 7.586 16.166 65.843 1.00 134.91 607 LYS G O 1
ATOM 5529 N N . HIS C 3 487 ? 7.220 16.255 68.060 1.00 134.19 608 HIS G N 1
ATOM 5530 C CA . HIS C 3 487 ? 6.967 14.823 68.161 1.00 130.85 608 HIS G CA 1
ATOM 5531 C C . HIS C 3 487 ? 5.561 14.505 67.668 1.00 139.59 608 HIS G C 1
ATOM 5532 O O . HIS C 3 487 ? 4.583 15.099 68.133 1.00 143.59 608 HIS G O 1
ATOM 5539 N N . LYS C 3 488 ? 5.463 13.569 66.719 1.00 137.06 609 LYS G N 1
ATOM 5540 C CA . LYS C 3 488 ? 4.163 13.221 66.155 1.00 137.34 609 LYS G CA 1
ATOM 5541 C C . LYS C 3 488 ? 3.248 12.548 67.171 1.00 138.64 609 LYS G C 1
ATOM 5542 O O . LYS C 3 488 ? 2.027 12.729 67.113 1.00 138.11 609 LYS G O 1
ATOM 5548 N N . GLU C 3 489 ? 3.810 11.774 68.105 1.00 133.74 610 GLU G N 1
ATOM 5549 C CA . GLU C 3 489 ? 2.976 11.043 69.056 1.00 136.36 610 GLU G CA 1
ATOM 5550 C C . GLU C 3 489 ? 2.221 11.972 69.999 1.00 145.18 610 GLU G C 1
ATOM 5551 O O . GLU C 3 489 ? 1.095 11.659 70.401 1.00 144.51 610 GLU G O 1
ATOM 5557 N N . LEU C 3 490 ? 2.808 13.115 70.351 1.00 152.08 611 LEU G N 1
ATOM 5558 C CA . LEU C 3 490 ? 2.182 14.053 71.275 1.00 151.61 611 LEU G CA 1
ATOM 5559 C C . LEU C 3 490 ? 1.876 15.392 70.621 1.00 155.70 611 LEU G C 1
ATOM 5560 O O . LEU C 3 490 ? 1.558 16.357 71.326 1.00 162.29 611 LEU G O 1
ATOM 5565 N N . SER C 3 491 ? 1.973 15.481 69.294 1.00 158.10 612 SER G N 1
ATOM 5566 C CA . SER C 3 491 ? 1.727 16.749 68.616 1.00 162.38 612 SER G CA 1
ATOM 5567 C C . SER C 3 491 ? 0.247 17.109 68.625 1.00 169.38 612 SER G C 1
ATOM 5568 O O . SER C 3 491 ? -0.125 18.235 68.975 1.00 169.38 612 SER G O 1
ATOM 5571 N N . ALA C 3 492 ? -0.617 16.163 68.246 1.00 160.19 613 ALA G N 1
ATOM 5572 C CA . ALA C 3 492 ? -2.049 16.437 68.209 1.00 161.81 613 ALA G CA 1
ATOM 5573 C C . ALA C 3 492 ? -2.631 16.643 69.600 1.00 156.95 613 ALA G C 1
ATOM 5574 O O . ALA C 3 492 ? -3.698 17.255 69.729 1.00 153.41 613 ALA G O 1
ATOM 5576 N N . ARG C 3 493 ? -1.955 16.143 70.636 1.00 158.05 614 ARG G N 1
ATOM 5577 C CA . ARG C 3 493 ? -2.433 16.319 72.002 1.00 161.43 614 ARG G CA 1
ATOM 5578 C C . ARG C 3 493 ? -2.469 17.790 72.401 1.00 155.32 614 ARG G C 1
ATOM 5579 O O . ARG C 3 493 ? -3.302 18.190 73.223 1.00 151.81 614 ARG G O 1
ATOM 5587 N N . LEU C 3 494 ? -1.590 18.610 71.824 1.00 151.35 615 LEU G N 1
ATOM 5588 C CA . LEU C 3 494 ? -1.536 20.035 72.126 1.00 148.09 615 LEU G CA 1
ATOM 5589 C C . LEU C 3 494 ? -2.240 20.909 71.096 1.00 151.61 615 LEU G C 1
ATOM 5590 O O . LEU C 3 494 ? -2.417 22.106 71.347 1.00 146.23 615 LEU G O 1
ATOM 5595 N N . MET C 3 495 ? -2.650 20.353 69.958 1.00 157.72 616 MET G N 1
ATOM 5596 C CA . MET C 3 495 ? -3.189 21.140 68.849 1.00 150.29 616 MET G CA 1
ATOM 5597 C C . MET C 3 495 ? -4.707 21.049 68.753 1.00 150.11 616 MET G C 1
ATOM 5598 O O . MET C 3 495 ? -5.263 20.914 67.660 1.00 153.22 616 MET G O 1
ATOM 5603 N N . THR C 3 496 ? -5.399 21.120 69.886 1.00 152.68 617 THR G N 1
ATOM 5604 C CA . THR C 3 496 ? -6.852 21.187 69.884 1.00 152.37 617 THR G CA 1
ATOM 5605 C C . THR C 3 496 ? -7.320 22.547 69.371 1.00 160.03 617 THR G C 1
ATOM 5606 O O . THR C 3 496 ? -6.593 23.543 69.419 1.00 159.90 617 THR G O 1
ATOM 5610 N N . GLN C 3 497 ? -8.555 22.577 68.861 1.00 172.99 618 GLN G N 1
ATOM 5611 C CA . GLN C 3 497 ? -9.076 23.794 68.243 1.00 175.09 618 GLN G CA 1
ATOM 5612 C C . GLN C 3 497 ? -9.133 24.958 69.226 1.00 175.22 618 GLN G C 1
ATOM 5613 O O . GLN C 3 497 ? -9.017 26.119 68.817 1.00 171.55 618 GLN G O 1
ATOM 5619 N N . ASP C 3 498 ? -9.305 24.676 70.516 1.00 175.81 619 ASP G N 1
ATOM 5620 C CA . ASP C 3 498 ? -9.305 25.731 71.522 1.00 170.49 619 ASP G CA 1
ATOM 5621 C C . ASP C 3 498 ? -8.158 25.531 72.504 1.00 169.27 619 ASP G C 1
ATOM 5622 O O . ASP C 3 498 ? -8.369 25.497 73.721 1.00 172.96 619 ASP G O 1
ATOM 5627 N N . SER C 3 499 ? -6.943 25.384 71.981 1.00 158.83 620 SER G N 1
ATOM 5628 C CA . SER C 3 499 ? -5.776 25.154 72.821 1.00 147.59 620 SER G CA 1
ATOM 5629 C C . SER C 3 499 ? -5.368 26.433 73.541 1.00 145.81 620 SER G C 1
ATOM 5630 O O . SER C 3 499 ? -5.221 27.494 72.919 1.00 142.42 620 SER G O 1
ATOM 5633 N N . ALA C 3 500 ? -5.169 26.325 74.858 1.00 136.85 621 ALA G N 1
ATOM 5634 C CA . ALA C 3 500 ? -4.693 27.472 75.622 1.00 131.67 621 ALA G CA 1
ATOM 5635 C C . ALA C 3 500 ? -3.288 27.870 75.192 1.00 130.65 621 ALA G C 1
ATOM 5636 O O . ALA C 3 500 ? -2.957 29.061 75.155 1.00 130.18 621 ALA G O 1
ATOM 5638 N N . LEU C 3 501 ? -2.455 26.888 74.834 1.00 124.28 622 LEU G N 1
ATOM 5639 C CA . LEU C 3 501 ? -1.127 27.207 74.323 1.00 118.55 622 LEU G CA 1
ATOM 5640 C C . LEU C 3 501 ? -1.214 27.954 73.000 1.00 131.82 622 LEU G C 1
ATOM 5641 O O . LEU C 3 501 ? -0.438 28.886 72.751 1.00 134.65 622 LEU G O 1
ATOM 5646 N N . GLY C 3 502 ? -2.180 27.591 72.154 1.00 130.95 623 GLY G N 1
ATOM 5647 C CA . GLY C 3 502 ? -2.311 28.278 70.882 1.00 124.52 623 GLY G CA 1
ATOM 5648 C C . GLY C 3 502 ? -2.824 29.694 71.043 1.00 122.52 623 GLY G C 1
ATOM 5649 O O . GLY C 3 502 ? -2.350 30.615 70.371 1.00 131.01 623 GLY G O 1
ATOM 5650 N N . ALA C 3 503 ? -3.759 29.901 71.975 1.00 124.09 624 ALA G N 1
ATOM 5651 C CA . ALA C 3 503 ? -4.221 31.261 72.237 1.00 130.82 624 ALA G CA 1
ATOM 5652 C C . ALA C 3 503 ? -3.113 32.109 72.851 1.00 141.21 624 ALA G C 1
ATOM 5653 O O . ALA C 3 503 ? -2.953 33.288 72.502 1.00 139.62 624 ALA G O 1
ATOM 5655 N N . HIS C 3 504 ? -2.312 31.518 73.743 1.00 152.21 625 HIS G N 1
ATOM 5656 C CA . HIS C 3 504 ? -1.223 32.266 74.356 1.00 151.65 625 HIS G CA 1
ATOM 5657 C C . HIS C 3 504 ? -0.155 32.626 73.333 1.00 149.01 625 HIS G C 1
ATOM 5658 O O . HIS C 3 504 ? 0.404 33.727 73.373 1.00 155.38 625 HIS G O 1
ATOM 5665 N N . MET C 3 505 ? 0.138 31.718 72.399 1.00 127.66 626 MET G N 1
ATOM 5666 C CA . MET C 3 505 ? 1.102 32.039 71.353 1.00 124.35 626 MET G CA 1
ATOM 5667 C C . MET C 3 505 ? 0.553 33.086 70.390 1.00 137.83 626 MET G C 1
ATOM 5668 O O . MET C 3 505 ? 1.304 33.939 69.899 1.00 141.22 626 MET G O 1
ATOM 5673 N N . ILE C 3 506 ? -0.753 33.049 70.120 1.00 141.74 627 ILE G N 1
ATOM 5674 C CA . ILE C 3 506 ? -1.357 34.073 69.273 1.00 133.20 627 ILE G CA 1
ATOM 5675 C C . ILE C 3 506 ? -1.263 35.437 69.945 1.00 138.53 627 ILE G C 1
ATOM 5676 O O . ILE C 3 506 ? -1.058 36.463 69.284 1.00 143.33 627 ILE G O 1
ATOM 5681 N N . ASP C 3 507 ? -1.378 35.467 71.275 1.00 138.92 628 ASP G N 1
ATOM 5682 C CA . ASP C 3 507 ? -1.223 36.730 71.994 1.00 132.12 628 ASP G CA 1
ATOM 5683 C C . ASP C 3 507 ? 0.235 37.178 72.042 1.00 134.64 628 ASP G C 1
ATOM 5684 O O . ASP C 3 507 ? 0.524 38.378 71.957 1.00 136.82 628 ASP G O 1
ATOM 5689 N N . LEU C 3 508 ? 1.166 36.232 72.172 1.00 137.30 629 LEU G N 1
ATOM 5690 C CA . LEU C 3 508 ? 2.587 36.546 72.258 1.00 137.11 629 LEU G CA 1
ATOM 5691 C C . LEU C 3 508 ? 3.218 36.824 70.902 1.00 145.64 629 LEU G C 1
ATOM 5692 O O . LEU C 3 508 ? 4.388 37.219 70.852 1.00 145.09 629 LEU G O 1
ATOM 5697 N N . MET C 3 509 ? 2.476 36.617 69.812 1.00 148.10 630 MET G N 1
ATOM 5698 C CA . MET C 3 509 ? 3.026 36.844 68.480 1.00 146.01 630 MET G CA 1
ATOM 5699 C C . MET C 3 509 ? 3.464 38.291 68.286 1.00 154.25 630 MET G C 1
ATOM 5700 O O . MET C 3 509 ? 4.381 38.561 67.501 1.00 151.30 630 MET G O 1
ATOM 5705 N N . HIS C 3 510 ? 2.834 39.231 68.991 1.00 167.72 631 HIS G N 1
ATOM 5706 C CA . HIS C 3 510 ? 3.186 40.641 68.869 1.00 169.77 631 HIS G CA 1
ATOM 5707 C C . HIS C 3 510 ? 3.825 41.159 70.152 1.00 170.38 631 HIS G C 1
ATOM 5708 O O . HIS C 3 510 ? 3.285 42.064 70.798 1.00 172.92 631 HIS G O 1
ATOM 5715 N N . ASP C 3 511 ? 4.965 40.592 70.534 1.00 154.06 632 ASP G N 1
ATOM 5716 C CA . ASP C 3 511 ? 5.661 40.968 71.755 1.00 149.34 632 ASP G CA 1
ATOM 5717 C C . ASP C 3 511 ? 6.881 41.826 71.436 1.00 146.38 632 ASP G C 1
ATOM 5718 O O . ASP C 3 511 ? 7.401 41.817 70.317 1.00 144.67 632 ASP G O 1
ATOM 5723 N N . ALA C 3 512 ? 7.329 42.580 72.446 1.00 151.13 633 ALA G N 1
ATOM 5724 C CA . ALA C 3 512 ? 8.460 43.483 72.253 1.00 144.52 633 ALA G CA 1
ATOM 5725 C C . ALA C 3 512 ? 9.759 42.723 72.009 1.00 138.99 633 ALA G C 1
ATOM 5726 O O . ALA C 3 512 ? 10.559 43.117 71.152 1.00 130.39 633 ALA G O 1
ATOM 5728 N N . ASN C 3 513 ? 9.992 41.640 72.747 1.00 151.07 634 ASN G N 1
ATOM 5729 C CA . ASN C 3 513 ? 11.198 40.850 72.537 1.00 148.92 634 ASN G CA 1
ATOM 5730 C C . ASN C 3 513 ? 11.152 40.171 71.174 1.00 139.25 634 ASN G C 1
ATOM 5731 O O . ASN C 3 513 ? 10.113 39.655 70.753 1.00 137.35 634 ASN G O 1
ATOM 5736 N N . ALA C 3 514 ? 12.289 40.180 70.477 1.00 132.80 635 ALA G N 1
ATOM 5737 C CA . ALA C 3 514 ? 12.347 39.545 69.166 1.00 128.12 635 ALA G CA 1
ATOM 5738 C C . ALA C 3 514 ? 12.487 38.032 69.278 1.00 124.68 635 ALA G C 1
ATOM 5739 O O . ALA C 3 514 ? 11.922 37.295 68.464 1.00 121.74 635 ALA G O 1
ATOM 5741 N N . VAL C 3 515 ? 13.238 37.553 70.272 1.00 123.79 636 VAL G N 1
ATOM 5742 C CA . VAL C 3 515 ? 13.466 36.117 70.403 1.00 111.97 636 VAL G CA 1
ATOM 5743 C C . VAL C 3 515 ? 12.174 35.387 70.755 1.00 117.98 636 VAL G C 1
ATOM 5744 O O . VAL C 3 515 ? 11.937 34.256 70.301 1.00 126.62 636 VAL G O 1
ATOM 5748 N N . VAL C 3 516 ? 11.312 36.015 71.559 1.00 118.14 637 VAL G N 1
ATOM 5749 C CA . VAL C 3 516 ? 10.082 35.341 71.955 1.00 118.99 637 VAL G CA 1
ATOM 5750 C C . VAL C 3 516 ? 9.158 35.177 70.755 1.00 118.79 637 VAL G C 1
ATOM 5751 O O . VAL C 3 516 ? 8.551 34.119 70.567 1.00 114.94 637 VAL G O 1
ATOM 5755 N N . ARG C 3 517 ? 9.070 36.194 69.893 1.00 120.09 638 ARG G N 1
ATOM 5756 C CA . ARG C 3 517 ? 8.275 36.024 68.685 1.00 121.01 638 ARG G CA 1
ATOM 5757 C C . ARG C 3 517 ? 8.971 35.143 67.657 1.00 118.09 638 ARG G C 1
ATOM 5758 O O . ARG C 3 517 ? 8.288 34.526 66.837 1.00 120.78 638 ARG G O 1
ATOM 5766 N N . GLU C 3 518 ? 10.301 35.026 67.705 1.00 116.68 639 GLU G N 1
ATOM 5767 C CA . GLU C 3 518 ? 10.977 34.081 66.820 1.00 115.30 639 GLU G CA 1
ATOM 5768 C C . GLU C 3 518 ? 10.606 32.646 67.172 1.00 119.08 639 GLU G C 1
ATOM 5769 O O . GLU C 3 518 ? 10.192 31.868 66.302 1.00 129.35 639 GLU G O 1
ATOM 5775 N N . VAL C 3 519 ? 10.725 32.281 68.451 1.00 119.17 640 VAL G N 1
ATOM 5776 C CA . VAL C 3 519 ? 10.322 30.936 68.857 1.00 116.48 640 VAL G CA 1
ATOM 5777 C C . VAL C 3 519 ? 8.811 30.762 68.718 1.00 115.80 640 VAL G C 1
ATOM 5778 O O . VAL C 3 519 ? 8.325 29.661 68.412 1.00 116.76 640 VAL G O 1
ATOM 5782 N N . CYS C 3 520 ? 8.043 31.844 68.887 1.00 112.70 641 CYS G N 1
ATOM 5783 C CA . CYS C 3 520 ? 6.599 31.751 68.728 1.00 113.83 641 CYS G CA 1
ATOM 5784 C C . CYS C 3 520 ? 6.219 31.455 67.284 1.00 115.38 641 CYS G C 1
ATOM 5785 O O . CYS C 3 520 ? 5.329 30.641 67.032 1.00 110.65 641 CYS G O 1
ATOM 5788 N N . ASP C 3 521 ? 6.884 32.097 66.321 1.00 119.55 642 ASP G N 1
ATOM 5789 C CA . ASP C 3 521 ? 6.664 31.757 64.919 1.00 115.17 642 ASP G CA 1
ATOM 5790 C C . ASP C 3 521 ? 7.166 30.355 64.606 1.00 113.29 642 ASP G C 1
ATOM 5791 O O . ASP C 3 521 ? 6.550 29.630 63.815 1.00 114.67 642 ASP G O 1
ATOM 5796 N N . ASN C 3 522 ? 8.273 29.947 65.235 1.00 116.88 643 ASN G N 1
ATOM 5797 C CA . ASN C 3 522 ? 8.804 28.608 65.016 1.00 118.39 643 ASN G CA 1
ATOM 5798 C C . ASN C 3 522 ? 7.857 27.528 65.516 1.00 112.33 643 ASN G C 1
ATOM 5799 O O . ASN C 3 522 ? 7.924 26.390 65.040 1.00 105.24 643 ASN G O 1
ATOM 5804 N N . ALA C 3 523 ? 7.001 27.848 66.483 1.00 113.41 644 ALA G N 1
ATOM 5805 C CA . ALA C 3 523 ? 5.949 26.914 66.866 1.00 108.17 644 ALA G CA 1
ATOM 5806 C C . ALA C 3 523 ? 4.662 27.107 66.070 1.00 112.18 644 ALA G C 1
ATOM 5807 O O . ALA C 3 523 ? 3.957 26.126 65.800 1.00 116.23 644 ALA G O 1
ATOM 5809 N N . LEU C 3 524 ? 4.331 28.347 65.700 1.00 118.14 645 LEU G N 1
ATOM 5810 C CA . LEU C 3 524 ? 3.084 28.606 64.989 1.00 113.99 645 LEU G CA 1
ATOM 5811 C C . LEU C 3 524 ? 3.106 28.033 63.579 1.00 115.53 645 LEU G C 1
ATOM 5812 O O . LEU C 3 524 ? 2.075 27.571 63.078 1.00 126.94 645 LEU G O 1
ATOM 5817 N N . LEU C 3 525 ? 4.265 28.046 62.919 1.00 115.45 646 LEU G N 1
ATOM 5818 C CA . LEU C 3 525 ? 4.319 27.485 61.575 1.00 123.73 646 LEU G CA 1
ATOM 5819 C C . LEU C 3 525 ? 4.345 25.961 61.591 1.00 120.44 646 LEU G C 1
ATOM 5820 O O . LEU C 3 525 ? 4.131 25.337 60.545 1.00 120.60 646 LEU G O 1
ATOM 5825 N N . ILE C 3 526 ? 4.594 25.356 62.755 1.00 122.06 647 ILE G N 1
ATOM 5826 C CA . ILE C 3 526 ? 4.368 23.926 62.929 1.00 122.44 647 ILE G CA 1
ATOM 5827 C C . ILE C 3 526 ? 2.900 23.648 63.235 1.00 124.76 647 ILE G C 1
ATOM 5828 O O . ILE C 3 526 ? 2.323 22.678 62.730 1.00 145.51 647 ILE G O 1
ATOM 5833 N N . MET C 3 527 ? 2.273 24.491 64.060 1.00 117.10 648 MET G N 1
ATOM 5834 C CA . MET C 3 527 ? 0.859 24.290 64.373 1.00 124.21 648 MET G CA 1
ATOM 5835 C C . MET C 3 527 ? -0.015 24.468 63.139 1.00 135.80 648 MET G C 1
ATOM 5836 O O . MET C 3 527 ? -1.034 23.784 62.986 1.00 143.72 648 MET G O 1
ATOM 5841 N N . GLY C 3 528 ? 0.362 25.387 62.250 1.00 136.83 649 GLY G N 1
ATOM 5842 C CA . GLY C 3 528 ? -0.373 25.575 61.016 1.00 142.20 649 GLY G CA 1
ATOM 5843 C C . GLY C 3 528 ? -0.023 24.610 59.908 1.00 151.15 649 GLY G C 1
ATOM 5844 O O . GLY C 3 528 ? -0.763 24.525 58.924 1.00 155.38 649 GLY G O 1
ATOM 5845 N N . GLU C 3 529 ? 1.091 23.885 60.040 1.00 151.26 650 GLU G N 1
ATOM 5846 C CA . GLU C 3 529 ? 1.467 22.918 59.015 1.00 156.27 650 GLU G CA 1
ATOM 5847 C C . GLU C 3 529 ? 0.575 21.683 59.066 1.00 171.62 650 GLU G C 1
ATOM 5848 O O . GLU C 3 529 ? 0.201 21.136 58.022 1.00 176.19 650 GLU G O 1
ATOM 5854 N N . HIS C 3 530 ? 0.221 21.236 60.270 1.00 202.42 651 HIS G N 1
ATOM 5855 C CA . HIS C 3 530 ? -0.605 20.053 60.465 1.00 205.22 651 HIS G CA 1
ATOM 5856 C C . HIS C 3 530 ? -2.070 20.390 60.715 1.00 203.37 651 HIS G C 1
ATOM 5857 O O . HIS C 3 530 ? -2.850 19.498 61.064 1.00 208.23 651 HIS G O 1
ATOM 5864 N N . SER C 3 531 ? -2.458 21.655 60.556 1.00 171.91 652 SER G N 1
ATOM 5865 C CA . SER C 3 531 ? -3.847 22.064 60.753 1.00 164.12 652 SER G CA 1
ATOM 5866 C C . SER C 3 531 ? -4.114 23.290 59.890 1.00 165.47 652 SER G C 1
ATOM 5867 O O . SER C 3 531 ? -3.598 24.374 60.180 1.00 159.42 652 SER G O 1
ATOM 5870 N N . LYS C 3 532 ? -4.919 23.117 58.837 1.00 171.41 653 LYS G N 1
ATOM 5871 C CA . LYS C 3 532 ? -5.212 24.221 57.927 1.00 160.55 653 LYS G CA 1
ATOM 5872 C C . LYS C 3 532 ? -5.988 25.341 58.610 1.00 164.54 653 LYS G C 1
ATOM 5873 O O . LYS C 3 532 ? -5.785 26.517 58.288 1.00 164.47 653 LYS G O 1
ATOM 5879 N N . GLU C 3 533 ? -6.879 25.006 59.549 1.00 173.13 654 GLU G N 1
ATOM 5880 C CA . GLU C 3 533 ? -7.646 26.045 60.231 1.00 168.38 654 GLU G CA 1
ATOM 5881 C C . GLU C 3 533 ? -6.753 26.888 61.135 1.00 165.21 654 GLU G C 1
ATOM 5882 O O . GLU C 3 533 ? -6.931 28.111 61.233 1.00 167.39 654 GLU G O 1
ATOM 5888 N N . TRP C 3 534 ? -5.783 26.253 61.797 1.00 156.80 655 TRP G N 1
ATOM 5889 C CA . TRP C 3 534 ? -4.847 27.010 62.618 1.00 150.18 655 TRP G CA 1
ATOM 5890 C C . TRP C 3 534 ? -4.014 27.954 61.766 1.00 146.68 655 TRP G C 1
ATOM 5891 O O . TRP C 3 534 ? -3.703 29.072 62.190 1.00 140.80 655 TRP G O 1
ATOM 5902 N N . ALA C 3 535 ? -3.670 27.533 60.548 1.00 153.25 656 ALA G N 1
ATOM 5903 C CA . ALA C 3 535 ? -2.939 28.419 59.651 1.00 144.04 656 ALA G CA 1
ATOM 5904 C C . ALA C 3 535 ? -3.785 29.624 59.268 1.00 140.72 656 ALA G C 1
ATOM 5905 O O . ALA C 3 535 ? -3.273 30.745 59.165 1.00 140.30 656 ALA G O 1
ATOM 5907 N N . LYS C 3 536 ? -5.094 29.421 59.095 1.00 143.85 657 LYS G N 1
ATOM 5908 C CA . LYS C 3 536 ? -5.967 30.542 58.767 1.00 143.98 657 LYS G CA 1
ATOM 5909 C C . LYS C 3 536 ? -6.080 31.510 59.936 1.00 141.55 657 LYS G C 1
ATOM 5910 O O . LYS C 3 536 ? -6.040 32.732 59.744 1.00 141.13 657 LYS G O 1
ATOM 5916 N N . ARG C 3 537 ? -6.188 30.987 61.161 1.00 145.36 658 ARG G N 1
ATOM 5917 C CA . ARG C 3 537 ? -6.263 31.879 62.316 1.00 139.68 658 ARG G CA 1
ATOM 5918 C C . ARG C 3 537 ? -4.953 32.637 62.518 1.00 140.90 658 ARG G C 1
ATOM 5919 O O . ARG C 3 537 ? -4.963 33.830 62.855 1.00 142.28 658 ARG G O 1
ATOM 5927 N N . ILE C 3 538 ? -3.816 31.978 62.277 1.00 136.19 659 ILE G N 1
ATOM 5928 C CA . ILE C 3 538 ? -2.531 32.652 62.430 1.00 133.77 659 ILE G CA 1
ATOM 5929 C C . ILE C 3 538 ? -2.365 33.734 61.371 1.00 148.84 659 ILE G C 1
ATOM 5930 O O . ILE C 3 538 ? -1.901 34.841 61.667 1.00 153.03 659 ILE G O 1
ATOM 5935 N N . ALA C 3 539 ? -2.741 33.438 60.123 1.00 149.60 660 ALA G N 1
ATOM 5936 C CA . ALA C 3 539 ? -2.636 34.444 59.071 1.00 137.53 660 ALA G CA 1
ATOM 5937 C C . ALA C 3 539 ? -3.577 35.615 59.324 1.00 154.45 660 ALA G C 1
ATOM 5938 O O . ALA C 3 539 ? -3.235 36.768 59.032 1.00 159.77 660 ALA G O 1
ATOM 5940 N N . GLY C 3 540 ? -4.755 35.344 59.891 1.00 169.68 661 GLY G N 1
ATOM 5941 C CA . GLY C 3 540 ? -5.672 36.427 60.203 1.00 169.83 661 GLY G CA 1
ATOM 5942 C C . GLY C 3 540 ? -5.160 37.305 61.325 1.00 169.93 661 GLY G C 1
ATOM 5943 O O . GLY C 3 540 ? -5.349 38.525 61.307 1.00 171.31 661 GLY G O 1
ATOM 5944 N N . GLU C 3 541 ? -4.506 36.701 62.319 1.00 153.70 662 GLU G N 1
ATOM 5945 C CA . GLU C 3 541 ? -3.873 37.502 63.360 1.00 155.05 662 GLU G CA 1
ATOM 5946 C C . GLU C 3 541 ? -2.704 38.312 62.809 1.00 151.32 662 GLU G C 1
ATOM 5947 O O . GLU C 3 541 ? -2.497 39.463 63.210 1.00 146.54 662 GLU G O 1
ATOM 5953 N N . ARG C 3 542 ? -1.931 37.730 61.888 1.00 153.15 663 ARG G N 1
ATOM 5954 C CA . ARG C 3 542 ? -0.797 38.455 61.323 1.00 148.63 663 ARG G CA 1
ATOM 5955 C C . ARG C 3 542 ? -1.242 39.620 60.450 1.00 152.12 663 ARG G C 1
ATOM 5956 O O . ARG C 3 542 ? -0.578 40.663 60.428 1.00 149.37 663 ARG G O 1
ATOM 5964 N N . PHE C 3 543 ? -2.355 39.471 59.727 1.00 157.62 664 PHE G N 1
ATOM 5965 C CA . PHE C 3 543 ? -2.798 40.541 58.841 1.00 157.79 664 PHE G CA 1
ATOM 5966 C C . PHE C 3 543 ? -3.528 41.661 59.573 1.00 155.66 664 PHE G C 1
ATOM 5967 O O . PHE C 3 543 ? -3.587 42.783 59.059 1.00 150.69 664 PHE G O 1
ATOM 5975 N N . LYS C 3 544 ? -4.078 41.389 60.754 1.00 160.43 665 LYS G N 1
ATOM 5976 C CA . LYS C 3 544 ? -4.774 42.409 61.528 1.00 160.01 665 LYS G CA 1
ATOM 5977 C C . LYS C 3 544 ? -3.827 43.270 62.351 1.00 163.21 665 LYS G C 1
ATOM 5978 O O . LYS C 3 544 ? -4.287 44.187 63.040 1.00 162.95 665 LYS G O 1
ATOM 5984 N N . TRP C 3 545 ? -2.528 42.981 62.314 1.00 171.07 666 TRP G N 1
ATOM 5985 C CA . TRP C 3 545 ? -1.524 43.767 63.013 1.00 175.00 666 TRP G CA 1
ATOM 5986 C C . TRP C 3 545 ? -0.658 44.601 62.075 1.00 177.23 666 TRP G C 1
ATOM 5987 O O . TRP C 3 545 ? 0.257 45.283 62.547 1.00 180.81 666 TRP G O 1
ATOM 5998 N N . HIS C 3 546 ? -0.917 44.571 60.765 1.00 159.85 667 HIS G N 1
ATOM 5999 C CA . HIS C 3 546 ? -0.135 45.337 59.799 1.00 154.51 667 HIS G CA 1
ATOM 6000 C C . HIS C 3 546 ? -0.970 46.270 58.924 1.00 168.69 667 HIS G C 1
ATOM 6001 O O . HIS C 3 546 ? -0.447 47.294 58.474 1.00 175.11 667 HIS G O 1
ATOM 6008 N N . ASN C 3 547 ? -2.243 45.943 58.664 1.00 171.73 668 ASN G N 1
ATOM 6009 C CA . ASN C 3 547 ? -3.171 46.794 57.915 1.00 168.22 668 ASN G CA 1
ATOM 6010 C C . ASN C 3 547 ? -4.333 47.260 58.787 1.00 176.53 668 ASN G C 1
ATOM 6011 O O . ASN C 3 547 ? -5.381 47.701 58.274 1.00 176.17 668 ASN G O 1
ATOM 6013 N N . ALA C 3 548 ? -4.166 47.158 60.107 1.00 170.52 669 ALA G N 1
ATOM 6014 C CA . ALA C 3 548 ? -5.217 47.576 61.022 1.00 166.56 669 ALA G CA 1
ATOM 6015 C C . ALA C 3 548 ? -5.537 49.056 60.868 1.00 183.39 669 ALA G C 1
ATOM 6016 O O . ALA C 3 548 ? -6.668 49.469 61.133 1.00 191.88 669 ALA G O 1
ATOM 6018 N N . GLN C 3 549 ? -4.568 49.868 60.432 1.00 170.76 670 GLN G N 1
ATOM 6019 C CA . GLN C 3 549 ? -4.871 51.268 60.149 1.00 181.50 670 GLN G CA 1
ATOM 6020 C C . GLN C 3 549 ? -5.883 51.397 59.018 1.00 187.26 670 GLN G C 1
ATOM 6021 O O . GLN C 3 549 ? -6.790 52.236 59.079 1.00 188.53 670 GLN G O 1
ATOM 6027 N N . TRP C 3 550 ? -5.758 50.561 57.983 1.00 178.24 671 TRP G N 1
ATOM 6028 C CA . TRP C 3 550 ? -6.749 50.588 56.914 1.00 177.04 671 TRP G CA 1
ATOM 6029 C C . TRP C 3 550 ? -8.101 50.110 57.414 1.00 184.34 671 TRP G C 1
ATOM 6030 O O . TRP C 3 550 ? -9.139 50.679 57.049 1.00 195.28 671 TRP G O 1
ATOM 6041 N N . LEU C 3 551 ? -8.117 49.082 58.268 1.00 181.28 672 LEU G N 1
ATOM 6042 C CA . LEU C 3 551 ? -9.409 48.638 58.789 1.00 181.46 672 LEU G CA 1
ATOM 6043 C C . LEU C 3 551 ? -10.064 49.731 59.629 1.00 199.47 672 LEU G C 1
ATOM 6044 O O . LEU C 3 551 ? -11.274 49.970 59.520 1.00 202.23 672 LEU G O 1
ATOM 6049 N N . GLU C 3 552 ? -9.267 50.459 60.416 1.00 208.65 673 GLU G N 1
ATOM 6050 C CA . GLU C 3 552 ? -9.829 51.509 61.260 1.00 212.47 673 GLU G CA 1
ATOM 6051 C C . GLU C 3 552 ? -10.333 52.677 60.424 1.00 213.39 673 GLU G C 1
ATOM 6052 O O . GLU C 3 552 ? -11.418 53.208 60.683 1.00 216.02 673 GLU G O 1
ATOM 6058 N N . MET C 3 553 ? -9.553 53.094 59.423 1.00 203.37 674 MET G N 1
ATOM 6059 C CA . MET C 3 553 ? -9.968 54.205 58.577 1.00 205.47 674 MET G CA 1
ATOM 6060 C C . MET C 3 553 ? -11.186 53.856 57.729 1.00 210.63 674 MET G C 1
ATOM 6061 O O . MET C 3 553 ? -11.996 54.741 57.427 1.00 217.73 674 MET G O 1
ATOM 6066 N N . VAL C 3 554 ? -11.344 52.588 57.340 1.00 214.37 675 VAL G N 1
ATOM 6067 C CA . VAL C 3 554 ? -12.533 52.241 56.574 1.00 206.89 675 VAL G CA 1
ATOM 6068 C C . VAL C 3 554 ? -13.742 52.079 57.493 1.00 221.80 675 VAL G C 1
ATOM 6069 O O . VAL C 3 554 ? -14.884 52.274 57.059 1.00 221.91 675 VAL G O 1
ATOM 6073 N N . GLU C 3 555 ? -13.527 51.721 58.764 1.00 230.67 676 GLU G N 1
ATOM 6074 C CA . GLU C 3 555 ? -14.638 51.738 59.710 1.00 234.36 676 GLU G CA 1
ATOM 6075 C C . GLU C 3 555 ? -15.082 53.164 60.019 1.00 239.55 676 GLU G C 1
ATOM 6076 O O . GLU C 3 555 ? -16.283 53.432 60.152 1.00 239.21 676 GLU G O 1
ATOM 6082 N N . ARG C 3 556 ? -14.130 54.096 60.137 1.00 229.90 677 ARG G N 1
ATOM 6083 C CA . ARG C 3 556 ? -14.494 55.500 60.300 1.00 229.30 677 ARG G CA 1
ATOM 6084 C C . ARG C 3 556 ? -15.160 56.060 59.050 1.00 234.59 677 ARG G C 1
ATOM 6085 O O . ARG C 3 556 ? -15.998 56.965 59.149 1.00 240.81 677 ARG G O 1
ATOM 6093 N N . ASP C 3 557 ? -14.789 55.558 57.868 1.00 231.73 678 ASP G N 1
ATOM 6094 C CA . ASP C 3 557 ? -15.447 55.994 56.640 1.00 240.49 678 ASP G CA 1
ATOM 6095 C C . ASP C 3 557 ? -16.891 55.516 56.571 1.00 245.66 678 ASP G C 1
ATOM 6096 O O . ASP C 3 557 ? -17.748 56.217 56.020 1.00 246.92 678 ASP G O 1
ATOM 6101 N N . ASP C 3 558 ? -17.185 54.348 57.134 1.00 236.32 679 ASP G N 1
ATOM 6102 C CA . ASP C 3 558 ? -18.531 53.786 57.061 1.00 237.53 679 ASP G CA 1
ATOM 6103 C C . ASP C 3 558 ? -19.472 54.491 58.034 1.00 236.43 679 ASP G C 1
ATOM 6104 O O . ASP C 3 558 ? -20.600 54.841 57.681 1.00 241.06 679 ASP G O 1
#

Secondary structure (DSSP, 8-state):
------TT------TTHHHHHHHHHHHHHHHHHHHHHHTS-HHHHHHHHHSEEE-SSSS-EEE-------SS-SS---HHHHHHHHHHHHHHHTPPPPPSSS----------HHHHHT-SS------S--------B--S--/--SSHHHHHHHHHHHHHHHHHHHHHHHS-HHHHHHHHTS-EE-TTTSSEE-------------------------B-HHHHS-----/-TTHHHHHHHHHS-SHHHHHHHHHHHHHHHTSSTTHHHHHT-HHHHHHHHHHHHHTTSS-HHHHTHHHHHHHHHHTBGGGHHHHHHTTHHHHHHHHHHHHHHHHHHHHHHGGG--HHHHHHHHHHHHHHHHHHHHHHHHHHHHTTSHHHHHHHHHSS-HHHHHHHHHHTTSS--HHHHHHHHHHHHHTTBHHHHHHHHHTTHHHHHHTT-S---HHHHHHHHHHHHHHTTSTTHHHHHHTTTHHHHHHGGGGT-SHHHHHHHHHHTSHHHHHHHTTSTHHHHHHHHHHTS---HHHHHHHHHHTTSHHHHHHHTTTTSHHHHHHHHHHHHTT-HHHHHHHHHHHHS-SGGGGGGGGGHHHHHHHHH---HHHHHHHHHHHHHHT--SS--TTHHHHTTHHHHHHHHHHTT-SS-HHHHTT-TTHHHHHHHHHHHHHHTTSHHHHHHHGGGHHHHHHHHHH--S-HHHHHHHHHHHHHHHT-HHHHHHH--TT-HHHHHHHHHTT-S-HHHHHHHHHHHHHHTTS-HHHHHHHHHHHHTTTSHHHHHHHHHH-

Nearest PDB structures (foldseek):
  9cpc-assembly1_1A  TM=4.290E-01  e=3.930E-08  Su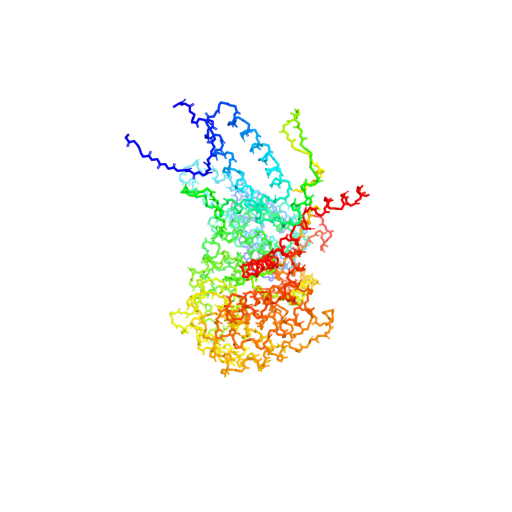s scrofa
  7rro-assembly1_H9  TM=6.472E-01  e=8.850E-05  Bos taurus
  8j07-assembly1_t  TM=4.688E-01  e=2.860E-04  Homo sapiens
  8glv-assembly1_LO  TM=3.401E-01  e=1.285E-05  Chlamydomonas reinhardtii
  8or2-assembly1_C  TM=2.464E-01  e=7.409E-03  Homo sapiens

B-factor: mean 132.17, std 32.15, range [60.52, 255.99]

Sequence (781 aa):
HHHHSQDGGAYSDERQDLDQTIAEVSKELKLKLLIVENFIPRDVSERIKERAEWNEDSFEWNVNKRLVATPGCRRPMSMCERMLVETAREQFGAQRRPPISGSGSFVEATIPEETIRFCGENVVVFSALERFVPEVTDSDPSRQVEAMLDDIRQLRKELLLNIAIIDEYIPVEHVELIEKYVSWSEEHGDWQLKAIAYSAPPAKKEFSNNNQTVPMYYSYRADLGASTALGKIDEYIECFYGETSVEKNKGAVALYELSKNPQNLTQLVNNETLMMALARVFREDWKKHFEVGTNIMNLFVNISKFSCLHGILLHHKIGTLCVNAMEHETKRYDFWIAEMKKTDQETLRKLKTAIRKQAMLLAACVTFLTNLATDISVELKMVRRNLVALLVKCLQMSSESTSSLTTATIKFLLKLSIFDENKIVMEQNGTIEKLLKLFPIQDPELRKAVIMLLFNFSFDSKNLPKMVNGGLVPHMASLLDSDTKALNMMYLLSCNDDAKAMLAYTDAIKLLMKDVLSGTGSEVTKAVLLNICLEKRNAQLVCGQRGQGLDLLMEMSINSRDLMLIKVVRAISSHEGATQNMFLKWIETLIGIAKNEESKSSFGLECMGTVAELKVAPWAKIIQSENLVPWMKTQLQEGIDESEEVTVLRDIKPLQLQIVIACGTMARQLDAARLLAPLIDTFVQLLQSCQIDDEFVVQLLYVFLQFLKHKELSARLMTQDSALGAHMIDLMHDANAVVREVCDNALLIMGEHSKEWAKRIAGERFKWHNAQWLEMVERDD

Foldseek 3Di:
DDDDDDAEDDDDDDPVRVVVVVVVVVVVVVVVVVCCVPPPDPVVVVLQVVQWDADDVYGDIDRDDDDDEDPPDDDHFDDVLVVLVVVVVVVVVPDDADDPPDPDQCQPQDFDPSCVVRPPDPRTDTRYDHDDDDPDDDDPPD/DPCDVVVVVVVVVVVVVVVVVVVCVVPPDDVVVVVVVVAWAADPVVGGIDGDDDPCDDDDDDPDDDDCPPPDDDDDDCCPPVVDDPD/DVCLVCLVVLLVDPDLVSNLVSLQVLLVVLVDPPCLVVQLPDPVRVVSLVVCLVPVPPVHLSRLLSSLSSLLSSLVDPVSLVSCVVDPNLVSLVVLLVVVLVVLVVLVVVLVPDDDVVNVVSVVVLVSSLSSNLSSLSSVLSSCVPVVVVVVVVVPPDLVSLLSQCVSCLVVPDSSNLSSLQSLLVQLVDDVSLCVNVVVPNLLSLLSNPPDDDPSSVVSSLSSLVSVLPDPPSLVVCLVSPVLARLLVCVVPDDCSLVSLQSNLLDPSSLVVCLPHPSLVVLLVCVLVPVHDPSSLSSLLSNLLDQSSLPVQCPDQRVSCVSLVVCCVVVVDLSSLSSLLSSLLDDDPSVVSCQVCLLVLCVQLQDWLSGVSSSLSSLSSNLNDQVHPLLVCCVVNVVQVSLLVLLPVQAPDACVVRVPDPSNSVNLSSLSSLLSRLLDPSNVVVCVVCVVSLLSSLVGDDPDLSSNLSSLSSVLSQCVDPVCNVVQLDPPHSVLVVLLVCCPPPDPSNVVSSVSRQVSSCVVPVVSVVVSVVSVVCVPCVVVVVVVVVVD

Radius of gyration: 38.98 Å; Cα contacts (8 Å, |Δi|>4): 904; chains: 3; bounding box: 107×73×101 Å

Organism: Caenorhabditis elegans (NCBI:txid6239)

Solvent-accessible surface area: 38201 Å² total; per-residue (Å²): 165,168,148,91,98,128,85,35,43,96,98,64,120,36,72,138,78,5,74,111,28,34,57,85,6,29,70,59,23,84,20,27,84,23,5,19,132,23,2,6,34,200,104,36,14,103,153,13,108,133,140,19,110,56,45,96,145,45,46,81,47,73,53,159,118,66,49,49,22,32,90,29,10,119,46,19,9,2,17,5,7,59,75,66,3,53,64,4,24,118,112,18,35,81,88,229,88,50,89,43,95,39,129,36,104,72,15,119,2,71,28,20,90,64,2,20,58,22,1,11,18,16,0,3,10,0,49,13,4,15,40,46,110,24,137,35,73,108,48,86,68,108,136,103,50,102,54,68,67,74,59,5,100,115,31,73,77,71,3,47,17,4,58,28,0,12,107,97,21,4,17,98,119,16,40,102,40,0,112,143,76,30,66,86,22,95,137,149,29,60,52,128,31,61,72,80,85,61,178,79,121,139,97,81,103,121,18,58,32,85,1,34,48,16,39,12,36,9,13,0,145,79,65,68,66,26,71,49,121,124,79,116,43,100,72,37,19,112,17,7,133,14,105,72,45,94,75,35,33,51,2,1,69,12,4,55,105,42,3,132,56,49,110,27,3,28,120,18,1,97,58,102,89,2,1,104,8,0,6,97,2,3,110,122,14,13,81,190,47,23,66,2,0,29,24,1,0,42,1,0,11,28,0,0,75,38,31,62,12,7,52,57,0,76,164,30,48,1,13,75,8,0,16,72,0,1,57,69,0,6,117,45,32,75,125,26,76,40,59,38,162,146,43,76,123,132,50,49,183,119,5,94,48,15,29,133,105,0,12,90,0,0,6,8,0,0,45,0,1,8,8,3,2,50,56,42,72,12,6,15,117,21,15,105,94,104,9,5,23,11,0,5,94,0,0,106,18,5,28,164,86,70,30,69,1,0,19,11,0,0,46,0,0,1,19,0,0,5,4,42,16,1,11,87,62,0,52,142,60,13,0,2,81,38,0,18,172,13,21,124,19,170,63,80,100,4,43,93,3,0,0,31,0,0,6,0,0,9,34,29,93,140,3,30,58,85,0,1,114,40,27,0,1,71,56,0,2,78,22,25,120,78,18,105,58,0,29,23,0,2,3,14,0,0,36,41,74,74,0,4,45,66,6,4,155,25,85,4,19,133,32,6,27,127,58,2,62,66,54,110,40,48,66,14,4,38,0,0,0,2,0,5,0,33,59,102,115,0,0,94,82,4,1,38,111,93,5,73,18,0,53,96,0,0,96,58,0,30,113,68,99,25,15,6,0,0,6,0,0,20,9,0,0,48,23,89,31,85,14,1,72,37,1,55,148,53,2,71,66,2,1,28,30,8,79,119,72,147,57,142,49,6,4,4,20,1,0,3,0,0,1,0,37,2,48,77,0,64,2,33,148,5,1,129,62,33,92,2,28,83,27,0,99,72,29,1,72,89,48,46,87,89,69,47,158,58,10,10,95,113,96,47,20,12,27,4,0,10,0,0,8,0,0,0,2,0,0,77,62,55,71,0,0,111,62,0,7,82,0,15,92,7,2,33,92,4,4,97,35,4,87,95,4,29,10,1,7,5,1,0,0,7,1,4,18,3,3,2,102,25,151,111,19,8,80,129,13,22,71,129,128,11,49,4,0,54,30,0,18,110,28,13,61,52,101,49,42,36,2,103,99,8,0,45,80,0,3,111,34,0,14,137,109,29,167,76,5,34,92,92,14,18,11,59,84,12,114,176,67,4,35,94,11,62,103,94,17,112,219,118,134

GO terms:
  GO:0003777 microtubule motor activity (F, IDA)
  GO:0007018 microtubule-based movement (P, IDA)
  GO:0030993 axonemal heterotrimeric kinesin-II complex (C, IPI)

InterPro domains:
  IPR001752 Kinesin motor domain [PF00225] (19-343)
  IPR001752 Kinesin motor domain [PR00380] (90-111)
  IPR001752 Kinesin motor domain [PR00380] (209-226)
  IPR001752 Kinesin motor domain [PR00380] (243-261)
  IPR001752 Kinesin motor domain [PR00380] (293-314)
  IPR001752 Kinesin motor domain [PS50067] (13-343)
  IPR001752 Kinesin motor domain [SM00129] (11-351)
  IPR019821 Kinesin motor domain, conserved site [PS00411] (242-253)
  IPR027417 P-loop containing nucleoside triphosphate hydrolase [SSF52540] (14-377)
  IPR027640 Kinesin-like protein [PTHR47969] (8-378)
  IPR036961 Kinesin motor domain superfamily [G3DSA:3.40.850.10] (13-362)